Protein 4ZEL (pdb70)

Organism: Homo sapiens (NCBI:txid9606)

Foldseek 3Di:
DAPAKDAWDPVRQKIWGWHADVVQQKIKIKIFGQDAAAWKKKFFDQQQALALTFIKIWGPQPCIWIFTWTHHRVNFIDGDPDDQKAWDDWDQDNSGIMTIIMGHQDDPDPSHDHHDFAKIKMKIKHQQDHDDDRRRRDPPSIRIDIDIDGRDALPDDFDDDDPQKDKDDDKADWAFDALDQKFKKKWKAKDPPPAAKWFFFKKFWWWDPVCPPFWFKKFKWDADLVDEDDDGDITTPDDPVDDDDDVQTPFGDDIDGAAAGMDGHDQQEGAMADHPSHDIIMMMIIITGPPPSDGTDITIIHMMTMIGRDDRNAHKGKAKEEADQDQLAWAFAQDAKDKAKKKQALVLLQQWADQQAKKFFKKKWAKAQFWAWKWKFKAAQQETDGTPHTDRGDGSNHIYMGGDSDIDGDGRRMMMMMMIIGHRHVPPFMEGGHDDNSHMTTIMMTMIDHDTFWHYWIKDFAPVLSQVLLVVVVCVVPPPDPDRDDDPSVPSRRVDDDDPVSNVSSSVSSVAFFIQTATAGSSRHGDDDRRPRHGDDHHPDDDDDDDMGD/DAQWWAAWDLQRQKIKGWDDDVVQQKIKIKIFGQDAAQKKKKFFDQQQDLALTFIWICVWIFTWGHHRVNQIDGDPDDQKAWDDWDADNSGIMTIIMGHQDAPPPSHDHHDFAKIKMKMWHANDNDDHRRRDDPPRIGIGIDIDGRDAFDDDDDDAPVLKDKDWDWAPFAWDDQDQKFKKKWKDFDDPQFAKWFFFKKFWDWDPPCRSFFFKKFKFAWQQVDDGDIGTPVPPPDTDSDDGDDIGGGGDGMDGDDQQEGAMAGDPPGHTMMMMMTMTRHDVRDGRDIITIHMMIIIHPDGHHAYKDKAKEEADFDQLAKDFAQDAKDKAKKKQALVLQLPFADQQFKKFFKKKWDKAQQWAWKWKFKADPQETDGTPHTDNGDGNSDITIGTDSDIDGDHRRIMMMIMTIGGRSVPPFMAGGDDDNRHMTTIMMTMIPRDTQFHYWIKAFALVLSQVLVLVVVDVVDDDPDDPPDDDDDRHRGVDDDDPVSNVSSSVSSVAFFIQTAGDGPVPDGDDDDRPRHGDRHHPDYDDDDDPPHRDDDDD

CATH classification: 2.60.120.310

InterPro domains:
  IPR000323 Copper type II, ascorbate-dependent monooxygenase, N-terminal [PF01082] (214-338)
  IPR000945 Dopamine beta-hydroxylase-like [PTHR10157] (19-599)
  IPR005018 DOMON domain [PF03351] (58-170)
  IPR005018 DOMON domain [PS50836] (57-173)
  IPR005018 DOMON domain [SM00664] (84-173)
  IPR008977 PHM/PNGase F domain superfamily [SSF49742] (198-358)
  IPR008977 PHM/PNGase F domain superfamily [SSF49742] (358-524)
  IPR014783 Copper type II, ascorbate-dependent monooxygenase, histidine-cluster-2 conserved site [PS00085] (405-417)
  IPR014784 Copper type II, ascorbate-dependent monooxygenase-like, C-terminal [G3DSA:2.60.120.230] (367-524)
  IPR020611 Copper type II, ascorbate-dependent monooxygenase, histidine-cluster-1 conserved site [PS00084] (262-269)
  IPR024548 Copper type II ascorbate-dependent monooxygenase, C-terminal [PF03712] (361-516)
  IPR028460 Tyramine beta-hydroxylase/Dopamine beta-hydroxylase [PR00767] (48-67)
  IPR028460 Tyramine beta-hydroxylase/Dopamine beta-hydroxylase [PR00767] (82-104)
  IPR028460 Tyramine beta-hydroxylase/Dopamine beta-hydroxylase [PR00767] (145-163)
  IPR028460 Tyramine beta-hydroxylase/Dopamine beta-hydroxylase [PR00767] (230-250)
  IPR028460 Tyramine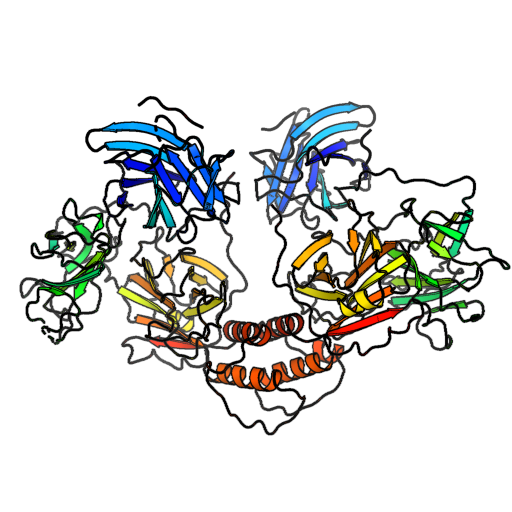 beta-hydroxylase/Dopamine beta-hydroxylase [PR00767] (252-270)
  IPR028460 Tyramine beta-hydroxylase/Dopamine beta-hydroxylase [PR00767] (279-297)
  IPR028460 Tyramine beta-hydroxylase/Dopamine beta-hydroxylase [PR00767] (298-317)
  IPR028460 Tyramine beta-hydroxylase/Dopamine beta-hydroxylase [PR00767] (362-379)
  IPR028460 Tyramine beta-hydroxylase/Dopamine beta-hydroxylase [PR00767] (552-572)

Secondary structure (DSSP, 8-state):
--SEEEE-STT-SEEEEEEEETTTTEEEEEEEESS--SEEEEEEESSS-STTEEEEEEE-----EEEEEEE-TT--EEE-SS-SSEEEEEEE-SS-EEEEEEEES--S-TTS----SS-EEEEEEEE-S---SSTT--STTB--EEEEE-SS----PPP---TT-EEEEEE--SEEPPSSSEEEEEEEEEPPTTPPPEEEEEEEEE--TTTTTTEEEEEEEE--TT------EEEESS-SSS-SSSSS--EEEEEEETT---EE--SSEEEEE-STTS--EEEEEEEEE-SS--SPPEE--EEEEEEESS--SEE-EEEEEEE-S-TTSEE-SS-SSEEEEEEE-HHHHHHHS-TT-EEEEEEEEE--TTEEEEEEEEEETTEEEEEEEEESS-BTTB---EEEEEEEEE-TT-EEEEEEEE--TT-SS-EEBSSSTTSB--EEEEEEES--SEEEEEEEE-HHHHHHHHHHHHHHT-S---------HHHHHTTS---HHHHHHHHHHHHHS-EEEEEEETTS-BPSS--TTBPPP--S--------B-/--SEEEE-STT-SEEEEEEEETTTTEEEEEEEESS--SEEEEEEESSS-STT-EEEE--EEEEEEE-TT--EEE-SS-S-EEEEEEE-SS-EEEEEEEES--S-TTS----SSEEEEEEEEE-S--SSSTT--STTEEEEEEEEESS----PPPP--SS-EEEEEE--SEE--SSSEEEEEEEEE--SS---EEEEEEEEE--TT-TTTEEEEEEEE--------EEETTS--------EEEEEETT---EE--TTEEEEESSTTS-SEEEEEEEEE-TT---S-EE--EEEEEEESS--SEE-EEEEEEE-S-TTSEE-SS-SSEEEEEEE-HHHHHHHS-TT-EEEEEEEEEE-TTEEEEEEEEEETTEEEEEEEEESS-BTTB---EEEEEEEEE-TT-EEEEEEEE--TT-SS-EEBSSSTTSB-EEEEEEEES--S--EEEEEE-HHHHHHHHHHHHHHHS--S----------SSTT----HHHHHHHHHHHHHS-EEEEEEETTTEE-SS--TTBPPP--S--PPPPP----EE---

Nearest PDB structures (foldseek):
  4zel-assembly1_A  TM=1.002E+00  e=0.000E+00  Homo sapiens
  4zel-assembly1_B  TM=8.097E-01  e=4.488E-91  Homo sapiens
  3mlk-assembly1_A  TM=7.398E-01  e=7.831E-17  Rattus norvegicus
  6an3-assembly1_A  TM=6.852E-01  e=2.834E-16  Rattus norvegicus
  8dsl-assembly2_B  TM=6.743E-01  e=9.252E-16  Rattus norvegicus

Solvent-accessible surface area: 49020 Å² total; per-residue (Å²): 181,34,85,43,118,29,80,4,2,114,111,19,20,0,34,0,15,2,44,15,30,72,131,126,107,3,0,45,0,57,4,22,2,96,190,57,116,16,0,2,0,0,0,0,0,68,66,6,53,30,66,86,5,6,0,3,0,10,28,51,32,20,185,37,81,12,2,6,0,73,3,30,142,188,12,77,2,41,67,2,105,50,89,5,0,101,35,72,119,69,117,171,53,142,105,13,27,26,5,39,0,55,0,57,27,29,51,92,17,90,87,17,24,97,5,39,61,3,0,1,0,0,4,15,0,9,3,60,89,106,46,152,74,6,80,54,16,84,53,72,18,13,71,79,24,69,64,58,11,12,0,9,44,33,64,98,121,98,39,120,51,69,131,55,31,62,78,20,81,0,59,4,56,97,16,110,6,35,68,119,125,33,7,60,14,9,30,1,76,24,12,83,168,85,40,59,81,18,2,0,6,17,10,40,43,30,36,50,181,60,1,94,70,15,0,45,30,0,15,0,12,11,1,9,52,139,28,128,11,28,106,149,21,38,2,52,43,137,46,142,159,24,29,87,114,7,81,107,0,96,15,6,0,0,2,24,3,60,16,4,158,39,9,42,2,22,108,72,0,0,2,12,2,5,14,132,78,44,25,18,25,1,7,0,41,0,38,1,47,10,95,91,69,114,154,28,136,77,0,31,0,0,1,56,0,47,29,6,32,106,120,53,184,64,36,2,4,9,3,17,2,1,9,30,62,27,49,12,6,0,1,0,7,128,30,101,58,7,95,4,38,1,21,1,8,73,96,0,1,114,94,14,15,38,129,85,0,1,58,0,2,0,0,5,8,18,3,31,105,2,0,54,88,0,36,0,13,4,4,94,131,12,76,33,167,38,61,5,13,44,1,34,20,2,3,19,105,29,8,29,23,21,42,22,87,113,73,1,38,1,77,15,8,4,14,4,16,1,21,0,12,1,23,0,91,106,22,144,99,11,2,12,9,7,119,22,70,117,46,6,22,0,0,0,7,1,1,1,28,48,63,22,98,0,9,33,0,2,1,8,10,18,59,36,37,0,22,23,0,2,29,11,10,65,54,14,106,76,86,110,60,56,76,60,72,139,40,46,26,49,125,19,0,65,80,12,96,48,49,50,0,9,42,55,0,0,128,1,0,29,50,44,1,31,7,20,0,43,0,31,46,12,12,28,70,103,12,168,50,130,3,71,104,19,106,26,24,116,52,154,19,104,77,136,148,177,120,65,71,99,177,51,70,21,104,0,12,2,1,44,77,20,18,0,36,0,18,0,47,28,25,62,134,86,72,3,0,32,0,55,8,21,1,104,133,71,71,45,2,5,1,1,0,0,0,70,60,6,63,29,61,93,4,6,0,5,11,21,71,119,7,9,3,0,73,2,28,154,183,8,75,2,42,80,2,103,83,92,5,0,87,29,70,84,4,103,176,52,142,106,12,19,20,4,51,2,46,0,38,31,14,35,33,28,125,94,18,25,78,5,36,80,4,0,1,0,0,0,14,0,6,9,89,65,120,54,242,54,23,80,51,18,85,56,65,17,33,64,73,15,71,28,49,0,16,0,20,16,10,90,48,120,114,41,160,72,55,109,30,23,66,66,26,58,1,56,4,62,99,18,110,4,33,61,93,107,63,5,99,26,5,41,13,55,51,11,98,137,64,38,82,90,29,0,0,1,19,5,34,32,35,43,49,187,47,2,62,25,10,0,37,44,0,29,0,14,35,8,45,82,170,77,75,145,48,53,3,40,53,123,57,183,131,166,71,165,4,157,148,52,18,0,10,22,4,12,5,26,64,11,12,19,12,22,136,67,0,0,28,24,2,7,12,132,64,13,4,107,47,4,25,1,28,0,16,0,77,2,44,104,54,53,121,55,80,69,0,38,0,0,0,59,2,32,35,0,53,142,91,54,204,60,67,6,9,66,3,34,2,2,9,27,65,38,79,24,8,0,0,0,7,138,26,97,51,3,100,4,34,0,23,2,5,75,86,0,1,109,76,16,12,36,132,79,0,2,55,1,8,0,1,37,9,42,2,28,85,4,0,60,89,1,39,0,11,9,4,75,123,22,99,31,166,45,57,7,20,57,0,38,21,3,4,18,117,7,56,14,20,19,32,21,117,132,58,2,43,0,84,24,15,6,14,4,17,2,20,0,12,1,20,0,91,105,30,138,104,11,3,30,9,8,155,24,124,122,55,5,19,2,0,0,61,1,10,2,14,26,104,26,121,1,84,44,0,4,0,6,10,18,56,38,35,5,57,38,1,6,56,14,10,74,75,5,67,99,126,109,56,42,59,63,113,66,89,65,108,57,82,135,9,76,99,20,86,43,36,29,1,1,42,44,0,0,97,0,0,26,58,63,1,25,7,24,0,39,0,14,42,64,85,90,72,101,7,114,58,112,2,72,96,17,105,32,25,141,35,135,44,89,56,135,132,108,101,51,142,70,122,51,92,62,67,68

Structure (mmCIF, N/CA/C/O backbone):
data_4ZEL
#
_entry.id   4ZEL
#
_cell.length_a   102.810
_cell.length_b   119.060
_cell.length_c   224.830
_cell.angle_alpha   90.000
_cell.angle_beta   90.000
_cell.angle_gamma   90.000
#
_symmetry.space_group_name_H-M   'C 2 2 21'
#
loop_
_entity.id
_entity.type
_entity.pdbx_description
1 polymer 'Dopamine beta-hydroxylase'
2 branched 2-acetamido-2-deoxy-beta-D-glucopyranose-(1-4)-2-acetamido-2-deoxy-beta-D-glucopyranose
3 branched beta-D-mannopyranose-(1-4)-2-acetamido-2-deoxy-beta-D-glucopyranose-(1-4)-2-acetamido-2-deoxy-beta-D-glucopyranose
4 branched alpha-D-mannopyranose-(1-6)-beta-D-mannopyranose-(1-4)-2-acetamido-2-deoxy-beta-D-glucopyranose-(1-4)-2-acetamido-2-deoxy-beta-D-glucopyranose
5 non-polymer 'COPPER (II) ION'
6 non-polymer 2-acetamido-2-deoxy-beta-D-glucopyranose
7 water water
#
loop_
_atom_site.group_PDB
_atom_site.id
_atom_site.type_symbol
_atom_site.label_atom_id
_atom_site.label_alt_id
_atom_site.label_comp_id
_atom_site.label_asym_id
_atom_site.label_entity_id
_atom_site.label_seq_id
_atom_site.pdbx_PDB_ins_code
_atom_site.Cartn_x
_atom_site.Cartn_y
_atom_site.Cartn_z
_atom_site.occupancy
_atom_site.B_iso_or_equiv
_atom_site.auth_seq_id
_atom_site.auth_comp_id
_atom_site.auth_asym_id
_atom_site.auth_atom_id
_atom_site.pdbx_PDB_model_num
ATOM 1 N N . PRO A 1 7 ? 0.739 40.031 44.896 1.00 95.62 46 PRO A N 1
ATOM 2 C CA . PRO A 1 7 ? 0.558 39.498 43.542 1.00 88.91 46 PRO A CA 1
ATOM 3 C C . PRO A 1 7 ? 0.429 37.980 43.542 1.00 91.00 46 PRO A C 1
ATOM 4 O O . PRO A 1 7 ? -0.253 37.404 44.391 1.00 97.15 46 PRO A O 1
ATOM 8 N N . LEU A 1 8 ? 1.085 37.347 42.578 1.00 83.25 47 LEU A N 1
ATOM 9 C CA . LEU A 1 8 ? 1.217 35.899 42.543 1.00 69.32 47 LEU A CA 1
ATOM 10 C C . LEU A 1 8 ? 2.607 35.564 43.058 1.00 68.37 47 LEU A C 1
ATOM 11 O O . LEU A 1 8 ? 3.592 36.128 42.588 1.00 68.49 47 LEU A O 1
ATOM 16 N N . PRO A 1 9 ? 2.692 34.652 44.034 1.00 67.85 48 PRO A N 1
ATOM 17 C CA . PRO A 1 9 ? 3.922 34.449 44.805 1.00 68.70 48 PRO A CA 1
ATOM 18 C C . PRO A 1 9 ? 5.130 34.024 43.979 1.00 65.91 48 PRO A C 1
ATOM 19 O O . PRO A 1 9 ? 6.230 34.445 44.329 1.00 67.93 48 PRO A O 1
ATOM 23 N N . TYR A 1 10 ? 4.970 33.230 42.924 1.00 62.04 49 TYR A N 1
ATOM 24 C CA . TYR A 1 10 ? 6.177 32.804 42.225 1.00 60.10 49 TYR A CA 1
ATOM 25 C C . TYR A 1 10 ? 6.354 33.590 40.935 1.00 59.20 49 TYR A C 1
ATOM 26 O O . TYR A 1 10 ? 5.380 33.935 40.291 1.00 58.77 49 TYR A O 1
ATOM 35 N N . HIS A 1 11 ? 7.593 33.918 40.583 1.00 59.43 50 HIS A N 1
ATOM 36 C CA . HIS A 1 11 ? 7.843 34.626 39.331 1.00 58.53 50 HIS A CA 1
ATOM 37 C C . HIS A 1 11 ? 9.226 34.346 38.756 1.00 57.49 50 HIS A C 1
ATOM 38 O O . HIS A 1 11 ? 10.190 34.153 39.491 1.00 59.07 50 HIS A O 1
ATOM 45 N N . ILE A 1 12 ? 9.304 34.331 37.430 1.00 55.34 51 ILE A N 1
ATOM 46 C CA . ILE A 1 12 ? 10.558 34.203 36.699 1.00 54.58 51 ILE A CA 1
ATOM 47 C C . ILE A 1 12 ? 10.502 35.024 35.417 1.00 53.82 51 ILE A C 1
ATOM 48 O O . ILE A 1 12 ? 9.428 35.231 34.857 1.00 53.18 51 ILE A O 1
ATOM 53 N N . PRO A 1 13 ? 11.662 35.506 34.955 1.00 54.31 52 PRO A N 1
ATOM 54 C CA . PRO A 1 13 ? 11.762 36.040 33.596 1.00 53.24 52 PRO A CA 1
ATOM 55 C C . PRO A 1 13 ? 11.829 34.908 32.580 1.00 50.72 52 PRO A C 1
ATOM 56 O O . PRO A 1 13 ? 12.274 33.813 32.919 1.00 55.14 52 PRO A O 1
ATOM 60 N N . LEU A 1 14 ? 11.385 35.166 31.357 1.00 49.74 53 LEU A N 1
ATOM 61 C CA . LEU A 1 14 ? 11.453 34.169 30.298 1.00 48.16 53 LEU A CA 1
ATOM 62 C C . LEU A 1 14 ? 12.547 34.524 29.300 1.00 51.69 53 LEU A C 1
ATOM 63 O O . LEU A 1 14 ? 13.578 33.857 29.230 1.00 59.94 53 LEU A O 1
ATOM 68 N N . ASP A 1 15 ? 12.314 35.575 28.524 1.00 48.34 54 ASP A N 1
ATOM 69 C CA . ASP A 1 15 ? 13.310 36.059 27.581 1.00 48.34 54 ASP A CA 1
ATOM 70 C C . ASP A 1 15 ? 14.393 36.827 28.327 1.00 49.69 54 ASP A C 1
ATOM 71 O O . ASP A 1 15 ? 14.130 37.406 29.381 1.00 51.10 54 ASP A O 1
ATOM 76 N N . PRO A 1 16 ? 15.621 36.826 27.789 1.00 49.81 55 PRO A N 1
ATOM 77 C CA . PRO A 1 16 ? 16.720 37.575 28.403 1.00 51.71 55 PRO A CA 1
ATOM 78 C C . PRO A 1 16 ? 16.432 39.070 28.470 1.00 53.27 55 PRO A C 1
ATOM 79 O O . PRO A 1 16 ? 16.783 39.714 29.455 1.00 55.65 55 PRO A O 1
ATOM 83 N N . GLU A 1 17 ? 15.783 39.607 27.441 1.00 53.04 56 GLU A N 1
ATOM 84 C CA . GLU A 1 17 ? 15.469 41.031 27.394 1.00 64.19 56 GLU A CA 1
ATOM 85 C C . GLU A 1 17 ? 14.495 41.411 28.498 1.00 73.69 56 GLU A C 1
ATOM 86 O O . GLU A 1 17 ? 14.453 42.561 28.931 1.00 76.30 56 GLU A O 1
ATOM 92 N N . GLY A 1 18 ? 13.716 40.437 28.952 1.00 80.14 57 GLY A N 1
ATOM 93 C CA . GLY A 1 18 ? 12.760 40.666 30.017 1.00 80.68 57 GLY A CA 1
ATOM 94 C C . GLY A 1 18 ? 11.487 41.329 29.532 1.00 72.29 57 GLY A C 1
ATOM 95 O O . GLY A 1 18 ? 10.772 41.955 30.311 1.00 84.60 57 GLY A O 1
ATOM 96 N N . SER A 1 19 ? 11.196 41.184 28.244 1.00 56.62 58 SER A N 1
ATOM 97 C CA . SER A 1 19 ? 9.949 41.692 27.686 1.00 58.22 58 SER A CA 1
ATOM 98 C C . SER A 1 19 ? 8.813 40.745 28.046 1.00 57.43 58 SER A C 1
ATOM 99 O O . SER A 1 19 ? 7.639 41.065 27.876 1.00 62.39 58 SER A O 1
ATOM 102 N N . LEU A 1 20 ? 9.185 39.575 28.548 1.00 55.00 59 LEU A N 1
ATOM 103 C CA . LEU A 1 20 ? 8.232 38.565 28.980 1.00 54.17 59 LEU A CA 1
ATOM 104 C C . LEU A 1 20 ? 8.492 38.176 30.422 1.00 54.09 59 LEU A C 1
ATOM 105 O O . LEU A 1 20 ? 9.610 37.811 30.781 1.00 53.09 59 LEU A O 1
ATOM 110 N N . GLU A 1 21 ? 7.461 38.257 31.251 1.00 55.61 60 GLU A N 1
ATOM 111 C CA . GLU A 1 21 ? 7.601 37.871 32.646 1.00 55.90 60 GLU A CA 1
ATOM 112 C C . GLU A 1 21 ? 6.488 36.919 33.046 1.00 55.19 60 GLU A C 1
ATOM 113 O O . GLU A 1 21 ? 5.318 37.207 32.834 1.00 63.71 60 GLU A O 1
ATOM 119 N N . LEU A 1 22 ? 6.844 35.784 33.634 1.00 53.43 61 LEU A N 1
ATOM 120 C CA . LEU A 1 22 ? 5.824 34.824 34.026 1.00 52.83 61 LEU A CA 1
ATOM 121 C C . LEU A 1 22 ? 5.728 34.756 35.533 1.00 54.05 61 LEU A C 1
ATOM 122 O O . LEU A 1 22 ? 6.722 34.542 36.210 1.00 53.99 61 LEU A O 1
ATOM 127 N N . SER A 1 23 ? 4.527 34.922 36.063 1.00 55.61 62 SER A N 1
ATOM 128 C CA . SER A 1 23 ? 4.328 34.712 37.486 1.00 56.83 62 SER A CA 1
ATOM 129 C C . SER A 1 23 ? 3.201 33.721 37.664 1.00 55.98 62 SER A C 1
ATOM 130 O O . SER A 1 23 ? 2.294 33.678 36.855 1.00 56.01 62 SER A O 1
ATOM 133 N N . TRP A 1 24 ? 3.264 32.896 38.697 1.00 55.57 63 TRP A N 1
ATOM 134 C CA . TRP A 1 24 ? 2.202 31.933 38.901 1.00 54.93 63 TRP A CA 1
ATOM 135 C C . TRP A 1 24 ? 1.970 31.593 40.360 1.00 56.04 63 TRP A C 1
ATOM 136 O O . TRP A 1 24 ? 2.807 31.883 41.246 1.00 57.18 63 TRP A O 1
ATOM 147 N N . ASN A 1 25 ? 0.788 31.032 40.601 1.00 56.23 64 ASN A N 1
ATOM 148 C CA . ASN A 1 25 ? 0.425 30.573 41.933 1.00 57.19 64 ASN A CA 1
ATOM 149 C C . ASN A 1 25 ? -0.187 29.174 41.830 1.00 55.45 64 ASN A C 1
ATOM 150 O O . ASN A 1 25 ? -0.799 28.820 40.817 1.00 54.67 64 ASN A O 1
ATOM 155 N N . VAL A 1 26 ? 0.041 28.365 42.857 1.00 55.28 65 VAL A N 1
ATOM 156 C CA . VAL A 1 26 ? -0.406 26.981 42.859 1.00 54.02 65 VAL A CA 1
ATOM 157 C C . VAL A 1 26 ? -1.483 26.734 43.904 1.00 60.17 65 VAL A C 1
ATOM 158 O O . VAL A 1 26 ? -1.397 27.225 45.028 1.00 72.19 65 VAL A O 1
ATOM 162 N N . SER A 1 27 ? -2.507 25.980 43.522 1.00 64.47 66 SER A N 1
ATOM 163 C CA . SER A 1 27 ? -3.516 25.551 44.479 1.00 60.64 66 SER A CA 1
ATOM 164 C C . SER A 1 27 ? -3.646 24.039 44.454 1.00 63.38 66 SER A C 1
ATOM 165 O O . SER A 1 27 ? -4.024 23.466 43.440 1.00 72.94 66 SER A O 1
ATOM 168 N N . TYR A 1 28 ? -3.322 23.390 45.567 1.00 60.01 67 TYR A N 1
ATOM 169 C CA . TYR A 1 28 ? -3.394 21.935 45.630 1.00 54.72 67 TYR A CA 1
ATOM 170 C C . TYR A 1 28 ? -4.760 21.437 46.071 1.00 57.86 67 TYR A C 1
ATOM 171 O O . TYR A 1 28 ? -5.042 20.244 45.978 1.00 58.16 67 TYR A O 1
ATOM 180 N N . THR A 1 29 ? -5.607 22.339 46.554 1.00 70.32 68 THR A N 1
ATOM 181 C CA . THR A 1 29 ? -6.979 21.961 46.855 1.00 66.40 68 THR A CA 1
ATOM 182 C C . THR A 1 29 ? -7.771 21.880 45.557 1.00 61.28 68 THR A C 1
ATOM 183 O O . THR A 1 29 ? -8.486 20.911 45.313 1.00 59.42 68 THR A O 1
ATOM 187 N N . GLN A 1 30 ? -7.619 22.904 44.724 1.00 59.08 69 GLN A N 1
ATOM 188 C CA . GLN A 1 30 ? -8.204 22.928 43.390 1.00 59.93 69 GLN A CA 1
ATOM 189 C C . GLN A 1 30 ? -7.391 22.092 42.403 1.00 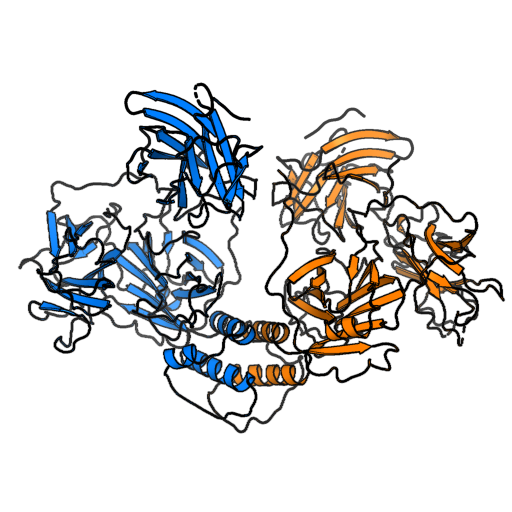66.26 69 GLN A C 1
ATOM 190 O O . GLN A 1 30 ? -7.872 21.758 41.319 1.00 70.31 69 GLN A O 1
ATOM 196 N N . GLU A 1 31 ? -6.163 21.757 42.795 1.00 96.01 70 GLU A N 1
ATOM 197 C CA . GLU A 1 31 ? -5.221 21.042 41.934 1.00 80.73 70 GLU A CA 1
ATOM 198 C C . GLU A 1 31 ? -5.061 21.746 40.597 1.00 68.46 70 GLU A C 1
ATOM 199 O O . GLU A 1 31 ? -5.233 21.143 39.539 1.00 62.07 70 GLU A O 1
ATOM 205 N N . ALA A 1 32 ? -4.733 23.031 40.654 1.00 55.01 71 ALA A N 1
ATOM 206 C CA . ALA A 1 32 ? -4.567 23.818 39.445 1.00 55.20 71 ALA A CA 1
ATOM 207 C C . ALA A 1 32 ? -3.541 24.934 39.621 1.00 54.14 71 ALA A C 1
ATOM 208 O O . ALA A 1 32 ? -3.259 25.385 40.737 1.00 56.81 71 ALA A O 1
ATOM 210 N N . ILE A 1 33 ? -3.005 25.370 38.487 1.00 53.74 72 ILE A N 1
ATOM 211 C CA . ILE A 1 33 ? -2.049 26.457 38.395 1.00 53.05 72 ILE A CA 1
ATOM 212 C C . ILE A 1 33 ? -2.696 27.684 37.766 1.00 54.79 72 ILE A C 1
ATOM 213 O O . ILE A 1 33 ? -3.428 27.574 36.773 1.00 56.02 72 ILE A O 1
ATOM 218 N N . HIS A 1 34 ? -2.436 28.847 38.357 1.00 55.58 73 HIS A N 1
ATOM 219 C CA . HIS A 1 34 ? -2.824 30.115 37.752 1.00 57.68 73 HIS A CA 1
ATOM 220 C C . HIS A 1 34 ? -1.587 30.825 37.223 1.00 56.59 73 HIS A C 1
ATOM 221 O O . HIS A 1 34 ? -0.695 31.205 37.998 1.00 56.15 73 HIS A O 1
ATOM 228 N N . PHE A 1 35 ? -1.540 30.976 35.900 1.00 56.53 74 PHE A N 1
ATOM 229 C CA . PHE A 1 35 ? -0.471 31.691 35.218 1.00 55.74 74 PHE A CA 1
ATOM 230 C C . PHE A 1 35 ? -0.872 33.135 34.961 1.00 58.57 74 PHE A C 1
ATOM 231 O O . PHE A 1 35 ? -2.007 33.419 34.592 1.00 61.17 74 PHE A O 1
ATOM 239 N N . GLN A 1 36 ? 0.080 34.038 35.139 1.00 58.61 75 GLN A N 1
ATOM 240 C CA . GLN A 1 36 ? -0.054 35.417 34.710 1.00 61.42 75 GLN A CA 1
ATOM 241 C C . GLN A 1 36 ? 1.153 35.784 33.860 1.00 59.83 75 GLN A C 1
ATOM 242 O O . GLN A 1 36 ? 2.299 35.732 34.321 1.00 58.21 75 GLN A O 1
ATOM 248 N N . LEU A 1 37 ? 0.885 36.135 32.609 1.00 60.66 76 LEU A N 1
ATOM 249 C CA . LEU A 1 37 ? 1.929 36.485 31.665 1.00 59.35 76 LEU A CA 1
ATOM 250 C C . LEU A 1 37 ? 1.949 37.984 31.421 1.00 62.46 76 LEU A C 1
ATOM 251 O O . LEU A 1 37 ? 0.947 38.568 31.026 1.00 67.67 76 LEU A O 1
ATOM 256 N N . LEU A 1 38 ? 3.098 38.602 31.654 1.00 61.97 77 LEU A N 1
ATOM 257 C CA . LEU A 1 38 ? 3.265 40.026 31.421 1.00 65.16 77 LEU A CA 1
ATOM 258 C C . LEU A 1 38 ? 4.115 40.267 30.186 1.00 63.72 77 LEU A C 1
ATOM 259 O O . LEU A 1 38 ? 5.270 39.841 30.121 1.00 61.51 77 LEU A O 1
ATOM 264 N N . VAL A 1 39 ? 3.529 40.943 29.205 1.00 66.18 78 VAL A N 1
ATOM 265 C CA . VAL A 1 39 ? 4.250 41.329 28.004 1.00 65.51 78 VAL A CA 1
ATOM 266 C C . VAL A 1 39 ? 4.476 42.830 28.032 1.00 69.21 78 VAL A C 1
ATOM 267 O O . VAL A 1 39 ? 3.537 43.607 27.860 1.00 73.47 78 VAL A O 1
ATOM 271 N N . ARG A 1 40 ? 5.720 43.239 28.245 1.00 67.42 79 ARG A N 1
ATOM 272 C CA . ARG A 1 40 ? 6.030 44.656 28.344 1.00 74.72 79 ARG A CA 1
ATOM 273 C C . ARG A 1 40 ? 6.035 45.306 26.969 1.00 81.20 79 ARG A C 1
ATOM 274 O O . ARG A 1 40 ? 5.416 46.350 26.759 1.00 86.76 79 ARG A O 1
ATOM 282 N N . ARG A 1 41 ? 6.739 44.680 26.032 1.00 86.18 80 ARG A N 1
ATOM 283 C CA . ARG A 1 41 ? 6.765 45.151 24.655 1.00 81.16 80 ARG A CA 1
ATOM 284 C C . ARG A 1 41 ? 6.295 44.061 23.705 1.00 86.25 80 ARG A C 1
ATOM 285 O O . ARG A 1 41 ? 6.943 43.021 23.590 1.00 91.75 80 ARG A O 1
ATOM 293 N N . LEU A 1 42 ? 5.167 44.274 23.038 1.00 76.94 81 LEU A N 1
ATOM 294 C CA . LEU A 1 42 ? 4.696 43.270 22.096 1.00 75.31 81 LEU A CA 1
ATOM 295 C C . LEU A 1 42 ? 4.921 43.697 20.651 1.00 79.38 81 LEU A C 1
ATOM 296 O O . LEU A 1 42 ? 4.232 44.574 20.133 1.00 90.35 81 LEU A O 1
ATOM 301 N N . LYS A 1 43 ? 5.891 43.058 20.008 1.00 93.31 82 LYS A N 1
ATOM 302 C CA . LYS A 1 43 ? 6.116 43.205 18.578 1.00 101.84 82 LYS A CA 1
ATOM 303 C C . LYS A 1 43 ? 5.643 41.936 17.884 1.00 103.45 82 LYS A C 1
ATOM 304 O O . LYS A 1 43 ? 5.992 40.842 18.335 1.00 111.67 82 LYS A O 1
ATOM 310 N N . ALA A 1 44 ? 4.869 42.062 16.805 1.00 92.73 83 ALA A N 1
ATOM 311 C CA . ALA A 1 44 ? 4.374 40.872 16.114 1.00 83.49 83 ALA A CA 1
ATOM 312 C C . ALA A 1 44 ? 3.646 39.992 17.127 1.00 79.57 83 ALA A C 1
ATOM 313 O O . ALA A 1 44 ? 2.596 40.379 17.611 1.00 79.84 83 ALA A O 1
ATOM 315 N N . GLY A 1 45 ? 4.170 38.820 17.471 1.00 73.02 84 GLY A N 1
ATOM 316 C CA . GLY A 1 45 ? 3.400 38.003 18.402 1.00 69.39 84 GLY A CA 1
ATOM 317 C C . GLY A 1 45 ? 4.205 37.198 19.399 1.00 64.61 84 GLY A C 1
ATOM 318 O O . GLY A 1 45 ? 5.428 37.181 19.334 1.00 63.94 84 GLY A O 1
ATOM 319 N N . VAL A 1 46 ? 3.524 36.565 20.353 1.00 63.33 85 VAL A N 1
ATOM 320 C CA . VAL A 1 46 ? 4.230 35.844 21.421 1.00 57.77 85 VAL A CA 1
ATOM 321 C C . VAL A 1 46 ? 3.603 34.504 21.798 1.00 55.36 85 VAL A C 1
ATOM 322 O O . VAL A 1 46 ? 2.385 34.393 21.914 1.00 60.30 85 VAL A O 1
ATOM 326 N N . LEU A 1 47 ? 4.439 33.484 21.995 1.00 52.89 86 LEU A N 1
ATOM 327 C CA . LEU A 1 47 ? 3.924 32.190 22.439 1.00 51.02 86 LEU A CA 1
ATOM 328 C C . LEU A 1 47 ? 4.597 31.695 23.722 1.00 48.00 86 LEU A C 1
ATOM 329 O O . LEU A 1 47 ? 5.760 31.984 23.983 1.00 47.22 86 LEU A O 1
ATOM 334 N N . PHE A 1 48 ? 3.838 30.959 24.527 1.00 46.86 87 PHE A N 1
ATOM 335 C CA . PHE A 1 48 ? 4.322 30.432 25.798 1.00 44.60 87 PHE A CA 1
ATOM 336 C C . PHE A 1 48 ? 3.677 29.089 26.065 1.00 44.16 87 PHE A C 1
ATOM 337 O O . PHE A 1 48 ? 2.570 28.851 25.636 1.00 48.20 87 PHE A O 1
ATOM 345 N N . GLY A 1 49 ? 4.352 28.213 26.791 1.00 42.66 88 GLY A N 1
ATOM 346 C CA . GLY A 1 49 ? 3.783 26.911 27.070 1.00 44.53 88 GLY A CA 1
ATOM 347 C C . GLY A 1 49 ? 4.753 26.016 27.799 1.00 43.63 88 GLY A C 1
ATOM 348 O O . GLY A 1 49 ? 5.685 26.493 28.433 1.00 40.92 88 GLY A O 1
ATOM 349 N N . MET A 1 50 ? 4.520 24.714 27.725 1.00 42.36 89 MET A N 1
ATOM 350 C CA . MET A 1 50 ? 5.409 23.762 28.362 1.00 41.95 89 MET A CA 1
ATOM 351 C C . MET A 1 50 ? 5.600 22.532 27.488 1.00 43.42 89 MET A C 1
ATOM 352 O O . MET A 1 50 ? 4.734 22.178 26.686 1.00 44.98 89 MET A O 1
ATOM 357 N N . SER A 1 51 ? 6.755 21.896 27.637 1.00 43.42 90 SER A N 1
ATOM 358 C CA . SER A 1 51 ? 7.085 20.722 26.839 1.00 45.31 90 SER A CA 1
ATOM 359 C C . SER A 1 51 ? 8.011 19.802 27.614 1.00 45.82 90 SER A C 1
ATOM 360 O O . SER A 1 51 ? 8.545 20.190 28.650 1.00 44.63 90 SER A O 1
ATOM 363 N N . ASP A 1 52 ? 8.166 18.574 27.131 1.00 48.14 91 ASP A N 1
ATOM 364 C CA . ASP A 1 52 ? 8.924 17.550 27.839 1.00 49.52 91 ASP A CA 1
ATOM 365 C C . ASP A 1 52 ? 10.315 18.004 28.283 1.00 48.63 91 ASP A C 1
ATOM 366 O O . ASP A 1 52 ? 10.546 18.224 29.469 1.00 47.83 91 ASP A O 1
ATOM 371 N N . ARG A 1 53 ? 11.229 18.154 27.331 1.00 54.01 92 ARG A N 1
ATOM 372 C CA . ARG A 1 53 ? 12.591 18.598 27.618 1.00 49.15 92 ARG A CA 1
ATOM 373 C C . ARG A 1 53 ? 12.823 20.089 27.360 1.00 47.19 92 ARG A C 1
ATOM 374 O O . ARG A 1 53 ? 13.936 20.582 27.529 1.00 49.44 92 ARG A O 1
ATOM 382 N N . GLY A 1 54 ? 11.784 20.802 26.939 1.00 45.81 93 GLY A N 1
ATOM 383 C CA . GLY A 1 54 ? 11.892 22.232 26.705 1.00 44.49 93 GLY A CA 1
ATOM 384 C C . GLY A 1 54 ? 12.006 22.587 25.234 1.00 45.62 93 GLY A C 1
ATOM 385 O O . GLY A 1 54 ? 12.226 23.741 24.866 1.00 45.32 93 GLY A O 1
ATOM 386 N N . GLU A 1 55 ? 11.851 21.576 24.389 1.00 47.50 94 GLU A N 1
ATOM 387 C CA . GLU A 1 55 ? 11.863 21.752 22.946 1.00 49.30 94 GLU A CA 1
ATOM 388 C C . GLU A 1 55 ? 10.546 22.337 22.440 1.00 48.89 94 GLU A C 1
ATOM 389 O O . GLU A 1 55 ? 9.519 22.245 23.109 1.00 47.68 94 GLU A O 1
ATOM 395 N N . LEU A 1 56 ? 10.586 22.961 21.267 1.00 50.38 95 LEU A N 1
ATOM 396 C CA . LEU A 1 56 ? 9.379 23.493 20.643 1.00 50.88 95 LEU A CA 1
ATOM 397 C C . LEU A 1 56 ? 8.490 22.368 20.109 1.00 54.83 95 LEU A C 1
ATOM 398 O O . LEU A 1 56 ? 7.273 22.513 20.022 1.00 54.07 95 LEU A O 1
ATOM 403 N N . GLU A 1 57 ? 9.110 21.247 19.756 1.00 54.79 96 GLU A N 1
ATOM 404 C CA . GLU A 1 57 ? 8.393 20.092 19.226 1.00 57.48 96 GLU A CA 1
ATOM 405 C C . GLU A 1 57 ? 7.549 19.417 20.303 1.00 56.36 96 GLU A C 1
ATOM 406 O O . GLU A 1 57 ? 7.940 19.382 21.465 1.00 54.09 96 GLU A O 1
ATOM 412 N N . ASN A 1 58 ? 6.393 18.889 19.905 1.00 58.52 97 ASN A N 1
ATOM 413 C CA . ASN A 1 58 ? 5.475 18.207 20.817 1.00 58.44 97 ASN A CA 1
ATOM 414 C C . ASN A 1 58 ? 5.141 19.065 22.022 1.00 54.96 97 ASN A C 1
ATOM 415 O O . ASN A 1 58 ? 5.275 18.619 23.159 1.00 53.78 97 ASN A O 1
ATOM 420 N N . ALA A 1 59 ? 4.698 20.293 21.779 1.00 53.83 98 ALA A N 1
ATOM 421 C CA . ALA A 1 59 ? 4.546 21.234 22.889 1.00 50.84 98 ALA A CA 1
ATOM 422 C C . ALA A 1 59 ? 3.102 21.606 23.193 1.00 51.34 98 ALA A C 1
ATOM 423 O O . ALA A 1 59 ? 2.251 21.630 22.304 1.00 55.35 98 ALA A O 1
ATOM 425 N N . ASP A 1 60 ? 2.843 21.904 24.463 1.00 49.50 99 ASP A N 1
ATOM 426 C CA . ASP A 1 60 ? 1.527 22.350 24.900 1.00 50.60 99 ASP A CA 1
ATOM 427 C C . ASP A 1 60 ? 1.559 23.862 25.075 1.00 48.56 99 ASP A C 1
ATOM 428 O O . ASP A 1 60 ? 2.219 24.369 25.977 1.00 46.36 99 ASP A O 1
ATOM 433 N N . LEU A 1 61 ? 0.822 24.576 24.230 1.00 61.48 100 LEU A N 1
ATOM 434 C CA . LEU A 1 61 ? 1.059 26.005 24.042 1.00 57.06 100 LEU A CA 1
ATOM 435 C C . LEU A 1 61 ? -0.146 26.924 24.175 1.00 52.69 100 LEU A C 1
ATOM 436 O O . LEU A 1 61 ? -1.300 26.500 24.154 1.00 53.25 100 LEU A O 1
ATOM 441 N N . VAL A 1 62 ? 0.181 28.203 24.306 1.00 57.05 101 VAL A N 1
ATOM 442 C CA . VAL A 1 62 ? -0.743 29.320 24.273 1.00 60.08 101 VAL A CA 1
ATOM 443 C C . VAL A 1 62 ? -0.081 30.405 23.417 1.00 52.96 101 VAL A C 1
ATOM 444 O O . VAL A 1 62 ? 1.123 30.639 23.530 1.00 51.10 101 VAL A O 1
ATOM 448 N N . VAL A 1 63 ? -0.853 31.044 22.540 1.00 56.14 102 VAL A N 1
ATOM 449 C CA . VAL A 1 63 ? -0.299 32.002 21.579 1.00 57.71 102 VAL A CA 1
ATOM 450 C C . VAL A 1 63 ? -1.115 33.294 21.494 1.00 60.71 102 VAL A C 1
ATOM 451 O O . VAL A 1 63 ? -2.337 33.268 21.648 1.00 62.77 102 VAL A O 1
ATOM 455 N N . LEU A 1 64 ? -0.445 34.424 21.273 1.00 61.46 103 LEU A N 1
ATOM 456 C CA . LEU A 1 64 ? -1.155 35.655 20.946 1.00 65.29 103 LEU A CA 1
ATOM 457 C C . LEU A 1 64 ? -0.584 36.360 19.716 1.00 68.16 103 LEU A C 1
ATOM 458 O O . LEU A 1 64 ? 0.643 36.484 19.546 1.00 66.82 103 LEU A O 1
ATOM 463 N N . TRP A 1 65 ? -1.504 36.820 18.869 1.00 72.66 104 TRP A N 1
ATOM 464 C CA . TRP A 1 65 ? -1.174 37.557 17.653 1.00 76.60 104 TRP A CA 1
ATOM 465 C C . TRP A 1 65 ? -1.548 39.036 17.737 1.00 81.59 104 TRP A C 1
ATOM 466 O O . TRP A 1 65 ? -2.575 39.381 18.317 1.00 84.85 104 TRP A O 1
ATOM 477 N N . THR A 1 66 ? -0.722 39.895 17.136 1.00 99.50 105 THR A N 1
ATOM 478 C CA . THR A 1 66 ? -1.045 41.315 16.952 1.00 106.32 105 THR A CA 1
ATOM 479 C C . THR A 1 66 ? -1.723 41.525 15.607 1.00 115.37 105 THR A C 1
ATOM 480 O O . THR A 1 66 ? -2.091 42.627 15.249 1.00 127.52 105 THR A O 1
ATOM 484 N N . ASP A 1 67 ? -1.924 40.422 14.889 1.00 141.71 106 ASP A N 1
ATOM 485 C CA . ASP A 1 67 ? -2.263 40.438 13.438 1.00 150.47 106 ASP A CA 1
ATOM 486 C C . ASP A 1 67 ? -3.448 41.338 13.080 1.00 154.87 106 ASP A C 1
ATOM 487 O O . ASP A 1 67 ? -3.474 41.948 12.000 1.00 149.41 106 ASP A O 1
ATOM 492 N N . GLY A 1 68 ? -4.406 41.461 13.994 1.00 139.75 107 GLY A N 1
ATOM 493 C CA . GLY A 1 68 ? -5.548 42.332 13.774 1.00 144.65 107 GLY A CA 1
ATOM 494 C C . GLY A 1 68 ? -5.241 43.795 14.024 1.00 145.65 107 GLY A C 1
ATOM 495 O O . GLY A 1 68 ? -4.086 44.201 13.984 1.00 147.32 107 GLY A O 1
ATOM 496 N N . ASP A 1 69 ? -6.276 44.593 14.277 1.00 149.16 108 ASP A N 1
ATOM 497 C CA . ASP A 1 69 ? -6.074 46.006 14.582 1.00 139.95 108 ASP A CA 1
ATOM 498 C C . ASP A 1 69 ? -5.276 46.174 15.869 1.00 128.41 108 ASP A C 1
ATOM 499 O O . ASP A 1 69 ? -4.052 46.287 15.834 1.00 122.86 108 ASP A O 1
ATOM 504 N N . ALA A 1 71 ? -5.332 42.001 18.021 1.00 121.93 110 ALA A N 1
ATOM 505 C CA . ALA A 1 71 ? -4.793 41.351 19.210 1.00 110.21 110 ALA A CA 1
ATOM 506 C C . ALA A 1 71 ? -5.688 40.200 19.664 1.00 110.56 110 ALA A C 1
ATOM 507 O O . ALA A 1 71 ? -6.709 40.417 20.316 1.00 121.43 110 ALA A O 1
ATOM 509 N N . TYR A 1 72 ? -5.298 38.976 19.316 1.00 87.90 111 TYR A N 1
ATOM 510 C CA . TYR A 1 72 ? -6.101 37.791 19.624 1.00 83.57 111 TYR A CA 1
ATOM 511 C C . TYR A 1 72 ? -5.301 36.694 20.339 1.00 77.63 111 TYR A C 1
ATOM 512 O O . TYR A 1 72 ? -4.105 36.539 20.108 1.00 74.84 111 TYR A O 1
ATOM 521 N N . PHE A 1 73 ? -5.976 35.940 21.204 1.00 76.30 112 PHE A N 1
ATOM 522 C CA . PHE A 1 73 ? -5.339 34.956 22.080 1.00 71.32 112 PHE A CA 1
ATOM 523 C C . PHE A 1 73 ? -5.987 33.582 21.912 1.00 71.51 112 PHE A C 1
ATOM 524 O O . PHE A 1 73 ? -7.210 33.461 21.939 1.00 74.87 112 PHE A O 1
ATOM 532 N N . ALA A 1 74 ? -5.162 32.549 21.753 1.00 68.43 113 ALA A N 1
ATOM 533 C CA . ALA A 1 74 ? -5.667 31.199 21.490 1.00 69.12 113 ALA A CA 1
ATOM 534 C C . ALA A 1 74 ? -4.822 30.073 22.093 1.00 65.04 113 ALA A C 1
ATOM 535 O O . ALA A 1 74 ? -3.613 30.214 22.261 1.00 61.82 113 ALA A O 1
ATOM 537 N N . ASP A 1 75 ? -5.471 28.958 22.422 1.00 65.75 114 ASP A N 1
ATOM 538 C CA . ASP A 1 75 ? -4.768 27.760 22.876 1.00 62.93 114 ASP A CA 1
ATOM 539 C C . ASP A 1 75 ? -4.237 26.979 21.685 1.00 63.73 114 ASP A C 1
ATOM 540 O O . ASP A 1 75 ? -4.949 26.781 20.702 1.00 67.55 114 ASP A O 1
ATOM 545 N N . ALA A 1 76 ? -2.993 26.523 21.778 1.00 60.66 115 ALA A N 1
ATOM 546 C CA . ALA A 1 76 ? -2.352 25.840 20.660 1.00 61.61 115 ALA A CA 1
ATOM 547 C C . ALA A 1 76 ? -1.528 24.639 21.107 1.00 59.56 115 ALA A C 1
ATOM 548 O O . ALA A 1 76 ? -1.298 24.438 22.294 1.00 57.02 115 ALA A O 1
ATOM 550 N N . TRP A 1 77 ? -1.114 23.828 20.141 1.00 61.26 116 TRP A N 1
ATOM 551 C CA . TRP A 1 77 ? -0.197 22.725 20.384 1.00 59.99 116 TRP A CA 1
ATOM 552 C C . TRP A 1 77 ? 0.738 22.559 19.193 1.00 61.19 116 TRP A C 1
ATOM 553 O O . TRP A 1 77 ? 0.401 22.948 18.077 1.00 64.06 116 TRP A O 1
ATOM 564 N N . SER A 1 78 ? 1.915 21.990 19.429 1.00 59.49 117 SER A N 1
ATOM 565 C CA . SER A 1 78 ? 2.873 21.800 18.348 1.00 61.63 117 SER A CA 1
ATOM 566 C C . SER A 1 78 ? 3.223 20.332 18.186 1.00 67.76 117 SER A C 1
ATOM 567 O O . SER A 1 78 ? 3.360 19.614 19.181 1.00 70.82 117 SER A O 1
ATOM 570 N N . ASP A 1 79 ? 3.403 19.914 16.934 1.00 69.92 118 ASP A N 1
ATOM 571 C CA . ASP A 1 79 ? 3.712 18.528 16.597 1.00 70.37 118 ASP A CA 1
ATOM 572 C C . ASP A 1 79 ? 5.214 18.246 16.612 1.00 68.64 118 ASP A C 1
ATOM 573 O O . ASP A 1 79 ? 6.011 19.095 17.015 1.00 65.30 118 ASP A O 1
ATOM 578 N N . GLN A 1 80 ? 5.588 17.054 16.152 1.00 71.75 119 GLN A N 1
ATOM 579 C CA . GLN A 1 80 ? 6.980 16.615 16.182 1.00 73.66 119 GLN A CA 1
ATOM 580 C C . GLN A 1 80 ? 7.891 17.405 15.248 1.00 72.49 119 GLN A C 1
ATOM 581 O O . GLN A 1 80 ? 9.108 17.412 15.438 1.00 72.91 119 GLN A O 1
ATOM 587 N N . LYS A 1 81 ? 7.327 18.028 14.219 1.00 74.66 120 LYS A N 1
ATOM 588 C CA . LYS A 1 81 ? 8.140 18.845 13.329 1.00 75.86 120 LYS A CA 1
ATOM 589 C C . LYS A 1 81 ? 8.144 20.309 13.755 1.00 72.24 120 LYS A C 1
ATOM 590 O O . LYS A 1 81 ? 8.843 21.126 13.164 1.00 77.22 120 LYS A O 1
ATOM 596 N N . GLY A 1 82 ? 7.364 20.639 14.779 1.00 68.77 121 GLY A N 1
ATOM 597 C CA . GLY A 1 82 ? 7.385 21.975 15.349 1.00 65.48 121 GLY A CA 1
ATOM 598 C C . GLY A 1 82 ? 6.358 22.916 14.751 1.00 66.85 121 GLY A C 1
ATOM 599 O O . GLY A 1 82 ? 6.347 24.112 15.042 1.00 65.10 121 GLY A O 1
ATOM 600 N N . GLN A 1 83 ? 5.481 22.369 13.919 1.00 70.53 122 GLN A N 1
ATOM 601 C CA . GLN A 1 83 ? 4.425 23.154 13.295 1.00 72.76 122 GLN A CA 1
ATOM 602 C C . GLN A 1 83 ? 3.332 23.465 14.309 1.00 70.29 122 GLN A C 1
ATOM 603 O O . GLN A 1 83 ? 2.988 22.621 15.134 1.00 68.84 122 GLN A O 1
ATOM 609 N N . ILE A 1 84 ? 2.794 24.678 14.252 1.00 70.32 123 ILE A N 1
ATOM 610 C CA . ILE A 1 84 ? 1.832 25.125 15.252 1.00 68.24 123 ILE A CA 1
ATOM 611 C C . ILE A 1 84 ? 0.394 24.936 14.786 1.00 73.40 123 ILE A C 1
ATOM 612 O O . ILE A 1 84 ? 0.019 25.394 13.710 1.00 88.04 123 ILE A O 1
ATOM 617 N N . HIS A 1 85 ? -0.407 24.266 15.609 1.00 71.24 124 HIS A N 1
ATOM 618 C CA . HIS A 1 85 ? -1.817 24.051 15.305 1.00 75.09 124 HIS A CA 1
ATOM 619 C C . HIS A 1 85 ? -2.692 24.516 16.457 1.00 73.31 124 HIS A C 1
ATOM 620 O O . HIS A 1 85 ? -2.278 24.471 17.607 1.00 77.47 124 HIS A O 1
ATOM 627 N N . LEU A 1 86 ? -3.900 24.968 16.149 1.00 76.83 125 LEU A N 1
ATOM 628 C CA . LEU A 1 86 ? -4.825 25.416 17.181 1.00 76.10 125 LEU A CA 1
ATOM 629 C C . LEU A 1 86 ? -5.359 24.232 17.986 1.00 77.55 125 LEU A C 1
ATOM 630 O O . LEU A 1 86 ? -5.408 23.106 17.493 1.00 81.27 125 LEU A O 1
ATOM 635 N N . ASP A 1 87 ? -5.755 24.497 19.227 1.00 80.46 126 ASP A N 1
ATOM 636 C CA . ASP A 1 87 ? -6.266 23.466 20.123 1.00 85.58 126 ASP A CA 1
ATOM 637 C C . ASP A 1 87 ? -7.784 23.586 20.233 1.00 94.04 126 ASP A C 1
ATOM 638 O O . ASP A 1 87 ? -8.291 24.554 20.798 1.00 104.55 126 ASP A O 1
ATOM 643 N N . PRO A 1 88 ? -8.517 22.609 19.672 1.00 83.27 127 PRO A N 1
ATOM 644 C CA . PRO A 1 88 ? -9.984 22.679 19.661 1.00 89.93 127 PRO A CA 1
ATOM 645 C C . PRO A 1 88 ? -10.615 22.711 21.055 1.00 99.31 127 PRO A C 1
ATOM 646 O O . PRO A 1 88 ? -11.477 23.554 21.299 1.00 105.92 127 PRO A O 1
ATOM 650 N N . GLN A 1 89 ? -10.187 21.829 21.953 1.00 101.49 128 GLN A N 1
ATOM 651 C CA . GLN A 1 89 ? -10.544 21.955 23.364 1.00 101.64 128 GLN A CA 1
ATOM 652 C C . GLN A 1 89 ? -9.613 22.999 23.961 1.00 92.06 128 GLN A C 1
ATOM 653 O O . GLN A 1 89 ? -8.710 23.479 23.279 1.00 86.54 128 GLN A O 1
ATOM 659 N N . GLN A 1 90 ? -9.797 23.348 25.228 1.00 94.56 129 GLN A N 1
ATOM 660 C CA . GLN A 1 90 ? -8.825 24.228 25.860 1.00 88.45 129 GLN A CA 1
ATOM 661 C C . GLN A 1 90 ? -8.345 23.699 27.198 1.00 77.84 129 GLN A C 1
ATOM 662 O O . GLN A 1 90 ? -9.124 23.536 28.135 1.00 79.75 129 GLN A O 1
ATOM 668 N N . ASP A 1 91 ? -7.045 23.434 27.275 1.00 70.20 130 ASP A N 1
ATOM 669 C CA . ASP A 1 91 ? -6.408 23.047 28.525 1.00 71.22 130 ASP A CA 1
ATOM 670 C C . ASP A 1 91 ? -6.129 24.297 29.345 1.00 68.78 130 ASP A C 1
ATOM 671 O O . ASP A 1 91 ? -6.352 24.329 30.553 1.00 82.21 130 ASP A O 1
ATOM 676 N N . TYR A 1 92 ? -5.636 25.331 28.671 1.00 62.11 131 TYR A N 1
ATOM 677 C CA . TYR A 1 92 ? -5.461 26.628 29.299 1.00 58.06 131 TYR A CA 1
ATOM 678 C C . TYR A 1 92 ? -6.791 27.356 29.222 1.00 66.10 131 TYR A C 1
ATOM 679 O O . TYR A 1 92 ? -7.436 27.364 28.177 1.00 86.70 131 TYR A O 1
ATOM 688 N N . GLN A 1 93 ? -7.209 27.968 30.319 1.00 62.53 132 GLN A N 1
ATOM 689 C CA . GLN A 1 93 ? -8.459 28.707 30.306 1.00 66.53 132 GLN A CA 1
ATOM 690 C C . GLN A 1 93 ? -8.180 30.164 30.612 1.00 66.00 132 GLN A C 1
ATOM 691 O O . GLN A 1 93 ? -7.740 30.499 31.706 1.00 64.63 132 GLN A O 1
ATOM 697 N N . LEU A 1 94 ? -8.443 31.030 29.643 1.00 67.65 133 LEU A N 1
ATOM 698 C CA . LEU A 1 94 ? -8.158 32.444 29.812 1.00 67.79 133 LEU A CA 1
ATOM 699 C C . LEU A 1 94 ? -9.138 33.071 30.793 1.00 71.29 133 LEU A C 1
ATOM 700 O O . LEU A 1 94 ? -10.345 32.868 30.693 1.00 75.29 133 LEU A O 1
ATOM 705 N N . LEU A 1 95 ? -8.606 33.833 31.741 1.00 70.29 134 LEU A N 1
ATOM 706 C CA . LEU A 1 95 ? -9.421 34.452 32.778 1.00 73.81 134 LEU A CA 1
ATOM 707 C C . LEU A 1 95 ? -9.527 35.964 32.614 1.00 76.41 134 LEU A C 1
ATOM 708 O O . LEU A 1 95 ? -10.615 36.488 32.399 1.00 81.06 134 LEU A O 1
ATOM 713 N N . GLN A 1 96 ? -8.403 36.668 32.722 1.00 73.98 135 GLN A N 1
ATOM 714 C CA . GLN A 1 96 ? -8.432 38.130 32.679 1.00 76.92 135 GLN A CA 1
ATOM 715 C C . GLN A 1 96 ? -7.366 38.711 31.759 1.00 74.92 135 GLN A C 1
ATOM 716 O O . GLN A 1 96 ? -6.300 38.137 31.595 1.00 70.67 135 GLN A O 1
ATOM 722 N N . VAL A 1 97 ? -7.677 39.836 31.127 1.00 78.56 136 VAL A N 1
ATOM 723 C CA . VAL A 1 97 ? -6.697 40.563 30.324 1.00 77.79 136 VAL A CA 1
ATOM 724 C C . VAL A 1 97 ? -6.715 42.057 30.629 1.00 81.93 136 VAL A C 1
ATOM 725 O O . VAL A 1 97 ? -7.755 42.700 30.500 1.00 86.88 136 VAL A O 1
ATOM 729 N N . GLN A 1 98 ? -5.581 42.614 31.045 1.00 80.51 137 GLN A N 1
ATOM 730 C CA . GLN A 1 98 ? -5.564 44.024 31.433 1.00 84.95 137 GLN A CA 1
ATOM 731 C C . GLN A 1 98 ? -4.329 44.764 30.929 1.00 84.63 137 GLN A C 1
ATOM 732 O O . GLN A 1 98 ? -3.230 44.222 30.928 1.00 82.42 137 GLN A O 1
ATOM 738 N N . ARG A 1 99 ? -4.517 46.013 30.514 1.00 91.62 138 ARG A N 1
ATOM 739 C CA . ARG A 1 99 ? -3.414 46.827 30.017 1.00 95.08 138 ARG A CA 1
ATOM 740 C C . ARG A 1 99 ? -2.977 47.809 31.096 1.00 102.54 138 ARG A C 1
ATOM 741 O O . ARG A 1 99 ? -3.793 48.546 31.647 1.00 107.97 138 ARG A O 1
ATOM 749 N N . THR A 1 100 ? -1.683 47.812 31.395 1.00 98.63 139 THR A N 1
ATOM 750 C CA . THR A 1 100 ? -1.158 48.596 32.502 1.00 106.16 139 THR A CA 1
ATOM 751 C C . THR A 1 100 ? 0.084 49.352 32.007 1.00 113.01 139 THR A C 1
ATOM 752 O O . THR A 1 100 ? 0.497 49.157 30.864 1.00 109.85 139 THR A O 1
ATOM 756 N N . PRO A 1 101 ? 0.680 50.221 32.847 1.00 129.91 140 PRO A N 1
ATOM 757 C CA . PRO A 1 101 ? 1.954 50.830 32.444 1.00 125.17 140 PRO A CA 1
ATOM 758 C C . PRO A 1 101 ? 3.075 49.819 32.214 1.00 113.79 140 PRO A C 1
ATOM 759 O O . PRO A 1 101 ? 3.928 50.049 31.358 1.00 115.74 140 PRO A O 1
ATOM 763 N N . GLU A 1 102 ? 3.075 48.721 32.963 1.00 99.40 141 GLU A N 1
ATOM 764 C CA . GLU A 1 102 ? 4.117 47.716 32.813 1.00 90.48 141 GLU A CA 1
ATOM 765 C C . GLU A 1 102 ? 3.997 47.033 31.459 1.00 86.21 141 GLU A C 1
ATOM 766 O O . GLU A 1 102 ? 4.999 46.662 30.849 1.00 88.90 141 GLU A O 1
ATOM 772 N N . GLY A 1 103 ? 2.764 46.884 30.988 1.00 82.65 142 GLY A N 1
ATOM 773 C CA . GLY A 1 103 ? 2.511 46.193 29.739 1.00 79.39 142 GLY A CA 1
ATOM 774 C C . GLY A 1 103 ? 1.132 45.565 29.705 1.00 78.45 142 GLY A C 1
ATOM 775 O O . GLY A 1 103 ? 0.215 46.005 30.397 1.00 81.07 142 GLY A O 1
ATOM 776 N N . LEU A 1 104 ? 0.988 44.537 28.877 1.00 75.24 143 LEU A N 1
ATOM 777 C CA . LEU A 1 104 ? -0.246 43.767 28.798 1.00 74.30 143 LEU A CA 1
ATOM 778 C C . LEU A 1 104 ? -0.164 42.494 29.638 1.00 69.65 143 LEU A C 1
ATOM 779 O O . LEU A 1 104 ? 0.752 41.696 29.469 1.00 67.22 143 LEU A O 1
ATOM 784 N N . THR A 1 105 ? -1.125 42.304 30.536 1.00 70.30 144 THR A N 1
ATOM 785 C CA . THR A 1 105 ? -1.118 41.150 31.430 1.00 66.76 144 THR A CA 1
ATOM 786 C C . THR A 1 105 ? -2.262 40.190 31.127 1.00 66.23 144 THR A C 1
ATOM 787 O O . THR A 1 105 ? -3.419 40.603 30.989 1.00 69.68 144 THR A O 1
ATOM 791 N N . LEU A 1 106 ? -1.925 38.906 31.044 1.00 62.43 145 LEU A N 1
ATOM 792 C CA . LEU A 1 106 ? -2.897 37.855 30.783 1.00 62.03 145 LEU A CA 1
ATOM 793 C C . LEU A 1 106 ? -2.915 36.811 31.896 1.00 59.88 145 LEU A C 1
ATOM 794 O O . LEU A 1 106 ? -1.945 36.088 32.098 1.00 56.65 145 LEU A O 1
ATOM 799 N N . LEU A 1 107 ? -4.039 36.719 32.593 1.00 73.13 146 LEU A N 1
ATOM 800 C CA . LEU A 1 107 ? -4.245 35.706 33.614 1.00 61.15 146 LEU A CA 1
ATOM 801 C C . LEU A 1 107 ? -5.059 34.550 33.054 1.00 61.19 146 LEU A C 1
ATOM 802 O O . LEU A 1 107 ? -6.180 34.747 32.584 1.00 71.71 146 LEU A O 1
ATOM 807 N N . PHE A 1 108 ? -4.485 33.352 33.090 1.00 58.26 147 PHE A N 1
ATOM 808 C CA . PHE A 1 108 ? -5.181 32.164 32.618 1.00 58.66 147 PHE A CA 1
ATOM 809 C C . PHE A 1 108 ? -4.898 30.975 33.528 1.00 57.23 147 PHE A C 1
ATOM 810 O O . PHE A 1 108 ? -3.941 30.982 34.295 1.00 55.23 147 PHE A O 1
ATOM 818 N N . LYS A 1 109 ? -5.741 29.953 33.437 1.00 58.82 148 LYS A N 1
ATOM 819 C CA . LYS A 1 109 ? -5.735 28.878 34.420 1.00 58.85 148 LYS A CA 1
ATOM 820 C C . LYS A 1 109 ? -5.626 27.509 33.755 1.00 58.16 148 LYS A C 1
ATOM 821 O O . LYS A 1 109 ? -6.225 27.274 32.707 1.00 70.66 148 LYS A O 1
ATOM 827 N N . ARG A 1 110 ? -4.853 26.611 34.358 1.00 58.49 149 ARG A N 1
ATOM 828 C CA . ARG A 1 110 ? -4.812 25.219 33.906 1.00 56.77 149 ARG A CA 1
ATOM 829 C C . ARG A 1 110 ? -4.807 24.221 35.057 1.00 57.99 149 ARG A C 1
ATOM 830 O O . ARG A 1 110 ? -4.155 24.448 36.062 1.00 56.94 149 ARG A O 1
ATOM 838 N N . PRO A 1 111 ? -5.526 23.099 34.903 1.00 60.75 150 PRO A N 1
ATOM 839 C CA . PRO A 1 111 ? -5.432 22.002 35.870 1.00 62.37 150 PRO A CA 1
ATOM 840 C C . PRO A 1 111 ? -4.063 21.338 35.801 1.00 59.65 150 PRO A C 1
ATOM 841 O O . PRO A 1 111 ? -3.373 21.513 34.801 1.00 57.10 150 PRO A O 1
ATOM 845 N N . PHE A 1 112 ? -3.672 20.598 36.835 1.00 68.37 151 PHE A N 1
ATOM 846 C CA . PHE A 1 112 ? -2.399 19.880 36.809 1.00 67.06 151 PHE A CA 1
ATOM 847 C C . PHE A 1 112 ? -2.342 18.923 35.626 1.00 63.83 151 PHE A C 1
ATOM 848 O O . PHE A 1 112 ? -1.321 18.809 34.950 1.00 63.33 151 PHE A O 1
ATOM 856 N N . GLY A 1 113 ? -3.457 18.253 35.367 1.00 67.30 152 GLY A N 1
ATOM 857 C CA . GLY A 1 113 ? -3.536 17.322 34.260 1.00 67.19 152 GLY A CA 1
ATOM 858 C C . GLY A 1 113 ? -4.943 17.231 33.711 1.00 83.45 152 GLY A C 1
ATOM 859 O O . GLY A 1 113 ? -5.908 17.604 34.376 1.00 70.06 152 GLY A O 1
ATOM 860 N N . THR A 1 114 ? -5.054 16.743 32.482 1.00 84.33 153 THR A N 1
ATOM 861 C CA . THR A 1 114 ? -6.345 16.613 31.825 1.00 82.04 153 THR A CA 1
ATOM 862 C C . THR A 1 114 ? -6.578 15.174 31.397 1.00 92.07 153 THR A C 1
ATOM 863 O O . THR A 1 114 ? -5.637 14.385 31.313 1.00 92.68 153 THR A O 1
ATOM 867 N N . CYS A 1 115 ? -7.834 14.834 31.124 1.00 95.09 154 CYS A N 1
ATOM 868 C CA . CYS A 1 115 ? -8.163 13.504 30.627 1.00 100.42 154 CYS A CA 1
ATOM 869 C C . CYS A 1 115 ? -7.703 13.388 29.177 1.00 104.08 154 CYS A C 1
ATOM 870 O O . CYS A 1 115 ? -7.680 12.303 28.604 1.00 112.89 154 CYS A O 1
ATOM 873 N N . ASP A 1 116 ? -7.328 14.525 28.599 1.00 103.46 155 ASP A N 1
ATOM 874 C CA . ASP A 1 116 ? -6.707 14.568 27.283 1.00 93.16 155 ASP A CA 1
ATOM 875 C C . ASP A 1 116 ? -5.253 14.109 27.383 1.00 85.58 155 ASP A C 1
ATOM 876 O O . ASP A 1 116 ? -4.437 14.763 28.033 1.00 85.56 155 ASP A O 1
ATOM 881 N N . PRO A 1 117 ? -4.927 12.978 26.738 1.00 80.84 156 PRO A N 1
ATOM 882 C CA . PRO A 1 117 ? -3.573 12.408 26.757 1.00 79.02 156 PRO A CA 1
ATOM 883 C C . PRO A 1 117 ? -2.555 13.242 25.983 1.00 77.61 156 PRO A C 1
ATOM 884 O O . PRO A 1 117 ? -1.355 13.138 26.238 1.00 72.21 156 PRO A O 1
ATOM 888 N N . LYS A 1 118 ? -3.035 14.047 25.042 1.00 90.25 157 LYS A N 1
ATOM 889 C CA . LYS A 1 118 ? -2.170 14.883 24.217 1.00 86.88 157 LYS A CA 1
ATOM 890 C C . LYS A 1 118 ? -1.410 15.921 25.038 1.00 77.61 157 LYS A C 1
ATOM 891 O O . LYS A 1 118 ? -0.247 16.218 24.762 1.00 72.86 157 LYS A O 1
ATOM 897 N N . ASP A 1 119 ? -2.074 16.460 26.053 1.00 74.22 158 ASP A N 1
ATOM 898 C CA . ASP A 1 119 ? -1.523 17.554 26.844 1.00 73.90 158 ASP A CA 1
ATOM 899 C C . ASP A 1 119 ? -0.363 17.144 27.744 1.00 58.75 158 ASP A C 1
ATOM 900 O O . ASP A 1 119 ? -0.194 15.971 28.072 1.00 60.89 158 ASP A O 1
ATOM 905 N N . TYR A 1 120 ? 0.444 18.133 28.114 1.00 55.10 159 TYR A N 1
ATOM 906 C CA . TYR A 1 120 ? 1.522 17.962 29.079 1.00 53.27 159 TYR A CA 1
ATOM 907 C C . TYR A 1 120 ? 0.941 17.659 30.456 1.00 54.31 159 TYR A C 1
ATOM 908 O O . TYR A 1 120 ? -0.119 18.173 30.813 1.00 54.97 159 TYR A O 1
ATOM 917 N N . LEU A 1 121 ? 1.638 16.844 31.237 1.00 54.94 160 LEU A N 1
ATOM 918 C CA . LEU A 1 121 ? 1.174 16.530 32.581 1.00 56.44 160 LEU A CA 1
ATOM 919 C C . LEU A 1 121 ? 2.057 17.178 33.637 1.00 54.14 160 LEU A C 1
ATOM 920 O O . LEU A 1 121 ? 3.239 16.863 33.754 1.00 53.48 160 LEU A O 1
ATOM 925 N N . ILE A 1 122 ? 1.470 18.084 34.409 1.00 53.47 161 ILE A N 1
ATOM 926 C CA . ILE A 1 122 ? 2.186 18.751 35.482 1.00 52.00 161 ILE A CA 1
ATOM 927 C C . ILE A 1 122 ? 2.275 17.848 36.698 1.00 54.68 161 ILE A C 1
ATOM 928 O O . ILE A 1 122 ? 1.275 17.294 37.147 1.00 58.63 161 ILE A O 1
ATOM 933 N N . GLU A 1 123 ? 3.485 17.695 37.221 1.00 54.21 162 GLU A N 1
ATOM 934 C CA . GLU A 1 123 ? 3.712 16.859 38.388 1.00 57.17 162 GLU A CA 1
ATOM 935 C C . GLU A 1 123 ? 4.927 17.343 39.168 1.00 60.20 162 GLU A C 1
ATOM 936 O O . GLU A 1 123 ? 5.512 18.374 38.839 1.00 53.40 162 GLU A O 1
ATOM 942 N N . ASP A 1 124 ? 5.300 16.599 40.205 1.00 72.37 163 ASP A N 1
ATOM 943 C CA . ASP A 1 124 ? 6.445 16.958 41.035 1.00 65.27 163 ASP A CA 1
ATOM 944 C C . ASP A 1 124 ? 7.730 16.995 40.227 1.00 57.55 163 ASP A C 1
ATOM 945 O O . ASP A 1 124 ? 7.898 16.236 39.275 1.00 57.65 163 ASP A O 1
ATOM 950 N N . GLY A 1 125 ? 8.641 17.874 40.626 1.00 57.95 164 GLY A N 1
ATOM 951 C CA . GLY A 1 125 ? 9.916 18.002 39.952 1.00 55.27 164 GLY A CA 1
ATOM 952 C C . GLY A 1 125 ? 9.958 19.129 38.944 1.00 51.71 164 GLY A C 1
ATOM 953 O O . GLY A 1 125 ? 9.171 20.068 39.010 1.00 50.15 164 GLY A O 1
ATOM 954 N N . THR A 1 126 ? 10.919 19.044 38.033 1.00 50.97 165 THR A N 1
ATOM 955 C CA . THR A 1 126 ? 11.172 20.087 37.048 1.00 48.30 165 THR A CA 1
ATOM 956 C C . THR A 1 126 ? 10.092 20.163 35.972 1.00 46.60 165 THR A C 1
ATOM 957 O O . THR A 1 126 ? 9.567 19.146 35.526 1.00 47.62 165 THR A O 1
ATOM 961 N N . VAL A 1 127 ? 9.766 21.385 35.571 1.00 44.56 166 VAL A N 1
ATOM 962 C CA . VAL A 1 127 ? 8.923 21.644 34.417 1.00 43.25 166 VAL A CA 1
ATOM 963 C C . VAL A 1 127 ? 9.660 22.559 33.446 1.00 41.93 166 VAL A C 1
ATOM 964 O O . VAL A 1 127 ? 10.216 23.598 33.839 1.00 41.46 166 VAL A O 1
ATOM 968 N N . HIS A 1 128 ? 9.667 22.150 32.180 1.00 41.92 167 HIS A N 1
ATOM 969 C CA . HIS A 1 128 ? 10.275 22.922 31.105 1.00 41.29 167 HIS A CA 1
ATOM 970 C C . HIS A 1 128 ? 9.263 23.806 30.400 1.00 40.40 167 HIS A C 1
ATOM 971 O O . HIS A 1 128 ? 8.360 23.323 29.704 1.00 46.48 167 HIS A O 1
ATOM 978 N N . LEU A 1 129 ? 9.452 25.107 30.565 1.00 39.73 168 LEU A N 1
ATOM 979 C CA . LEU A 1 129 ? 8.619 26.104 29.927 1.00 39.96 168 LEU A CA 1
ATOM 980 C C . LEU A 1 129 ? 9.257 26.524 28.622 1.00 39.91 168 LEU A C 1
ATOM 981 O O . LEU A 1 129 ? 10.466 26.703 28.543 1.00 40.30 168 LEU A O 1
ATOM 986 N N . VAL A 1 130 ? 8.438 26.683 27.595 1.00 40.40 169 VAL A N 1
ATOM 987 C CA . VAL A 1 130 ? 8.925 27.172 26.325 1.00 41.43 169 VAL A CA 1
ATOM 988 C C . VAL A 1 130 ? 8.328 28.543 26.067 1.00 41.88 169 VAL A C 1
ATOM 989 O O . VAL A 1 130 ? 7.152 28.783 26.326 1.00 44.96 169 VAL A O 1
ATOM 993 N N . TYR A 1 131 ? 9.157 29.457 25.589 1.00 42.82 170 TYR A N 1
ATOM 994 C CA . TYR A 1 131 ? 8.679 30.772 25.231 1.00 44.01 170 TYR A CA 1
ATOM 995 C C . TYR A 1 131 ? 9.164 31.012 23.826 1.00 46.03 170 TYR A C 1
ATOM 996 O O . TYR A 1 131 ? 10.120 30.385 23.380 1.00 46.44 170 TYR A O 1
ATOM 1005 N N . GLY A 1 132 ? 8.494 31.904 23.119 1.00 47.82 171 GLY A N 1
ATOM 1006 C CA . GLY A 1 132 ? 9.040 32.408 21.887 1.00 50.44 171 GLY A CA 1
ATOM 1007 C C . GLY A 1 132 ? 8.479 33.774 21.602 1.00 52.63 171 GLY A C 1
ATOM 1008 O O . GLY A 1 132 ? 7.346 34.104 21.978 1.00 54.28 171 GLY A O 1
ATOM 1009 N N . ILE A 1 133 ? 9.272 34.548 20.877 1.00 55.26 172 ILE A N 1
ATOM 1010 C CA . ILE A 1 133 ? 8.861 35.849 20.409 1.00 58.36 172 ILE A CA 1
ATOM 1011 C C . ILE A 1 133 ? 8.884 35.746 18.905 1.00 61.45 172 ILE A C 1
ATOM 1012 O O . ILE A 1 133 ? 9.946 35.573 18.311 1.00 62.80 172 ILE A O 1
ATOM 1017 N N . LEU A 1 134 ? 7.721 35.843 18.279 1.00 63.09 173 LEU A N 1
ATOM 1018 C CA . LEU A 1 134 ? 7.687 35.790 16.832 1.00 66.74 173 LEU A CA 1
ATOM 1019 C C . LEU A 1 134 ? 7.854 37.230 16.399 1.00 70.77 173 LEU A C 1
ATOM 1020 O O . LEU A 1 134 ? 7.041 38.105 16.736 1.00 71.90 173 LEU A O 1
ATOM 1025 N N . GLU A 1 135 ? 8.966 37.429 15.696 1.00 73.27 174 GLU A N 1
ATOM 1026 C CA . GLU A 1 135 ? 9.483 38.706 15.236 1.00 85.83 174 GLU A CA 1
ATOM 1027 C C . GLU A 1 135 ? 8.647 39.339 14.135 1.00 94.29 174 GLU A C 1
ATOM 1028 O O . GLU A 1 135 ? 8.421 40.551 14.126 1.00 101.11 174 GLU A O 1
ATOM 1034 N N . GLU A 1 136 ? 8.183 38.509 13.209 1.00 99.86 175 GLU A N 1
ATOM 1035 C CA . GLU A 1 136 ? 7.573 39.003 11.986 1.00 98.45 175 GLU A CA 1
ATOM 1036 C C . GLU A 1 136 ? 6.110 38.622 11.971 1.00 88.88 175 GLU A C 1
ATOM 1037 O O . GLU A 1 136 ? 5.757 37.525 12.394 1.00 84.77 175 GLU A O 1
ATOM 1043 N N . PRO A 1 137 ? 5.251 39.530 11.490 1.00 93.15 176 PRO A N 1
ATOM 1044 C CA . PRO A 1 137 ? 3.844 39.137 11.423 1.00 93.43 176 PRO A CA 1
ATOM 1045 C C . PRO A 1 137 ? 3.631 37.969 10.477 1.00 100.70 176 PRO A C 1
ATOM 1046 O O . PRO A 1 137 ? 4.044 38.018 9.319 1.00 98.93 176 PRO A O 1
ATOM 1050 N N . PHE A 1 138 ? 2.970 36.939 10.989 1.00 110.68 177 PHE A N 1
ATOM 1051 C CA . PHE A 1 138 ? 2.646 35.733 10.235 1.00 125.65 177 PHE A CA 1
ATOM 1052 C C . PHE A 1 138 ? 1.178 35.442 10.432 1.00 123.04 177 PHE A C 1
ATOM 1053 O O . PHE A 1 138 ? 0.663 35.663 11.525 1.00 124.99 177 PHE A O 1
ATOM 1061 N N . ARG A 1 139 ? 0.482 34.941 9.423 1.00 162.87 178 ARG A N 1
ATOM 1062 C CA . ARG A 1 139 ? -0.889 34.585 9.723 1.00 162.48 178 ARG A CA 1
ATOM 1063 C C . ARG A 1 139 ? -1.293 33.124 9.506 1.00 171.56 178 ARG A C 1
ATOM 1064 O O . ARG A 1 139 ? -0.661 32.332 8.803 1.00 186.53 178 ARG A O 1
ATOM 1072 N N . SER A 1 140 ? -2.431 32.863 10.128 1.00 109.19 179 SER A N 1
ATOM 1073 C CA . SER A 1 140 ? -2.815 31.674 10.870 1.00 93.40 179 SER A CA 1
ATOM 1074 C C . SER A 1 140 ? -1.739 31.351 11.899 1.00 86.88 179 SER A C 1
ATOM 1075 O O . SER A 1 140 ? -0.961 32.223 12.282 1.00 84.75 179 SER A O 1
ATOM 1078 N N . LEU A 1 141 ? -1.672 30.092 12.318 1.00 91.06 180 LEU A N 1
ATOM 1079 C CA . LEU A 1 141 ? -0.542 29.527 13.061 1.00 91.39 180 LEU A CA 1
ATOM 1080 C C . LEU A 1 141 ? 0.586 28.915 12.240 1.00 94.23 180 LEU A C 1
ATOM 1081 O O . LEU A 1 141 ? 1.763 29.085 12.538 1.00 96.71 180 LEU A O 1
ATOM 1086 N N . GLU A 1 142 ? 0.194 28.174 11.212 1.00 92.34 181 GLU A N 1
ATOM 1087 C CA . GLU A 1 142 ? 1.099 27.257 10.535 1.00 90.11 181 GLU A CA 1
ATOM 1088 C C . GLU A 1 142 ? 2.152 27.950 9.690 1.00 90.63 181 GLU A C 1
ATOM 1089 O O . GLU A 1 142 ? 3.148 27.337 9.308 1.00 91.38 181 GLU A O 1
ATOM 1095 N N . ALA A 1 143 ? 1.938 29.228 9.406 1.00 89.05 182 ALA A N 1
ATOM 1096 C CA . ALA A 1 143 ? 2.932 30.007 8.688 1.00 91.56 182 ALA A CA 1
ATOM 1097 C C . ALA A 1 143 ? 4.153 30.245 9.567 1.00 86.40 182 ALA A C 1
ATOM 1098 O O . ALA A 1 143 ? 5.264 30.413 9.061 1.00 87.97 182 ALA A O 1
ATOM 1100 N N . ILE A 1 144 ? 3.941 30.242 10.882 1.00 81.37 183 ILE A N 1
ATOM 1101 C CA . ILE A 1 144 ? 5.008 30.532 11.838 1.00 77.08 183 ILE A CA 1
ATOM 1102 C C . ILE A 1 144 ? 6.181 29.597 11.629 1.00 76.53 183 ILE A C 1
ATOM 1103 O O . ILE A 1 144 ? 6.030 28.376 11.576 1.00 78.88 183 ILE A O 1
ATOM 1108 N N . ASN A 1 145 ? 7.358 30.200 11.527 1.00 81.37 184 ASN A N 1
ATOM 1109 C CA . ASN A 1 145 ? 8.503 29.535 10.953 1.00 102.55 184 ASN A CA 1
ATOM 1110 C C . ASN A 1 145 ? 9.638 29.600 11.971 1.00 80.20 184 ASN A C 1
ATOM 1111 O O . ASN A 1 145 ? 9.572 30.392 12.908 1.00 71.90 184 ASN A O 1
ATOM 1116 N N . GLY A 1 146 ? 10.666 28.771 11.815 1.00 75.10 185 GLY A N 1
ATOM 1117 C CA . GLY A 1 146 ? 11.831 28.883 12.675 1.00 72.66 185 GLY A CA 1
ATOM 1118 C C . GLY A 1 146 ? 12.456 30.259 12.545 1.00 74.36 185 GLY A C 1
ATOM 1119 O O . GLY A 1 146 ? 12.825 30.889 13.534 1.00 73.48 185 GLY A O 1
ATOM 1120 N N . SER A 1 147 ? 12.572 30.719 11.306 1.00 93.77 186 SER A N 1
ATOM 1121 C CA . SER A 1 147 ? 12.916 32.103 11.010 1.00 96.09 186 SER A CA 1
ATOM 1122 C C . SER A 1 147 ? 11.893 33.066 11.606 1.00 94.06 186 SER A C 1
ATOM 1123 O O . SER A 1 147 ? 10.686 32.853 11.496 1.00 93.52 186 SER A O 1
ATOM 1126 N N . GLY A 1 148 ? 12.384 34.120 12.247 1.00 79.78 187 GLY A N 1
ATOM 1127 C CA . GLY A 1 148 ? 11.524 35.147 12.803 1.00 78.95 187 GLY A CA 1
ATOM 1128 C C . GLY A 1 148 ? 10.848 34.680 14.075 1.00 73.56 187 GLY A C 1
ATOM 1129 O O . GLY A 1 148 ? 9.785 35.171 14.445 1.00 72.81 187 GLY A O 1
ATOM 1130 N N . LEU A 1 149 ? 11.475 33.711 14.734 1.00 54.93 188 LEU A N 1
ATOM 1131 C CA . LEU A 1 149 ? 10.996 33.174 16.001 1.00 53.27 188 LEU A CA 1
ATOM 1132 C C . LEU A 1 149 ? 12.189 33.044 16.948 1.00 53.88 188 LEU A C 1
ATOM 1133 O O . LEU A 1 149 ? 13.173 32.388 16.618 1.00 54.53 188 LEU A O 1
ATOM 1138 N N . GLN A 1 150 ? 12.094 33.655 18.125 1.00 69.73 189 GLN A N 1
ATOM 1139 C CA . GLN A 1 150 ? 13.231 33.743 19.042 1.00 63.92 189 GLN A CA 1
ATOM 1140 C C . GLN A 1 150 ? 13.306 32.617 20.080 1.00 72.97 189 GLN A C 1
ATOM 1141 O O . GLN A 1 150 ? 14.214 32.611 20.905 1.00 88.70 189 GLN A O 1
ATOM 1147 N N A MET A 1 151 ? 12.454 31.614 19.888 0.30 53.50 190 MET A N 1
ATOM 1148 N N B MET A 1 151 ? 12.292 31.755 20.157 0.70 53.88 190 MET A N 1
ATOM 1149 C CA A MET A 1 151 ? 12.095 30.671 20.931 0.30 50.36 190 MET A CA 1
ATOM 1150 C CA B MET A 1 151 ? 12.483 30.349 20.572 0.70 50.31 190 MET A CA 1
ATOM 1151 C C A MET A 1 151 ? 13.265 30.138 21.735 0.30 50.65 190 MET A C 1
ATOM 1152 C C B MET A 1 151 ? 13.414 29.986 21.758 0.70 50.66 190 MET A C 1
ATOM 1153 O O A MET A 1 151 ? 14.344 29.833 21.236 0.30 51.58 190 MET A O 1
ATOM 1154 O O B MET A 1 151 ? 14.567 29.655 21.506 0.70 51.62 190 MET A O 1
ATOM 1163 N N . GLY A 1 152 ? 12.994 30.069 23.024 1.00 50.19 191 GLY A N 1
ATOM 1164 C CA . GLY A 1 152 ? 13.914 29.621 24.056 1.00 50.59 191 GLY A CA 1
ATOM 1165 C C . GLY A 1 152 ? 13.176 28.938 25.191 1.00 49.36 191 GLY A C 1
ATOM 1166 O O . GLY A 1 152 ? 11.955 28.922 25.212 1.00 48.36 191 GLY A O 1
ATOM 1167 N N . LEU A 1 153 ? 13.909 28.342 26.122 1.00 49.61 192 LEU A N 1
ATOM 1168 C CA . LEU A 1 153 ? 13.272 27.626 27.221 1.00 48.68 192 LEU A CA 1
ATOM 1169 C C . LEU A 1 153 ? 13.724 28.113 28.589 1.00 50.13 192 LEU A C 1
ATOM 1170 O O . LEU A 1 153 ? 14.774 28.733 28.727 1.00 68.67 192 LEU A O 1
ATOM 1175 N N . GLN A 1 154 ? 12.906 27.832 29.595 1.00 54.72 193 GLN A N 1
ATOM 1176 C CA . GLN A 1 154 ? 13.237 28.139 30.977 1.00 59.82 193 GLN A CA 1
ATOM 1177 C C . GLN A 1 154 ? 12.796 26.998 31.882 1.00 49.25 193 GLN A C 1
ATOM 1178 O O . GLN A 1 154 ? 11.682 26.505 31.765 1.00 48.23 193 GLN A O 1
ATOM 1184 N N . ARG A 1 155 ? 13.678 26.569 32.775 1.00 51.48 194 ARG A N 1
ATOM 1185 C CA . ARG A 1 155 ? 13.364 25.478 33.690 1.00 49.62 194 ARG A CA 1
ATOM 1186 C C . ARG A 1 155 ? 12.907 26.010 35.037 1.00 50.35 194 ARG A C 1
ATOM 1187 O O . ARG A 1 155 ? 13.494 26.946 35.573 1.00 51.56 194 ARG A O 1
ATOM 1195 N N . VAL A 1 156 ? 11.853 25.418 35.584 1.00 49.84 195 VAL A N 1
ATOM 1196 C CA . VAL A 1 156 ? 11.330 25.906 36.852 1.00 50.77 195 VAL A CA 1
ATOM 1197 C C . VAL A 1 156 ? 10.603 24.789 37.584 1.00 50.53 195 VAL A C 1
ATOM 1198 O O . VAL A 1 156 ? 10.281 23.776 36.990 1.00 55.63 195 VAL A O 1
ATOM 1202 N N . GLN A 1 157 ? 10.359 24.957 38.876 1.00 51.64 196 GLN A N 1
ATOM 1203 C CA . GLN A 1 157 ? 9.518 24.006 39.587 1.00 51.70 196 GLN A CA 1
ATOM 1204 C C . GLN A 1 157 ? 8.120 24.590 39.733 1.00 51.98 196 GLN A C 1
ATOM 1205 O O . GLN A 1 157 ? 7.912 25.541 40.484 1.00 53.27 196 GLN A O 1
ATOM 1211 N N . LEU A 1 158 ? 7.163 24.012 39.016 1.00 50.99 197 LEU A N 1
ATOM 1212 C CA . LEU A 1 158 ? 5.804 24.536 39.002 1.00 51.34 197 LEU A CA 1
ATOM 1213 C C . LEU A 1 158 ? 5.081 24.237 40.299 1.00 52.74 197 LEU A C 1
ATOM 1214 O O . LEU A 1 158 ? 4.397 25.102 40.841 1.00 54.04 197 LEU A O 1
ATOM 1219 N N . LEU A 1 159 ? 5.232 23.021 40.810 1.00 52.77 198 LEU A N 1
ATOM 1220 C CA . LEU A 1 159 ? 4.580 22.712 42.065 1.00 54.34 198 LEU A CA 1
ATOM 1221 C C . LEU A 1 159 ? 5.557 22.988 43.191 1.00 55.57 198 LEU A C 1
ATOM 1222 O O . LEU A 1 159 ? 6.488 22.228 43.427 1.00 55.40 198 LEU A O 1
ATOM 1227 N N . LYS A 1 160 ? 5.295 24.071 43.909 1.00 57.07 199 LYS A N 1
ATOM 1228 C CA . LYS A 1 160 ? 6.059 24.458 45.083 1.00 58.61 199 LYS A CA 1
ATOM 1229 C C . LYS A 1 160 ? 5.430 23.905 46.356 1.00 60.38 199 LYS A C 1
ATOM 1230 O O . LYS A 1 160 ? 4.241 23.606 46.373 1.00 60.79 199 LYS A O 1
ATOM 1236 N N . PRO A 1 161 ? 6.222 23.773 47.432 1.00 61.61 200 PRO A N 1
ATOM 1237 C CA . PRO A 1 161 ? 5.659 23.343 48.719 1.00 63.65 200 PRO A CA 1
ATOM 1238 C C . PRO A 1 161 ? 4.697 24.368 49.321 1.00 65.64 200 PRO A C 1
ATOM 1239 O O . PRO A 1 161 ? 3.955 24.033 50.244 1.00 67.48 200 PRO A O 1
ATOM 1243 N N . ASN A 1 162 ? 4.729 25.595 48.806 1.00 65.54 201 ASN A N 1
ATOM 1244 C CA . ASN A 1 162 ? 3.837 26.663 49.250 1.00 67.65 201 ASN A CA 1
ATOM 1245 C C . ASN A 1 162 ? 4.028 26.964 50.725 1.00 70.35 201 ASN A C 1
ATOM 1246 O O . ASN A 1 162 ? 3.067 27.062 51.485 1.00 81.29 201 ASN A O 1
ATOM 1251 N N . ILE A 1 163 ? 5.288 27.099 51.116 1.00 70.33 202 ILE A N 1
ATOM 1252 C CA . ILE A 1 163 ? 5.647 27.466 52.474 1.00 72.89 202 ILE A CA 1
ATOM 1253 C C . ILE A 1 163 ? 6.502 28.722 52.410 1.00 73.46 202 ILE A C 1
ATOM 1254 O O . ILE A 1 163 ? 7.354 28.847 51.533 1.00 71.58 202 ILE A O 1
ATOM 1259 N N . PRO A 1 164 ? 6.268 29.673 53.322 1.00 76.30 203 PRO A N 1
ATOM 1260 C CA . PRO A 1 164 ? 7.148 30.843 53.327 1.00 81.35 203 PRO A CA 1
ATOM 1261 C C . PRO A 1 164 ? 8.534 30.480 53.839 1.00 89.27 203 PRO A C 1
ATOM 1262 O O . PRO A 1 164 ? 8.644 29.704 54.788 1.00 92.39 203 PRO A O 1
ATOM 1266 N N . GLU A 1 165 ? 9.578 31.015 53.215 1.00 103.71 204 GLU A N 1
ATOM 1267 C CA . GLU A 1 165 ? 10.922 30.788 53.726 1.00 103.80 204 GLU A CA 1
ATOM 1268 C C . GLU A 1 165 ? 11.082 31.467 55.074 1.00 97.73 204 GLU A C 1
ATOM 1269 O O . GLU A 1 165 ? 10.967 32.688 55.169 1.00 100.13 204 GLU A O 1
ATOM 1275 N N . PRO A 1 166 ? 11.329 30.678 56.129 1.00 94.47 205 PRO A N 1
ATOM 1276 C CA . PRO A 1 166 ? 11.606 31.320 57.414 1.00 101.09 205 PRO A CA 1
ATOM 1277 C C . PRO A 1 166 ? 12.881 32.140 57.293 1.00 106.87 205 PRO A C 1
ATOM 1278 O O . PRO A 1 166 ? 13.723 31.802 56.464 1.00 98.61 205 PRO A O 1
ATOM 1282 N N . GLU A 1 167 ? 13.034 33.179 58.106 1.00 100.85 206 GLU A N 1
ATOM 1283 C CA . GLU A 1 167 ? 14.270 33.955 58.108 1.00 101.89 206 GLU A CA 1
ATOM 1284 C C . GLU A 1 167 ? 14.679 34.347 59.525 1.00 92.64 206 GLU A C 1
ATOM 1285 O O . GLU A 1 167 ? 13.976 34.057 60.492 1.00 93.10 206 GLU A O 1
ATOM 1291 N N . LEU A 1 168 ? 15.822 35.012 59.631 1.00 99.96 207 LEU A N 1
ATOM 1292 C CA . LEU A 1 168 ? 16.766 34.757 60.710 1.00 98.40 207 LEU A CA 1
ATOM 1293 C C . LEU A 1 168 ? 16.643 35.634 61.957 1.00 97.90 207 LEU A C 1
ATOM 1294 O O . LEU A 1 168 ? 16.363 36.828 61.863 1.00 100.83 207 LEU A O 1
ATOM 1299 N N . PRO A 1 169 ? 16.856 35.021 63.137 1.00 102.80 208 PRO A N 1
ATOM 1300 C CA . PRO A 1 169 ? 16.755 35.654 64.459 1.00 110.37 208 PRO A CA 1
ATOM 1301 C C . PRO A 1 169 ? 17.788 36.757 64.683 1.00 117.25 208 PRO A C 1
ATOM 1302 O O . PRO A 1 169 ? 18.594 37.047 63.800 1.00 120.21 208 PRO A O 1
ATOM 1306 N N . SER A 1 170 ? 17.762 37.351 65.873 1.00 113.27 209 SER A N 1
ATOM 1307 C CA . SER A 1 170 ? 18.697 38.409 66.242 1.00 112.96 209 SER A CA 1
ATOM 1308 C C . SER A 1 170 ? 20.081 37.827 66.489 1.00 119.74 209 SER A C 1
ATOM 1309 O O . SER A 1 170 ? 21.088 38.532 66.490 1.00 122.70 209 SER A O 1
ATOM 1312 N N . ASP A 1 171 ? 20.099 36.519 66.697 1.00 121.87 210 ASP A N 1
ATOM 1313 C CA . ASP A 1 171 ? 21.306 35.753 66.953 1.00 123.36 210 ASP A CA 1
ATOM 1314 C C . ASP A 1 171 ? 22.145 35.449 65.700 1.00 117.64 210 ASP A C 1
ATOM 1315 O O . ASP A 1 171 ? 23.364 35.292 65.785 1.00 118.02 210 ASP A O 1
ATOM 1320 N N . ALA A 1 172 ? 21.495 35.406 64.542 1.00 103.21 211 ALA A N 1
ATOM 1321 C CA . ALA A 1 172 ? 22.119 34.929 63.305 1.00 100.12 211 ALA A CA 1
ATOM 1322 C C . ALA A 1 172 ? 23.418 35.641 62.911 1.00 100.95 211 ALA A C 1
ATOM 1323 O O . ALA A 1 172 ? 23.490 36.868 62.901 1.00 102.96 211 ALA A O 1
ATOM 1325 N N . CYS A 1 173 ? 24.437 34.848 62.586 1.00 99.62 212 CYS A N 1
ATOM 1326 C CA . CYS A 1 173 ? 25.726 35.352 62.121 1.00 100.30 212 CYS A CA 1
ATOM 1327 C C . CYS A 1 173 ? 26.151 34.676 60.818 1.00 97.32 212 CYS A C 1
ATOM 1328 O O . CYS A 1 173 ? 25.741 33.547 60.530 1.00 94.98 212 CYS A O 1
ATOM 1331 N N . THR A 1 174 ? 26.974 35.368 60.035 1.00 97.66 213 THR A N 1
ATOM 1332 C CA . THR A 1 174 ? 27.464 34.823 58.773 1.00 95.28 213 THR A CA 1
ATOM 1333 C C . THR A 1 174 ? 28.939 34.420 58.836 1.00 96.28 213 THR A C 1
ATOM 1334 O O . THR A 1 174 ? 29.785 35.172 59.320 1.00 98.96 213 THR A O 1
ATOM 1338 N N . MET A 1 175 ? 29.232 33.222 58.341 1.00 99.90 214 MET A N 1
ATOM 1339 C CA . MET A 1 175 ? 30.603 32.750 58.174 1.00 106.91 214 MET A CA 1
ATOM 1340 C C . MET A 1 175 ? 30.894 32.444 56.712 1.00 99.80 214 MET A C 1
ATOM 1341 O O . MET A 1 175 ? 30.142 31.718 56.068 1.00 101.56 214 MET A O 1
ATOM 1346 N N . GLU A 1 176 ? 31.994 32.973 56.192 1.00 94.62 215 GLU A N 1
ATOM 1347 C CA . GLU A 1 176 ? 32.293 32.837 54.772 1.00 93.19 215 GLU A CA 1
ATOM 1348 C C . GLU A 1 176 ? 33.354 31.772 54.533 1.00 93.45 215 GLU A C 1
ATOM 1349 O O . GLU A 1 176 ? 34.492 31.915 54.982 1.00 95.95 215 GLU A O 1
ATOM 1355 N N . VAL A 1 177 ? 32.993 30.699 53.840 1.00 91.12 216 VAL A N 1
ATOM 1356 C CA . VAL A 1 177 ? 33.999 29.716 53.471 1.00 91.61 216 VAL A CA 1
ATOM 1357 C C . VAL A 1 177 ? 34.331 29.843 51.999 1.00 93.81 216 VAL A C 1
ATOM 1358 O O . VAL A 1 177 ? 33.536 29.475 51.143 1.00 92.13 216 VAL A O 1
ATOM 1362 N N . GLN A 1 178 ? 35.515 30.358 51.707 1.00 101.39 217 GLN A N 1
ATOM 1363 C CA . GLN A 1 178 ? 35.923 30.551 50.329 1.00 103.37 217 GLN A CA 1
ATOM 1364 C C . GLN A 1 178 ? 37.324 30.017 50.139 1.00 112.32 217 GLN A C 1
ATOM 1365 O O . GLN A 1 178 ? 38.118 29.986 51.074 1.00 119.43 217 GLN A O 1
ATOM 1371 N N . ALA A 1 179 ? 37.625 29.606 48.919 1.00 129.62 218 ALA A N 1
ATOM 1372 C CA . ALA A 1 179 ? 38.997 29.350 48.527 1.00 131.22 218 ALA A CA 1
ATOM 1373 C C . ALA A 1 179 ? 39.789 30.633 48.727 1.00 130.39 218 ALA A C 1
ATOM 1374 O O . ALA A 1 179 ? 39.203 31.712 48.777 1.00 130.46 218 ALA A O 1
ATOM 1376 N N . PRO A 1 180 ? 41.107 30.529 48.957 1.00 119.50 219 PRO A N 1
ATOM 1377 C CA . PRO A 1 180 ? 41.824 31.799 48.888 1.00 108.84 219 PRO A CA 1
ATOM 1378 C C . PRO A 1 180 ? 41.861 32.109 47.395 1.00 105.97 219 PRO A C 1
ATOM 1379 O O . PRO A 1 180 ? 41.328 31.314 46.624 1.00 106.58 219 PRO A O 1
ATOM 1383 N N . ASN A 1 181 ? 42.530 33.160 46.953 1.00 108.47 220 ASN A N 1
ATOM 1384 C CA . ASN A 1 181 ? 42.367 33.481 45.550 1.00 108.30 220 ASN A CA 1
ATOM 1385 C C . ASN A 1 181 ? 43.467 32.735 44.804 1.00 113.99 220 ASN A C 1
ATOM 1386 O O . ASN A 1 181 ? 44.631 33.110 44.834 1.00 120.96 220 ASN A O 1
ATOM 1391 N N . ILE A 1 182 ? 43.028 31.638 44.165 1.00 107.68 221 ILE A N 1
ATOM 1392 C CA . ILE A 1 182 ? 43.887 30.581 43.596 1.00 109.25 221 ILE A CA 1
ATOM 1393 C C . ILE A 1 182 ? 43.779 30.344 42.101 1.00 115.21 221 ILE A C 1
ATOM 1394 O O . ILE A 1 182 ? 42.729 30.584 41.508 1.00 108.26 221 ILE A O 1
ATOM 1399 N N . GLN A 1 183 ? 44.781 29.711 41.512 1.00 135.14 222 GLN A N 1
ATOM 1400 C CA . GLN A 1 183 ? 44.755 29.587 40.067 1.00 130.71 222 GLN A CA 1
ATOM 1401 C C . GLN A 1 183 ? 44.308 28.201 39.651 1.00 127.76 222 GLN A C 1
ATOM 1402 O O . GLN A 1 183 ? 44.917 27.193 40.004 1.00 142.42 222 GLN A O 1
ATOM 1408 N N . ILE A 1 184 ? 43.233 28.173 38.874 1.00 106.11 223 ILE A N 1
ATOM 1409 C CA . ILE A 1 184 ? 42.701 26.923 38.376 1.00 104.20 223 ILE A CA 1
ATOM 1410 C C . ILE A 1 184 ? 43.583 26.517 37.226 1.00 107.02 223 ILE A C 1
ATOM 1411 O O . ILE A 1 184 ? 43.831 27.314 36.321 1.00 108.86 223 ILE A O 1
ATOM 1416 N N . PRO A 1 185 ? 44.069 25.273 37.256 1.00 123.28 224 PRO A N 1
ATOM 1417 C CA . PRO A 1 185 ? 45.017 24.830 36.237 1.00 128.94 224 PRO A CA 1
ATOM 1418 C C . PRO A 1 185 ? 44.422 24.900 34.846 1.00 132.63 224 PRO A C 1
ATOM 1419 O O . PRO A 1 185 ? 43.206 25.001 34.669 1.00 133.76 224 PRO A O 1
ATOM 1423 N N . SER A 1 186 ? 45.301 24.831 33.860 1.00 134.29 225 SER A N 1
ATOM 1424 C CA . SER A 1 186 ? 44.909 24.932 32.469 1.00 128.26 225 SER A CA 1
ATOM 1425 C C . SER A 1 186 ? 44.456 23.552 32.022 1.00 116.14 225 SER A C 1
ATOM 1426 O O . SER A 1 186 ? 44.194 23.321 30.855 1.00 115.51 225 SER A O 1
ATOM 1429 N N . GLN A 1 187 ? 44.401 22.616 32.962 1.00 111.48 226 GLN A N 1
ATOM 1430 C CA . GLN A 1 187 ? 43.790 21.330 32.671 1.00 110.00 226 GLN A CA 1
ATOM 1431 C C . GLN A 1 187 ? 42.300 21.476 32.418 1.00 105.21 226 GLN A C 1
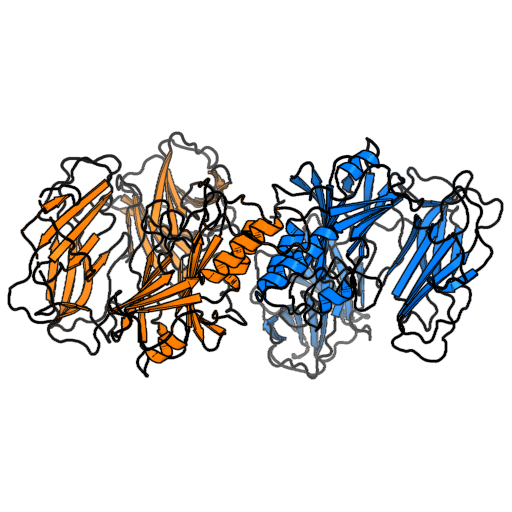ATOM 1432 O O . GLN A 1 187 ? 41.671 22.466 32.794 1.00 102.75 226 GLN A O 1
ATOM 1438 N N . GLU A 1 188 ? 41.751 20.478 31.747 1.00 104.20 227 GLU A N 1
ATOM 1439 C CA . GLU A 1 188 ? 40.342 20.426 31.400 1.00 121.41 227 GLU A CA 1
ATOM 1440 C C . GLU A 1 188 ? 39.422 20.422 32.601 1.00 96.63 227 GLU A C 1
ATOM 1441 O O . GLU A 1 188 ? 38.483 21.206 32.694 1.00 96.28 227 GLU A O 1
ATOM 1447 N N . THR A 1 189 ? 39.748 19.544 33.539 1.00 102.36 228 THR A N 1
ATOM 1448 C CA . THR A 1 189 ? 38.923 19.294 34.706 1.00 98.43 228 THR A CA 1
ATOM 1449 C C . THR A 1 189 ? 39.759 19.309 35.981 1.00 98.16 228 THR A C 1
ATOM 1450 O O . THR A 1 189 ? 40.846 18.728 36.027 1.00 100.52 228 THR A O 1
ATOM 1454 N N . THR A 1 190 ? 39.267 19.989 37.010 1.00 96.06 229 THR A N 1
ATOM 1455 C CA . THR A 1 190 ? 39.961 20.007 38.295 1.00 96.83 229 THR A CA 1
ATOM 1456 C C . THR A 1 190 ? 38.967 19.893 39.447 1.00 97.17 229 THR A C 1
ATOM 1457 O O . THR A 1 190 ? 37.938 20.556 39.452 1.00 96.05 229 THR A O 1
ATOM 1461 N N . TYR A 1 191 ? 39.273 19.050 40.426 1.00 109.55 230 TYR A N 1
ATOM 1462 C CA . TYR A 1 191 ? 38.501 19.027 41.661 1.00 109.01 230 TYR A CA 1
ATOM 1463 C C . TYR A 1 191 ? 39.449 19.474 42.770 1.00 111.64 230 TYR A C 1
ATOM 1464 O O . TYR A 1 191 ? 40.504 18.879 42.976 1.00 123.55 230 TYR A O 1
ATOM 1473 N N . TRP A 1 192 ? 39.054 20.519 43.486 1.00 101.27 231 TRP A N 1
ATOM 1474 C CA . TRP A 1 192 ? 39.978 21.318 44.290 1.00 98.81 231 TRP A CA 1
ATOM 1475 C C . TRP A 1 192 ? 39.675 21.331 45.778 1.00 103.20 231 TRP A C 1
ATOM 1476 O O . TRP A 1 192 ? 38.631 21.800 46.206 1.00 98.29 231 TRP A O 1
ATOM 1487 N N . CYS A 1 193 ? 40.622 20.847 46.566 1.00 109.52 232 CYS A N 1
ATOM 1488 C CA . CYS A 1 193 ? 40.495 20.849 48.015 1.00 99.51 232 CYS A CA 1
ATOM 1489 C C . CYS A 1 193 ? 41.166 22.076 48.643 1.00 101.24 232 CYS A C 1
ATOM 1490 O O . CYS A 1 193 ? 42.175 22.595 48.147 1.00 106.76 232 CYS A O 1
ATOM 1493 N N . TYR A 1 194 ? 40.519 22.591 49.681 1.00 100.04 233 TYR A N 1
ATOM 1494 C CA . TYR A 1 194 ? 41.016 23.715 50.460 1.00 101.67 233 TYR A CA 1
ATOM 1495 C C . TYR A 1 194 ? 40.679 23.496 51.931 1.00 101.75 233 TYR A C 1
ATOM 1496 O O . TYR A 1 194 ? 39.604 22.991 52.258 1.00 99.73 233 TYR A O 1
ATOM 1505 N N . ILE A 1 195 ? 41.592 23.864 52.820 1.00 104.60 234 ILE A N 1
ATOM 1506 C CA . ILE A 1 195 ? 41.345 23.671 54.246 1.00 105.04 234 ILE A CA 1
ATOM 1507 C C . ILE A 1 195 ? 41.187 25.001 54.974 1.00 105.40 234 ILE A C 1
ATOM 1508 O O . ILE A 1 195 ? 42.099 25.818 55.002 1.00 107.76 234 ILE A O 1
ATOM 1513 N N . LYS A 1 196 ? 40.020 25.204 55.574 1.00 103.30 235 LYS A N 1
ATOM 1514 C CA . LYS A 1 196 ? 39.727 26.435 56.296 1.00 112.19 235 LYS A CA 1
ATOM 1515 C C . LYS A 1 196 ? 39.492 25.975 57.743 1.00 126.95 235 LYS A C 1
ATOM 1516 O O . LYS A 1 196 ? 39.309 24.794 57.995 1.00 128.36 235 LYS A O 1
ATOM 1522 N N . GLU A 1 197 ? 39.595 26.892 58.695 1.00 122.51 236 GLU A N 1
ATOM 1523 C CA . GLU A 1 197 ? 39.263 26.625 60.086 1.00 125.27 236 GLU A CA 1
ATOM 1524 C C . GLU A 1 197 ? 38.387 27.680 60.784 1.00 124.39 236 GLU A C 1
ATOM 1525 O O . GLU A 1 197 ? 38.307 28.856 60.401 1.00 117.15 236 GLU A O 1
ATOM 1531 N N . LEU A 1 198 ? 37.748 27.224 61.853 1.00 112.42 237 LEU A N 1
ATOM 1532 C CA . LEU A 1 198 ? 36.809 28.034 62.605 1.00 107.14 237 LEU A CA 1
ATOM 1533 C C . LEU A 1 198 ? 37.618 28.908 63.550 1.00 124.45 237 LEU A C 1
ATOM 1534 O O . LEU A 1 198 ? 38.773 28.590 63.838 1.00 130.16 237 LEU A O 1
ATOM 1539 N N . PRO A 1 199 ? 37.030 30.021 64.025 1.00 147.44 238 PRO A N 1
ATOM 1540 C CA . PRO A 1 199 ? 37.724 30.813 65.048 1.00 152.13 238 PRO A CA 1
ATOM 1541 C C . PRO A 1 199 ? 38.008 29.961 66.274 1.00 147.95 238 PRO A C 1
ATOM 1542 O O . PRO A 1 199 ? 37.257 29.023 66.531 1.00 146.71 238 PRO A O 1
ATOM 1546 N N . LYS A 1 200 ? 39.071 30.260 67.013 1.00 148.87 239 LYS A N 1
ATOM 1547 C CA . LYS A 1 200 ? 39.406 29.413 68.150 1.00 143.24 239 LYS A CA 1
ATOM 1548 C C . LYS A 1 200 ? 38.391 29.575 69.270 1.00 137.75 239 LYS A C 1
ATOM 1549 O O . LYS A 1 200 ? 37.707 30.597 69.354 1.00 136.80 239 LYS A O 1
ATOM 1555 N N . GLY A 1 201 ? 38.310 28.566 70.133 1.00 139.81 240 GLY A N 1
ATOM 1556 C CA . GLY A 1 201 ? 37.308 28.538 71.181 1.00 128.21 240 GLY A CA 1
ATOM 1557 C C . GLY A 1 201 ? 35.904 28.674 70.628 1.00 117.76 240 GLY A C 1
ATOM 1558 O O . GLY A 1 201 ? 35.074 29.367 71.216 1.00 117.05 240 GLY A O 1
ATOM 1559 N N . PHE A 1 202 ? 35.622 28.018 69.508 1.00 112.89 241 PHE A N 1
ATOM 1560 C CA . PHE A 1 202 ? 34.327 28.203 68.864 1.00 108.01 241 PHE A CA 1
ATOM 1561 C C . PHE A 1 202 ? 33.267 27.300 69.467 1.00 106.15 241 PHE A C 1
ATOM 1562 O O . PHE A 1 202 ? 33.361 26.073 69.399 1.00 105.46 241 PHE A O 1
ATOM 1570 N N . SER A 1 203 ? 32.256 27.922 70.060 1.00 109.68 242 SER A N 1
ATOM 1571 C CA . SER A 1 203 ? 31.157 27.183 70.655 1.00 106.47 242 SER A CA 1
ATOM 1572 C C . SER A 1 203 ? 30.269 26.599 69.560 1.00 105.56 242 SER A C 1
ATOM 1573 O O . SER A 1 203 ? 30.358 26.989 68.397 1.00 109.28 242 SER A O 1
ATOM 1576 N N . ARG A 1 204 ? 29.432 25.641 69.941 1.00 100.75 243 ARG A N 1
ATOM 1577 C CA . ARG A 1 204 ? 28.726 24.790 68.989 1.00 97.41 243 ARG A CA 1
ATOM 1578 C C . ARG A 1 204 ? 27.583 25.522 68.310 1.00 90.42 243 ARG A C 1
ATOM 1579 O O . ARG A 1 204 ? 26.774 26.103 68.976 1.00 90.77 243 ARG A O 1
ATOM 1587 N N . HIS A 1 205 ? 27.435 25.405 67.000 1.00 87.37 244 HIS A N 1
ATOM 1588 C CA . HIS A 1 205 ? 26.381 26.162 66.328 1.00 87.77 244 HIS A CA 1
ATOM 1589 C C . HIS A 1 205 ? 25.551 25.329 65.365 1.00 91.12 244 HIS A C 1
ATOM 1590 O O . HIS A 1 205 ? 25.941 24.239 64.963 1.00 86.28 244 HIS A O 1
ATOM 1597 N N . HIS A 1 206 ? 24.385 25.863 65.024 1.00 79.14 245 HIS A N 1
ATOM 1598 C CA . HIS A 1 206 ? 23.535 25.301 63.994 1.00 76.19 245 HIS A CA 1
ATOM 1599 C C . HIS A 1 206 ? 23.577 26.191 62.767 1.00 74.79 245 HIS A C 1
ATOM 1600 O O . HIS A 1 206 ? 23.304 27.385 62.853 1.00 75.09 245 HIS A O 1
ATOM 1607 N N . ILE A 1 207 ? 23.891 25.605 61.618 1.00 73.56 246 ILE A N 1
ATOM 1608 C CA . ILE A 1 207 ? 23.762 26.323 60.367 1.00 72.27 246 ILE A CA 1
ATOM 1609 C C . ILE A 1 207 ? 22.323 26.140 59.959 1.00 70.12 246 ILE A C 1
ATOM 1610 O O . ILE A 1 207 ? 21.865 25.017 59.725 1.00 69.16 246 ILE A O 1
ATOM 1615 N N . ILE A 1 208 ? 21.592 27.244 59.946 1.00 69.74 247 ILE A N 1
ATOM 1616 C CA . ILE A 1 208 ? 20.217 27.235 59.497 1.00 68.06 247 ILE A CA 1
ATOM 1617 C C . ILE A 1 208 ? 20.028 27.752 58.073 1.00 67.06 247 ILE A C 1
ATOM 1618 O O . ILE A 1 208 ? 18.920 27.721 57.541 1.00 65.89 247 ILE A O 1
ATOM 1623 N N . LYS A 1 209 ? 21.102 28.226 57.452 1.00 67.84 248 LYS A N 1
ATOM 1624 C CA . LYS A 1 209 ? 20.999 28.683 56.067 1.00 67.31 248 LYS A CA 1
ATOM 1625 C C . LYS A 1 209 ? 22.354 28.609 55.377 1.00 68.38 248 LYS A C 1
ATOM 1626 O O . LYS A 1 209 ? 23.382 28.661 56.037 1.00 69.79 248 LYS A O 1
ATOM 1632 N N . TYR A 1 210 ? 22.362 28.471 54.056 1.00 68.08 249 TYR A N 1
ATOM 1633 C CA . TYR A 1 210 ? 23.568 28.754 53.289 1.00 69.52 249 TYR A CA 1
ATOM 1634 C C . TYR A 1 210 ? 23.267 29.147 51.849 1.00 69.52 249 TYR A C 1
ATOM 1635 O O . TYR A 1 210 ? 22.237 28.771 51.298 1.00 68.39 249 TYR A O 1
ATOM 1644 N N . GLU A 1 211 ? 24.179 29.906 51.247 1.00 71.15 250 GLU A N 1
ATOM 1645 C CA . GLU A 1 211 ? 23.998 30.382 49.876 1.00 73.96 250 GLU A CA 1
ATOM 1646 C C . GLU A 1 211 ? 25.330 30.380 49.128 1.00 81.71 250 GLU A C 1
ATOM 1647 O O . GLU A 1 211 ? 26.381 30.495 49.745 1.00 75.24 250 GLU A O 1
ATOM 1653 N N . PRO A 1 212 ? 25.293 30.253 47.791 1.00 87.12 251 PRO A N 1
ATOM 1654 C CA . PRO A 1 212 ? 26.563 30.163 47.060 1.00 87.69 251 PRO A CA 1
ATOM 1655 C C . PRO A 1 212 ? 27.288 31.498 46.885 1.00 90.47 251 PRO A C 1
ATOM 1656 O O . PRO A 1 212 ? 26.658 32.554 46.832 1.00 90.00 251 PRO A O 1
ATOM 1660 N N . ILE A 1 213 ? 28.614 31.426 46.800 1.00 81.15 252 ILE A N 1
ATOM 1661 C CA . ILE A 1 213 ? 29.455 32.560 46.433 1.00 83.78 252 ILE A CA 1
ATOM 1662 C C . ILE A 1 213 ? 30.351 32.206 45.252 1.00 86.31 252 ILE A C 1
ATOM 1663 O O . ILE A 1 213 ? 31.199 31.317 45.348 1.00 87.25 252 ILE A O 1
ATOM 1668 N N . VAL A 1 214 ? 30.158 32.902 44.138 1.00 87.73 253 VAL A N 1
ATOM 1669 C CA . VAL A 1 214 ? 30.955 32.675 42.942 1.00 90.62 253 VAL A CA 1
ATOM 1670 C C . VAL A 1 214 ? 31.513 33.997 42.405 1.00 93.56 253 VAL A C 1
ATOM 1671 O O . VAL A 1 214 ? 30.783 34.984 42.311 1.00 93.17 253 VAL A O 1
ATOM 1675 N N . THR A 1 215 ? 32.803 34.015 42.071 1.00 96.75 254 THR A N 1
ATOM 1676 C CA . THR A 1 215 ? 33.458 35.213 41.544 1.00 100.11 254 THR A CA 1
ATOM 1677 C C . THR A 1 215 ? 32.785 35.628 40.231 1.00 103.98 254 THR A C 1
ATOM 1678 O O . THR A 1 215 ? 32.341 34.778 39.460 1.00 100.76 254 THR A O 1
ATOM 1682 N N . LYS A 1 216 ? 32.730 36.934 39.974 1.00 110.94 255 LYS A N 1
ATOM 1683 C CA . LYS A 1 216 ? 31.899 37.483 38.901 1.00 104.65 255 LYS A CA 1
ATOM 1684 C C . LYS A 1 216 ? 32.306 37.104 37.476 1.00 106.96 255 LYS A C 1
ATOM 1685 O O . LYS A 1 216 ? 31.540 37.324 36.540 1.00 113.95 255 LYS A O 1
ATOM 1691 N N . GLY A 1 217 ? 33.509 36.583 37.284 1.00 112.38 256 GLY A N 1
ATOM 1692 C CA . GLY A 1 217 ? 33.888 36.158 35.950 1.00 112.70 256 GLY A CA 1
ATOM 1693 C C . GLY A 1 217 ? 33.762 34.652 35.780 1.00 111.54 256 GLY A C 1
ATOM 1694 O O . GLY A 1 217 ? 33.765 34.140 34.668 1.00 113.74 256 GLY A O 1
ATOM 1695 N N . ASN A 1 218 ? 33.687 33.952 36.906 1.00 114.37 257 ASN A N 1
ATOM 1696 C CA . ASN A 1 218 ? 33.682 32.495 36.968 1.00 112.21 257 ASN A CA 1
ATOM 1697 C C . ASN A 1 218 ? 32.364 31.729 37.126 1.00 106.83 257 ASN A C 1
ATOM 1698 O O . ASN A 1 218 ? 32.402 30.479 37.159 1.00 106.68 257 ASN A O 1
ATOM 1703 N N . GLU A 1 219 ? 31.214 32.419 37.149 1.00 107.73 258 GLU A N 1
ATOM 1704 C CA . GLU A 1 219 ? 29.885 31.805 37.435 1.00 101.70 258 GLU A CA 1
ATOM 1705 C C . GLU A 1 219 ? 29.729 30.544 36.647 1.00 102.20 258 GLU A C 1
ATOM 1706 O O . GLU A 1 219 ? 29.159 29.520 37.061 1.00 100.99 258 GLU A O 1
ATOM 1712 N N . ALA A 1 220 ? 30.316 30.719 35.476 1.00 102.87 259 ALA A N 1
ATOM 1713 C CA . ALA A 1 220 ? 30.396 29.839 34.337 1.00 105.71 259 ALA A CA 1
ATOM 1714 C C . ALA A 1 220 ? 31.300 28.587 34.528 1.00 113.47 259 ALA A C 1
ATOM 1715 O O . ALA A 1 220 ? 30.979 27.469 34.103 1.00 107.32 259 ALA A O 1
ATOM 1717 N N . LEU A 1 221 ? 32.445 28.802 35.159 1.00 133.47 260 LEU A N 1
ATOM 1718 C CA . LEU A 1 221 ? 33.450 27.766 35.364 1.00 129.90 260 LEU A CA 1
ATOM 1719 C C . LEU A 1 221 ? 33.200 26.838 36.554 1.00 133.34 260 LEU A C 1
ATOM 1720 O O . LEU A 1 221 ? 33.589 25.676 36.511 1.00 139.41 260 LEU A O 1
ATOM 1725 N N . VAL A 1 222 ? 32.588 27.365 37.620 1.00 131.74 261 VAL A N 1
ATOM 1726 C CA . VAL A 1 222 ? 32.387 26.559 38.829 1.00 106.47 261 VAL A CA 1
ATOM 1727 C C . VAL A 1 222 ? 31.029 25.869 38.798 1.00 104.76 261 VAL A C 1
ATOM 1728 O O . VAL A 1 222 ? 30.004 26.525 39.005 1.00 106.23 261 VAL A O 1
ATOM 1732 N N . HIS A 1 223 ? 31.029 24.552 38.588 1.00 96.42 262 HIS A N 1
ATOM 1733 C CA . HIS A 1 223 ? 29.788 23.796 38.513 1.00 100.26 262 HIS A CA 1
ATOM 1734 C C . HIS A 1 223 ? 29.395 22.908 39.714 1.00 105.19 262 HIS A C 1
ATOM 1735 O O . HIS A 1 223 ? 28.278 22.390 39.748 1.00 91.17 262 HIS A O 1
ATOM 1742 N N . HIS A 1 224 ? 30.281 22.719 40.693 1.00 121.74 263 HIS A N 1
ATOM 1743 C CA . HIS A 1 224 ? 29.909 22.011 41.934 1.00 110.60 263 HIS A CA 1
ATOM 1744 C C . HIS A 1 224 ? 30.747 22.498 43.121 1.00 98.91 263 HIS A C 1
ATOM 1745 O O . HIS A 1 224 ? 31.936 22.721 42.971 1.00 96.65 263 HIS A O 1
ATOM 1752 N N . MET A 1 225 ? 30.145 22.678 44.292 1.00 85.19 264 MET A N 1
ATOM 1753 C CA . MET A 1 225 ? 30.921 23.068 45.475 1.00 85.00 264 MET A CA 1
ATOM 1754 C C . MET A 1 225 ? 30.449 22.293 46.695 1.00 82.99 264 MET A C 1
ATOM 1755 O O . MET A 1 225 ? 29.260 22.080 46.859 1.00 83.38 264 MET A O 1
ATOM 1760 N N . GLU A 1 226 ? 31.366 21.851 47.544 1.00 84.09 265 GLU A N 1
ATOM 1761 C CA . GLU A 1 226 ? 30.946 21.110 48.724 1.00 82.57 265 GLU A CA 1
ATOM 1762 C C . GLU A 1 226 ? 31.778 21.470 49.949 1.00 83.30 265 GLU A C 1
ATOM 1763 O O . GLU A 1 226 ? 32.983 21.678 49.849 1.00 85.85 265 GLU A O 1
ATOM 1769 N N . VAL A 1 227 ? 31.125 21.550 51.104 1.00 81.41 266 VAL A N 1
ATOM 1770 C CA . VAL A 1 227 ? 31.812 21.811 52.364 1.00 82.37 266 VAL A CA 1
ATOM 1771 C C . VAL A 1 227 ? 31.651 20.662 53.351 1.00 82.28 266 VAL A C 1
ATOM 1772 O O . VAL A 1 227 ? 30.528 20.251 53.673 1.00 80.17 266 VAL A O 1
ATOM 1776 N N . PHE A 1 228 ? 32.798 20.176 53.827 1.00 84.91 267 PHE A N 1
ATOM 1777 C CA . PHE A 1 228 ? 32.912 18.993 54.673 1.00 85.76 267 PHE A CA 1
ATOM 1778 C C . PHE A 1 228 ? 33.555 19.160 56.044 1.00 100.11 267 PHE A C 1
ATOM 1779 O O . PHE A 1 228 ? 34.241 20.139 56.325 1.00 97.82 267 PHE A O 1
ATOM 1787 N N . GLN A 1 229 ? 33.286 18.176 56.898 1.00 91.26 268 GLN A N 1
ATOM 1788 C CA . GLN A 1 229 ? 33.957 18.018 58.182 1.00 92.88 268 GLN A CA 1
ATOM 1789 C C . GLN A 1 229 ? 34.688 16.653 58.195 1.00 112.78 268 GLN A C 1
ATOM 1790 O O . GLN A 1 229 ? 34.075 15.647 57.890 1.00 107.09 268 GLN A O 1
ATOM 1796 N N . CYS A 1 230 ? 35.978 16.603 58.537 1.00 116.44 269 CYS A N 1
ATOM 1797 C CA . CYS A 1 230 ? 36.676 15.309 58.742 1.00 122.25 269 CYS A CA 1
ATOM 1798 C C . CYS A 1 230 ? 36.175 14.656 60.009 1.00 120.08 269 CYS A C 1
ATOM 1799 O O . CYS A 1 230 ? 35.384 15.222 60.768 1.00 114.65 269 CYS A O 1
ATOM 1802 N N . ALA A 1 231 ? 36.716 13.472 60.257 1.00 120.17 270 ALA A N 1
ATOM 1803 C CA . ALA A 1 231 ? 36.434 12.733 61.467 1.00 115.81 270 ALA A CA 1
ATOM 1804 C C . ALA A 1 231 ? 36.855 13.549 62.690 1.00 109.85 270 ALA A C 1
ATOM 1805 O O . ALA A 1 231 ? 37.945 14.129 62.729 1.00 111.21 270 ALA A O 1
ATOM 1807 N N . PRO A 1 232 ? 35.965 13.600 63.689 1.00 109.27 271 PRO A N 1
ATOM 1808 C CA . PRO A 1 232 ? 36.048 14.270 64.992 1.00 105.27 271 PRO A CA 1
ATOM 1809 C C . PRO A 1 232 ? 37.302 13.983 65.835 1.00 110.32 271 PRO A C 1
ATOM 1810 O O . PRO A 1 232 ? 37.827 14.903 66.459 1.00 112.20 271 PRO A O 1
ATOM 1814 N N . GLU A 1 233 ? 37.785 12.744 65.823 1.00 112.79 272 GLU A N 1
ATOM 1815 C CA . GLU A 1 233 ? 38.828 12.259 66.743 1.00 126.98 272 GLU A CA 1
ATOM 1816 C C . GLU A 1 233 ? 40.181 12.964 66.639 1.00 130.14 272 GLU A C 1
ATOM 1817 O O . GLU A 1 233 ? 41.104 12.697 67.416 1.00 132.23 272 GLU A O 1
ATOM 1823 N N . MET A 1 234 ? 40.274 13.861 65.669 1.00 126.21 273 MET A N 1
ATOM 1824 C CA . MET A 1 234 ? 41.531 14.281 65.082 1.00 136.36 273 MET A CA 1
ATOM 1825 C C . MET A 1 234 ? 41.755 15.798 64.886 1.00 136.62 273 MET A C 1
ATOM 1826 O O . MET A 1 234 ? 40.827 16.547 64.566 1.00 133.71 273 MET A O 1
ATOM 1831 N N . ASP A 1 235 ? 42.996 16.243 65.093 1.00 143.21 274 ASP A N 1
ATOM 1832 C CA . ASP A 1 235 ? 43.344 17.663 64.962 1.00 134.27 274 ASP A CA 1
ATOM 1833 C C . ASP A 1 235 ? 44.229 17.857 63.725 1.00 143.97 274 ASP A C 1
ATOM 1834 O O . ASP A 1 235 ? 45.392 17.456 63.713 1.00 131.18 274 ASP A O 1
ATOM 1839 N N . SER A 1 236 ? 43.676 18.510 62.705 1.00 156.97 275 SER A N 1
ATOM 1840 C CA . SER A 1 236 ? 44.125 18.320 61.326 1.00 159.87 275 SER A CA 1
ATOM 1841 C C . SER A 1 236 ? 45.226 19.227 60.776 1.00 170.57 275 SER A C 1
ATOM 1842 O O . SER A 1 236 ? 45.711 20.150 61.431 1.00 183.39 275 SER A O 1
ATOM 1845 N N . VAL A 1 237 ? 45.565 18.936 59.524 1.00 159.28 276 VAL A N 1
ATOM 1846 C CA . VAL A 1 237 ? 46.687 19.505 58.791 1.00 157.40 276 VAL A CA 1
ATOM 1847 C C . VAL A 1 237 ? 46.580 21.034 58.674 1.00 151.10 276 VAL A C 1
ATOM 1848 O O . VAL A 1 237 ? 45.479 21.580 58.672 1.00 145.03 276 VAL A O 1
ATOM 1852 N N . PRO A 1 238 ? 47.732 21.725 58.551 1.00 150.81 277 PRO A N 1
ATOM 1853 C CA . PRO A 1 238 ? 47.793 23.182 58.351 1.00 153.59 277 PRO A CA 1
ATOM 1854 C C . PRO A 1 238 ? 47.142 23.682 57.065 1.00 154.78 277 PRO A C 1
ATOM 1855 O O . PRO A 1 238 ? 46.681 22.914 56.225 1.00 140.54 277 PRO A O 1
ATOM 1859 N N . HIS A 1 239 ? 47.127 25.004 56.934 1.00 177.10 278 HIS A N 1
ATOM 1860 C CA . HIS A 1 239 ? 46.277 25.708 55.972 1.00 164.15 278 HIS A CA 1
ATOM 1861 C C . HIS A 1 239 ? 46.712 25.479 54.509 1.00 163.01 278 HIS A C 1
ATOM 1862 O O . HIS A 1 239 ? 47.879 25.564 54.174 1.00 169.15 278 HIS A O 1
ATOM 1869 N N . PHE A 1 240 ? 45.733 25.179 53.664 1.00 149.94 279 PHE A N 1
ATOM 1870 C CA . PHE A 1 240 ? 45.954 24.652 52.332 1.00 129.52 279 PHE A CA 1
ATOM 1871 C C . PHE A 1 240 ? 45.030 25.068 51.168 1.00 127.14 279 PHE A C 1
ATOM 1872 O O . PHE A 1 240 ? 43.827 25.080 51.353 1.00 130.61 279 PHE A O 1
ATOM 1880 N N . SER A 1 241 ? 45.593 25.364 49.983 1.00 122.46 280 SER A N 1
ATOM 1881 C CA . SER A 1 241 ? 44.795 25.514 48.753 1.00 120.12 280 SER A CA 1
ATOM 1882 C C . SER A 1 241 ? 45.371 24.773 47.532 1.00 122.86 280 SER A C 1
ATOM 1883 O O . SER A 1 241 ? 46.501 25.066 47.124 1.00 127.33 280 SER A O 1
ATOM 1886 N N . GLY A 1 242 ? 44.610 23.833 46.946 1.00 127.47 281 GLY A N 1
ATOM 1887 C CA . GLY A 1 242 ? 45.071 23.085 45.765 1.00 129.48 281 GLY A CA 1
ATOM 1888 C C . GLY A 1 242 ? 44.247 21.861 45.377 1.00 127.71 281 GLY A C 1
ATOM 1889 O O . GLY A 1 242 ? 43.346 21.487 46.105 1.00 138.49 281 GLY A O 1
ATOM 1890 N N . PRO A 1 243 ? 44.596 21.193 44.254 1.00 124.01 282 PRO A N 1
ATOM 1891 C CA . PRO A 1 243 ? 43.799 20.071 43.710 1.00 122.55 282 PRO A CA 1
ATOM 1892 C C . PRO A 1 243 ? 43.597 18.887 44.662 1.00 121.35 282 PRO A C 1
ATOM 1893 O O . PRO A 1 243 ? 44.412 18.715 45.565 1.00 123.16 282 PRO A O 1
ATOM 1897 N N . CYS A 1 244 ? 42.545 18.088 44.465 1.00 118.72 283 CYS A N 1
ATOM 1898 C CA . CYS A 1 244 ? 42.267 17.005 45.411 1.00 117.52 283 CYS A CA 1
ATOM 1899 C C . CYS A 1 244 ? 42.976 15.681 45.128 1.00 121.41 283 CYS A C 1
ATOM 1900 O O . CYS A 1 244 ? 43.065 14.831 46.023 1.00 121.53 283 CYS A O 1
ATOM 1903 N N . ASP A 1 245 ? 43.475 15.478 43.910 1.00 127.29 284 ASP A N 1
ATOM 1904 C CA . ASP A 1 245 ? 44.456 14.426 43.761 1.00 140.20 284 ASP A CA 1
ATOM 1905 C C . ASP A 1 245 ? 45.716 15.131 43.295 1.00 147.38 284 ASP A C 1
ATOM 1906 O O . ASP A 1 245 ? 45.789 15.845 42.283 1.00 149.50 284 ASP A O 1
ATOM 1911 N N . SER A 1 246 ? 46.711 14.800 44.084 1.00 146.87 285 SER A N 1
ATOM 1912 C CA . SER A 1 246 ? 48.028 15.344 44.166 1.00 142.09 285 SER A CA 1
ATOM 1913 C C . SER A 1 246 ? 48.446 14.341 45.229 1.00 142.30 285 SER A C 1
ATOM 1914 O O . SER A 1 246 ? 47.529 13.702 45.793 1.00 139.66 285 SER A O 1
ATOM 1917 N N . LYS A 1 247 ? 49.730 14.035 45.431 1.00 147.49 286 LYS A N 1
ATOM 1918 C CA . LYS A 1 247 ? 50.098 13.511 46.742 1.00 149.51 286 LYS A CA 1
ATOM 1919 C C . LYS A 1 247 ? 50.860 14.565 47.604 1.00 156.71 286 LYS A C 1
ATOM 1920 O O . LYS A 1 247 ? 51.215 14.253 48.751 1.00 160.07 286 LYS A O 1
ATOM 1926 N N . MET A 1 248 ? 51.090 15.802 47.131 1.00 186.19 287 MET A N 1
ATOM 1927 C CA . MET A 1 248 ? 51.644 16.832 48.021 1.00 195.10 287 MET A CA 1
ATOM 1928 C C . MET A 1 248 ? 50.756 16.858 49.251 1.00 196.89 287 MET A C 1
ATOM 1929 O O . MET A 1 248 ? 51.146 17.411 50.283 1.00 198.07 287 MET A O 1
ATOM 1934 N N . LYS A 1 249 ? 49.568 16.251 49.127 1.00 185.00 288 LYS A N 1
ATOM 1935 C CA . LYS A 1 249 ? 48.591 16.369 50.162 1.00 170.77 288 LYS A CA 1
ATOM 1936 C C . LYS A 1 249 ? 48.026 15.166 50.872 1.00 161.31 288 LYS A C 1
ATOM 1937 O O . LYS A 1 249 ? 47.550 14.194 50.288 1.00 163.39 288 LYS A O 1
ATOM 1943 N N . PRO A 1 250 ? 47.921 15.381 52.179 1.00 151.00 289 PRO A N 1
ATOM 1944 C CA . PRO A 1 250 ? 48.470 14.477 53.167 1.00 152.05 289 PRO A CA 1
ATOM 1945 C C . PRO A 1 250 ? 47.561 13.330 53.408 1.00 147.34 289 PRO A C 1
ATOM 1946 O O . PRO A 1 250 ? 46.407 13.529 53.087 1.00 130.30 289 PRO A O 1
ATOM 1950 N N . ASP A 1 251 ? 48.055 12.141 53.737 1.00 146.85 290 ASP A N 1
ATOM 1951 C CA . ASP A 1 251 ? 47.514 11.355 54.849 1.00 137.53 290 ASP A CA 1
ATOM 1952 C C . ASP A 1 251 ? 45.988 11.456 54.857 1.00 131.23 290 ASP A C 1
ATOM 1953 O O . ASP A 1 251 ? 45.244 10.913 54.040 1.00 129.19 290 ASP A O 1
ATOM 1958 N N . ARG A 1 252 ? 45.601 12.163 55.902 1.00 139.00 291 ARG A N 1
ATOM 1959 C CA . ARG A 1 252 ? 44.300 12.654 56.282 1.00 124.03 291 ARG A CA 1
ATOM 1960 C C . ARG A 1 252 ? 43.839 13.757 55.309 1.00 143.39 291 ARG A C 1
ATOM 1961 O O . ARG A 1 252 ? 44.461 13.978 54.304 1.00 139.85 291 ARG A O 1
ATOM 1969 N N . LEU A 1 253 ? 42.736 14.423 55.614 1.00 141.29 292 LEU A N 1
ATOM 1970 C CA . LEU A 1 253 ? 41.659 14.746 54.678 1.00 139.04 292 LEU A CA 1
ATOM 1971 C C . LEU A 1 253 ? 41.243 13.401 54.140 1.00 137.70 292 LEU A C 1
ATOM 1972 O O . LEU A 1 253 ? 41.446 12.416 54.825 1.00 146.13 292 LEU A O 1
ATOM 1977 N N . ASN A 1 254 ? 40.698 13.300 52.932 1.00 118.62 293 ASN A N 1
ATOM 1978 C CA . ASN A 1 254 ? 40.253 11.991 52.398 1.00 112.17 293 ASN A CA 1
ATOM 1979 C C . ASN A 1 254 ? 39.292 11.273 53.369 1.00 119.74 293 ASN A C 1
ATOM 1980 O O . ASN A 1 254 ? 38.565 10.350 53.015 1.00 113.41 293 ASN A O 1
ATOM 1985 N N . TYR A 1 255 ? 39.341 11.743 54.610 1.00 123.76 294 TYR A N 1
ATOM 1986 C CA . TYR A 1 255 ? 38.660 11.224 55.774 1.00 107.98 294 TYR A CA 1
ATOM 1987 C C . TYR A 1 255 ? 37.481 12.131 56.082 1.00 106.47 294 TYR A C 1
ATOM 1988 O O . TYR A 1 255 ? 36.749 11.896 57.044 1.00 107.16 294 TYR A O 1
ATOM 1997 N N . CYS A 1 256 ? 37.314 13.201 55.300 1.00 114.18 295 CYS A N 1
ATOM 1998 C CA . CYS A 1 256 ? 36.130 14.016 55.525 1.00 109.27 295 CYS A CA 1
ATOM 1999 C C . CYS A 1 256 ? 35.167 13.743 54.424 1.00 101.09 295 CYS A C 1
ATOM 2000 O O . CYS A 1 256 ? 35.262 14.355 53.366 1.00 101.92 295 CYS A O 1
ATOM 2003 N N . ARG A 1 257 ? 34.214 12.861 54.658 1.00 102.91 296 ARG A N 1
ATOM 2004 C CA . ARG A 1 257 ? 33.052 12.788 53.804 1.00 104.05 296 ARG A CA 1
ATOM 2005 C C . ARG A 1 257 ? 31.853 13.441 54.483 1.00 108.99 296 ARG A C 1
ATOM 2006 O O . ARG A 1 257 ? 30.794 13.541 53.880 1.00 118.90 296 ARG A O 1
ATOM 2014 N N . HIS A 1 258 ? 32.015 13.905 55.723 1.00 88.02 297 HIS A N 1
ATOM 2015 C CA . HIS A 1 258 ? 30.877 14.488 56.432 1.00 85.25 297 HIS A CA 1
ATOM 2016 C C . HIS A 1 258 ? 30.513 15.807 55.786 1.00 85.47 297 HIS A C 1
ATOM 2017 O O . HIS A 1 258 ? 31.388 16.582 55.443 1.00 84.20 297 HIS A O 1
ATOM 2024 N N . VAL A 1 259 ? 29.222 16.085 55.657 1.00 86.25 298 VAL A N 1
ATOM 2025 C CA . VAL A 1 259 ? 28.806 17.129 54.734 1.00 82.32 298 VAL A CA 1
ATOM 2026 C C . VAL A 1 259 ? 28.069 18.253 55.432 1.00 81.84 298 VAL A C 1
ATOM 2027 O O . VAL A 1 259 ? 26.953 18.073 55.919 1.00 78.60 298 VAL A O 1
ATOM 2031 N N . LEU A 1 260 ? 28.708 19.413 55.484 1.00 78.63 299 LEU A N 1
ATOM 2032 C CA . LEU A 1 260 ? 28.043 20.621 55.935 1.00 75.79 299 LEU A CA 1
ATOM 2033 C C . LEU A 1 260 ? 27.206 21.258 54.832 1.00 75.25 299 LEU A C 1
ATOM 2034 O O . LEU A 1 260 ? 26.081 21.688 55.074 1.00 77.95 299 LEU A O 1
ATOM 2039 N N . ALA A 1 261 ? 27.749 21.326 53.620 1.00 80.37 300 ALA A N 1
ATOM 2040 C CA . ALA A 1 261 ? 27.049 22.048 52.555 1.00 73.64 300 ALA A CA 1
ATOM 2041 C C . ALA A 1 261 ? 27.276 21.460 51.168 1.00 74.60 300 ALA A C 1
ATOM 2042 O O . ALA A 1 261 ? 28.332 20.908 50.887 1.00 76.64 300 ALA A O 1
ATOM 2044 N N . ALA A 1 262 ? 26.270 21.569 50.305 1.00 73.49 301 ALA A N 1
ATOM 2045 C CA . ALA A 1 262 ? 26.384 21.085 48.932 1.00 76.64 301 ALA A CA 1
ATOM 2046 C C . ALA A 1 262 ? 25.728 22.041 47.939 1.00 75.96 301 ALA A C 1
ATOM 2047 O O . ALA A 1 262 ? 24.605 22.494 48.150 1.00 78.50 301 ALA A O 1
ATOM 2049 N N . TRP A 1 263 ? 26.435 22.340 46.854 1.00 76.21 302 TRP A N 1
ATOM 2050 C CA . TRP A 1 263 ? 25.914 23.206 45.803 1.00 76.41 302 TRP A CA 1
ATOM 2051 C C . TRP A 1 263 ? 26.194 22.659 44.404 1.00 90.81 302 TRP A C 1
ATOM 2052 O O . TRP A 1 263 ? 27.280 22.146 44.121 1.00 97.09 302 TRP A O 1
ATOM 2063 N N . ALA A 1 264 ? 25.202 22.805 43.533 1.00 81.96 303 ALA A N 1
ATOM 2064 C CA . ALA A 1 264 ? 25.284 22.399 42.135 1.00 81.27 303 ALA A CA 1
ATOM 2065 C C . ALA A 1 264 ? 24.523 23.408 41.281 1.00 81.53 303 ALA A C 1
ATOM 2066 O O . ALA A 1 264 ? 23.804 24.247 41.820 1.00 79.50 303 ALA A O 1
ATOM 2068 N N . LEU A 1 265 ? 24.700 23.348 39.963 1.00 88.29 304 LEU A N 1
ATOM 2069 C CA . LEU A 1 265 ? 24.067 24.309 39.057 1.00 85.24 304 LEU A CA 1
ATOM 2070 C C . LEU A 1 265 ? 22.560 24.423 39.253 1.00 86.72 304 LEU A C 1
ATOM 2071 O O . LEU A 1 265 ? 21.850 23.421 39.306 1.00 82.92 304 LEU A O 1
ATOM 2076 N N . GLY A 1 266 ? 22.084 25.659 39.353 1.00 88.80 305 GLY A N 1
ATOM 2077 C CA . GLY A 1 266 ? 20.665 25.929 39.462 1.00 85.19 305 GLY A CA 1
ATOM 2078 C C . GLY A 1 266 ? 20.193 26.101 40.889 1.00 78.15 305 GLY A C 1
ATOM 2079 O O . GLY A 1 266 ? 19.111 26.636 41.126 1.00 76.71 305 GLY A O 1
ATOM 2080 N N . ALA A 1 267 ? 21.000 25.652 41.845 1.00 76.66 306 ALA A N 1
ATOM 2081 C CA . ALA A 1 267 ? 20.606 25.741 43.243 1.00 74.02 306 ALA A CA 1
ATOM 2082 C C . ALA A 1 267 ? 20.813 27.144 43.798 1.00 73.35 306 ALA A C 1
ATOM 2083 O O . ALA A 1 267 ? 21.916 27.685 43.759 1.00 74.39 306 ALA A O 1
ATOM 2085 N N . LYS A 1 268 ? 19.733 27.727 44.304 1.00 76.30 307 LYS A N 1
ATOM 2086 C CA . LYS A 1 268 ? 19.769 29.035 44.946 1.00 76.73 307 LYS A CA 1
ATOM 2087 C C . LYS A 1 268 ? 19.916 28.840 46.454 1.00 82.70 307 LYS A C 1
ATOM 2088 O O . LYS A 1 268 ? 20.170 27.724 46.907 1.00 91.31 307 LYS A O 1
ATOM 2094 N N . ALA A 1 269 ? 19.771 29.914 47.226 1.00 69.30 308 ALA A N 1
ATOM 2095 C CA . ALA A 1 269 ? 19.962 29.840 48.675 1.00 68.23 308 ALA A CA 1
ATOM 2096 C C . ALA A 1 269 ? 19.006 28.841 49.330 1.00 66.72 308 ALA A C 1
ATOM 2097 O O . ALA A 1 269 ? 17.897 28.612 48.847 1.00 66.35 308 ALA A O 1
ATOM 2099 N N . PHE A 1 270 ? 19.449 28.252 50.437 1.00 66.18 309 PHE A N 1
ATOM 2100 C CA . PHE A 1 270 ? 18.661 27.256 51.157 1.00 65.08 309 PHE A CA 1
ATOM 2101 C C . PHE A 1 270 ? 18.389 27.619 52.615 1.00 64.60 309 PHE A C 1
ATOM 2102 O O . PHE A 1 270 ? 19.297 27.995 53.351 1.00 65.21 309 PHE A O 1
ATOM 2110 N N . TYR A 1 271 ? 17.130 27.489 53.021 1.00 63.86 310 TYR A N 1
ATOM 2111 C CA . TYR A 1 271 ? 16.692 27.823 54.373 1.00 63.74 310 TYR A CA 1
ATOM 2112 C C . TYR A 1 271 ? 16.232 26.559 55.083 1.00 63.28 310 TYR A C 1
ATOM 2113 O O . TYR A 1 271 ? 15.524 25.739 54.503 1.00 62.88 310 TYR A O 1
ATOM 2122 N N . TYR A 1 272 ? 16.645 26.397 56.335 1.00 63.70 311 TYR A N 1
ATOM 2123 C CA . TYR A 1 272 ? 16.249 25.237 57.128 1.00 63.64 311 TYR A CA 1
ATOM 2124 C C . TYR A 1 272 ? 14.843 25.355 57.747 1.00 63.54 311 TYR A C 1
ATOM 2125 O O . TYR A 1 272 ? 14.405 26.447 58.099 1.00 72.42 311 TYR A O 1
ATOM 2134 N N . PRO A 1 273 ? 14.151 24.204 57.889 1.00 63.42 312 PRO A N 1
ATOM 2135 C CA . PRO A 1 273 ? 12.760 23.895 58.262 1.00 67.31 312 PRO A CA 1
ATOM 2136 C C . PRO A 1 273 ? 12.224 24.382 59.608 1.00 83.74 312 PRO A C 1
ATOM 2137 O O . PRO A 1 273 ? 11.021 24.218 59.813 1.00 96.74 312 PRO A O 1
ATOM 2141 N N . GLU A 1 274 ? 13.084 24.888 60.491 1.00 86.81 313 GLU A N 1
ATOM 2142 C CA . GLU A 1 274 ? 12.777 25.325 61.871 1.00 81.88 313 GLU A CA 1
ATOM 2143 C C . GLU A 1 274 ? 12.729 24.206 62.903 1.00 69.47 313 GLU A C 1
ATOM 2144 O O . GLU A 1 274 ? 12.838 24.481 64.095 1.00 69.17 313 GLU A O 1
ATOM 2150 N N . GLU A 1 275 ? 12.586 22.955 62.483 1.00 67.07 314 GLU A N 1
ATOM 2151 C CA . GLU A 1 275 ? 12.659 21.880 63.463 1.00 68.34 314 GLU A CA 1
ATOM 2152 C C . GLU A 1 275 ? 14.124 21.579 63.711 1.00 68.81 314 GLU A C 1
ATOM 2153 O O . GLU A 1 275 ? 14.500 21.055 64.760 1.00 70.42 314 GLU A O 1
ATOM 2159 N N . ALA A 1 276 ? 14.952 21.931 62.734 1.00 67.73 315 ALA A N 1
ATOM 2160 C CA . ALA A 1 276 ? 16.341 21.507 62.741 1.00 68.26 315 ALA A CA 1
ATOM 2161 C C . ALA A 1 276 ? 17.321 22.535 62.191 1.00 67.95 315 ALA A C 1
ATOM 2162 O O . ALA A 1 276 ? 16.942 23.492 61.518 1.00 67.00 315 ALA A O 1
ATOM 2164 N N . GLY A 1 277 ? 18.593 22.300 62.491 1.00 69.07 316 GLY A N 1
ATOM 2165 C CA . GLY A 1 277 ? 19.701 23.079 61.976 1.00 72.91 316 GLY A CA 1
ATOM 2166 C C . GLY A 1 277 ? 20.878 22.127 61.936 1.00 70.27 316 GLY A C 1
ATOM 2167 O O . GLY A 1 277 ? 20.791 21.032 62.488 1.00 71.00 316 GLY A O 1
ATOM 2168 N N . LEU A 1 278 ? 21.974 22.512 61.292 1.00 71.97 317 LEU A N 1
ATOM 2169 C CA . LEU A 1 278 ? 23.095 21.583 61.169 1.00 71.86 317 LEU A CA 1
ATOM 2170 C C . LEU A 1 278 ? 24.246 21.901 62.123 1.00 74.28 317 LEU A C 1
ATOM 2171 O O . LEU A 1 278 ? 24.825 22.974 62.074 1.00 80.16 317 LEU A O 1
ATOM 2176 N N . ALA A 1 279 ? 24.603 20.937 62.964 1.00 75.94 318 ALA A N 1
ATOM 2177 C CA . ALA A 1 279 ? 25.509 21.197 64.081 1.00 78.71 318 ALA A CA 1
ATOM 2178 C C . ALA A 1 279 ? 26.981 21.149 63.675 1.00 80.43 318 ALA A C 1
ATOM 2179 O O . ALA A 1 279 ? 27.429 20.184 63.059 1.00 80.53 318 ALA A O 1
ATOM 2181 N N . PHE A 1 280 ? 27.727 22.196 64.019 1.00 82.10 319 PHE A N 1
ATOM 2182 C CA . PHE A 1 280 ? 29.173 22.195 63.829 1.00 84.45 319 PHE A CA 1
ATOM 2183 C C . PHE A 1 280 ? 29.901 23.026 64.889 1.00 87.57 319 PHE A C 1
ATOM 2184 O O . PHE A 1 280 ? 29.419 24.077 65.315 1.00 87.50 319 PHE A O 1
ATOM 2192 N N . GLY A 1 281 ? 31.078 22.554 65.286 1.00 90.64 320 GLY A N 1
ATOM 2193 C CA . GLY A 1 281 ? 31.810 23.094 66.419 1.00 104.93 320 GLY A CA 1
ATOM 2194 C C . GLY A 1 281 ? 31.515 22.446 67.757 1.00 101.18 320 GLY A C 1
ATOM 2195 O O . GLY A 1 281 ? 30.993 21.336 67.812 1.00 105.50 320 GLY A O 1
ATOM 2196 N N . GLY A 1 282 ? 31.840 23.147 68.840 1.00 99.47 321 GLY A N 1
ATOM 2197 C CA . GLY A 1 282 ? 31.587 22.650 70.183 1.00 101.97 321 GLY A CA 1
ATOM 2198 C C . GLY A 1 282 ? 32.478 21.467 70.525 1.00 105.30 321 GLY A C 1
ATOM 2199 O O . GLY A 1 282 ? 33.215 20.981 69.674 1.00 104.42 321 GLY A O 1
ATOM 2200 N N . PRO A 1 283 ? 32.449 21.019 71.788 1.00 107.90 322 PRO A N 1
ATOM 2201 C CA . PRO A 1 283 ? 33.261 19.873 72.218 1.00 111.04 322 PRO A CA 1
ATOM 2202 C C . PRO A 1 283 ? 32.816 18.547 71.591 1.00 112.74 322 PRO A C 1
ATOM 2203 O O . PRO A 1 283 ? 31.631 18.367 71.315 1.00 108.46 322 PRO A O 1
ATOM 2207 N N . GLY A 1 284 ? 33.759 17.638 71.366 1.00 157.65 323 GLY A N 1
ATOM 2208 C CA . GLY A 1 284 ? 33.453 16.280 70.941 1.00 157.19 323 GLY A CA 1
ATOM 2209 C C . GLY A 1 284 ? 33.032 16.133 69.491 1.00 153.80 323 GLY A C 1
ATOM 2210 O O . GLY A 1 284 ? 32.917 15.021 68.978 1.00 156.05 323 GLY A O 1
ATOM 2211 N N . SER A 1 285 ? 32.813 17.258 68.824 1.00 140.46 324 SER A N 1
ATOM 2212 C CA . SER A 1 285 ? 32.639 17.264 67.378 1.00 125.51 324 SER A CA 1
ATOM 2213 C C . SER A 1 285 ? 33.415 18.463 66.866 1.00 122.17 324 SER A C 1
ATOM 2214 O O . SER A 1 285 ? 33.380 19.547 67.444 1.00 117.79 324 SER A O 1
ATOM 2217 N N . SER A 1 286 ? 34.125 18.240 65.776 1.00 129.73 325 SER A N 1
ATOM 2218 C CA . SER A 1 286 ? 35.440 18.832 65.673 1.00 128.76 325 SER A CA 1
ATOM 2219 C C . SER A 1 286 ? 35.785 19.864 64.581 1.00 124.27 325 SER A C 1
ATOM 2220 O O . SER A 1 286 ? 34.933 20.358 63.844 1.00 125.76 325 SER A O 1
ATOM 2223 N N . ARG A 1 287 ? 37.076 20.190 64.577 1.00 117.18 326 ARG A N 1
ATOM 2224 C CA . ARG A 1 287 ? 37.911 20.610 63.439 1.00 114.01 326 ARG A CA 1
ATOM 2225 C C . ARG A 1 287 ? 37.735 21.787 62.445 1.00 118.42 326 ARG A C 1
ATOM 2226 O O . ARG A 1 287 ? 37.187 22.844 62.735 1.00 118.57 326 ARG A O 1
ATOM 2234 N N . TYR A 1 288 ? 38.142 21.459 61.231 1.00 117.02 327 TYR A N 1
ATOM 2235 C CA . TYR A 1 288 ? 38.440 22.278 60.095 1.00 113.78 327 TYR A CA 1
ATOM 2236 C C . TYR A 1 288 ? 37.339 22.039 59.108 1.00 110.84 327 TYR A C 1
ATOM 2237 O O . TYR A 1 288 ? 36.640 21.044 59.206 1.00 113.10 327 TYR A O 1
ATOM 2246 N N . LEU A 1 289 ? 37.096 22.983 58.219 1.00 107.07 328 LEU A N 1
ATOM 2247 C CA . LEU A 1 289 ? 36.145 22.722 57.157 1.00 94.39 328 LEU A CA 1
ATOM 2248 C C . LEU A 1 289 ? 36.948 22.482 55.885 1.00 94.95 328 LEU A C 1
ATOM 2249 O O . LEU A 1 289 ? 37.960 23.143 55.636 1.00 98.33 328 LEU A O 1
ATOM 2254 N N . ARG A 1 290 ? 36.485 21.533 55.081 1.00 99.60 329 ARG A N 1
ATOM 2255 C CA . ARG A 1 290 ? 37.155 21.191 53.835 1.00 95.28 329 ARG A CA 1
ATOM 2256 C C . ARG A 1 290 ? 36.270 21.596 52.686 1.00 93.40 329 ARG A C 1
ATOM 2257 O O . ARG A 1 290 ? 35.155 21.118 52.553 1.00 90.16 329 ARG A O 1
ATOM 2265 N N . LEU A 1 291 ? 36.783 22.462 51.830 1.00 94.12 330 LEU A N 1
ATOM 2266 C CA . LEU A 1 291 ? 36.007 22.903 50.695 1.00 92.35 330 LEU A CA 1
ATOM 2267 C C . LEU A 1 291 ? 36.521 22.233 49.435 1.00 96.55 330 LEU A C 1
ATOM 2268 O O . LEU A 1 291 ? 37.712 22.270 49.147 1.00 101.67 330 LEU A O 1
ATOM 2273 N N . GLU A 1 292 ? 35.614 21.616 48.690 1.00 92.75 331 GLU A N 1
ATOM 2274 C CA . GLU A 1 292 ? 35.966 20.998 47.426 1.00 94.86 331 GLU A CA 1
ATOM 2275 C C . GLU A 1 292 ? 35.183 21.658 46.306 1.00 93.76 331 GLU A C 1
ATOM 2276 O O . GLU A 1 292 ? 33.957 21.587 46.262 1.00 90.96 331 GLU A O 1
ATOM 2282 N N . VAL A 1 293 ? 35.904 22.299 45.398 1.00 96.30 332 VAL A N 1
ATOM 2283 C CA . VAL A 1 293 ? 35.276 22.997 44.292 1.00 95.93 332 VAL A CA 1
ATOM 2284 C C . VAL A 1 293 ? 35.608 22.319 42.972 1.00 98.83 332 VAL A C 1
ATOM 2285 O O . VAL A 1 293 ? 36.763 22.044 42.672 1.00 102.27 332 VAL A O 1
ATOM 2289 N N . HIS A 1 294 ? 34.579 22.074 42.177 1.00 97.75 333 HIS A N 1
ATOM 2290 C CA . HIS A 1 294 ? 34.719 21.417 40.892 1.00 100.64 333 HIS A CA 1
ATOM 2291 C C . HIS A 1 294 ? 34.730 22.419 39.748 1.00 102.40 333 HIS A C 1
ATOM 2292 O O . HIS A 1 294 ? 33.753 23.124 39.494 1.00 100.45 333 HIS A O 1
ATOM 2299 N N . TYR A 1 295 ? 35.865 22.455 39.062 1.00 106.47 334 TYR A N 1
ATOM 2300 C CA . TYR A 1 295 ? 36.088 23.332 37.931 1.00 125.52 334 TYR A CA 1
ATOM 2301 C C . TYR A 1 295 ? 36.117 22.560 36.616 1.00 161.73 334 TYR A C 1
ATOM 2302 O O . TYR A 1 295 ? 36.952 21.672 36.412 1.00 134.06 334 TYR A O 1
ATOM 2311 N N . HIS A 1 296 ? 35.195 22.917 35.730 1.00 129.86 335 HIS A N 1
ATOM 2312 C CA . HIS A 1 296 ? 35.151 22.411 34.368 1.00 130.45 335 HIS A CA 1
ATOM 2313 C C . HIS A 1 296 ? 35.574 23.550 33.433 1.00 125.39 335 HIS A C 1
ATOM 2314 O O . HIS A 1 296 ? 34.938 24.603 33.391 1.00 121.81 335 HIS A O 1
ATOM 2321 N N . ASN A 1 297 ? 36.652 23.334 32.683 1.00 163.14 336 ASN A N 1
ATOM 2322 C CA . ASN A 1 297 ? 37.311 24.432 31.969 1.00 127.65 336 ASN A CA 1
ATOM 2323 C C . ASN A 1 297 ? 37.560 24.162 30.475 1.00 133.16 336 ASN A C 1
ATOM 2324 O O . ASN A 1 297 ? 38.701 23.982 30.068 1.00 137.55 336 ASN A O 1
ATOM 2329 N N . PRO A 1 298 ? 36.489 24.137 29.657 1.00 133.29 337 PRO A N 1
ATOM 2330 C CA . PRO A 1 298 ? 36.638 24.006 28.200 1.00 138.87 337 PRO A CA 1
ATOM 2331 C C . PRO A 1 298 ? 37.402 25.210 27.654 1.00 142.27 337 PRO A C 1
ATOM 2332 O O . PRO A 1 298 ? 38.002 25.191 26.574 1.00 147.87 337 PRO A O 1
ATOM 2336 N N . LEU A 1 299 ? 37.346 26.270 28.450 1.00 159.45 338 LEU A N 1
ATOM 2337 C CA . LEU A 1 299 ? 37.971 27.535 28.156 1.00 169.22 338 LEU A CA 1
ATOM 2338 C C . LEU A 1 299 ? 39.471 27.312 28.029 1.00 189.97 338 LEU A C 1
ATOM 2339 O O . LEU A 1 299 ? 40.061 27.627 26.991 1.00 187.03 338 LEU A O 1
ATOM 2344 N N . VAL A 1 300 ? 40.062 26.716 29.065 1.00 198.11 339 VAL A N 1
ATOM 2345 C CA . VAL A 1 300 ? 41.492 26.391 29.130 1.00 203.02 339 VAL A CA 1
ATOM 2346 C C . VAL A 1 300 ? 42.370 27.504 28.526 1.00 213.19 339 VAL A C 1
ATOM 2347 O O . VAL A 1 300 ? 42.906 27.393 27.425 1.00 221.03 339 VAL A O 1
ATOM 2351 N N . ILE A 1 301 ? 42.411 28.624 29.233 1.00 180.50 340 ILE A N 1
ATOM 2352 C CA . ILE A 1 301 ? 43.298 29.744 28.920 1.00 184.75 340 ILE A CA 1
ATOM 2353 C C . ILE A 1 301 ? 43.974 30.137 30.246 1.00 162.16 340 ILE A C 1
ATOM 2354 O O . ILE A 1 301 ? 43.673 29.528 31.274 1.00 152.47 340 ILE A O 1
ATOM 2359 N N . GLU A 1 302 ? 44.885 31.113 30.220 1.00 162.97 341 GLU A N 1
ATOM 2360 C CA . GLU A 1 302 ? 45.765 31.441 31.336 1.00 155.61 341 GLU A CA 1
ATOM 2361 C C . GLU A 1 302 ? 44.983 31.516 32.623 1.00 149.22 341 GLU A C 1
ATOM 2362 O O . GLU A 1 302 ? 43.846 31.989 32.639 1.00 145.57 341 GLU A O 1
ATOM 2368 N N . GLY A 1 303 ? 45.595 31.029 33.698 1.00 149.84 342 GLY A N 1
ATOM 2369 C CA . GLY A 1 303 ? 44.857 30.799 34.916 1.00 142.87 342 GLY A CA 1
ATOM 2370 C C . GLY A 1 303 ? 44.074 32.010 35.355 1.00 145.45 342 GLY A C 1
ATOM 2371 O O . GLY A 1 303 ? 44.599 33.102 35.581 1.00 141.35 342 GLY A O 1
ATOM 2372 N N . ARG A 1 304 ? 42.776 31.771 35.470 1.00 142.80 343 ARG A N 1
ATOM 2373 C CA . ARG A 1 304 ? 41.815 32.776 35.847 1.00 131.34 343 ARG A CA 1
ATOM 2374 C C . ARG A 1 304 ? 41.783 32.651 37.328 1.00 128.89 343 ARG A C 1
ATOM 2375 O O . ARG A 1 304 ? 41.526 31.578 37.853 1.00 129.12 343 ARG A O 1
ATOM 2383 N N . ASN A 1 305 ? 42.053 33.734 38.029 1.00 128.16 344 ASN A N 1
ATOM 2384 C CA . ASN A 1 305 ? 42.269 33.524 39.428 1.00 153.27 344 ASN A CA 1
ATOM 2385 C C . ASN A 1 305 ? 40.955 33.730 40.162 1.00 132.49 344 ASN A C 1
ATOM 2386 O O . ASN A 1 305 ? 40.252 34.715 39.947 1.00 137.59 344 ASN A O 1
ATOM 2391 N N . ASP A 1 306 ? 40.678 32.777 41.056 1.00 145.50 345 ASP A N 1
ATOM 2392 C CA . ASP A 1 306 ? 39.365 32.557 41.684 1.00 126.58 345 ASP A CA 1
ATOM 2393 C C . ASP A 1 306 ? 39.366 32.258 43.202 1.00 118.97 345 ASP A C 1
ATOM 2394 O O . ASP A 1 306 ? 39.995 31.299 43.631 1.00 125.10 345 ASP A O 1
ATOM 2399 N N . SER A 1 307 ? 38.653 33.059 43.993 1.00 123.72 346 SER A N 1
ATOM 2400 C CA . SER A 1 307 ? 38.251 32.641 45.334 1.00 114.29 346 SER A CA 1
ATOM 2401 C C . SER A 1 307 ? 36.702 32.504 45.408 1.00 106.29 346 SER A C 1
ATOM 2402 O O . SER A 1 307 ? 35.972 33.492 45.420 1.00 108.44 346 SER A O 1
ATOM 2405 N N . SER A 1 308 ? 36.223 31.254 45.477 1.00 98.56 347 SER A N 1
ATOM 2406 C CA . SER A 1 308 ? 34.789 30.900 45.356 1.00 94.88 347 SER A CA 1
ATOM 2407 C C . SER A 1 308 ? 34.462 29.979 46.523 1.00 92.47 347 SER A C 1
ATOM 2408 O O . SER A 1 308 ? 35.357 29.371 47.096 1.00 97.07 347 SER A O 1
ATOM 2411 N N . GLY A 1 309 ? 33.194 29.869 46.892 1.00 94.03 348 GLY A N 1
ATOM 2412 C CA . GLY A 1 309 ? 32.850 29.097 48.072 1.00 93.37 348 GLY A CA 1
ATOM 2413 C C . GLY A 1 309 ? 31.393 29.194 48.449 1.00 91.28 348 GLY A C 1
ATOM 2414 O O . GLY A 1 309 ? 30.548 29.475 47.609 1.00 86.24 348 GLY A O 1
ATOM 2415 N N . ILE A 1 310 ? 31.103 28.919 49.715 1.00 97.89 349 ILE A N 1
ATOM 2416 C CA . ILE A 1 310 ? 29.743 28.952 50.227 1.00 90.32 349 ILE A CA 1
ATOM 2417 C C . ILE A 1 310 ? 29.680 29.866 51.455 1.00 94.64 349 ILE A C 1
ATOM 2418 O O . ILE A 1 310 ? 30.642 29.964 52.225 1.00 105.65 349 ILE A O 1
ATOM 2423 N N . ARG A 1 311 ? 28.550 30.548 51.616 1.00 77.99 350 ARG A N 1
ATOM 2424 C CA . ARG A 1 311 ? 28.295 31.404 52.768 1.00 78.08 350 ARG A CA 1
ATOM 2425 C C . ARG A 1 311 ? 27.318 30.736 53.728 1.00 76.01 350 ARG A C 1
ATOM 2426 O O . ARG A 1 311 ? 26.232 30.316 53.326 1.00 73.98 350 ARG A O 1
ATOM 2434 N N . LEU A 1 312 ? 27.715 30.641 54.994 1.00 76.89 351 LEU A N 1
ATOM 2435 C CA . LEU A 1 312 ? 26.898 30.015 56.025 1.00 75.51 351 LEU A CA 1
ATOM 2436 C C . LEU A 1 312 ? 26.195 31.030 56.917 1.00 75.63 351 LEU A C 1
ATOM 2437 O O . LEU A 1 312 ? 26.791 32.007 57.363 1.00 82.85 351 LEU A O 1
ATOM 2442 N N . TYR A 1 313 ? 24.918 30.776 57.174 1.00 77.70 352 TYR A N 1
ATOM 2443 C CA . TYR A 1 313 ? 24.146 31.522 58.154 1.00 79.85 352 TYR A CA 1
ATOM 2444 C C . TYR A 1 313 ? 23.829 30.611 59.330 1.00 79.16 352 TYR A C 1
ATOM 2445 O O . TYR A 1 313 ? 23.108 29.613 59.178 1.00 81.67 352 TYR A O 1
ATOM 2454 N N . TYR A 1 314 ? 24.353 30.968 60.497 1.00 75.97 353 TYR A N 1
ATOM 2455 C CA . TYR A 1 314 ? 24.215 30.130 61.672 1.00 76.49 353 TYR A CA 1
ATOM 2456 C C . TYR A 1 314 ? 23.638 30.892 62.859 1.00 77.97 353 TYR A C 1
ATOM 2457 O O . TYR A 1 314 ? 23.705 32.108 62.932 1.00 79.33 353 TYR A O 1
ATOM 2466 N N . THR A 1 315 ? 23.099 30.137 63.805 1.00 78.06 354 THR A N 1
ATOM 2467 C CA . THR A 1 315 ? 22.455 30.658 65.006 1.00 79.72 354 THR A CA 1
ATOM 2468 C C . THR A 1 315 ? 23.293 30.121 66.138 1.00 95.41 354 THR A C 1
ATOM 2469 O O . THR A 1 315 ? 24.091 29.210 65.923 1.00 96.09 354 THR A O 1
ATOM 2473 N N . ALA A 1 316 ? 23.225 30.749 67.301 1.00 144.82 355 ALA A N 1
ATOM 2474 C CA . ALA A 1 316 ? 24.123 30.339 68.340 1.00 144.74 355 ALA A CA 1
ATOM 2475 C C . ALA A 1 316 ? 23.920 28.888 68.738 1.00 146.18 355 ALA A C 1
ATOM 2476 O O . ALA A 1 316 ? 24.781 28.052 68.467 1.00 156.35 355 ALA A O 1
ATOM 2478 N N . LYS A 1 317 ? 22.837 28.598 69.466 1.00 142.57 356 LYS A N 1
ATOM 2479 C CA . LYS A 1 317 ? 22.516 27.203 69.798 1.00 126.76 356 LYS A CA 1
ATOM 2480 C C . LYS A 1 317 ? 21.132 26.765 69.389 1.00 112.45 356 LYS A C 1
ATOM 2481 O O . LYS A 1 317 ? 20.380 27.508 68.783 1.00 99.26 356 LYS A O 1
ATOM 2487 N N . LEU A 1 318 ? 20.801 25.586 69.887 1.00 100.89 357 LEU A N 1
ATOM 2488 C CA . LEU A 1 318 ? 19.871 24.626 69.327 1.00 100.19 357 LEU A CA 1
ATOM 2489 C C . LEU A 1 318 ? 18.435 25.025 68.924 1.00 94.15 357 LEU A C 1
ATOM 2490 O O . LEU A 1 318 ? 17.736 25.722 69.656 1.00 102.88 357 LEU A O 1
ATOM 2495 N N . ARG A 1 319 ? 18.022 24.562 67.740 1.00 92.90 358 ARG A N 1
ATOM 2496 C CA . ARG A 1 319 ? 16.608 24.369 67.424 1.00 75.68 358 ARG A CA 1
ATOM 2497 C C . ARG A 1 319 ? 16.326 22.927 67.822 1.00 76.10 358 ARG A C 1
ATOM 2498 O O . ARG A 1 319 ? 17.246 22.233 68.230 1.00 77.36 358 ARG A O 1
ATOM 2506 N N . ARG A 1 320 ? 15.091 22.457 67.676 1.00 75.32 359 ARG A N 1
ATOM 2507 C CA . ARG A 1 320 ? 14.687 21.211 68.333 1.00 76.54 359 ARG A CA 1
ATOM 2508 C C . ARG A 1 320 ? 15.572 20.009 67.989 1.00 76.38 359 ARG A C 1
ATOM 2509 O O . ARG A 1 320 ? 16.009 19.277 68.877 1.00 78.50 359 ARG A O 1
ATOM 2517 N N . PHE A 1 321 ? 15.840 19.817 66.703 1.00 74.20 360 PHE A N 1
ATOM 2518 C CA . PHE A 1 321 ? 16.585 18.647 66.245 1.00 74.17 360 PHE A CA 1
ATOM 2519 C C . PHE A 1 321 ? 17.862 19.006 65.490 1.00 73.49 360 PHE A C 1
ATOM 2520 O O . PHE A 1 321 ? 17.988 20.104 64.961 1.00 72.39 360 PHE A O 1
ATOM 2528 N N . ASN A 1 322 ? 18.822 18.088 65.468 1.00 74.49 361 ASN A N 1
ATOM 2529 C CA . ASN A 1 322 ? 19.978 18.229 64.591 1.00 74.01 361 ASN A CA 1
ATOM 2530 C C . ASN A 1 322 ? 19.692 17.624 63.226 1.00 72.32 361 ASN A C 1
ATOM 2531 O O . ASN A 1 322 ? 19.282 16.468 63.133 1.00 72.65 361 ASN A O 1
ATOM 2536 N N . ALA A 1 323 ? 19.914 18.391 62.164 1.00 70.86 362 ALA A N 1
ATOM 2537 C CA . ALA A 1 323 ? 19.659 17.878 60.824 1.00 69.67 362 ALA A CA 1
ATOM 2538 C C . ALA A 1 323 ? 20.895 17.257 60.195 1.00 70.56 362 ALA A C 1
ATOM 2539 O O . ALA A 1 323 ? 21.977 17.824 60.254 1.00 71.27 362 ALA A O 1
ATOM 2541 N N . GLY A 1 324 ? 20.726 16.087 59.593 1.00 56.47 363 GLY A N 1
ATOM 2542 C CA . GLY A 1 324 ? 21.791 15.459 58.843 1.00 55.54 363 GLY A CA 1
ATOM 2543 C C . GLY A 1 324 ? 21.545 15.454 57.344 1.00 53.45 363 GLY A C 1
ATOM 2544 O O . GLY A 1 324 ? 20.436 15.740 56.867 1.00 52.11 363 GLY A O 1
ATOM 2545 N N . ILE A 1 325 ? 22.591 15.094 56.606 1.00 60.68 364 ILE A N 1
ATOM 2546 C CA . ILE A 1 325 ? 22.537 14.966 55.156 1.00 51.41 364 ILE A CA 1
ATOM 2547 C C . ILE A 1 325 ? 23.010 13.566 54.793 1.00 49.65 364 ILE A C 1
ATOM 2548 O O . ILE A 1 325 ? 24.087 13.152 55.205 1.00 50.83 364 ILE A O 1
ATOM 2553 N N . MET A 1 326 ? 22.211 12.838 54.021 1.00 47.78 365 MET A N 1
ATOM 2554 C CA . MET A 1 326 ? 22.557 11.471 53.658 1.00 47.00 365 MET A CA 1
ATOM 2555 C C . MET A 1 326 ? 22.642 11.280 52.149 1.00 45.31 365 MET A C 1
ATOM 2556 O O . MET A 1 326 ? 21.787 11.745 51.408 1.00 44.23 365 MET A O 1
ATOM 2561 N N . GLU A 1 327 ? 23.679 10.583 51.703 1.00 52.44 366 GLU A N 1
ATOM 2562 C CA . GLU A 1 327 ? 23.885 10.344 50.283 1.00 44.03 366 GLU A CA 1
ATOM 2563 C C . GLU A 1 327 ? 23.304 8.998 49.880 1.00 42.89 366 GLU A C 1
ATOM 2564 O O . GLU A 1 327 ? 23.826 7.958 50.259 1.00 50.91 366 GLU A O 1
ATOM 2570 N N . LEU A 1 328 ? 22.241 9.014 49.087 1.00 41.54 367 LEU A N 1
ATOM 2571 C CA . LEU A 1 328 ? 21.649 7.774 48.606 1.00 40.68 367 LEU A CA 1
ATOM 2572 C C . LEU A 1 328 ? 22.102 7.562 47.178 1.00 40.83 367 LEU A C 1
ATOM 2573 O O . LEU A 1 328 ? 22.190 8.525 46.426 1.00 39.50 367 LEU A O 1
ATOM 2578 N N . GLY A 1 329 ? 22.414 6.333 46.780 1.00 46.10 368 GLY A N 1
ATOM 2579 C CA . GLY A 1 329 ? 22.736 6.179 45.368 1.00 38.94 368 GLY A CA 1
ATOM 2580 C C . GLY A 1 329 ? 23.712 5.117 44.905 1.00 45.94 368 GLY A C 1
ATOM 2581 O O . GLY A 1 329 ? 23.897 4.091 45.545 1.00 65.17 368 GLY A O 1
ATOM 2582 N N . LEU A 1 330 ? 24.294 5.356 43.733 1.00 39.09 369 LEU A N 1
ATOM 2583 C CA . LEU A 1 330 ? 25.381 4.529 43.223 1.00 39.75 369 LEU A CA 1
ATOM 2584 C C . LEU A 1 330 ? 26.735 5.049 43.690 1.00 41.16 369 LEU A C 1
ATOM 2585 O O . LEU A 1 330 ? 26.995 6.250 43.643 1.00 41.42 369 LEU A O 1
ATOM 2590 N N . VAL A 1 331 ? 27.600 4.139 44.124 1.00 49.82 370 VAL A N 1
ATOM 2591 C CA . VAL A 1 331 ? 28.977 4.483 44.456 1.00 56.10 370 VAL A CA 1
ATOM 2592 C C . VAL A 1 331 ? 29.658 4.859 43.151 1.00 57.22 370 VAL A C 1
ATOM 2593 O O . VAL A 1 331 ? 29.190 4.465 42.084 1.00 59.13 370 VAL A O 1
ATOM 2597 N N . TYR A 1 332 ? 30.763 5.592 43.198 1.00 53.17 371 TYR A N 1
ATOM 2598 C CA . TYR A 1 332 ? 31.356 5.985 41.938 1.00 46.33 371 TYR A CA 1
ATOM 2599 C C . TYR A 1 332 ? 32.347 4.897 41.584 1.00 53.65 371 TYR A C 1
ATOM 2600 O O . TYR A 1 332 ? 33.414 4.773 42.183 1.00 68.66 371 TYR A O 1
ATOM 2609 N N . THR A 1 333 ? 31.965 4.109 40.591 1.00 46.72 372 THR A N 1
ATOM 2610 C CA . THR A 1 333 ? 32.746 2.978 40.134 1.00 47.93 372 THR A CA 1
ATOM 2611 C C . THR A 1 333 ? 32.486 2.767 38.652 1.00 52.51 372 THR A C 1
ATOM 2612 O O . THR A 1 333 ? 31.384 3.033 38.175 1.00 50.97 372 THR A O 1
ATOM 2616 N N . PRO A 1 334 ? 33.489 2.278 37.915 1.00 52.97 373 PRO A N 1
ATOM 2617 C CA . PRO A 1 334 ? 33.256 2.009 36.494 1.00 49.18 373 PRO A CA 1
ATOM 2618 C C . PRO A 1 334 ? 32.289 0.856 36.221 1.00 47.06 373 PRO A C 1
ATOM 2619 O O . PRO A 1 334 ? 31.750 0.787 35.121 1.00 46.34 373 PRO A O 1
ATOM 2623 N N . VAL A 1 335 ? 32.057 -0.017 37.197 1.00 48.79 374 VAL A N 1
ATOM 2624 C CA . VAL A 1 335 ? 31.254 -1.217 36.958 1.00 46.38 374 VAL A CA 1
ATOM 2625 C C . VAL A 1 335 ? 29.806 -0.898 36.581 1.00 51.35 374 VAL A C 1
ATOM 2626 O O . VAL A 1 335 ? 29.119 -1.728 35.988 1.00 46.56 374 VAL A O 1
ATOM 2630 N N . MET A 1 336 ? 29.344 0.299 36.929 1.00 62.46 375 MET A N 1
ATOM 2631 C CA . MET A 1 336 ? 28.022 0.751 36.515 1.00 55.35 375 MET A CA 1
ATOM 2632 C C . MET A 1 336 ? 28.151 1.534 35.218 1.00 52.92 375 MET A C 1
ATOM 2633 O O . MET A 1 336 ? 28.813 2.570 35.178 1.00 60.65 375 MET A O 1
ATOM 2638 N N . ALA A 1 337 ? 27.512 1.048 34.160 1.00 44.43 376 ALA A N 1
ATOM 2639 C CA . ALA A 1 337 ? 27.699 1.644 32.845 1.00 48.79 376 ALA A CA 1
ATOM 2640 C C . ALA A 1 337 ? 26.408 1.752 32.050 1.00 45.88 376 ALA A C 1
ATOM 2641 O O . ALA A 1 337 ? 25.498 0.941 32.204 1.00 46.53 376 ALA A O 1
ATOM 2643 N N . ILE A 1 338 ? 26.346 2.769 31.198 1.00 41.34 377 ILE A N 1
ATOM 2644 C CA . ILE A 1 338 ? 25.229 2.958 30.287 1.00 41.10 377 ILE A CA 1
ATOM 2645 C C . ILE A 1 338 ? 25.672 2.782 28.838 1.00 53.01 377 ILE A C 1
ATOM 2646 O O . ILE A 1 338 ? 26.525 3.527 28.358 1.00 58.76 377 ILE A O 1
ATOM 2651 N N . PRO A 1 339 ? 25.101 1.793 28.137 1.00 42.62 378 PRO A N 1
ATOM 2652 C CA . PRO A 1 339 ? 25.421 1.589 26.718 1.00 44.09 378 PRO A CA 1
ATOM 2653 C C . PRO A 1 339 ? 25.047 2.796 25.863 1.00 44.80 378 PRO A C 1
ATOM 2654 O O . PRO A 1 339 ? 24.135 3.541 26.218 1.00 44.05 378 PRO A O 1
ATOM 2658 N N . PRO A 1 340 ? 25.752 2.992 24.741 1.00 46.52 379 PRO A N 1
ATOM 2659 C CA . PRO A 1 340 ? 25.472 4.127 23.859 1.00 48.91 379 PRO A CA 1
ATOM 2660 C C . PRO A 1 340 ? 24.170 3.966 23.084 1.00 49.22 379 PRO A C 1
ATOM 2661 O O . PRO A 1 340 ? 23.663 2.854 22.943 1.00 49.16 379 PRO A O 1
ATOM 2665 N N . ARG A 1 341 ? 23.658 5.081 22.576 1.00 48.88 380 ARG A N 1
ATOM 2666 C CA . ARG A 1 341 ? 22.457 5.101 21.750 1.00 49.69 380 ARG A CA 1
ATOM 2667 C C . ARG A 1 341 ? 21.246 4.517 22.466 1.00 48.16 380 ARG A C 1
ATOM 2668 O O . ARG A 1 341 ? 20.461 3.782 21.871 1.00 58.67 380 ARG A O 1
ATOM 2676 N N . GLU A 1 342 ? 21.099 4.847 23.743 1.00 46.48 381 GLU A N 1
ATOM 2677 C CA . GLU A 1 342 ? 19.939 4.420 24.514 1.00 45.27 381 GLU A CA 1
ATOM 2678 C C . GLU A 1 342 ? 18.995 5.596 24.749 1.00 45.45 381 GLU A C 1
ATOM 2679 O O . GLU A 1 342 ? 19.428 6.670 25.161 1.00 45.88 381 GLU A O 1
ATOM 2685 N N . THR A 1 343 ? 17.712 5.396 24.461 1.00 57.39 382 THR A N 1
ATOM 2686 C CA . THR A 1 343 ? 16.707 6.431 24.687 1.00 61.34 382 THR A CA 1
ATOM 2687 C C . THR A 1 343 ? 16.456 6.639 26.173 1.00 55.93 382 THR A C 1
ATOM 2688 O O . THR A 1 343 ? 16.522 7.757 26.682 1.00 46.03 382 THR A O 1
ATOM 2692 N N . ALA A 1 344 ? 16.140 5.548 26.858 1.00 56.67 383 ALA A N 1
ATOM 2693 C CA . ALA A 1 344 ? 16.018 5.552 28.306 1.00 54.54 383 ALA A CA 1
ATOM 2694 C C . ALA A 1 344 ? 16.702 4.321 28.871 1.00 56.95 383 ALA A C 1
ATOM 2695 O O . ALA A 1 344 ? 16.292 3.197 28.589 1.00 62.98 383 ALA A O 1
ATOM 2697 N N . PHE A 1 345 ? 17.732 4.525 29.681 1.00 47.27 384 PHE A N 1
ATOM 2698 C CA . PHE A 1 345 ? 18.389 3.393 30.324 1.00 41.05 384 PHE A CA 1
ATOM 2699 C C . PHE A 1 345 ? 18.488 3.642 31.817 1.00 47.47 384 PHE A C 1
ATOM 2700 O O . PHE A 1 345 ? 18.963 4.688 32.252 1.00 52.50 384 PHE A O 1
ATOM 2708 N N . ILE A 1 346 ? 18.048 2.667 32.600 1.00 45.11 385 ILE A N 1
ATOM 2709 C CA . ILE A 1 346 ? 17.880 2.861 34.032 1.00 37.40 385 ILE A CA 1
ATOM 2710 C C . ILE A 1 346 ? 18.978 2.210 34.853 1.00 37.09 385 ILE A C 1
ATOM 2711 O O . ILE A 1 346 ? 19.246 1.017 34.722 1.00 46.66 385 ILE A O 1
ATOM 2716 N N . LEU A 1 347 ? 19.609 3.013 35.699 1.00 39.39 386 LEU A N 1
ATOM 2717 C CA . LEU A 1 347 ? 20.562 2.516 36.676 1.00 38.00 386 LEU A CA 1
ATOM 2718 C C . LEU A 1 347 ? 19.958 2.670 38.064 1.00 39.14 386 LEU A C 1
ATOM 2719 O O . LEU A 1 347 ? 19.418 3.717 38.407 1.00 39.47 386 LEU A O 1
ATOM 2724 N N . THR A 1 348 ? 20.058 1.618 38.861 1.00 43.91 387 THR A N 1
ATOM 2725 C CA . THR A 1 348 ? 19.419 1.578 40.167 1.00 43.31 387 THR A CA 1
ATOM 2726 C C . THR A 1 348 ? 20.444 1.298 41.261 1.00 46.24 387 THR A C 1
ATOM 2727 O O . THR A 1 348 ? 21.361 0.502 41.077 1.00 53.51 387 THR A O 1
ATOM 2731 N N . GLY A 1 349 ? 20.269 1.944 42.407 1.00 42.58 388 GLY A N 1
ATOM 2732 C CA . GLY A 1 349 ? 21.099 1.675 43.561 1.00 45.50 388 GLY A CA 1
ATOM 2733 C C . GLY A 1 349 ? 20.238 1.715 44.803 1.00 44.89 388 GLY A C 1
ATOM 2734 O O . GLY A 1 349 ? 19.115 2.229 44.784 1.00 48.64 388 GLY A O 1
ATOM 2735 N N . TYR A 1 350 ? 20.777 1.184 45.895 1.00 44.85 389 TYR A N 1
ATOM 2736 C CA . TYR A 1 350 ? 19.952 0.813 47.036 1.00 45.02 389 TYR A CA 1
ATOM 2737 C C . TYR A 1 350 ? 20.515 1.184 48.395 1.00 47.58 389 TYR A C 1
ATOM 2738 O O . TYR A 1 350 ? 21.725 1.271 48.584 1.00 47.53 389 TYR A O 1
ATOM 2747 N N . CYS A 1 351 ? 19.603 1.429 49.328 1.00 46.29 390 CYS A N 1
ATOM 2748 C CA . CYS A 1 351 ? 19.906 1.393 50.748 1.00 44.30 390 CYS A CA 1
ATOM 2749 C C . CYS A 1 351 ? 19.128 0.223 51.325 1.00 45.81 390 CYS A C 1
ATOM 2750 O O . CYS A 1 351 ? 17.903 0.276 51.428 1.00 45.86 390 CYS A O 1
ATOM 2753 N N . THR A 1 352 ? 19.849 -0.832 51.692 1.00 53.33 391 THR A N 1
ATOM 2754 C CA . THR A 1 352 ? 19.247 -2.091 52.120 1.00 51.80 391 THR A CA 1
ATOM 2755 C C . THR A 1 352 ? 18.712 -2.040 53.544 1.00 56.02 391 THR A C 1
ATOM 2756 O O . THR A 1 352 ? 19.118 -1.199 54.346 1.00 56.25 391 THR A O 1
ATOM 2760 N N . ASP A 1 353 ? 17.786 -2.945 53.839 1.00 60.13 392 ASP A N 1
ATOM 2761 C CA . ASP A 1 353 ? 17.175 -3.050 55.160 1.00 54.99 392 ASP A CA 1
ATOM 2762 C C . ASP A 1 353 ? 18.194 -3.289 56.266 1.00 57.12 392 ASP A C 1
ATOM 2763 O O . ASP A 1 353 ? 17.965 -2.929 57.415 1.00 58.68 392 ASP A O 1
ATOM 2768 N N . LYS A 1 354 ? 19.313 -3.909 55.909 1.00 57.43 393 LYS A N 1
ATOM 2769 C CA . LYS A 1 354 ? 20.356 -4.249 56.869 1.00 59.85 393 LYS A CA 1
ATOM 2770 C C . LYS A 1 354 ? 21.068 -2.988 57.335 1.00 59.12 393 LYS A C 1
ATOM 2771 O O . LYS A 1 354 ? 21.332 -2.788 58.531 1.00 61.24 393 LYS A O 1
ATOM 2777 N N . CYS A 1 355 ? 21.325 -2.115 56.370 1.00 56.33 394 CYS A N 1
ATOM 2778 C CA . CYS A 1 355 ? 21.975 -0.842 56.620 1.00 55.57 394 CYS A CA 1
ATOM 2779 C C . CYS A 1 355 ? 21.100 0.089 57.443 1.00 55.67 394 CYS A C 1
ATOM 2780 O O . CYS A 1 355 ? 21.580 0.745 58.353 1.00 56.89 394 CYS A O 1
ATOM 2783 N N . THR A 1 356 ? 19.819 0.161 57.108 1.00 54.60 395 THR A N 1
ATOM 2784 C CA . THR A 1 356 ? 18.899 1.017 57.843 1.00 54.88 395 THR A CA 1
ATOM 2785 C C . THR A 1 356 ? 18.661 0.472 59.239 1.00 57.99 395 THR A C 1
ATOM 2786 O O . THR A 1 356 ? 18.606 1.226 60.203 1.00 59.09 395 THR A O 1
ATOM 2790 N N . GLN A 1 357 ? 18.511 -0.844 59.342 1.00 59.66 396 GLN A N 1
ATOM 2791 C CA . GLN A 1 357 ? 18.323 -1.486 60.634 1.00 63.08 396 GLN A CA 1
ATOM 2792 C C . GLN A 1 357 ? 19.509 -1.190 61.533 1.00 64.79 396 GLN A C 1
ATOM 2793 O O . GLN A 1 357 ? 19.344 -0.903 62.716 1.00 67.02 396 GLN A O 1
ATOM 2799 N N . LEU A 1 358 ? 20.707 -1.245 60.964 1.00 63.98 397 LEU A N 1
ATOM 2800 C CA . LEU A 1 358 ? 21.908 -0.987 61.746 1.00 65.89 397 LEU A CA 1
ATOM 2801 C C . LEU A 1 358 ? 22.056 0.488 62.129 1.00 65.10 397 LEU A C 1
ATOM 2802 O O . LEU A 1 358 ? 22.321 0.813 63.283 1.00 75.81 397 LEU A O 1
ATOM 2807 N N . ALA A 1 359 ? 21.897 1.374 61.155 1.00 62.00 398 ALA A N 1
ATOM 2808 C CA . ALA A 1 359 ? 22.247 2.784 61.316 1.00 61.29 398 ALA A CA 1
ATOM 2809 C C . ALA A 1 359 ? 21.101 3.722 61.704 1.00 60.76 398 ALA A C 1
ATOM 2810 O O . ALA A 1 359 ? 21.326 4.920 61.875 1.00 63.22 398 ALA A O 1
ATOM 2812 N N . LEU A 1 360 ? 19.883 3.210 61.839 1.00 61.11 399 LEU A N 1
ATOM 2813 C CA . LEU A 1 360 ? 18.757 4.093 62.144 1.00 62.14 399 LEU A CA 1
ATOM 2814 C C . LEU A 1 360 ? 18.182 3.884 63.540 1.00 68.39 399 LEU A C 1
ATOM 2815 O O . LEU A 1 360 ? 18.141 2.760 64.039 1.00 73.86 399 LEU A O 1
ATOM 2820 N N . PRO A 1 361 ? 17.726 4.979 64.168 1.00 64.21 400 PRO A N 1
ATOM 2821 C CA . PRO A 1 361 ? 17.023 4.970 65.455 1.00 67.12 400 PRO A CA 1
ATOM 2822 C C . PRO A 1 361 ? 15.642 4.342 65.349 1.00 67.43 400 PRO A C 1
ATOM 2823 O O . PRO A 1 361 ? 15.057 4.370 64.270 1.00 65.04 400 PRO A O 1
ATOM 2827 N N . PRO A 1 362 ? 15.127 3.784 66.455 1.00 74.84 401 PRO A N 1
ATOM 2828 C CA . PRO A 1 362 ? 13.792 3.175 66.472 1.00 71.68 401 PRO A CA 1
ATOM 2829 C C . PRO A 1 362 ? 12.716 4.141 65.983 1.00 70.02 401 PRO A C 1
ATOM 2830 O O . PRO A 1 362 ? 11.785 3.731 65.292 1.00 69.29 401 PRO A O 1
ATOM 2834 N N . SER A 1 363 ? 12.858 5.413 66.340 1.00 69.75 402 SER A N 1
ATOM 2835 C CA . SER A 1 363 ? 11.948 6.455 65.884 1.00 68.42 402 SER A CA 1
ATOM 2836 C C . SER A 1 363 ? 12.041 6.668 64.376 1.00 67.13 402 SER A C 1
ATOM 2837 O O . SER A 1 363 ? 11.061 7.035 63.729 1.00 68.13 402 SER A O 1
ATOM 2840 N N . GLY A 1 364 ? 13.230 6.450 63.824 1.00 63.23 403 GLY A N 1
ATOM 2841 C CA . GLY A 1 364 ? 13.460 6.668 62.409 1.00 60.10 403 GLY A CA 1
ATOM 2842 C C . GLY A 1 364 ? 13.889 8.091 62.117 1.00 58.76 403 GLY A C 1
ATOM 2843 O O . GLY A 1 364 ? 14.156 8.866 63.030 1.00 60.24 403 GLY A O 1
ATOM 2844 N N . ILE A 1 365 ? 13.942 8.442 60.838 1.00 56.23 404 ILE A N 1
ATOM 2845 C CA . ILE A 1 365 ? 14.298 9.798 60.446 1.00 55.17 404 ILE A CA 1
ATOM 2846 C C . ILE A 1 365 ? 13.190 10.423 59.620 1.00 54.12 404 ILE A C 1
ATOM 2847 O O . ILE A 1 365 ? 12.345 9.726 59.066 1.00 53.67 404 ILE A O 1
ATOM 2852 N N . HIS A 1 366 ? 13.200 11.746 59.545 1.00 54.06 405 HIS A N 1
ATOM 2853 C CA . HIS A 1 366 ? 12.203 12.464 58.778 1.00 53.45 405 HIS A CA 1
ATOM 2854 C C . HIS A 1 366 ? 12.885 13.289 57.704 1.00 51.78 405 HIS A C 1
ATOM 2855 O O . HIS A 1 366 ? 13.669 14.185 58.006 1.00 52.25 405 HIS A O 1
ATOM 2862 N N . ILE A 1 367 ? 12.566 12.993 56.449 1.00 50.14 406 ILE A N 1
ATOM 2863 C CA . ILE A 1 367 ? 13.193 13.668 55.330 1.00 48.73 406 ILE A CA 1
ATOM 2864 C C . ILE A 1 367 ? 12.356 14.855 54.916 1.00 49.26 406 ILE A C 1
ATOM 2865 O O . ILE A 1 367 ? 11.226 14.699 54.440 1.00 53.66 406 ILE A O 1
ATOM 2870 N N . PHE A 1 368 ? 12.899 16.041 55.153 1.00 50.03 407 PHE A N 1
ATOM 2871 C CA . PHE A 1 368 ? 12.278 17.270 54.703 1.00 50.80 407 PHE A CA 1
ATOM 2872 C C . PHE A 1 368 ? 12.848 17.816 53.401 1.00 49.77 407 PHE A C 1
ATOM 2873 O O . PHE A 1 368 ? 12.316 18.785 52.865 1.00 50.54 407 PHE A O 1
ATOM 2881 N N . ALA A 1 369 ? 13.918 17.218 52.880 1.00 48.35 408 ALA A N 1
ATOM 2882 C CA . ALA A 1 369 ? 14.481 17.774 51.648 1.00 47.71 408 ALA A CA 1
ATOM 2883 C C . ALA A 1 369 ? 15.261 16.783 50.802 1.00 45.96 408 ALA A C 1
ATOM 2884 O O . ALA A 1 369 ? 15.757 15.776 51.296 1.00 45.37 408 ALA A O 1
ATOM 2886 N N . SER A 1 370 ? 15.360 17.087 49.512 1.00 55.98 409 SER A N 1
ATOM 2887 C CA . SER A 1 370 ? 16.124 16.260 48.591 1.00 47.20 409 SER A CA 1
ATOM 2888 C C . SER A 1 370 ? 16.726 17.066 47.438 1.00 52.76 409 SER A C 1
ATOM 2889 O O . SER A 1 370 ? 16.112 18.005 46.934 1.00 57.62 409 SER A O 1
ATOM 2892 N N . GLN A 1 371 ? 17.934 16.684 47.031 1.00 43.64 410 GLN A N 1
ATOM 2893 C CA . GLN A 1 371 ? 18.589 17.248 45.856 1.00 43.94 410 GLN A CA 1
ATOM 2894 C C . GLN A 1 371 ? 19.068 16.121 44.957 1.00 42.55 410 GLN A C 1
ATOM 2895 O O . GLN A 1 371 ? 19.788 15.235 45.402 1.00 41.96 410 GLN A O 1
ATOM 2901 N N . LEU A 1 372 ? 18.676 16.158 43.690 1.00 42.28 411 LEU A N 1
ATOM 2902 C CA . LEU A 1 372 ? 19.007 15.080 42.768 1.00 41.12 411 LEU A CA 1
ATOM 2903 C C . LEU A 1 372 ? 20.221 15.450 41.918 1.00 41.76 411 LEU A C 1
ATOM 2904 O O . LEU A 1 372 ? 20.358 16.592 41.482 1.00 43.12 411 LEU A O 1
ATOM 2909 N N . HIS A 1 373 ? 21.112 14.485 41.712 1.00 41.09 412 HIS A N 1
ATOM 2910 C CA . HIS A 1 373 ? 22.368 14.735 41.014 1.00 47.71 412 HIS A CA 1
ATOM 2911 C C . HIS A 1 373 ? 22.745 13.657 39.996 1.00 41.16 412 HIS A C 1
ATOM 2912 O O . HIS A 1 373 ? 22.870 12.471 40.337 1.00 42.94 412 HIS A O 1
ATOM 2919 N N . THR A 1 374 ? 22.926 14.092 38.749 1.00 41.90 413 THR A N 1
ATOM 2920 C CA . THR A 1 374 ? 23.522 13.277 37.691 1.00 41.72 413 THR A CA 1
ATOM 2921 C C . THR A 1 374 ? 24.445 14.137 36.835 1.00 43.55 413 THR A C 1
ATOM 2922 O O . THR A 1 374 ? 24.568 15.340 37.050 1.00 44.97 413 THR A O 1
ATOM 2926 N N . HIS A 1 375 ? 25.087 13.508 35.858 1.00 49.88 414 HIS A N 1
ATOM 2927 C CA . HIS A 1 375 ? 25.859 14.220 34.845 1.00 45.74 414 HIS A CA 1
ATOM 2928 C C . HIS A 1 375 ? 25.034 14.412 33.571 1.00 46.04 414 HIS A C 1
ATOM 2929 O O . HIS A 1 375 ? 23.837 14.140 33.558 1.00 44.85 414 HIS A O 1
ATOM 2936 N N . LEU A 1 376 ? 25.689 14.873 32.508 1.00 53.21 415 LEU A N 1
ATOM 2937 C CA . LEU A 1 376 ? 25.026 15.414 31.318 1.00 49.12 415 LEU A CA 1
ATOM 2938 C C . LEU A 1 376 ? 23.938 14.547 30.683 1.00 47.75 415 LEU A C 1
ATOM 2939 O O . LEU A 1 376 ? 23.007 15.075 30.080 1.00 58.44 415 LEU A O 1
ATOM 2944 N N . THR A 1 377 ? 24.044 13.231 30.807 1.00 46.09 416 THR A N 1
ATOM 2945 C CA . THR A 1 377 ? 23.091 12.347 30.143 1.00 45.17 416 THR A CA 1
ATOM 2946 C C . THR A 1 377 ? 21.878 12.016 31.007 1.00 43.52 416 THR A C 1
ATOM 2947 O O . THR A 1 377 ? 21.016 11.244 30.599 1.00 44.73 416 THR A O 1
ATOM 2951 N N . GLY A 1 378 ? 21.815 12.591 32.203 1.00 43.09 417 GLY A N 1
ATOM 2952 C CA . GLY A 1 378 ? 20.714 12.328 33.111 1.00 41.81 417 GLY A CA 1
ATOM 2953 C C . GLY A 1 378 ? 19.393 12.938 32.684 1.00 42.50 417 GLY A C 1
ATOM 2954 O O . GLY A 1 378 ? 19.324 14.108 32.310 1.00 44.07 417 GLY A O 1
ATOM 2955 N N . ARG A 1 379 ? 18.334 12.141 32.768 1.00 41.64 418 ARG A N 1
ATOM 2956 C CA . ARG A 1 379 ? 17.002 12.569 32.355 1.00 42.53 418 ARG A CA 1
ATOM 2957 C C . ARG A 1 379 ? 16.006 12.445 33.501 1.00 42.98 418 ARG A C 1
ATOM 2958 O O . ARG A 1 379 ? 15.411 13.434 33.921 1.00 50.35 418 ARG A O 1
ATOM 2966 N N . LYS A 1 380 ? 15.783 11.226 33.977 1.00 45.57 419 LYS A N 1
ATOM 2967 C CA . LYS A 1 380 ? 14.881 11.049 35.116 1.00 44.67 419 LYS A CA 1
ATOM 2968 C C . LYS A 1 380 ? 15.612 10.648 36.396 1.00 40.80 419 LYS A C 1
ATOM 2969 O O . LYS A 1 380 ? 16.640 9.989 36.343 1.00 46.01 419 LYS A O 1
ATOM 2975 N N . VAL A 1 381 ? 15.097 11.078 37.546 1.00 38.95 420 VAL A N 1
ATOM 2976 C CA . VAL A 1 381 ? 15.611 10.618 38.839 1.00 38.15 420 VAL A CA 1
ATOM 2977 C C . VAL A 1 381 ? 14.455 10.388 39.813 1.00 41.24 420 VAL A C 1
ATOM 2978 O O . VAL A 1 381 ? 13.588 11.246 39.958 1.00 46.43 420 VAL A O 1
ATOM 2982 N N . VAL A 1 382 ? 14.444 9.239 40.483 1.00 47.88 421 VAL A N 1
ATOM 2983 C CA . VAL A 1 382 ? 13.398 8.953 41.464 1.00 46.32 421 VAL A CA 1
ATOM 2984 C C . VAL A 1 382 ? 13.917 8.145 42.658 1.00 40.74 421 VAL A C 1
ATOM 2985 O O . VAL A 1 382 ? 14.722 7.238 42.501 1.00 44.83 421 VAL A O 1
ATOM 2989 N N . THR A 1 383 ? 13.452 8.488 43.855 1.00 38.58 422 THR A N 1
ATOM 2990 C CA . THR A 1 383 ? 13.736 7.710 45.055 1.00 38.76 422 THR A CA 1
ATOM 2991 C C . THR A 1 383 ? 12.438 7.311 45.746 1.00 39.85 422 THR A C 1
ATOM 2992 O O . THR A 1 383 ? 11.601 8.170 46.055 1.00 40.63 422 THR A O 1
ATOM 2996 N N . VAL A 1 384 ? 12.287 6.006 45.976 1.00 40.20 423 VAL A N 1
ATOM 2997 C CA . VAL A 1 384 ? 11.102 5.442 46.616 1.00 41.62 423 VAL A CA 1
ATOM 2998 C C . VAL A 1 384 ? 11.428 4.673 47.902 1.00 42.45 423 VAL A C 1
ATOM 2999 O O . VAL A 1 384 ? 12.547 4.195 48.094 1.00 41.94 423 VAL A O 1
ATOM 3003 N N . LEU A 1 385 ? 10.427 4.560 48.772 1.00 49.92 424 LEU A N 1
ATOM 3004 C CA . LEU A 1 385 ? 10.550 3.848 50.041 1.00 46.23 424 LEU A CA 1
ATOM 3005 C C . LEU A 1 385 ? 9.805 2.510 49.999 1.00 46.87 424 LEU A C 1
ATOM 3006 O O . LEU A 1 385 ? 8.628 2.462 49.653 1.00 54.63 424 LEU A O 1
ATOM 3011 N N . VAL A 1 386 ? 10.498 1.432 50.355 1.00 47.35 425 VAL A N 1
ATOM 3012 C CA . VAL A 1 386 ? 9.952 0.079 50.267 1.00 49.01 425 VAL A CA 1
ATOM 3013 C C . VAL A 1 386 ? 10.031 -0.678 51.596 1.00 51.19 425 VAL A C 1
ATOM 3014 O O . VAL A 1 386 ? 11.088 -0.737 52.212 1.00 51.00 425 VAL A O 1
ATOM 3018 N N . ARG A 1 387 ? 8.921 -1.267 52.032 1.00 53.58 426 ARG A N 1
ATOM 3019 C CA . ARG A 1 387 ? 8.908 -2.047 53.271 1.00 56.16 426 ARG A CA 1
ATOM 3020 C C . ARG A 1 387 ? 8.614 -3.527 53.024 1.00 59.18 426 ARG A C 1
ATOM 3021 O O . ARG A 1 387 ? 7.496 -3.880 52.655 1.00 59.65 426 ARG A O 1
ATOM 3029 N N . ASP A 1 388 ? 9.611 -4.384 53.243 1.00 73.65 427 ASP A N 1
ATOM 3030 C CA . ASP A 1 388 ? 9.487 -5.817 52.957 1.00 88.92 427 ASP A CA 1
ATOM 3031 C C . ASP A 1 388 ? 8.880 -6.113 51.592 1.00 88.62 427 ASP A C 1
ATOM 3032 O O . ASP A 1 388 ? 7.924 -6.881 51.476 1.00 89.91 427 ASP A O 1
ATOM 3037 N N . GLY A 1 389 ? 9.445 -5.486 50.568 1.00 93.34 428 GLY A N 1
ATOM 3038 C CA . GLY A 1 389 ? 9.071 -5.760 49.195 1.00 93.77 428 GLY A CA 1
ATOM 3039 C C . GLY A 1 389 ? 7.769 -5.123 48.751 1.00 87.19 428 GLY A C 1
ATOM 3040 O O . GLY A 1 389 ? 7.231 -5.478 47.700 1.00 87.89 428 GLY A O 1
ATOM 3041 N N . ARG A 1 390 ? 7.304 -4.127 49.501 1.00 64.98 429 ARG A N 1
ATOM 3042 C CA . ARG A 1 390 ? 6.108 -3.397 49.113 1.00 66.49 429 ARG A CA 1
ATOM 3043 C C . ARG A 1 390 ? 6.504 -1.924 49.103 1.00 70.51 429 ARG A C 1
ATOM 3044 O O . ARG A 1 390 ? 7.124 -1.438 50.050 1.00 81.82 429 ARG A O 1
ATOM 3052 N N . GLU A 1 391 ? 6.147 -1.216 48.039 1.00 65.92 430 GLU A N 1
ATOM 3053 C CA . GLU A 1 391 ? 6.545 0.172 47.882 1.00 54.60 430 GLU A CA 1
ATOM 3054 C C . GLU A 1 391 ? 5.602 0.965 48.753 1.00 52.37 430 GLU A C 1
ATOM 3055 O O . GLU A 1 391 ? 4.394 0.804 48.657 1.00 54.40 430 GLU A O 1
ATOM 3061 N N . TRP A 1 392 ? 6.134 1.780 49.646 1.00 51.65 431 TRP A N 1
ATOM 3062 C CA . TRP A 1 392 ? 5.271 2.523 50.554 1.00 53.23 431 TRP A CA 1
ATOM 3063 C C . TRP A 1 392 ? 5.045 3.926 50.028 1.00 52.15 431 TRP A C 1
ATOM 3064 O O . TRP A 1 392 ? 3.915 4.312 49.740 1.00 56.98 431 TRP A O 1
ATOM 3075 N N . GLU A 1 393 ? 6.117 4.688 49.882 1.00 49.99 432 GLU A N 1
ATOM 3076 C CA . GLU A 1 393 ? 5.970 6.087 49.542 1.00 49.35 432 GLU A CA 1
ATOM 3077 C C . GLU A 1 393 ? 7.033 6.541 48.552 1.00 50.82 432 GLU A C 1
ATOM 3078 O O . GLU A 1 393 ? 8.103 5.947 48.462 1.00 45.77 432 GLU A O 1
ATOM 3084 N N . ILE A 1 394 ? 6.721 7.580 47.789 1.00 57.99 433 ILE A N 1
ATOM 3085 C CA . ILE A 1 394 ? 7.690 8.171 46.885 1.00 55.84 433 ILE A CA 1
ATOM 3086 C C . ILE A 1 394 ? 8.423 9.252 47.645 1.00 49.14 433 ILE A C 1
ATOM 3087 O O . ILE A 1 394 ? 7.818 10.235 48.071 1.00 48.81 433 ILE A O 1
ATOM 3092 N N . VAL A 1 395 ? 9.719 9.058 47.848 1.00 55.53 434 VAL A N 1
ATOM 3093 C CA . VAL A 1 395 ? 10.507 10.051 48.553 1.00 43.14 434 VAL A CA 1
ATOM 3094 C C . VAL A 1 395 ? 10.692 11.286 47.690 1.00 42.81 434 VAL A C 1
ATOM 3095 O O . VAL A 1 395 ? 10.374 12.395 48.110 1.00 43.75 434 VAL A O 1
ATOM 3099 N N . ASN A 1 396 ? 11.209 11.102 46.479 1.00 50.68 435 ASN A N 1
ATOM 3100 C CA . ASN A 1 396 ? 11.340 12.241 45.573 1.00 41.80 435 ASN A CA 1
ATOM 3101 C C . ASN A 1 396 ? 11.255 11.832 44.111 1.00 41.27 435 ASN A C 1
ATOM 3102 O O . ASN A 1 396 ? 11.742 10.776 43.736 1.00 47.88 435 ASN A O 1
ATOM 3107 N N . GLN A 1 397 ? 10.639 12.663 43.281 1.00 42.12 436 GLN A N 1
ATOM 3108 C CA . GLN A 1 397 ? 10.506 12.315 41.873 1.00 41.96 436 GLN A CA 1
ATOM 3109 C C . GLN A 1 397 ? 10.689 13.493 40.928 1.00 42.68 436 GLN A C 1
ATOM 3110 O O . GLN A 1 397 ? 10.061 14.537 41.094 1.00 47.40 436 GLN A O 1
ATOM 3116 N N . ASP A 1 398 ? 11.576 13.330 39.953 1.00 41.99 437 ASP A N 1
ATOM 3117 C CA . ASP A 1 398 ? 11.607 14.221 38.804 1.00 43.02 437 ASP A CA 1
ATOM 3118 C C . ASP A 1 398 ? 11.725 13.403 37.522 1.00 42.69 437 ASP A C 1
ATOM 3119 O O . ASP A 1 398 ? 12.750 12.770 37.283 1.00 56.15 437 ASP A O 1
ATOM 3124 N N . ASN A 1 399 ? 10.680 13.410 36.699 1.00 43.96 438 ASN A N 1
ATOM 3125 C CA . ASN A 1 399 ? 10.732 12.751 35.394 1.00 44.47 438 ASN A CA 1
ATOM 3126 C C . ASN A 1 399 ? 11.330 13.634 34.309 1.00 50.53 438 ASN A C 1
ATOM 3127 O O . ASN A 1 399 ? 11.797 13.156 33.281 1.00 58.94 438 ASN A O 1
ATOM 3132 N N . HIS A 1 400 ? 11.260 14.934 34.542 1.00 46.29 439 HIS A N 1
ATOM 3133 C CA . HIS A 1 400 ? 11.758 15.946 33.624 1.00 47.79 439 HIS A CA 1
ATOM 3134 C C . HIS A 1 400 ? 13.142 16.475 33.988 1.00 47.20 439 HIS A C 1
ATOM 3135 O O . HIS A 1 400 ? 13.603 17.450 33.410 1.00 48.75 439 HIS A O 1
ATOM 3142 N N . TYR A 1 401 ? 13.771 15.860 34.982 1.00 45.32 440 TYR A N 1
ATOM 3143 C CA . TYR A 1 401 ? 15.019 16.350 35.564 1.00 44.98 440 TYR A CA 1
ATOM 3144 C C . TYR A 1 401 ? 16.111 16.685 34.544 1.00 45.79 440 TYR A C 1
ATOM 3145 O O . TYR A 1 401 ? 16.307 15.978 33.558 1.00 45.56 440 TYR A O 1
ATOM 3154 N N . SER A 1 402 ? 16.802 17.793 34.785 1.00 47.05 441 SER A N 1
ATOM 3155 C CA . SER A 1 402 ? 17.916 18.208 33.946 1.00 48.24 441 SER A CA 1
ATOM 3156 C C . SER A 1 402 ? 19.156 18.467 34.790 1.00 48.08 441 SER A C 1
ATOM 3157 O O . SER A 1 402 ? 19.056 18.984 35.895 1.00 48.13 441 SER A O 1
ATOM 3160 N N . PRO A 1 403 ? 20.335 18.110 34.266 1.00 48.16 442 PRO A N 1
ATOM 3161 C CA . PRO A 1 403 ? 21.594 18.348 34.979 1.00 53.98 442 PRO A CA 1
ATOM 3162 C C . PRO A 1 403 ? 21.892 19.832 35.152 1.00 52.13 442 PRO A C 1
ATOM 3163 O O . PRO A 1 403 ? 22.580 20.211 36.096 1.00 57.13 442 PRO A O 1
ATOM 3167 N N . HIS A 1 404 ? 21.375 20.658 34.250 1.00 56.79 443 HIS A N 1
ATOM 3168 C CA . HIS A 1 404 ? 21.608 22.094 34.312 1.00 55.75 443 HIS A CA 1
ATOM 3169 C C . HIS A 1 404 ? 20.789 22.723 35.421 1.00 55.79 443 HIS A C 1
ATOM 3170 O O . HIS A 1 404 ? 21.159 23.757 35.973 1.00 57.71 443 HIS A O 1
ATOM 3177 N N . PHE A 1 405 ? 19.664 22.095 35.740 1.00 53.91 444 PHE A N 1
ATOM 3178 C CA . PHE A 1 405 ? 18.834 22.578 36.825 1.00 54.01 444 PHE A CA 1
ATOM 3179 C C . PHE A 1 405 ? 18.849 21.552 37.948 1.00 51.32 444 PHE A C 1
ATOM 3180 O O . PHE A 1 405 ? 18.188 20.520 37.879 1.00 54.30 444 PHE A O 1
ATOM 3188 N N . GLN A 1 406 ? 19.571 21.876 39.010 1.00 53.73 445 GLN A N 1
ATOM 3189 C CA . GLN A 1 406 ? 19.665 21.007 40.170 1.00 49.62 445 GLN A CA 1
ATOM 3190 C C . GLN A 1 406 ? 19.489 21.869 41.391 1.00 50.77 445 GLN A C 1
ATOM 3191 O O . GLN A 1 406 ? 20.320 22.727 41.676 1.00 61.47 445 GLN A O 1
ATOM 3197 N N . GLU A 1 407 ? 18.423 21.632 42.134 1.00 49.97 446 GLU A N 1
ATOM 3198 C CA . GLU A 1 407 ? 18.167 22.456 43.294 1.00 60.08 446 GLU A CA 1
ATOM 3199 C C . GLU A 1 407 ? 17.736 21.606 44.465 1.00 49.70 446 GLU A C 1
ATOM 3200 O O . GLU A 1 407 ? 17.235 20.499 44.293 1.00 47.89 446 GLU A O 1
ATOM 3206 N N . ILE A 1 408 ? 17.974 22.121 45.660 1.00 50.71 447 ILE A N 1
ATOM 3207 C CA . ILE A 1 408 ? 17.539 21.454 46.868 1.00 49.81 447 ILE A CA 1
ATOM 3208 C C . ILE A 1 408 ? 16.079 21.796 47.092 1.00 50.37 447 ILE A C 1
ATOM 3209 O O . ILE A 1 408 ? 15.721 22.964 47.225 1.00 52.37 447 ILE A O 1
ATOM 3214 N N . ARG A 1 409 ? 15.237 20.773 47.124 1.00 48.92 448 ARG A N 1
ATOM 3215 C CA . ARG A 1 409 ? 13.809 20.993 47.231 1.00 49.64 448 ARG A CA 1
ATOM 3216 C C . ARG A 1 409 ? 13.294 20.584 48.598 1.00 49.70 448 ARG A C 1
ATOM 3217 O O . ARG A 1 409 ? 13.582 19.488 49.073 1.00 48.35 448 ARG A O 1
ATOM 3225 N N . MET A 1 410 ? 12.531 21.466 49.232 1.00 51.55 449 MET A N 1
ATOM 3226 C CA . MET A 1 410 ? 11.795 21.078 50.421 1.00 51.95 449 MET A CA 1
ATOM 3227 C C . MET A 1 410 ? 10.679 20.164 49.952 1.00 51.20 449 MET A C 1
ATOM 3228 O O . MET A 1 410 ? 9.940 20.501 49.030 1.00 51.77 449 MET A O 1
ATOM 3233 N N . LEU A 1 411 ? 10.560 19.003 50.576 1.00 50.23 450 LEU A N 1
ATOM 3234 C CA . LEU A 1 411 ? 9.526 18.064 50.188 1.00 49.82 450 LEU A CA 1
ATOM 3235 C C . LEU A 1 411 ? 8.181 18.582 50.668 1.00 51.90 450 LEU A C 1
ATOM 3236 O O . LEU A 1 411 ? 8.068 19.090 51.782 1.00 53.26 450 LEU A O 1
ATOM 3241 N N . LYS A 1 412 ? 7.166 18.470 49.819 1.00 52.42 451 LYS A N 1
ATOM 3242 C CA . LYS A 1 412 ? 5.825 18.896 50.188 1.00 54.71 451 LYS A CA 1
ATOM 3243 C C . LYS A 1 412 ? 5.336 18.084 51.378 1.00 55.70 451 LYS A C 1
ATOM 3244 O O . LYS A 1 412 ? 4.726 18.624 52.299 1.00 61.51 451 LYS A O 1
ATOM 3250 N N . LYS A 1 413 ? 5.603 16.785 51.357 1.00 64.60 452 LYS A N 1
ATOM 3251 C CA . LYS A 1 413 ? 5.302 15.957 52.513 1.00 68.33 452 LYS A CA 1
ATOM 3252 C C . LYS A 1 413 ? 6.591 15.357 53.067 1.00 60.24 452 LYS A C 1
ATOM 3253 O O . LYS A 1 413 ? 7.349 14.704 52.352 1.00 54.75 452 LYS A O 1
ATOM 3259 N N . VAL A 1 414 ? 6.843 15.620 54.345 1.00 53.79 453 VAL A N 1
ATOM 3260 C CA . VAL A 1 414 ? 7.996 15.066 55.039 1.00 52.90 453 VAL A CA 1
ATOM 3261 C C . VAL A 1 414 ? 7.873 13.552 55.108 1.00 53.66 453 VAL A C 1
ATOM 3262 O O . VAL A 1 414 ? 6.820 13.033 55.470 1.00 53.84 453 VAL A O 1
ATOM 3266 N N . VAL A 1 415 ? 8.936 12.838 54.753 1.00 60.18 454 VAL A N 1
ATOM 3267 C CA . VAL A 1 415 ? 8.832 11.384 54.637 1.00 55.40 454 VAL A CA 1
ATOM 3268 C C . VAL A 1 415 ? 9.554 10.643 55.759 1.00 61.66 454 VAL A C 1
ATOM 3269 O O . VAL A 1 415 ? 10.744 10.841 55.974 1.00 61.74 454 VAL A O 1
ATOM 3273 N N . SER A 1 416 ? 8.836 9.766 56.452 1.00 52.97 455 SER A N 1
ATOM 3274 C CA . SER A 1 416 ? 9.406 9.059 57.591 1.00 53.62 455 SER A CA 1
ATOM 3275 C C . SER A 1 416 ? 10.012 7.725 57.170 1.00 53.33 455 SER A C 1
ATOM 3276 O O . SER A 1 416 ? 9.325 6.859 56.633 1.00 55.22 455 SER A O 1
ATOM 3279 N N . VAL A 1 417 ? 11.304 7.565 57.436 1.00 52.21 456 VAL A N 1
ATOM 3280 C CA . VAL A 1 417 ? 12.022 6.334 57.128 1.00 51.72 456 VAL A CA 1
ATOM 3281 C C . VAL A 1 417 ? 12.405 5.590 58.406 1.00 55.22 456 VAL A C 1
ATOM 3282 O O . VAL A 1 417 ? 13.022 6.160 59.302 1.00 58.85 456 VAL A O 1
ATOM 3286 N N . HIS A 1 418 ? 12.042 4.315 58.477 1.00 60.33 457 HIS A N 1
ATOM 3287 C CA . HIS A 1 418 ? 12.260 3.507 59.674 1.00 57.91 457 HIS A CA 1
ATOM 3288 C C . HIS A 1 418 ? 13.308 2.429 59.409 1.00 64.55 457 HIS A C 1
ATOM 3289 O O . HIS A 1 418 ? 13.582 2.103 58.256 1.00 69.83 457 HIS A O 1
ATOM 3296 N N . PRO A 1 419 ? 13.920 1.890 60.476 1.00 72.45 458 PRO A N 1
ATOM 3297 C CA . PRO A 1 419 ? 14.873 0.787 60.311 1.00 62.04 458 PRO A CA 1
ATOM 3298 C C . PRO A 1 419 ? 14.246 -0.424 59.630 1.00 68.49 458 PRO A C 1
ATOM 3299 O O . PRO A 1 419 ? 13.104 -0.773 59.916 1.00 77.52 458 PRO A O 1
ATOM 3303 N N . GLY A 1 420 ? 15.000 -1.056 58.737 1.00 75.42 459 GLY A N 1
ATOM 3304 C CA . GLY A 1 420 ? 14.519 -2.205 57.995 1.00 72.55 459 GLY A CA 1
ATOM 3305 C C . GLY A 1 420 ? 13.831 -1.826 56.696 1.00 66.00 459 GLY A C 1
ATOM 3306 O O . GLY A 1 420 ? 13.468 -2.694 55.905 1.00 65.04 459 GLY A O 1
ATOM 3307 N N . ASP A 1 421 ? 13.640 -0.530 56.474 1.00 55.17 460 ASP A N 1
ATOM 3308 C CA . ASP A 1 421 ? 13.104 -0.056 55.204 1.00 52.93 460 ASP A CA 1
ATOM 3309 C C . ASP A 1 421 ? 14.201 -0.045 54.157 1.00 50.78 460 ASP A C 1
ATOM 3310 O O . ASP A 1 421 ? 15.378 0.067 54.480 1.00 50.66 460 ASP A O 1
ATOM 3315 N N . VAL A 1 422 ? 13.808 -0.170 52.898 1.00 49.36 461 VAL A N 1
ATOM 3316 C CA . VAL A 1 422 ? 14.752 -0.115 51.797 1.00 47.44 461 VAL A CA 1
ATOM 3317 C C . VAL A 1 422 ? 14.506 1.155 50.999 1.00 45.47 461 VAL A C 1
ATOM 3318 O O . VAL A 1 422 ? 13.371 1.478 50.674 1.00 45.45 461 VAL A O 1
ATOM 3322 N N . LEU A 1 423 ? 15.567 1.892 50.706 1.00 46.00 462 LEU A N 1
ATOM 3323 C CA . LEU A 1 423 ? 15.431 3.080 49.879 1.00 43.04 462 LEU A CA 1
ATOM 3324 C C . LEU A 1 423 ? 15.964 2.801 48.488 1.00 46.14 462 LEU A C 1
ATOM 3325 O O . LEU A 1 423 ? 17.144 2.521 48.318 1.00 45.12 462 LEU A O 1
ATOM 3330 N N . ILE A 1 424 ? 15.098 2.894 47.487 1.00 41.39 463 ILE A N 1
ATOM 3331 C CA . ILE A 1 424 ? 15.503 2.554 46.132 1.00 39.76 463 ILE A CA 1
ATOM 3332 C C . ILE A 1 424 ? 15.602 3.788 45.252 1.00 38.64 463 ILE A C 1
ATOM 3333 O O . ILE A 1 424 ? 14.625 4.514 45.075 1.00 42.58 463 ILE A O 1
ATOM 3338 N N . THR A 1 425 ? 16.793 4.016 44.704 1.00 45.47 464 THR A N 1
ATOM 3339 C CA . THR A 1 425 ? 17.050 5.196 43.887 1.00 44.79 464 THR A CA 1
ATOM 3340 C C . THR A 1 425 ? 17.385 4.813 42.449 1.00 43.67 464 THR A C 1
ATOM 3341 O O . THR A 1 425 ? 18.281 4.013 42.208 1.00 46.78 464 THR A O 1
ATOM 3345 N N . SER A 1 426 ? 16.649 5.377 41.497 1.00 36.58 465 SER A N 1
ATOM 3346 C CA . SER A 1 426 ? 16.836 5.052 40.091 1.00 36.38 465 SER A CA 1
ATOM 3347 C C . SER A 1 426 ? 17.027 6.295 39.229 1.00 44.25 465 SER A C 1
ATOM 3348 O O . SER A 1 426 ? 16.331 7.298 39.400 1.00 49.35 465 SER A O 1
ATOM 3351 N N . CYS A 1 427 ? 17.978 6.219 38.304 1.00 36.24 466 CYS A N 1
ATOM 3352 C CA . CYS A 1 427 ? 18.217 7.291 37.346 1.00 36.57 466 CYS A CA 1
ATOM 3353 C C . CYS A 1 427 ? 18.090 6.782 35.918 1.00 36.85 466 CYS A C 1
ATOM 3354 O O . CYS A 1 427 ? 18.606 5.723 35.581 1.00 36.72 466 CYS A O 1
ATOM 3357 N N . THR A 1 428 ? 17.396 7.551 35.088 1.00 48.91 467 THR A N 1
ATOM 3358 C CA . THR A 1 428 ? 17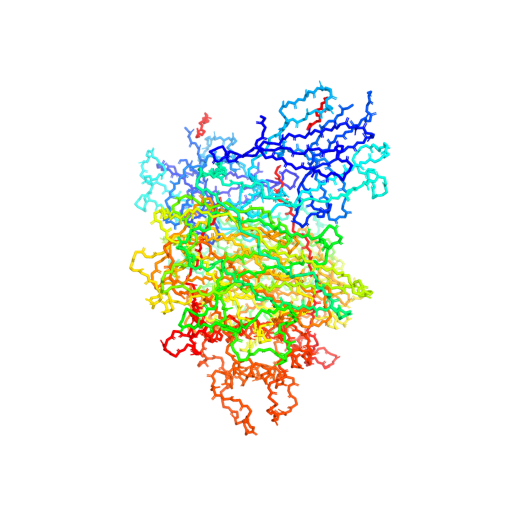.222 7.242 33.676 1.00 41.75 467 THR A CA 1
ATOM 3359 C C . THR A 1 428 ? 18.053 8.173 32.803 1.00 41.49 467 THR A C 1
ATOM 3360 O O . THR A 1 428 ? 17.903 9.402 32.871 1.00 52.78 467 THR A O 1
ATOM 3364 N N . TYR A 1 429 ? 18.912 7.564 31.984 1.00 42.73 468 TYR A N 1
ATOM 3365 C CA . TYR A 1 429 ? 19.880 8.266 31.143 1.00 41.18 468 TYR A CA 1
ATOM 3366 C C . TYR A 1 429 ? 19.589 8.135 29.645 1.00 43.62 468 TYR A C 1
ATOM 3367 O O . TYR A 1 429 ? 19.011 7.139 29.191 1.00 41.24 468 TYR A O 1
ATOM 3376 N N . ASN A 1 430 ? 20.003 9.152 28.892 1.00 43.82 469 ASN A N 1
ATOM 3377 C CA . ASN A 1 430 ? 19.964 9.134 27.431 1.00 44.19 469 ASN A CA 1
ATOM 3378 C C . ASN A 1 430 ? 21.370 9.291 26.851 1.00 45.19 469 ASN A C 1
ATOM 3379 O O . ASN A 1 430 ? 21.975 10.355 26.953 1.00 47.06 469 ASN A O 1
ATOM 3384 N N . THR A 1 431 ? 21.882 8.224 26.246 1.00 45.25 470 THR A N 1
ATOM 3385 C CA . THR A 1 431 ? 23.237 8.203 25.691 1.00 46.39 470 THR A CA 1
ATOM 3386 C C . THR A 1 431 ? 23.343 8.496 24.193 1.00 56.25 470 THR A C 1
ATOM 3387 O O . THR A 1 431 ? 24.418 8.354 23.617 1.00 72.05 470 THR A O 1
ATOM 3391 N N . GLU A 1 432 ? 22.234 8.867 23.562 1.00 49.40 471 GLU A N 1
ATOM 3392 C CA . GLU A 1 432 ? 22.165 8.971 22.102 1.00 64.26 471 GLU A CA 1
ATOM 3393 C C . GLU A 1 432 ? 23.278 9.797 21.442 1.00 54.50 471 GLU A C 1
ATOM 3394 O O . GLU A 1 432 ? 23.613 9.564 20.282 1.00 55.81 471 GLU A O 1
ATOM 3400 N N . ASP A 1 433 ? 23.852 10.749 22.168 1.00 63.10 472 ASP A N 1
ATOM 3401 C CA . ASP A 1 433 ? 24.910 11.587 21.609 1.00 64.31 472 ASP A CA 1
ATOM 3402 C C . ASP A 1 433 ? 26.300 10.997 21.846 1.00 63.88 472 ASP A C 1
ATOM 3403 O O . ASP A 1 433 ? 27.309 11.610 21.499 1.00 66.93 472 ASP A O 1
ATOM 3408 N N . ARG A 1 434 ? 26.348 9.807 22.437 1.00 63.57 473 ARG A N 1
ATOM 3409 C CA . ARG A 1 434 ? 27.613 9.174 22.802 1.00 57.88 473 ARG A CA 1
ATOM 3410 C C . ARG A 1 434 ? 27.930 7.963 21.926 1.00 54.66 473 ARG A C 1
ATOM 3411 O O . ARG A 1 434 ? 27.061 7.127 21.680 1.00 56.27 473 ARG A O 1
ATOM 3419 N N . GLU A 1 435 ? 29.173 7.871 21.459 1.00 60.22 474 GLU A N 1
ATOM 3420 C CA . GLU A 1 435 ? 29.584 6.751 20.616 1.00 61.55 474 GLU A CA 1
ATOM 3421 C C . GLU A 1 435 ? 30.107 5.571 21.431 1.00 57.99 474 GLU A C 1
ATOM 3422 O O . GLU A 1 435 ? 30.268 4.469 20.910 1.00 56.33 474 GLU A O 1
ATOM 3428 N N . LEU A 1 436 ? 30.350 5.797 22.716 1.00 54.59 475 LEU A N 1
ATOM 3429 C CA . LEU A 1 436 ? 30.904 4.761 23.574 1.00 53.59 475 LEU A CA 1
ATOM 3430 C C . LEU A 1 436 ? 30.060 4.562 24.822 1.00 50.94 475 LEU A C 1
ATOM 3431 O O . LEU A 1 436 ? 29.238 5.408 25.168 1.00 59.30 475 LEU A O 1
ATOM 3436 N N . ALA A 1 437 ? 30.274 3.439 25.496 1.00 50.06 476 ALA A N 1
ATOM 3437 C CA . ALA A 1 437 ? 29.599 3.162 26.754 1.00 47.93 476 ALA A CA 1
ATOM 3438 C C . ALA A 1 437 ? 29.960 4.207 27.795 1.00 50.86 476 ALA A C 1
ATOM 3439 O O . ALA A 1 437 ? 31.131 4.524 27.987 1.00 55.90 476 ALA A O 1
ATOM 3441 N N . THR A 1 438 ? 28.947 4.742 28.464 1.00 49.46 477 THR A N 1
ATOM 3442 C CA . THR A 1 438 ? 29.169 5.726 29.511 1.00 51.79 477 THR A CA 1
ATOM 3443 C C . THR A 1 438 ? 29.215 5.023 30.859 1.00 52.57 477 THR A C 1
ATOM 3444 O O . THR A 1 438 ? 28.337 4.227 31.176 1.00 58.19 477 THR A O 1
ATOM 3448 N N . VAL A 1 439 ? 30.236 5.323 31.652 1.00 49.62 478 VAL A N 1
ATOM 3449 C CA . VAL A 1 439 ? 30.472 4.602 32.896 1.00 51.41 478 VAL A CA 1
ATOM 3450 C C . VAL A 1 439 ? 30.404 5.528 34.102 1.00 52.59 478 VAL A C 1
ATOM 3451 O O . VAL A 1 439 ? 30.516 6.742 33.965 1.00 53.71 478 VAL A O 1
ATOM 3455 N N . GLY A 1 440 ? 30.190 4.953 35.280 1.00 44.03 479 GLY A N 1
ATOM 3456 C CA . GLY A 1 440 ? 30.196 5.726 36.507 1.00 43.99 479 GLY A CA 1
ATOM 3457 C C . GLY A 1 440 ? 31.583 6.249 36.822 1.00 46.10 479 GLY A C 1
ATOM 3458 O O . GLY A 1 440 ? 32.561 5.510 36.757 1.00 58.03 479 GLY A O 1
ATOM 3459 N N . GLY A 1 441 ? 31.673 7.528 37.167 1.00 46.69 480 GLY A N 1
ATOM 3460 C CA . GLY A 1 441 ? 32.959 8.125 37.457 1.00 49.06 480 GLY A CA 1
ATOM 3461 C C . GLY A 1 441 ? 32.922 9.624 37.665 1.00 49.88 480 GLY A C 1
ATOM 3462 O O . GLY A 1 441 ? 31.881 10.261 37.521 1.00 48.61 480 GLY A O 1
ATOM 3463 N N . PHE A 1 442 ? 34.079 10.183 38.004 1.00 52.35 481 PHE A N 1
ATOM 3464 C CA . PHE A 1 442 ? 34.211 11.608 38.273 1.00 63.57 481 PHE A CA 1
ATOM 3465 C C . PHE A 1 442 ? 34.291 12.442 37.000 1.00 68.14 481 PHE A C 1
ATOM 3466 O O . PHE A 1 442 ? 33.953 13.623 37.007 1.00 70.63 481 PHE A O 1
ATOM 3474 N N . GLY A 1 443 ? 34.747 11.831 35.914 1.00 63.23 482 GLY A N 1
ATOM 3475 C CA . GLY A 1 443 ? 34.960 12.554 34.675 1.00 68.48 482 GLY A CA 1
ATOM 3476 C C . GLY A 1 443 ? 33.704 13.134 34.057 1.00 71.95 482 GLY A C 1
ATOM 3477 O O . GLY A 1 443 ? 32.588 12.725 34.371 1.00 71.77 482 GLY A O 1
ATOM 3478 N N . ILE A 1 444 ? 33.908 14.101 33.169 1.00 96.45 483 ILE A N 1
ATOM 3479 C CA . ILE A 1 444 ? 32.831 14.779 32.453 1.00 95.64 483 ILE A CA 1
ATOM 3480 C C . ILE A 1 444 ? 32.097 13.812 31.518 1.00 84.28 483 ILE A C 1
ATOM 3481 O O . ILE A 1 444 ? 30.911 13.979 31.237 1.00 81.12 483 ILE A O 1
ATOM 3486 N N . LEU A 1 445 ? 32.818 12.806 31.038 1.00 78.00 484 LEU A N 1
ATOM 3487 C CA . LEU A 1 445 ? 32.281 11.825 30.104 1.00 64.19 484 LEU A CA 1
ATOM 3488 C C . LEU A 1 445 ? 31.733 10.631 30.876 1.00 55.40 484 LEU A C 1
ATOM 3489 O O . LEU A 1 445 ? 31.351 9.622 30.289 1.00 56.98 484 LEU A O 1
ATOM 3494 N N . GLU A 1 446 ? 31.715 10.756 32.200 1.00 50.83 485 GLU A N 1
ATOM 3495 C CA . GLU A 1 446 ? 31.242 9.694 33.081 1.00 48.68 485 GLU A CA 1
ATOM 3496 C C . GLU A 1 446 ? 30.055 10.157 33.923 1.00 53.67 485 GLU A C 1
ATOM 3497 O O . GLU A 1 446 ? 29.766 11.349 33.986 1.00 67.90 485 GLU A O 1
ATOM 3503 N N . GLU A 1 447 ? 29.363 9.213 34.560 1.00 56.47 486 GLU A N 1
ATOM 3504 C CA . GLU A 1 447 ? 28.040 9.489 35.125 1.00 55.71 486 GLU A CA 1
ATOM 3505 C C . GLU A 1 447 ? 27.885 9.224 36.622 1.00 50.72 486 GLU A C 1
ATOM 3506 O O . GLU A 1 447 ? 28.668 8.503 37.233 1.00 56.91 486 GLU A O 1
ATOM 3512 N N . MET A 1 448 ? 26.841 9.819 37.192 1.00 45.58 487 MET A N 1
ATOM 3513 C CA . MET A 1 448 ? 26.515 9.675 38.604 1.00 41.14 487 MET A CA 1
ATOM 3514 C C . MET A 1 448 ? 25.020 9.480 38.812 1.00 39.70 487 MET A C 1
ATOM 3515 O O . MET A 1 448 ? 24.211 9.995 38.046 1.00 39.49 487 MET A O 1
ATOM 3520 N N . CYS A 1 449 ? 24.655 8.726 39.841 1.00 42.19 488 CYS A N 1
ATOM 3521 C CA . CYS A 1 449 ? 23.281 8.735 40.322 1.00 45.17 488 CYS A CA 1
ATOM 3522 C C . CYS A 1 449 ? 23.291 9.003 41.821 1.00 46.78 488 CYS A C 1
ATOM 3523 O O . CYS A 1 449 ? 23.684 8.140 42.604 1.00 41.38 488 CYS A O 1
ATOM 3526 N N . VAL A 1 450 ? 22.818 10.176 42.232 1.00 45.45 489 VAL A N 1
ATOM 3527 C CA . VAL A 1 450 ? 22.887 10.540 43.649 1.00 43.39 489 VAL A CA 1
ATOM 3528 C C . VAL A 1 450 ? 21.658 11.310 44.118 1.00 40.90 489 VAL A C 1
ATOM 3529 O O . VAL A 1 450 ? 21.157 12.182 43.419 1.00 44.46 489 VAL A O 1
ATOM 3533 N N . ASN A 1 451 ? 21.182 10.982 45.312 1.00 44.63 490 ASN A N 1
ATOM 3534 C CA . ASN A 1 451 ? 20.149 11.763 45.966 1.00 41.29 490 ASN A CA 1
ATOM 3535 C C . ASN A 1 451 ? 20.629 12.221 47.337 1.00 45.57 490 ASN A C 1
ATOM 3536 O O . ASN A 1 451 ? 20.830 11.409 48.239 1.00 48.68 490 ASN A O 1
ATOM 3541 N N . TYR A 1 452 ? 20.799 13.529 47.487 1.00 41.80 491 TYR A N 1
ATOM 3542 C CA . TYR A 1 452 ? 21.160 14.114 48.766 1.00 43.18 491 TYR A CA 1
ATOM 3543 C C . TYR A 1 452 ? 19.908 14.367 49.581 1.00 43.41 491 TYR A C 1
ATOM 3544 O O . TYR A 1 452 ? 19.044 15.133 49.180 1.00 43.50 491 TYR A O 1
ATOM 3553 N N . VAL A 1 453 ? 19.819 13.728 50.737 1.00 46.75 492 VAL A N 1
ATOM 3554 C CA . VAL A 1 453 ? 18.624 13.818 51.558 1.00 49.53 492 VAL A CA 1
ATOM 3555 C C . VAL A 1 453 ? 18.883 14.633 52.820 1.00 55.12 492 VAL A C 1
ATOM 3556 O O . VAL A 1 453 ? 19.823 14.367 53.559 1.00 58.62 492 VAL A O 1
ATOM 3560 N N . HIS A 1 454 ? 18.050 15.638 53.055 1.00 46.85 493 HIS A N 1
ATOM 3561 C CA . HIS A 1 454 ? 18.170 16.450 54.253 1.00 48.75 493 HIS A CA 1
ATOM 3562 C C . HIS A 1 454 ? 17.079 16.039 55.230 1.00 49.35 493 HIS A C 1
ATOM 3563 O O . HIS A 1 454 ? 15.879 16.183 54.936 1.00 56.42 493 HIS A O 1
ATOM 3570 N N . TYR A 1 455 ? 17.519 15.546 56.391 1.00 50.45 494 TYR A N 1
ATOM 3571 C CA . TYR A 1 455 ? 16.657 14.826 57.330 1.00 51.17 494 TYR A CA 1
ATOM 3572 C C . TYR A 1 455 ? 16.952 15.159 58.790 1.00 54.33 494 TYR A C 1
ATOM 3573 O O . TYR A 1 455 ? 17.945 15.798 59.092 1.00 57.99 494 TYR A O 1
ATOM 3582 N N . TYR A 1 456 ? 16.068 14.740 59.689 1.00 54.59 495 TYR A N 1
ATOM 3583 C CA . TYR A 1 456 ? 16.345 14.778 61.124 1.00 56.96 495 TYR A CA 1
ATOM 3584 C C . TYR A 1 456 ? 15.760 13.537 61.803 1.00 57.68 495 TYR A C 1
ATOM 3585 O O . TYR A 1 456 ? 14.797 12.962 61.301 1.00 63.74 495 TYR A O 1
ATOM 3594 N N . PRO A 1 457 ? 16.330 13.112 62.946 1.00 59.68 496 PRO A N 1
ATOM 3595 C CA . PRO A 1 457 ? 17.523 13.582 63.662 1.00 61.30 496 PRO A CA 1
ATOM 3596 C C . PRO A 1 457 ? 18.813 13.093 63.022 1.00 60.25 496 PRO A C 1
ATOM 3597 O O . PRO A 1 457 ? 18.812 12.033 62.402 1.00 58.84 496 PRO A O 1
ATOM 3601 N N . GLN A 1 458 ? 19.900 13.835 63.199 1.00 61.24 497 GLN A N 1
ATOM 3602 C CA . GLN A 1 458 ? 21.175 13.463 62.601 1.00 60.64 497 GLN A CA 1
ATOM 3603 C C . GLN A 1 458 ? 21.656 12.101 63.084 1.00 61.55 497 GLN A C 1
ATOM 3604 O O . GLN A 1 458 ? 21.524 11.764 64.257 1.00 68.13 497 GLN A O 1
ATOM 3610 N N . THR A 1 459 ? 22.190 11.313 62.159 1.00 59.98 498 THR A N 1
ATOM 3611 C CA . THR A 1 459 ? 22.751 10.011 62.483 1.00 60.98 498 THR A CA 1
ATOM 3612 C C . THR A 1 459 ? 24.168 9.959 61.933 1.00 61.07 498 THR A C 1
ATOM 3613 O O . THR A 1 459 ? 24.645 10.936 61.359 1.00 60.47 498 THR A O 1
ATOM 3617 N N . GLN A 1 460 ? 24.846 8.832 62.113 1.00 62.16 499 GLN A N 1
ATOM 3618 C CA . GLN A 1 460 ? 26.193 8.688 61.576 1.00 62.53 499 GLN A CA 1
ATOM 3619 C C . GLN A 1 460 ? 26.170 8.159 60.152 1.00 64.24 499 GLN A C 1
ATOM 3620 O O . GLN A 1 460 ? 27.210 8.060 59.507 1.00 69.96 499 GLN A O 1
ATOM 3626 N N . LEU A 1 461 ? 24.982 7.827 59.661 1.00 59.90 500 LEU A N 1
ATOM 3627 C CA . LEU A 1 461 ? 24.854 7.335 58.299 1.00 55.25 500 LEU A CA 1
ATOM 3628 C C . LEU A 1 461 ? 24.890 8.484 57.309 1.00 53.50 500 LEU A C 1
ATOM 3629 O O . LEU A 1 461 ? 24.064 9.394 57.360 1.00 57.58 500 LEU A O 1
ATOM 3634 N N . GLU A 1 462 ? 25.867 8.442 56.414 1.00 53.07 501 GLU A N 1
ATOM 3635 C CA . GLU A 1 462 ? 25.981 9.436 55.361 1.00 56.99 501 GLU A CA 1
ATOM 3636 C C . GLU A 1 462 ? 25.839 8.809 53.993 1.00 50.09 501 GLU A C 1
ATOM 3637 O O . GLU A 1 462 ? 24.925 9.141 53.244 1.00 49.45 501 GLU A O 1
ATOM 3643 N N . LEU A 1 463 ? 26.752 7.913 53.651 1.00 51.39 502 LEU A N 1
ATOM 3644 C CA . LEU A 1 463 ? 26.626 7.243 52.376 1.00 51.54 502 LEU A CA 1
ATOM 3645 C C . LEU A 1 463 ? 25.940 5.901 52.535 1.00 47.99 502 LEU A C 1
ATOM 3646 O O . LEU A 1 463 ? 26.472 4.956 53.134 1.00 58.73 502 LEU A O 1
ATOM 3651 N N . CYS A 1 464 ? 24.722 5.864 52.008 1.00 46.27 503 CYS A N 1
ATOM 3652 C CA . CYS A 1 464 ? 24.010 4.635 51.736 1.00 45.68 503 CYS A CA 1
ATOM 3653 C C . CYS A 1 464 ? 23.968 4.493 50.216 1.00 43.97 503 CYS A C 1
ATOM 3654 O O . CYS A 1 464 ? 23.238 5.208 49.501 1.00 42.56 503 CYS A O 1
ATOM 3657 N N . LYS A 1 465 ? 24.755 3.551 49.721 1.00 44.38 504 LYS A N 1
ATOM 3658 C CA . LYS A 1 465 ? 24.956 3.443 48.290 1.00 43.16 504 LYS A CA 1
ATOM 3659 C C . LYS A 1 465 ? 25.205 2.003 47.928 1.00 43.66 504 LYS A C 1
ATOM 3660 O O . LYS A 1 465 ? 25.471 1.186 48.793 1.00 45.21 504 LYS A O 1
ATOM 3666 N N . SER A 1 466 ? 25.075 1.678 46.652 1.00 42.60 505 SER A N 1
ATOM 3667 C CA . SER A 1 466 ? 25.343 0.322 46.213 1.00 43.25 505 SER A CA 1
ATOM 3668 C C . SER A 1 466 ? 25.984 0.293 44.841 1.00 48.31 505 SER A C 1
ATOM 3669 O O . SER A 1 466 ? 26.030 1.303 44.139 1.00 42.25 505 SER A O 1
ATOM 3672 N N . ALA A 1 467 ? 26.487 -0.877 44.470 1.00 51.63 506 ALA A N 1
ATOM 3673 C CA . ALA A 1 467 ? 26.989 -1.087 43.123 1.00 43.45 506 ALA A CA 1
ATOM 3674 C C . ALA A 1 467 ? 26.904 -2.568 42.822 1.00 47.29 506 ALA A C 1
ATOM 3675 O O . ALA A 1 467 ? 26.763 -3.374 43.731 1.00 49.52 506 ALA A O 1
ATOM 3677 N N . VAL A 1 468 ? 26.965 -2.928 41.549 1.00 44.01 507 VAL A N 1
ATOM 3678 C CA . VAL A 1 468 ? 26.935 -4.332 41.180 1.00 45.13 507 VAL A CA 1
ATOM 3679 C C . VAL A 1 468 ? 28.235 -4.989 41.636 1.00 47.33 507 VAL A C 1
ATOM 3680 O O . VAL A 1 468 ? 29.275 -4.335 41.734 1.00 47.84 507 VAL A O 1
ATOM 3684 N N . ASP A 1 469 ? 28.165 -6.276 41.948 1.00 50.68 508 ASP A N 1
ATOM 3685 C CA . ASP A 1 469 ? 29.344 -7.023 42.349 1.00 51.46 508 ASP A CA 1
ATOM 3686 C C . ASP A 1 469 ? 30.296 -7.163 41.169 1.00 61.16 508 ASP A C 1
ATOM 3687 O O . ASP A 1 469 ? 29.881 -7.508 40.064 1.00 60.79 508 ASP A O 1
ATOM 3692 N N . ALA A 1 470 ? 31.573 -6.885 41.410 1.00 56.14 509 ALA A N 1
ATOM 3693 C CA . ALA A 1 470 ? 32.574 -6.873 40.352 1.00 54.34 509 ALA A CA 1
ATOM 3694 C C . ALA A 1 470 ? 32.697 -8.231 39.663 1.00 55.89 509 ALA A C 1
ATOM 3695 O O . ALA A 1 470 ? 32.796 -8.311 38.435 1.00 55.56 509 ALA A O 1
ATOM 3697 N N . GLY A 1 471 ? 32.682 -9.292 40.462 1.00 57.84 510 GLY A N 1
ATOM 3698 C CA . GLY A 1 471 ? 32.818 -10.640 39.946 1.00 59.82 510 GLY A CA 1
ATOM 3699 C C . GLY A 1 471 ? 31.717 -10.974 38.965 1.00 59.09 510 GLY A C 1
ATOM 3700 O O . GLY A 1 471 ? 31.957 -11.589 37.920 1.00 64.59 510 GLY A O 1
ATOM 3701 N N . PHE A 1 472 ? 30.504 -10.548 39.296 1.00 56.13 511 PHE A N 1
ATOM 3702 C CA . PHE A 1 472 ? 29.361 -10.797 38.432 1.00 54.80 511 PHE A CA 1
ATOM 3703 C C . PHE A 1 472 ? 29.480 -10.025 37.120 1.00 53.20 511 PHE A C 1
ATOM 3704 O O . PHE A 1 472 ? 29.071 -10.510 36.062 1.00 59.51 511 PHE A O 1
ATOM 3712 N N . LEU A 1 473 ? 30.071 -8.838 37.177 1.00 52.16 512 LEU A N 1
ATOM 3713 C CA . LEU A 1 473 ? 30.325 -8.081 35.961 1.00 51.17 512 LEU A CA 1
ATOM 3714 C C . LEU A 1 473 ? 31.365 -8.789 35.099 1.00 54.38 512 LEU A C 1
ATOM 3715 O O . LEU A 1 473 ? 31.274 -8.801 33.866 1.00 56.51 512 LEU A O 1
ATOM 3720 N N . GLN A 1 474 ? 32.354 -9.386 35.754 1.00 55.51 513 GLN A N 1
ATOM 3721 C CA . GLN A 1 474 ? 33.368 -10.133 35.027 1.00 57.93 513 GLN A CA 1
ATOM 3722 C C . GLN A 1 474 ? 32.770 -11.348 34.332 1.00 58.75 513 GLN A C 1
ATOM 3723 O O . GLN A 1 474 ? 33.028 -11.570 33.146 1.00 63.77 513 GLN A O 1
ATOM 3729 N N . LYS A 1 475 ? 31.957 -12.126 35.045 1.00 59.00 514 LYS A N 1
ATOM 3730 C CA . LYS A 1 475 ? 31.302 -13.258 34.389 1.00 61.94 514 LYS A CA 1
ATOM 3731 C C . LYS A 1 475 ? 30.352 -12.769 33.297 1.00 57.88 514 LYS A C 1
ATOM 3732 O O . LYS A 1 475 ? 30.079 -13.501 32.358 1.00 58.84 514 LYS A O 1
ATOM 3738 N N . TYR A 1 476 ? 29.818 -11.557 33.436 1.00 55.69 515 TYR A N 1
ATOM 3739 C CA . TYR A 1 476 ? 29.042 -10.962 32.346 1.00 53.61 515 TYR A CA 1
ATOM 3740 C C . TYR A 1 476 ? 29.903 -10.803 31.099 1.00 54.43 515 TYR A C 1
ATOM 3741 O O . TYR A 1 476 ? 29.538 -11.264 30.008 1.00 54.99 515 TYR A O 1
ATOM 3750 N N . PHE A 1 477 ? 31.049 -10.149 31.276 1.00 54.78 516 PHE A N 1
ATOM 3751 C CA . PHE A 1 477 ? 31.970 -9.882 30.174 1.00 55.85 516 PHE A CA 1
ATOM 3752 C C . PHE A 1 477 ? 32.397 -11.178 29.500 1.00 58.38 516 PHE A C 1
ATOM 3753 O O . PHE A 1 477 ? 32.473 -11.273 28.273 1.00 59.05 516 PHE A O 1
ATOM 3761 N N . HIS A 1 478 ? 32.662 -12.186 30.317 1.00 64.51 517 HIS A N 1
ATOM 3762 C CA . HIS A 1 478 ? 33.152 -13.448 29.798 1.00 63.80 517 HIS A CA 1
ATOM 3763 C C . HIS A 1 478 ? 32.008 -14.205 29.128 1.00 62.77 517 HIS A C 1
ATOM 3764 O O . HIS A 1 478 ? 32.216 -14.968 28.185 1.00 64.67 517 HIS A O 1
ATOM 3771 N N . LEU A 1 479 ? 30.793 -13.957 29.603 1.00 60.77 518 LEU A N 1
ATOM 3772 C CA . LEU A 1 479 ? 29.604 -14.586 29.049 1.00 60.79 518 LEU A CA 1
ATOM 3773 C C . LEU A 1 479 ? 29.329 -14.065 27.655 1.00 60.10 518 LEU A C 1
ATOM 3774 O O . LEU A 1 479 ? 29.069 -14.846 26.747 1.00 61.66 518 LEU A O 1
ATOM 3779 N N . ILE A 1 480 ? 29.376 -12.749 27.481 1.00 60.46 519 ILE A N 1
ATOM 3780 C CA . ILE A 1 480 ? 29.140 -12.195 26.153 1.00 58.52 519 ILE A CA 1
ATOM 3781 C C . ILE A 1 480 ? 30.312 -12.546 25.235 1.00 59.96 519 ILE A C 1
ATOM 3782 O O . ILE A 1 480 ? 30.115 -12.878 24.052 1.00 61.10 519 ILE A O 1
ATOM 3787 N N . ASN A 1 481 ? 31.519 -12.526 25.797 1.00 60.91 520 ASN A N 1
ATOM 3788 C CA . ASN A 1 481 ? 32.712 -12.917 25.054 1.00 63.46 520 ASN A CA 1
ATOM 3789 C C . ASN A 1 481 ? 32.535 -14.303 24.466 1.00 65.79 520 ASN A C 1
ATOM 3790 O O . ASN A 1 481 ? 32.832 -14.536 23.296 1.00 67.40 520 ASN A O 1
ATOM 3795 N N . ARG A 1 482 ? 32.064 -15.225 25.296 1.00 66.25 521 ARG A N 1
ATOM 3796 C CA . ARG A 1 482 ? 31.820 -16.582 24.837 1.00 68.71 521 ARG A CA 1
ATOM 3797 C C . ARG A 1 482 ? 30.563 -16.742 23.986 1.00 68.19 521 ARG A C 1
ATOM 3798 O O . ARG A 1 482 ? 30.437 -17.718 23.248 1.00 70.49 521 ARG A O 1
ATOM 3806 N N . PHE A 1 483 ? 29.639 -15.792 24.084 1.00 75.52 522 PHE A N 1
ATOM 3807 C CA . PHE A 1 483 ? 28.449 -15.816 23.245 1.00 65.13 522 PHE A CA 1
ATOM 3808 C C . PHE A 1 483 ? 28.897 -15.476 21.844 1.00 66.07 522 PHE A C 1
ATOM 3809 O O . PHE A 1 483 ? 28.268 -15.864 20.861 1.00 69.56 522 PHE A O 1
ATOM 3817 N N . ASN A 1 484 ? 30.006 -14.748 21.770 1.00 72.28 523 ASN A N 1
ATOM 3818 C CA . ASN A 1 484 ? 30.651 -14.451 20.496 1.00 83.57 523 ASN A CA 1
ATOM 3819 C C . ASN A 1 484 ? 31.183 -15.747 19.881 1.00 107.67 523 ASN A C 1
ATOM 3820 O O . ASN A 1 484 ? 31.704 -15.743 18.767 1.00 111.07 523 ASN A O 1
ATOM 3825 N N . ASN A 1 485 ? 31.017 -16.844 20.623 1.00 102.78 524 ASN A N 1
ATOM 3826 C CA . ASN A 1 485 ? 31.415 -18.191 20.225 1.00 116.45 524 ASN A CA 1
ATOM 3827 C C . ASN A 1 485 ? 32.942 -18.217 20.185 1.00 122.77 524 ASN A C 1
ATOM 3828 O O . ASN A 1 485 ? 33.549 -18.013 21.233 1.00 102.58 524 ASN A O 1
ATOM 3833 N N . GLU A 1 486 ? 33.548 -18.521 19.039 1.00 144.89 525 GLU A N 1
ATOM 3834 C CA . GLU A 1 486 ? 34.944 -18.977 18.950 1.00 145.10 525 GLU A CA 1
ATOM 3835 C C . GLU A 1 486 ? 35.155 -20.053 20.026 1.00 139.39 525 GLU A C 1
ATOM 3836 O O . GLU A 1 486 ? 34.334 -20.960 20.150 1.00 144.99 525 GLU A O 1
ATOM 3842 N N . ASP A 1 487 ? 36.219 -19.968 20.812 1.00 133.47 526 ASP A N 1
ATOM 3843 C CA . ASP A 1 487 ? 36.294 -20.782 22.021 1.00 125.55 526 ASP A CA 1
ATOM 3844 C C . ASP A 1 487 ? 36.649 -19.914 23.225 1.00 116.81 526 ASP A C 1
ATOM 3845 O O . ASP A 1 487 ? 35.856 -19.806 24.161 1.00 121.08 526 ASP A O 1
ATOM 3850 N N . VAL A 1 488 ? 37.838 -19.317 23.207 1.00 104.12 527 VAL A N 1
ATOM 3851 C CA . VAL A 1 488 ? 38.200 -18.298 24.199 1.00 107.61 527 VAL A CA 1
ATOM 3852 C C . VAL A 1 488 ? 38.168 -18.742 25.677 1.00 103.73 527 VAL A C 1
ATOM 3853 O O . VAL A 1 488 ? 37.155 -18.625 26.373 1.00 105.43 527 VAL A O 1
ATOM 3857 N N . CYS A 1 489 ? 39.223 -19.420 26.107 1.00 115.96 528 CYS A N 1
ATOM 3858 C CA . CYS A 1 489 ? 39.421 -19.465 27.545 1.00 113.19 528 CYS A CA 1
ATOM 3859 C C . CYS A 1 489 ? 40.419 -18.347 27.795 1.00 112.90 528 CYS A C 1
ATOM 3860 O O . CYS A 1 489 ? 41.617 -18.483 27.549 1.00 123.44 528 CYS A O 1
ATOM 3863 N N . THR A 1 490 ? 39.886 -17.233 28.289 1.00 107.34 529 THR A N 1
ATOM 3864 C CA . THR A 1 490 ? 40.658 -16.042 28.617 1.00 101.41 529 THR A CA 1
ATOM 3865 C C . THR A 1 490 ? 40.123 -15.358 29.869 1.00 100.10 529 THR A C 1
ATOM 3866 O O . THR A 1 490 ? 38.917 -15.145 29.997 1.00 101.91 529 THR A O 1
ATOM 3870 N N . CYS A 1 491 ? 41.011 -15.022 30.796 1.00 110.61 530 CYS A N 1
ATOM 3871 C CA . CYS A 1 491 ? 40.610 -14.360 32.035 1.00 110.80 530 CYS A CA 1
ATOM 3872 C C . CYS A 1 491 ? 41.322 -13.027 32.271 1.00 110.21 530 CYS A C 1
ATOM 3873 O O . CYS A 1 491 ? 42.103 -12.906 33.214 1.00 117.84 530 CYS A O 1
ATOM 3876 N N . PRO A 1 492 ? 41.052 -12.022 31.418 1.00 88.77 531 PRO A N 1
ATOM 3877 C CA . PRO A 1 492 ? 41.623 -10.695 31.675 1.00 87.18 531 PRO A CA 1
ATOM 3878 C C . PRO A 1 492 ? 41.020 -10.079 32.934 1.00 95.46 531 PRO A C 1
ATOM 3879 O O . PRO A 1 492 ? 39.883 -10.395 33.277 1.00 96.05 531 PRO A O 1
ATOM 3883 N N . GLN A 1 493 ? 41.770 -9.213 33.609 1.00 113.92 532 GLN A N 1
ATOM 3884 C CA . GLN A 1 493 ? 41.296 -8.604 34.847 1.00 123.30 532 GLN A CA 1
ATOM 3885 C C . GLN A 1 493 ? 41.167 -7.086 34.768 1.00 135.60 532 GLN A C 1
ATOM 3886 O O . GLN A 1 493 ? 41.959 -6.410 34.107 1.00 135.26 532 GLN A O 1
ATOM 3892 N N . ALA A 1 494 ? 40.160 -6.576 35.478 1.00 149.86 533 ALA A N 1
ATOM 3893 C CA . ALA A 1 494 ? 39.933 -5.150 35.663 1.00 145.43 533 ALA A CA 1
ATOM 3894 C C . ALA A 1 494 ? 39.785 -4.473 34.322 1.00 143.91 533 ALA A C 1
ATOM 3895 O O . ALA A 1 494 ? 39.148 -5.025 33.430 1.00 145.21 533 ALA A O 1
ATOM 3897 N N . SER A 1 495 ? 40.385 -3.297 34.176 1.00 123.53 534 SER A N 1
ATOM 3898 C CA . SER A 1 495 ? 40.214 -2.519 32.960 1.00 111.56 534 SER A CA 1
ATOM 3899 C C . SER A 1 495 ? 38.719 -2.396 32.667 1.00 97.60 534 SER A C 1
ATOM 3900 O O . SER A 1 495 ? 38.286 -2.567 31.529 1.00 104.14 534 SER A O 1
ATOM 3903 N N . VAL A 1 496 ? 37.933 -2.141 33.711 1.00 86.06 535 VAL A N 1
ATOM 3904 C CA . VAL A 1 496 ? 36.477 -2.073 33.589 1.00 59.07 535 VAL A CA 1
ATOM 3905 C C . VAL A 1 496 ? 36.029 -1.083 32.527 1.00 54.57 535 VAL A C 1
ATOM 3906 O O . VAL A 1 496 ? 35.248 -1.423 31.630 1.00 62.41 535 VAL A O 1
ATOM 3910 N N . SER A 1 497 ? 36.546 0.136 32.633 1.00 55.34 536 SER A N 1
ATOM 3911 C CA . SER A 1 497 ? 36.386 1.138 31.592 1.00 61.53 536 SER A CA 1
ATOM 3912 C C . SER A 1 497 ? 36.916 0.635 30.261 1.00 63.50 536 SER A C 1
ATOM 3913 O O . SER A 1 497 ? 36.367 0.954 29.212 1.00 66.02 536 SER A O 1
ATOM 3916 N N . GLN A 1 498 ? 37.963 -0.179 30.308 1.00 73.12 537 GLN A N 1
ATOM 3917 C CA . GLN A 1 498 ? 38.597 -0.645 29.088 1.00 71.84 537 GLN A CA 1
ATOM 3918 C C . GLN A 1 498 ? 37.862 -1.857 28.540 1.00 70.58 537 GLN A C 1
ATOM 3919 O O . GLN A 1 498 ? 37.999 -2.189 27.365 1.00 80.82 537 GLN A O 1
ATOM 3925 N N . GLN A 1 499 ? 37.062 -2.510 29.376 1.00 59.61 538 GLN A N 1
ATOM 3926 C CA . GLN A 1 499 ? 36.291 -3.645 28.890 1.00 62.17 538 GLN A CA 1
ATOM 3927 C C . GLN A 1 499 ? 35.017 -3.107 28.265 1.00 68.02 538 GLN A C 1
ATOM 3928 O O . GLN A 1 499 ? 34.583 -3.581 27.219 1.00 74.54 538 GLN A O 1
ATOM 3934 N N . PHE A 1 500 ? 34.414 -2.119 28.920 1.00 72.50 539 PHE A N 1
ATOM 3935 C CA . PHE A 1 500 ? 33.153 -1.567 28.442 1.00 60.96 539 PHE A CA 1
ATOM 3936 C C . PHE A 1 500 ? 33.328 -0.889 27.086 1.00 57.98 539 PHE A C 1
ATOM 3937 O O . PHE A 1 500 ? 32.492 -1.037 26.199 1.00 64.32 539 PHE A O 1
ATOM 3945 N N . THR A 1 501 ? 34.421 -0.151 26.929 1.00 53.46 540 THR A N 1
ATOM 3946 C CA . THR A 1 501 ? 34.754 0.462 25.647 1.00 55.70 540 THR A CA 1
ATOM 3947 C C . THR A 1 501 ? 35.056 -0.570 24.568 1.00 58.23 540 THR A C 1
ATOM 3948 O O . THR A 1 501 ? 34.958 -0.279 23.379 1.00 64.82 540 THR A O 1
ATOM 3952 N N . SER A 1 502 ? 35.421 -1.776 24.983 1.00 61.19 541 SER A N 1
ATOM 3953 C CA . SER A 1 502 ? 35.811 -2.808 24.034 1.00 65.72 541 SER A CA 1
ATOM 3954 C C . SER A 1 502 ? 34.651 -3.712 23.641 1.00 67.35 541 SER A C 1
ATOM 3955 O O . SER A 1 502 ? 34.812 -4.597 22.803 1.00 76.98 541 SER A O 1
ATOM 3958 N N . VAL A 1 503 ? 33.484 -3.493 24.238 1.00 61.49 542 VAL A N 1
ATOM 3959 C CA . VAL A 1 503 ? 32.320 -4.321 23.932 1.00 58.93 542 VAL A CA 1
ATOM 3960 C C . VAL A 1 503 ? 31.549 -3.819 22.720 1.00 54.61 542 VAL A C 1
ATOM 3961 O O . VAL A 1 503 ? 31.095 -2.676 22.703 1.00 54.22 542 VAL A O 1
ATOM 3965 N N . PRO A 1 504 ? 31.407 -4.667 21.690 1.00 61.57 543 PRO A N 1
ATOM 3966 C CA . PRO A 1 504 ? 30.526 -4.240 20.603 1.00 59.57 543 PRO A CA 1
ATOM 3967 C C . PRO A 1 504 ? 29.086 -4.249 21.091 1.00 61.57 543 PRO A C 1
ATOM 3968 O O . PRO A 1 504 ? 28.635 -5.270 21.610 1.00 62.53 543 PRO A O 1
ATOM 3972 N N . TRP A 1 505 ? 28.368 -3.147 20.934 1.00 55.95 544 TRP A N 1
ATOM 3973 C CA . TRP A 1 505 ? 27.023 -3.087 21.488 1.00 54.70 544 TRP A CA 1
ATOM 3974 C C . TRP A 1 505 ? 25.953 -3.534 20.501 1.00 56.50 544 TRP A C 1
ATOM 3975 O O . TRP A 1 505 ? 25.717 -2.900 19.476 1.00 74.78 544 TRP A O 1
ATOM 3986 N N . ASN A 1 506 ? 25.300 -4.633 20.845 1.00 56.09 545 ASN A N 1
ATOM 3987 C CA . ASN A 1 506 ? 24.182 -5.159 20.087 1.00 58.03 545 ASN A CA 1
ATOM 3988 C C . ASN A 1 506 ? 23.071 -5.481 21.067 1.00 57.25 545 ASN A C 1
ATOM 3989 O O . ASN A 1 506 ? 23.299 -5.466 22.275 1.00 62.98 545 ASN A O 1
ATOM 3994 N N . SER A 1 507 ? 21.875 -5.750 20.554 1.00 59.34 546 SER A N 1
ATOM 3995 C CA . SER A 1 507 ? 20.708 -5.976 21.401 1.00 59.39 546 SER A CA 1
ATOM 3996 C C . SER A 1 507 ? 20.983 -6.987 22.514 1.00 57.75 546 SER A C 1
ATOM 3997 O O . SER A 1 507 ? 20.584 -6.783 23.659 1.00 56.54 546 SER A O 1
ATOM 4000 N N . PHE A 1 508 ? 21.704 -8.052 22.183 1.00 58.11 547 PHE A N 1
ATOM 4001 C CA . PHE A 1 508 ? 21.980 -9.101 23.153 1.00 57.47 547 PHE A CA 1
ATOM 4002 C C . PHE A 1 508 ? 22.830 -8.597 24.312 1.00 54.80 547 PHE A C 1
ATOM 4003 O O . PHE A 1 508 ? 22.489 -8.813 25.466 1.00 54.06 547 PHE A O 1
ATOM 4011 N N . ASN A 1 509 ? 23.931 -7.920 24.005 1.00 58.19 548 ASN A N 1
ATOM 4012 C CA . ASN A 1 509 ? 24.817 -7.413 25.046 1.00 51.72 548 ASN A CA 1
ATOM 4013 C C . ASN A 1 509 ? 24.111 -6.431 25.974 1.00 50.36 548 ASN A C 1
ATOM 4014 O O . ASN A 1 509 ? 24.251 -6.507 27.198 1.00 49.16 548 ASN A O 1
ATOM 4019 N N . ARG A 1 510 ? 23.345 -5.517 25.386 1.00 51.01 549 ARG A N 1
ATOM 4020 C CA . ARG A 1 510 ? 22.580 -4.547 26.159 1.00 50.41 549 ARG A CA 1
ATOM 4021 C C . ARG A 1 510 ? 21.573 -5.236 27.071 1.00 50.62 549 ARG A C 1
ATOM 4022 O O . ARG A 1 510 ? 21.545 -4.992 28.277 1.00 57.05 549 ARG A O 1
ATOM 4030 N N . ASP A 1 511 ? 20.749 -6.099 26.486 1.00 52.57 550 ASP A N 1
ATOM 4031 C CA . ASP A 1 511 ? 19.701 -6.778 27.234 1.00 53.60 550 ASP A CA 1
ATOM 4032 C C . ASP A 1 511 ? 20.267 -7.643 28.354 1.00 52.59 550 ASP A C 1
ATOM 4033 O O . ASP A 1 511 ? 19.690 -7.719 29.436 1.00 52.62 550 ASP A O 1
ATOM 4038 N N . VAL A 1 512 ? 21.403 -8.281 28.096 1.00 52.16 551 VAL A N 1
ATOM 4039 C CA . VAL A 1 512 ? 22.051 -9.115 29.101 1.00 51.87 551 VAL A CA 1
ATOM 4040 C C . VAL A 1 512 ? 22.671 -8.254 30.202 1.00 49.69 551 VAL A C 1
ATOM 4041 O O . VAL A 1 512 ? 22.693 -8.649 31.364 1.00 49.67 551 VAL A O 1
ATOM 4045 N N . LEU A 1 513 ? 23.159 -7.071 29.846 1.00 48.29 552 LEU A N 1
ATOM 4046 C CA . LEU A 1 513 ? 23.657 -6.144 30.859 1.00 46.63 552 LEU A CA 1
ATOM 4047 C C . LEU A 1 513 ? 22.527 -5.686 31.782 1.00 46.58 552 LEU A C 1
ATOM 4048 O O . LEU A 1 513 ? 22.655 -5.703 33.015 1.00 47.45 552 LEU A O 1
ATOM 4053 N N . LYS A 1 514 ? 21.414 -5.293 31.169 1.00 47.60 553 LYS A N 1
ATOM 4054 C CA . LYS A 1 514 ? 20.231 -4.854 31.900 1.00 48.27 553 LYS A CA 1
ATOM 4055 C C . LYS A 1 514 ? 19.725 -5.972 32.818 1.00 49.24 553 LYS A C 1
ATOM 4056 O O . LYS A 1 514 ? 19.333 -5.738 33.970 1.00 49.20 553 LYS A O 1
ATOM 4062 N N . ALA A 1 515 ? 19.757 -7.192 32.293 1.00 50.51 554 ALA A N 1
ATOM 4063 C CA . ALA A 1 515 ? 19.381 -8.375 33.052 1.00 52.14 554 ALA A CA 1
ATOM 4064 C C . ALA A 1 515 ? 20.308 -8.570 34.243 1.00 51.08 554 ALA A C 1
ATOM 4065 O O . ALA A 1 515 ? 19.866 -8.919 35.335 1.00 52.07 554 ALA A O 1
ATOM 4067 N N . LEU A 1 516 ? 21.596 -8.339 34.021 1.00 49.50 555 LEU A N 1
ATOM 4068 C CA . LEU A 1 516 ? 22.598 -8.456 35.071 1.00 48.89 555 LEU A CA 1
ATOM 4069 C C . LEU A 1 516 ? 22.297 -7.483 36.195 1.00 47.84 555 LEU A C 1
ATOM 4070 O O . LEU A 1 516 ? 22.320 -7.848 37.368 1.00 48.56 555 LEU A O 1
ATOM 4075 N N . TYR A 1 517 ? 22.018 -6.238 35.828 1.00 49.41 556 TYR A N 1
ATOM 4076 C CA . TYR A 1 517 ? 21.671 -5.227 36.820 1.00 45.96 556 TYR A CA 1
ATOM 4077 C C . TYR A 1 517 ? 20.379 -5.568 37.558 1.00 47.59 556 TYR A C 1
ATOM 4078 O O . TYR A 1 517 ? 20.232 -5.248 38.734 1.00 47.69 556 TYR A O 1
ATOM 4087 N N . SER A 1 518 ? 19.436 -6.195 36.863 1.00 52.12 557 SER A N 1
ATOM 4088 C CA . SER A 1 518 ? 18.166 -6.556 37.490 1.00 51.45 557 SER A CA 1
ATOM 4089 C C . SER A 1 518 ? 18.235 -7.847 38.305 1.00 53.15 557 SER A C 1
ATOM 4090 O O . SER A 1 518 ? 17.298 -8.172 39.034 1.00 55.32 557 SER A O 1
ATOM 4093 N N . PHE A 1 519 ? 19.332 -8.585 38.175 1.00 52.74 558 PHE A N 1
ATOM 4094 C CA . PHE A 1 519 ? 19.474 -9.864 38.868 1.00 55.06 558 PHE A CA 1
ATOM 4095 C C . PHE A 1 519 ? 20.566 -9.866 39.935 1.00 54.49 558 PHE A C 1
ATOM 4096 O O . PHE A 1 519 ? 20.288 -10.055 41.117 1.00 63.84 558 PHE A O 1
ATOM 4104 N N . ALA A 1 520 ? 21.805 -9.668 39.495 1.00 52.83 559 ALA A N 1
ATOM 4105 C CA . ALA A 1 520 ? 23.003 -9.921 40.299 1.00 54.28 559 ALA A CA 1
ATOM 4106 C C . ALA A 1 520 ? 23.026 -9.215 41.653 1.00 55.02 559 ALA A C 1
ATOM 4107 O O . ALA A 1 520 ? 22.509 -8.109 41.790 1.00 51.16 559 ALA A O 1
ATOM 4109 N N . PRO A 1 521 ? 23.634 -9.869 42.660 1.00 54.80 560 PRO A N 1
ATOM 4110 C CA . PRO A 1 521 ? 23.820 -9.325 44.009 1.00 55.03 560 PRO A CA 1
ATOM 4111 C C . PRO A 1 521 ? 24.656 -8.054 44.012 1.00 52.46 560 PRO A C 1
ATOM 4112 O O . PRO A 1 521 ? 25.410 -7.807 43.072 1.00 51.06 560 PRO A O 1
ATOM 4116 N N . ILE A 1 522 ? 24.527 -7.258 45.065 1.00 52.24 561 ILE A N 1
ATOM 4117 C CA . ILE A 1 522 ? 25.198 -5.971 45.108 1.00 50.26 561 ILE A CA 1
ATOM 4118 C C . ILE A 1 522 ? 26.266 -5.881 46.190 1.00 51.55 561 ILE A C 1
ATOM 4119 O O . ILE A 1 522 ? 26.130 -6.451 47.271 1.00 53.82 561 ILE A O 1
ATOM 4124 N N . SER A 1 523 ? 27.337 -5.162 45.882 1.00 56.26 562 SER A N 1
ATOM 4125 C CA . SER A 1 523 ? 28.248 -4.696 46.907 1.00 51.71 562 SER A CA 1
ATOM 4126 C C . SER A 1 523 ? 27.632 -3.449 47.512 1.00 50.67 562 SER A C 1
ATOM 4127 O O . SER A 1 523 ? 27.358 -2.466 46.813 1.00 48.76 562 SER A O 1
ATOM 4130 N N . MET A 1 524 ? 27.400 -3.515 48.815 1.00 52.42 563 MET A N 1
ATOM 4131 C CA . MET A 1 524 ? 26.705 -2.470 49.541 1.00 52.10 563 MET A CA 1
ATOM 4132 C C . MET A 1 524 ? 27.690 -1.573 50.270 1.00 52.87 563 MET A C 1
ATOM 4133 O O . MET A 1 524 ? 28.616 -2.053 50.917 1.00 54.91 563 MET A O 1
ATOM 4138 N N . HIS A 1 525 ? 27.509 -0.267 50.142 1.00 51.72 564 HIS A N 1
ATOM 4139 C CA . HIS A 1 525 ? 28.291 0.669 50.927 1.00 52.92 564 HIS A CA 1
ATOM 4140 C C . HIS A 1 525 ? 27.413 1.374 51.945 1.00 53.76 564 HIS A C 1
ATOM 4141 O O . HIS A 1 525 ? 26.594 2.238 51.610 1.00 55.26 564 HIS A O 1
ATOM 4148 N N . CYS A 1 526 ? 27.615 0.985 53.196 1.00 56.06 565 CYS A N 1
ATOM 4149 C CA . CYS A 1 526 ? 27.095 1.683 54.352 1.00 57.60 565 CYS A CA 1
ATOM 4150 C C . CYS A 1 526 ? 28.283 2.324 55.047 1.00 59.43 565 CYS A C 1
ATOM 4151 O O . CYS A 1 526 ? 29.095 1.624 55.645 1.00 66.98 565 CYS A O 1
ATOM 4154 N N . ASN A 1 527 ? 28.393 3.645 54.985 1.00 59.29 566 ASN A N 1
ATOM 4155 C CA . ASN A 1 527 ? 29.587 4.297 55.513 1.00 61.33 566 ASN A CA 1
ATOM 4156 C C . ASN A 1 527 ? 29.174 5.344 56.538 1.00 63.16 566 ASN A C 1
ATOM 4157 O O . ASN A 1 527 ? 28.064 5.867 56.486 1.00 63.97 566 ASN A O 1
ATOM 4162 N N . LYS A 1 528 ? 30.072 5.654 57.465 1.00 65.98 567 LYS A N 1
ATOM 4163 C CA . LYS A 1 528 ? 29.801 6.670 58.473 1.00 68.21 567 LYS A CA 1
ATOM 4164 C C . LYS A 1 528 ? 30.347 8.037 58.096 1.00 76.53 567 LYS A C 1
ATOM 4165 O O . LYS A 1 528 ? 31.027 8.189 57.083 1.00 75.21 567 LYS A O 1
ATOM 4171 N N . SER A 1 529 ? 30.037 9.029 58.927 1.00 91.28 568 SER A N 1
ATOM 4172 C CA . SER A 1 529 ? 30.594 10.374 58.796 1.00 102.09 568 SER A CA 1
ATOM 4173 C C . SER A 1 529 ? 32.115 10.363 58.906 1.00 112.52 568 SER A C 1
ATOM 4174 O O . SER A 1 529 ? 32.784 11.334 58.558 1.00 115.38 568 SER A O 1
ATOM 4177 N N . SER A 1 530 ? 32.644 9.252 59.403 1.00 104.15 569 SER A N 1
ATOM 4178 C CA . SER A 1 530 ? 34.047 9.115 59.758 1.00 105.19 569 SER A CA 1
ATOM 4179 C C . SER A 1 530 ? 34.802 8.586 58.545 1.00 107.35 569 SER A C 1
ATOM 4180 O O . SER A 1 530 ? 36.022 8.425 58.584 1.00 116.72 569 SER A O 1
ATOM 4183 N N . ALA A 1 531 ? 34.047 8.301 57.482 1.00 102.50 570 ALA A N 1
ATOM 4184 C CA . ALA A 1 531 ? 34.564 7.713 56.245 1.00 94.68 570 ALA A CA 1
ATOM 4185 C C . ALA A 1 531 ? 35.103 6.317 56.520 1.00 85.47 570 ALA A C 1
ATOM 4186 O O . ALA A 1 531 ? 36.226 5.978 56.153 1.00 83.60 570 ALA A O 1
ATOM 4188 N N . VAL A 1 532 ? 34.281 5.537 57.217 1.00 74.41 571 VAL A N 1
ATOM 4189 C CA . VAL A 1 532 ? 34.542 4.142 57.556 1.00 72.75 571 VAL A CA 1
ATOM 4190 C C . VAL A 1 532 ? 33.218 3.394 57.414 1.00 70.07 571 VAL A C 1
ATOM 4191 O O . VAL A 1 532 ? 32.151 3.987 57.570 1.00 68.62 571 VAL A O 1
ATOM 4195 N N . ARG A 1 533 ? 33.274 2.110 57.087 1.00 72.01 572 ARG A N 1
ATOM 4196 C CA . ARG A 1 533 ? 32.050 1.325 56.989 1.00 68.00 572 ARG A CA 1
ATOM 4197 C C . ARG A 1 533 ? 31.464 0.935 58.340 1.00 70.49 572 ARG A C 1
ATOM 4198 O O . ARG A 1 533 ? 32.130 0.996 59.371 1.00 74.89 572 ARG A O 1
ATOM 4206 N N . PHE A 1 534 ? 30.200 0.529 58.303 1.00 69.06 573 PHE A N 1
ATOM 4207 C CA . PHE A 1 534 ? 29.531 -0.084 59.436 1.00 71.59 573 PHE A CA 1
ATOM 4208 C C . PHE A 1 534 ? 29.931 -1.541 59.431 1.00 73.60 573 PHE A C 1
ATOM 4209 O O . PHE A 1 534 ? 29.820 -2.204 58.403 1.00 71.71 573 PHE A O 1
ATOM 4217 N N . GLN A 1 535 ? 30.439 -2.040 60.549 1.00 77.87 574 GLN A N 1
ATOM 4218 C CA . GLN A 1 535 ? 30.915 -3.412 60.571 1.00 80.70 574 GLN A CA 1
ATOM 4219 C C . GLN A 1 535 ? 29.807 -4.399 60.222 1.00 80.01 574 GLN A C 1
ATOM 4220 O O . GLN A 1 535 ? 28.648 -4.243 60.598 1.00 79.52 574 GLN A O 1
ATOM 4226 N N . GLY A 1 536 ? 30.199 -5.380 59.428 1.00 80.20 575 GLY A N 1
ATOM 4227 C CA . GLY A 1 536 ? 29.339 -6.435 58.943 1.00 80.07 575 GLY A CA 1
ATOM 4228 C C . GLY A 1 536 ? 29.995 -6.779 57.630 1.00 78.08 575 GLY A C 1
ATOM 4229 O O . GLY A 1 536 ? 31.018 -6.186 57.292 1.00 77.26 575 GLY A O 1
ATOM 4230 N N . GLU A 1 537 ? 29.443 -7.719 56.880 1.00 80.23 576 GLU A N 1
ATOM 4231 C CA . GLU A 1 537 ? 30.000 -7.981 55.563 1.00 83.70 576 GLU A CA 1
ATOM 4232 C C . GLU A 1 537 ? 29.001 -7.468 54.535 1.00 82.57 576 GLU A C 1
ATOM 4233 O O . GLU A 1 537 ? 27.928 -8.046 54.355 1.00 91.06 576 GLU A O 1
ATOM 4239 N N . TRP A 1 538 ? 29.349 -6.375 53.868 1.00 69.20 577 TRP A N 1
ATOM 4240 C CA . TRP A 1 538 ? 28.404 -5.705 52.988 1.00 67.72 577 TRP A CA 1
ATOM 4241 C C . TRP A 1 538 ? 28.533 -6.090 51.513 1.00 65.79 577 TRP A C 1
ATOM 4242 O O . TRP A 1 538 ? 27.770 -5.615 50.679 1.00 64.97 577 TRP A O 1
ATOM 4253 N N . ASN A 1 539 ? 29.504 -6.936 51.192 1.00 65.78 578 ASN A N 1
ATOM 4254 C CA . ASN A 1 539 ? 29.646 -7.445 49.834 1.00 64.28 578 ASN A CA 1
ATOM 4255 C C . ASN A 1 539 ? 28.650 -8.559 49.533 1.00 63.27 578 ASN A C 1
ATOM 4256 O O . ASN A 1 539 ? 28.257 -9.302 50.427 1.00 63.92 578 ASN A O 1
ATOM 4261 N N . LEU A 1 540 ? 28.250 -8.655 48.268 1.00 68.04 579 LEU A N 1
ATOM 4262 C CA . LEU A 1 540 ? 27.425 -9.755 47.767 1.00 65.34 579 LEU A CA 1
ATOM 4263 C C . LEU A 1 540 ? 26.082 -9.851 48.479 1.00 62.10 579 LEU A C 1
ATOM 4264 O O . LEU A 1 540 ? 25.567 -10.944 48.713 1.00 65.94 579 LEU A O 1
ATOM 4269 N N . GLN A 1 541 ? 25.513 -8.697 48.805 1.00 61.30 580 GLN A N 1
ATOM 4270 C CA . GLN A 1 541 ? 24.200 -8.635 49.429 1.00 61.67 580 GLN A CA 1
ATOM 4271 C C . GLN A 1 541 ? 23.116 -9.028 48.436 1.00 60.61 580 GLN A C 1
ATOM 4272 O O . GLN A 1 541 ? 23.229 -8.738 47.247 1.00 59.51 580 GLN A O 1
ATOM 4278 N N . PRO A 1 542 ? 22.058 -9.694 48.919 1.00 61.12 581 PRO A N 1
ATOM 4279 C CA . PRO A 1 542 ? 20.956 -10.051 48.023 1.00 60.46 581 PRO A CA 1
ATOM 4280 C C . PRO A 1 542 ? 20.277 -8.806 47.469 1.00 59.96 581 PRO A C 1
ATOM 4281 O O . PRO A 1 542 ? 20.020 -7.860 48.211 1.00 60.66 581 PRO A O 1
ATOM 4285 N N . LEU A 1 543 ? 19.990 -8.812 46.174 1.00 58.89 582 LEU A N 1
ATOM 4286 C CA . LEU A 1 543 ? 19.372 -7.660 45.538 1.00 58.34 582 LEU A CA 1
ATOM 4287 C C . LEU A 1 543 ? 17.967 -7.458 46.068 1.00 59.27 582 LEU A C 1
ATOM 4288 O O . LEU A 1 543 ? 17.149 -8.375 46.020 1.00 59.73 582 LEU A O 1
ATOM 4293 N N . PRO A 1 544 ? 17.683 -6.252 46.579 1.00 59.75 583 PRO A N 1
ATOM 4294 C CA . PRO A 1 544 ? 16.330 -5.951 47.041 1.00 60.87 583 PRO A CA 1
ATOM 4295 C C . PRO A 1 544 ? 15.369 -6.068 45.880 1.00 60.30 583 PRO A C 1
ATOM 4296 O O . PRO A 1 544 ? 15.665 -5.570 44.799 1.00 59.03 583 PRO A O 1
ATOM 4300 N N . LYS A 1 545 ? 14.231 -6.708 46.086 1.00 61.37 584 LYS A N 1
ATOM 4301 C CA . LYS A 1 545 ? 13.260 -6.774 45.013 1.00 67.70 584 LYS A CA 1
ATOM 4302 C C . LYS A 1 545 ? 11.852 -6.520 45.495 1.00 62.82 584 LYS A C 1
ATOM 4303 O O . LYS A 1 545 ? 11.511 -6.747 46.656 1.00 64.32 584 LYS A O 1
ATOM 4309 N N . VAL A 1 546 ? 11.048 -6.013 44.573 1.00 62.67 585 VAL A N 1
ATOM 4310 C CA . VAL A 1 546 ? 9.728 -5.517 44.890 1.00 64.32 585 VAL A CA 1
ATOM 4311 C C . VAL A 1 546 ? 8.678 -6.450 44.303 1.00 65.23 585 VAL A C 1
ATOM 4312 O O . VAL A 1 546 ? 8.585 -6.621 43.088 1.00 65.66 585 VAL A O 1
ATOM 4316 N N . ILE A 1 547 ? 7.883 -7.042 45.187 1.00 67.21 586 ILE A N 1
ATOM 4317 C CA . ILE A 1 547 ? 6.801 -7.961 44.838 1.00 75.02 586 ILE A CA 1
ATOM 4318 C C . ILE A 1 547 ? 5.696 -7.116 44.198 1.00 82.79 586 ILE A C 1
ATOM 4319 O O . ILE A 1 547 ? 4.652 -7.619 43.781 1.00 90.54 586 ILE A O 1
ATOM 4324 N N . SER A 1 548 ? 5.967 -5.811 44.183 1.00 97.04 587 SER A N 1
ATOM 4325 C CA . SER A 1 548 ? 5.033 -4.695 44.090 1.00 93.20 587 SER A CA 1
ATOM 4326 C C . SER A 1 548 ? 5.289 -3.564 43.098 1.00 98.69 587 SER A C 1
ATOM 4327 O O . SER A 1 548 ? 6.383 -3.425 42.535 1.00 107.11 587 SER A O 1
ATOM 4330 N N . THR A 1 549 ? 4.236 -2.763 42.918 1.00 103.10 588 THR A N 1
ATOM 4331 C CA . THR A 1 549 ? 4.341 -1.364 42.528 1.00 98.95 588 THR A CA 1
ATOM 4332 C C . THR A 1 549 ? 3.207 -0.553 43.180 1.00 97.48 588 THR A C 1
ATOM 4333 O O . THR A 1 549 ? 2.174 -1.103 43.570 1.00 96.55 588 THR A O 1
ATOM 4337 N N . LEU A 1 550 ? 3.424 0.754 43.327 1.00 101.26 589 LEU A N 1
ATOM 4338 C CA . LEU A 1 550 ? 2.359 1.677 43.749 1.00 103.81 589 LEU A CA 1
ATOM 4339 C C . LEU A 1 550 ? 1.667 2.291 42.536 1.00 108.65 589 LEU A C 1
ATOM 4340 O O . LEU A 1 550 ? 2.301 2.572 41.524 1.00 112.46 589 LEU A O 1
ATOM 4345 N N . GLU A 1 551 ? 0.360 2.496 42.663 1.00 109.12 590 GLU A N 1
ATOM 4346 C CA . GLU A 1 551 ? -0.459 2.915 41.534 1.00 114.11 590 GLU A CA 1
ATOM 4347 C C . GLU A 1 551 ? -0.821 4.394 41.627 1.00 117.48 590 GLU A C 1
ATOM 4348 O O . GLU A 1 551 ? -1.270 4.869 42.677 1.00 121.18 590 GLU A O 1
ATOM 4354 N N . GLU A 1 552 ? -0.579 5.152 40.564 1.00 117.40 591 GLU A N 1
ATOM 4355 C CA . GLU A 1 552 ? -1.045 6.535 40.535 1.00 125.48 591 GLU A CA 1
ATOM 4356 C C . GLU A 1 552 ? -2.291 6.679 39.661 1.00 146.14 591 GLU A C 1
ATOM 4357 O O . GLU A 1 552 ? -2.242 6.354 38.477 1.00 134.85 591 GLU A O 1
ATOM 4363 N N . PRO A 1 553 ? -3.406 7.166 40.231 1.00 154.65 592 PRO A N 1
ATOM 4364 C CA . PRO A 1 553 ? -4.616 7.408 39.428 1.00 153.77 592 PRO A CA 1
ATOM 4365 C C . PRO A 1 553 ? -4.576 8.704 38.627 1.00 152.31 592 PRO A C 1
ATOM 4366 O O . PRO A 1 553 ? -5.198 9.682 39.020 1.00 151.75 592 PRO A O 1
ATOM 4370 N N . THR A 1 569 ? -12.153 27.948 20.264 1.00 95.93 608 THR A N 1
ATOM 4371 C CA . THR A 1 569 ? -12.504 29.359 20.160 1.00 94.60 608 THR A CA 1
ATOM 4372 C C . THR A 1 569 ? -11.301 30.253 20.448 1.00 97.19 608 THR A C 1
ATOM 4373 O O . THR A 1 569 ? -10.427 29.901 21.236 1.00 97.77 608 THR A O 1
ATOM 4377 N N . VAL A 1 570 ? -11.269 31.413 19.801 1.00 97.34 609 VAL A N 1
ATOM 4378 C CA . VAL A 1 570 ? -10.159 32.351 19.938 1.00 81.88 609 VAL A CA 1
ATOM 4379 C C . VAL A 1 570 ? -10.578 33.708 20.487 1.00 78.74 609 VAL A C 1
ATOM 4380 O O . VAL A 1 570 ? -11.299 34.460 19.831 1.00 75.96 609 VAL A O 1
ATOM 4384 N N . VAL A 1 571 ? -10.123 34.014 21.697 1.00 80.37 610 VAL A N 1
ATOM 4385 C CA . VAL A 1 571 ? -10.537 35.225 22.393 1.00 79.56 610 VAL A CA 1
ATOM 4386 C C . VAL A 1 571 ? -9.828 36.445 21.791 1.00 76.60 610 VAL A C 1
ATOM 4387 O O . VAL A 1 571 ? -8.953 36.301 20.937 1.00 80.36 610 VAL A O 1
ATOM 4391 N N . SER A 1 572 ? -10.209 37.641 22.234 1.00 74.01 611 SER A N 1
ATOM 4392 C CA . SER A 1 572 ? -9.552 38.872 21.810 1.00 70.54 611 SER A CA 1
ATOM 4393 C C . SER A 1 572 ? -9.324 39.812 22.988 1.00 72.34 611 SER A C 1
ATOM 4394 O O . SER A 1 572 ? -8.637 40.825 22.861 1.00 70.84 611 SER A O 1
ATOM 4397 N N . PRO B 1 7 ? -33.174 -1.801 11.020 1.00 100.80 46 PRO B N 1
ATOM 4398 C CA . PRO B 1 7 ? -32.457 -3.070 10.860 1.00 94.68 46 PRO B CA 1
ATOM 4399 C C . PRO B 1 7 ? -31.001 -2.978 11.304 1.00 83.88 46 PRO B C 1
ATOM 4400 O O . PRO B 1 7 ? -30.237 -2.210 10.716 1.00 88.24 46 PRO B O 1
ATOM 4404 N N . LEU B 1 8 ? -30.610 -3.761 12.305 1.00 107.58 47 LEU B N 1
ATOM 4405 C CA . LEU B 1 8 ? -29.204 -3.813 12.697 1.00 78.61 47 LEU B CA 1
ATOM 4406 C C . LEU B 1 8 ? -28.506 -5.061 12.166 1.00 65.42 47 LEU B C 1
ATOM 4407 O O . LEU B 1 8 ? -28.943 -6.185 12.411 1.00 63.41 47 LEU B O 1
ATOM 4412 N N . PRO B 1 9 ? -27.406 -4.851 11.432 1.00 65.40 48 PRO B N 1
ATOM 4413 C CA . PRO B 1 9 ? -26.741 -5.891 10.640 1.00 65.84 48 PRO B CA 1
ATOM 4414 C C . PRO B 1 9 ? -26.110 -7.026 11.436 1.00 62.73 48 PRO B C 1
ATOM 4415 O O . PRO B 1 9 ? -26.187 -8.167 10.983 1.00 63.60 48 PRO B O 1
ATOM 4419 N N . TYR B 1 10 ? -25.512 -6.747 12.591 1.00 59.68 49 TYR B N 1
ATOM 4420 C CA . TYR B 1 10 ? -24.810 -7.821 13.292 1.00 57.37 49 TYR B CA 1
ATOM 4421 C C . TYR B 1 10 ? -25.590 -8.308 14.504 1.00 55.15 49 TYR B C 1
ATOM 4422 O O . TYR B 1 10 ? -26.310 -7.541 15.111 1.00 54.62 49 TYR B O 1
ATOM 4431 N N . HIS B 1 11 ? -25.505 -9.597 14.817 1.00 55.01 50 HIS B N 1
ATOM 4432 C CA . HIS B 1 11 ? -26.195 -10.112 15.999 1.00 52.79 50 HIS B CA 1
ATOM 4433 C C . HIS B 1 11 ? -25.531 -11.337 16.634 1.00 55.13 50 HIS B C 1
ATOM 4434 O O . HIS B 1 11 ? -24.943 -12.173 15.950 1.00 60.41 50 HIS B O 1
ATOM 4441 N N . ILE B 1 12 ? -25.650 -11.426 17.956 1.00 49.82 51 ILE B N 1
ATOM 4442 C CA . ILE B 1 12 ? -25.173 -12.563 18.736 1.00 49.16 51 ILE B CA 1
ATOM 4443 C C . ILE B 1 12 ? -26.110 -12.870 19.893 1.00 48.89 51 ILE B C 1
ATOM 4444 O O . ILE B 1 12 ? -26.809 -11.982 20.390 1.00 64.89 51 ILE B O 1
ATOM 4449 N N . PRO B 1 13 ? -26.149 -14.140 20.310 1.00 49.20 52 PRO B N 1
ATOM 4450 C CA . PRO B 1 13 ? -26.746 -14.476 21.600 1.00 48.82 52 PRO B CA 1
ATOM 4451 C C . PRO B 1 13 ? -25.778 -14.136 22.728 1.00 47.14 52 PRO B C 1
ATOM 4452 O O . PRO B 1 13 ? -24.570 -14.157 22.503 1.00 46.74 52 PRO B O 1
ATOM 4456 N N . LEU B 1 14 ? -26.288 -13.829 23.915 1.00 46.62 53 LEU B N 1
ATOM 4457 C CA . LEU B 1 14 ? -25.417 -13.585 25.058 1.00 45.61 53 LEU B CA 1
ATOM 4458 C C . LEU B 1 14 ? -25.500 -14.754 26.018 1.00 46.71 53 LEU B C 1
ATOM 4459 O O . LEU B 1 14 ? -24.587 -15.571 26.104 1.00 47.27 53 LEU B O 1
ATOM 4464 N N . ASP B 1 15 ? -26.626 -14.837 26.715 1.00 53.63 54 ASP B N 1
ATOM 4465 C CA . ASP B 1 15 ? -26.893 -15.931 27.633 1.00 54.70 54 ASP B CA 1
ATOM 4466 C C . ASP B 1 15 ? -27.310 -17.188 26.881 1.00 51.08 54 ASP B C 1
ATOM 4467 O O . ASP B 1 15 ? -27.902 -17.102 25.806 1.00 55.29 54 ASP B O 1
ATOM 4472 N N . PRO B 1 16 ? -26.993 -18.363 27.444 1.00 52.86 55 PRO B N 1
ATOM 4473 C CA . PRO B 1 16 ? -27.371 -19.657 26.870 1.00 55.38 55 PRO B CA 1
ATOM 4474 C C . PRO B 1 16 ? -28.881 -19.839 26.773 1.00 57.07 55 PRO B C 1
ATOM 4475 O O . PRO B 1 16 ? -29.362 -20.453 25.824 1.00 59.28 55 PRO B O 1
ATOM 4479 N N . GLU B 1 17 ? -29.613 -19.319 27.753 1.00 57.11 56 GLU B N 1
ATOM 4480 C CA . GLU B 1 17 ? -31.064 -19.455 27.781 1.00 59.21 56 GLU B CA 1
ATOM 4481 C C . GLU B 1 17 ? -31.698 -18.721 26.615 1.00 58.54 56 GLU B C 1
ATOM 4482 O O . GLU B 1 17 ? -32.796 -19.056 26.181 1.00 60.85 56 GLU B O 1
ATOM 4488 N N . GLY B 1 18 ? -31.001 -17.706 26.122 1.00 55.82 57 GLY B N 1
ATOM 4489 C CA . GLY B 1 18 ? -31.467 -16.942 24.984 1.00 55.43 57 GLY B CA 1
ATOM 4490 C C . GLY B 1 18 ? -32.532 -15.924 25.328 1.00 55.73 57 GLY B C 1
ATOM 4491 O O . GLY B 1 18 ? -33.291 -15.509 24.462 1.00 56.73 57 GLY B O 1
ATOM 4492 N N . SER B 1 19 ? -32.599 -15.524 26.592 1.00 55.36 58 SER B N 1
ATOM 4493 C CA . SER B 1 19 ? -33.517 -14.468 26.994 1.00 55.93 58 SER B CA 1
ATOM 4494 C C . SER B 1 19 ? -32.927 -13.107 26.660 1.00 53.68 58 SER B C 1
ATOM 4495 O O . SER B 1 19 ? -33.622 -12.093 26.684 1.00 54.33 58 SER B O 1
ATOM 4498 N N . LEU B 1 20 ? -31.638 -13.096 26.343 1.00 51.52 59 LEU B N 1
ATOM 4499 C CA . LEU B 1 20 ? -30.939 -11.868 25.990 1.00 49.72 59 LEU B CA 1
ATOM 4500 C C . LEU B 1 20 ? -30.268 -12.005 24.634 1.00 49.04 59 LEU B C 1
ATOM 4501 O O . LEU B 1 20 ? -29.470 -12.915 24.424 1.00 48.65 59 LEU B O 1
ATOM 4506 N N . GLU B 1 21 ? -30.584 -11.094 23.721 1.00 49.36 60 GLU B N 1
ATOM 4507 C CA . GLU B 1 21 ? -29.988 -11.115 22.385 1.00 49.27 60 GLU B CA 1
ATOM 4508 C C . GLU B 1 21 ? -29.469 -9.738 21.992 1.00 48.55 60 GLU B C 1
ATOM 4509 O O . GLU B 1 21 ? -30.168 -8.744 22.135 1.00 49.33 60 GLU B O 1
ATOM 4515 N N . LEU B 1 22 ? -28.238 -9.678 21.500 1.00 48.27 61 LEU B N 1
ATOM 4516 C CA . LEU B 1 22 ? -27.629 -8.397 21.154 1.00 47.24 61 LEU B CA 1
ATOM 4517 C C . LEU B 1 22 ? -27.456 -8.206 19.653 1.00 56.82 61 LEU B C 1
ATOM 4518 O O . LEU B 1 22 ? -26.952 -9.089 18.969 1.00 82.41 61 LEU B O 1
ATOM 4523 N N . SER B 1 23 ? -27.884 -7.058 19.140 1.00 49.88 62 SER B N 1
ATOM 4524 C CA . SER B 1 23 ? -27.613 -6.726 17.745 1.00 51.60 62 SER B CA 1
ATOM 4525 C C . SER B 1 23 ? -26.902 -5.385 17.664 1.00 51.83 62 SER B C 1
ATOM 4526 O O . SER B 1 23 ? -27.132 -4.516 18.492 1.00 51.52 62 SER B O 1
ATOM 4529 N N . TRP B 1 24 ? -26.021 -5.212 16.685 1.00 52.80 63 TRP B N 1
ATOM 4530 C CA . TRP B 1 24 ? -25.301 -3.956 16.592 1.00 53.51 63 TRP B CA 1
ATOM 4531 C C . TRP B 1 24 ? -24.937 -3.482 15.183 1.00 56.26 63 TRP B C 1
ATOM 4532 O O . TRP B 1 24 ? -24.957 -4.230 14.187 1.00 57.54 63 TRP B O 1
ATOM 4543 N N . ASN B 1 25 ? -24.611 -2.192 15.186 1.00 57.54 64 ASN B N 1
ATOM 4544 C CA . ASN B 1 25 ? -24.345 -1.307 14.058 1.00 72.23 64 ASN B CA 1
ATOM 4545 C C . ASN B 1 25 ? -23.031 -0.546 14.258 1.00 68.80 64 ASN B C 1
ATOM 4546 O O . ASN B 1 25 ? -22.737 -0.129 15.365 1.00 62.59 64 ASN B O 1
ATOM 4551 N N . VAL B 1 26 ? -22.237 -0.373 13.202 1.00 67.88 65 VAL B N 1
ATOM 4552 C CA . VAL B 1 26 ? -20.948 0.321 13.339 1.00 66.61 65 VAL B CA 1
ATOM 4553 C C . VAL B 1 26 ? -20.823 1.597 12.497 1.00 68.54 65 VAL B C 1
ATOM 4554 O O . VAL B 1 26 ? -21.175 1.595 11.319 1.00 85.26 65 VAL B O 1
ATOM 4558 N N . SER B 1 27 ? -20.304 2.676 13.083 1.00 69.40 66 SER B N 1
ATOM 4559 C CA . SER B 1 27 ? -20.025 3.889 12.304 1.00 73.95 66 SER B CA 1
ATOM 4560 C C . SER B 1 27 ? -18.584 4.378 12.475 1.00 75.19 66 SER B C 1
ATOM 4561 O O . SER B 1 27 ? -18.181 4.755 13.572 1.00 73.78 66 SER B O 1
ATOM 4564 N N . TYR B 1 28 ? -17.810 4.377 11.394 1.00 78.28 67 TYR B N 1
ATOM 4565 C CA . TYR B 1 28 ? -16.395 4.737 11.485 1.00 85.06 67 TYR B CA 1
ATOM 4566 C C . TYR B 1 28 ? -16.103 6.221 11.269 1.00 84.53 67 TYR B C 1
ATOM 4567 O O . TYR B 1 28 ? -15.001 6.692 11.549 1.00 86.15 67 TYR B O 1
ATOM 4576 N N . THR B 1 29 ? -17.092 6.949 10.764 1.00 91.94 68 THR B N 1
ATOM 4577 C CA . THR B 1 29 ? -17.001 8.397 10.624 1.00 91.94 68 THR B CA 1
ATOM 4578 C C . THR B 1 29 ? -17.261 9.053 11.967 1.00 90.23 68 THR B C 1
ATOM 4579 O O . THR B 1 29 ? -16.549 9.954 12.409 1.00 92.60 68 THR B O 1
ATOM 4583 N N . GLN B 1 30 ? -18.323 8.566 12.588 1.00 86.58 69 GLN B N 1
ATOM 4584 C CA . GLN B 1 30 ? -18.753 8.942 13.919 1.00 84.54 69 GLN B CA 1
ATOM 4585 C C . GLN B 1 30 ? -17.903 8.263 15.007 1.00 80.56 69 GLN B C 1
ATOM 4586 O O . GLN B 1 30 ? -17.906 8.685 16.165 1.00 79.69 69 GLN B O 1
ATOM 4592 N N . GLU B 1 31 ? -17.147 7.241 14.604 1.00 78.81 70 GLU B N 1
ATOM 4593 C CA . GLU B 1 31 ? -16.291 6.461 15.501 1.00 75.52 70 GLU B CA 1
ATOM 4594 C C . GLU B 1 31 ? -17.049 5.903 16.697 1.00 71.32 70 GLU B C 1
ATOM 4595 O O . GLU B 1 31 ? -16.644 6.097 17.843 1.00 70.32 70 GLU B O 1
ATOM 4601 N N . ALA B 1 32 ? -18.143 5.201 16.425 1.00 69.30 71 ALA B N 1
ATOM 4602 C CA . ALA B 1 32 ? -18.976 4.668 17.490 1.00 65.86 71 ALA B CA 1
ATOM 4603 C C . ALA B 1 32 ? -19.709 3.379 17.126 1.00 63.21 71 ALA B C 1
ATOM 4604 O O . ALA B 1 32 ? -19.904 3.052 15.954 1.00 64.44 71 ALA B O 1
ATOM 4606 N N . ILE B 1 33 ? -20.105 2.657 18.169 1.00 60.01 72 ILE B N 1
ATOM 4607 C CA . ILE B 1 33 ? -20.895 1.444 18.060 1.00 57.67 72 ILE B CA 1
ATOM 4608 C C . ILE B 1 33 ? -22.308 1.716 18.562 1.00 57.49 72 ILE B C 1
ATOM 4609 O O . ILE B 1 33 ? -22.505 2.379 19.585 1.00 57.53 72 ILE B O 1
ATOM 4614 N N . HIS B 1 34 ? -23.287 1.213 17.820 1.00 57.80 73 HIS B N 1
ATOM 4615 C CA . HIS B 1 34 ? -24.675 1.258 18.233 1.00 57.85 73 HIS B CA 1
ATOM 4616 C C . HIS B 1 34 ? -25.129 -0.127 18.660 1.00 55.14 73 HIS B C 1
ATOM 4617 O O . HIS B 1 34 ? -25.183 -1.055 17.850 1.00 54.89 73 HIS B O 1
ATOM 4624 N N . PHE B 1 35 ? -25.433 -0.249 19.947 1.00 53.57 74 PHE B N 1
ATOM 4625 C CA . PHE B 1 35 ? -25.948 -1.473 20.535 1.00 51.51 74 PHE B CA 1
ATOM 4626 C C . PHE B 1 35 ? -27.465 -1.452 20.633 1.00 52.71 74 PHE B C 1
ATOM 4627 O O . PHE B 1 35 ? -28.065 -0.422 20.934 1.00 59.19 74 PHE B O 1
ATOM 4635 N N . GLN B 1 36 ? -28.076 -2.597 20.368 1.00 52.14 75 GLN B N 1
ATOM 4636 C CA . GLN B 1 36 ? -29.471 -2.824 20.694 1.00 53.19 75 GLN B CA 1
ATOM 4637 C C . GLN B 1 36 ? -29.565 -4.112 21.488 1.00 51.28 75 GLN B C 1
ATOM 4638 O O . GLN B 1 36 ? -29.174 -5.182 21.008 1.00 50.92 75 GLN B O 1
ATOM 4644 N N . LEU B 1 37 ? -30.072 -3.995 22.710 1.00 51.18 76 LEU B N 1
ATOM 4645 C CA . LEU B 1 37 ? -30.205 -5.133 23.602 1.00 49.95 76 LEU B CA 1
ATOM 4646 C C . LEU B 1 37 ? -31.660 -5.564 23.669 1.00 51.82 76 LEU B C 1
ATOM 4647 O O . LEU B 1 37 ? -32.549 -4.762 23.948 1.00 60.05 76 LEU B O 1
ATOM 4652 N N . LEU B 1 38 ? -31.898 -6.834 23.379 1.00 51.66 77 LEU B N 1
ATOM 4653 C CA . LEU B 1 38 ? -33.233 -7.395 23.431 1.00 53.78 77 LEU B CA 1
ATOM 4654 C C . LEU B 1 38 ? -33.373 -8.310 24.636 1.00 53.36 77 LEU B C 1
ATOM 4655 O O . LEU B 1 38 ? -32.640 -9.292 24.772 1.00 51.92 77 LEU B O 1
ATOM 4660 N N . VAL B 1 39 ? -34.310 -7.975 25.513 1.00 55.10 78 VAL B N 1
ATOM 4661 C CA . VAL B 1 39 ? -34.613 -8.813 26.658 1.00 55.56 78 VAL B CA 1
ATOM 4662 C C . VAL B 1 39 ? -35.965 -9.480 26.451 1.00 58.51 78 VAL B C 1
ATOM 4663 O O . VAL B 1 39 ? -37.008 -8.832 26.530 1.00 61.04 78 VAL B O 1
ATOM 4667 N N . ARG B 1 40 ? -35.939 -10.784 26.201 1.00 58.64 79 ARG B N 1
ATOM 4668 C CA . ARG B 1 40 ? -37.157 -11.540 25.945 1.00 61.80 79 ARG B CA 1
ATOM 4669 C C . ARG B 1 40 ? -37.883 -11.782 27.253 1.00 72.71 79 ARG B C 1
ATOM 4670 O O . ARG B 1 40 ? -39.096 -11.608 27.352 1.00 73.50 79 ARG B O 1
ATOM 4678 N N . ARG B 1 41 ? -37.119 -12.181 28.258 1.00 62.37 80 ARG B N 1
ATOM 4679 C CA . ARG B 1 41 ? -37.651 -12.390 29.591 1.00 64.45 80 ARG B CA 1
ATOM 4680 C C . ARG B 1 41 ? -36.974 -11.403 30.523 1.00 65.23 80 ARG B C 1
ATOM 4681 O O . ARG B 1 41 ? -35.765 -11.468 30.743 1.00 60.26 80 ARG B O 1
ATOM 4689 N N . LEU B 1 42 ? -37.760 -10.489 31.076 1.00 76.20 81 LEU B N 1
ATOM 4690 C CA . LEU B 1 42 ? -37.209 -9.473 31.953 1.00 79.70 81 LEU B CA 1
ATOM 4691 C C . LEU B 1 42 ? -37.495 -9.801 33.408 1.00 85.40 81 LEU B C 1
ATOM 4692 O O . LEU B 1 42 ? -38.633 -9.754 33.870 1.00 94.26 81 LEU B O 1
ATOM 4697 N N . LYS B 1 43 ? -36.425 -10.133 34.115 1.00 73.63 82 LYS B N 1
ATOM 4698 C CA . LYS B 1 43 ? -36.450 -10.364 35.546 1.00 67.18 82 LYS B CA 1
ATOM 4699 C C . LYS B 1 43 ? -36.088 -9.050 36.210 1.00 67.26 82 LYS B C 1
ATOM 4700 O O . LYS B 1 43 ? -36.145 -8.009 35.559 1.00 76.09 82 LYS B O 1
ATOM 4706 N N . ALA B 1 44 ? -35.782 -9.086 37.503 1.00 72.75 83 ALA B N 1
ATOM 4707 C CA . ALA B 1 44 ? -35.492 -7.872 38.263 1.00 69.85 83 ALA B CA 1
ATOM 4708 C C . ALA B 1 44 ? -34.532 -6.936 37.535 1.00 74.36 83 ALA B C 1
ATOM 4709 O O . ALA B 1 44 ? -34.804 -5.742 37.417 1.00 77.37 83 ALA B O 1
ATOM 4711 N N . GLY B 1 45 ? -33.412 -7.458 37.051 1.00 77.28 84 GLY B N 1
ATOM 4712 C CA . GLY B 1 45 ? -32.485 -6.607 36.328 1.00 74.31 84 GLY B CA 1
ATOM 4713 C C . GLY B 1 45 ? -31.668 -7.273 35.240 1.00 73.44 84 GLY B C 1
ATOM 4714 O O . GLY B 1 45 ? -31.676 -8.492 35.095 1.00 72.70 84 GLY B O 1
ATOM 4715 N N . VAL B 1 46 ? -30.978 -6.451 34.454 1.00 70.79 85 VAL B N 1
ATOM 4716 C CA . VAL B 1 46 ? -30.095 -6.925 33.394 1.00 62.39 85 VAL B CA 1
ATOM 4717 C C . VAL B 1 46 ? -28.872 -6.017 33.342 1.00 52.74 85 VAL B C 1
ATOM 4718 O O . VAL B 1 46 ? -29.010 -4.795 33.387 1.00 56.83 85 VAL B O 1
ATOM 4722 N N . LEU B 1 47 ? -27.681 -6.598 33.243 1.00 49.73 86 LEU B N 1
ATOM 4723 C CA . LEU B 1 47 ? -26.478 -5.789 33.076 1.00 50.58 86 LEU B CA 1
ATOM 4724 C C . LEU B 1 47 ? -25.690 -6.270 31.864 1.00 55.85 86 LEU B C 1
ATOM 4725 O O . LEU B 1 47 ? -25.684 -7.456 31.544 1.00 65.65 86 LEU B O 1
ATOM 4730 N N . PHE B 1 48 ? -25.024 -5.341 31.193 1.00 46.35 87 PHE B N 1
ATOM 4731 C CA . PHE B 1 48 ? -24.279 -5.668 29.986 1.00 44.95 87 PHE B CA 1
ATOM 4732 C C . PHE B 1 48 ? -23.047 -4.784 29.884 1.00 45.08 87 PHE B C 1
ATOM 4733 O O . PHE B 1 48 ? -23.057 -3.663 30.356 1.00 46.26 87 PHE B O 1
ATOM 4741 N N . GLY B 1 49 ? -21.985 -5.274 29.264 1.00 44.33 88 GLY B N 1
ATOM 4742 C CA . GLY B 1 49 ? -20.785 -4.472 29.135 1.00 50.83 88 GLY B CA 1
ATOM 4743 C C . GLY B 1 49 ? -19.618 -5.213 28.526 1.00 50.12 88 GLY B C 1
ATOM 4744 O O . GLY B 1 49 ? -19.805 -6.222 27.861 1.00 53.92 88 GLY B O 1
ATOM 4745 N N . MET B 1 50 ? -18.410 -4.706 28.741 1.00 45.51 89 MET B N 1
ATOM 4746 C CA . MET B 1 50 ? -17.227 -5.365 28.203 1.00 45.75 89 MET B CA 1
ATOM 4747 C C . MET B 1 50 ? -16.042 -5.296 29.153 1.00 47.25 89 MET B C 1
ATOM 4748 O O . MET B 1 50 ? -15.919 -4.369 29.948 1.00 48.38 89 MET B O 1
ATOM 4753 N N . SER B 1 51 ? -15.166 -6.287 29.055 1.00 47.73 90 SER B N 1
ATOM 4754 C CA . SER B 1 51 ? -13.982 -6.342 29.898 1.00 49.67 90 SER B CA 1
ATOM 4755 C C . SER B 1 51 ? -12.865 -7.044 29.139 1.00 50.74 90 SER B C 1
ATOM 4756 O O . SER B 1 51 ? -13.113 -7.669 28.111 1.00 55.07 90 SER B O 1
ATOM 4759 N N . ASP B 1 52 ? -11.637 -6.908 29.627 1.00 53.02 91 ASP B N 1
ATOM 4760 C CA . ASP B 1 52 ? -10.468 -7.417 28.919 1.00 54.75 91 ASP B CA 1
ATOM 4761 C C . ASP B 1 52 ? -10.608 -8.896 28.547 1.00 54.37 91 ASP B C 1
ATOM 4762 O O . ASP B 1 52 ? -10.757 -9.226 27.372 1.00 66.23 91 ASP B O 1
ATOM 4767 N N . ARG B 1 53 ? -10.552 -9.783 29.536 1.00 55.21 92 ARG B N 1
ATOM 4768 C CA . ARG B 1 53 ? -10.707 -11.212 29.267 1.00 55.42 92 ARG B CA 1
ATOM 4769 C C . ARG B 1 53 ? -12.102 -11.779 29.523 1.00 53.36 92 ARG B C 1
ATOM 4770 O O . ARG B 1 53 ? -12.314 -12.979 29.371 1.00 53.86 92 ARG B O 1
ATOM 4778 N N . GLY B 1 54 ? -13.044 -10.934 29.927 1.00 51.56 93 GLY B N 1
ATOM 4779 C CA . GLY B 1 54 ? -14.412 -11.380 30.121 1.00 49.96 93 GLY B CA 1
ATOM 4780 C C . GLY B 1 54 ? -14.823 -11.604 31.563 1.00 51.46 93 GLY B C 1
ATOM 4781 O O . GLY B 1 54 ? -15.914 -12.105 31.831 1.00 53.04 93 GLY B O 1
ATOM 4782 N N . GLU B 1 55 ? -13.949 -11.242 32.494 1.00 67.23 94 GLU B N 1
ATOM 4783 C CA . GLU B 1 55 ? -14.264 -11.333 33.915 1.00 53.99 94 GLU B CA 1
ATOM 4784 C C . GLU B 1 55 ? -15.176 -10.182 34.332 1.00 52.82 94 GLU B C 1
ATOM 4785 O O . GLU B 1 55 ? -15.238 -9.157 33.657 1.00 51.53 94 GLU B O 1
ATOM 4791 N N . LEU B 1 56 ? -15.899 -10.360 35.432 1.00 53.72 95 LEU B N 1
ATOM 4792 C CA . LEU B 1 56 ? -16.758 -9.302 35.954 1.00 53.36 95 LEU B CA 1
ATOM 4793 C C . LEU B 1 56 ? -15.936 -8.159 36.547 1.00 55.05 95 LEU B C 1
ATOM 4794 O O . LEU B 1 56 ? -16.385 -7.015 36.595 1.00 54.76 95 LEU B O 1
ATOM 4799 N N . GLU B 1 57 ? -14.730 -8.473 37.005 1.00 57.29 96 GLU B N 1
ATOM 4800 C CA . GLU B 1 57 ? -13.861 -7.467 37.603 1.00 59.56 96 GLU B CA 1
ATOM 4801 C C . GLU B 1 57 ? -13.346 -6.480 36.558 1.00 58.51 96 GLU B C 1
ATOM 4802 O O . GLU B 1 57 ? -13.063 -6.861 35.424 1.00 56.97 96 GLU B O 1
ATOM 4808 N N . ASN B 1 58 ? -13.224 -5.218 36.957 1.00 59.86 97 ASN B N 1
ATOM 4809 C CA . ASN B 1 58 ? -12.710 -4.159 36.092 1.00 59.73 97 ASN B CA 1
ATOM 4810 C C . ASN B 1 58 ? -13.438 -4.064 34.753 1.00 56.61 97 ASN B C 1
ATOM 4811 O O . ASN B 1 58 ? -12.812 -4.096 33.694 1.00 56.09 97 ASN B O 1
ATOM 4816 N N . ALA B 1 59 ? -14.761 -3.955 34.804 1.00 55.01 98 ALA B N 1
ATOM 4817 C CA . ALA B 1 59 ? -15.580 -4.004 33.597 1.00 52.41 98 ALA B CA 1
ATOM 4818 C C . ALA B 1 59 ? -16.256 -2.670 33.296 1.00 52.50 98 ALA B C 1
ATOM 4819 O O . ALA B 1 59 ? -16.546 -1.890 34.200 1.00 54.19 98 ALA B O 1
ATOM 4821 N N . ASP B 1 60 ? -16.497 -2.419 32.014 1.00 51.15 99 ASP B N 1
ATOM 4822 C CA . ASP B 1 60 ? -17.194 -1.219 31.567 1.00 51.52 99 ASP B CA 1
ATOM 4823 C C . ASP B 1 60 ? -18.646 -1.573 31.269 1.00 49.88 99 ASP B C 1
ATOM 4824 O O . ASP B 1 60 ? -18.928 -2.323 30.338 1.00 48.17 99 ASP B O 1
ATOM 4829 N N . LEU B 1 61 ? -19.564 -1.026 32.060 1.00 50.86 100 LEU B N 1
ATOM 4830 C CA . LEU B 1 61 ? -20.914 -1.571 32.143 1.00 49.90 100 LEU B CA 1
ATOM 4831 C C . LEU B 1 61 ? -22.071 -0.594 31.960 1.00 50.95 100 LEU B C 1
ATOM 4832 O O . LEU B 1 61 ? -21.909 0.623 32.009 1.00 52.84 100 LEU B O 1
ATOM 4837 N N . VAL B 1 62 ? -23.241 -1.181 31.727 1.00 50.11 101 VAL B N 1
ATOM 4838 C CA . VAL B 1 62 ? -24.533 -0.512 31.759 1.00 51.52 101 VAL B CA 1
ATOM 4839 C C . VAL B 1 62 ? -25.523 -1.442 32.446 1.00 51.45 101 VAL B C 1
ATOM 4840 O O . VAL B 1 62 ? -25.462 -2.661 32.277 1.00 49.81 101 VAL B O 1
ATOM 4844 N N . VAL B 1 63 ? -26.405 -0.872 33.256 1.00 53.72 102 VAL B N 1
ATOM 4845 C CA . VAL B 1 63 ? -27.350 -1.666 34.024 1.00 54.41 102 VAL B CA 1
ATOM 4846 C C . VAL B 1 63 ? -28.763 -1.107 33.881 1.00 61.79 102 VAL B C 1
ATOM 4847 O O . VAL B 1 63 ? -28.963 0.112 33.794 1.00 69.27 102 VAL B O 1
ATOM 4851 N N . LEU B 1 64 ? -29.730 -2.021 33.862 1.00 64.42 103 LEU B N 1
ATOM 4852 C CA . LEU B 1 64 ? -31.150 -1.697 33.917 1.00 62.60 103 LEU B CA 1
ATOM 4853 C C . LEU B 1 64 ? -31.791 -2.516 35.030 1.00 60.54 103 LEU B C 1
ATOM 4854 O O . LEU B 1 64 ? -31.890 -3.739 34.927 1.00 60.68 103 LEU B O 1
ATOM 4859 N N . ALA B 1 71 ? -38.636 2.755 33.532 1.00 82.76 110 ALA B N 1
ATOM 4860 C CA . ALA B 1 71 ? -37.485 2.459 32.687 1.00 89.00 110 ALA B CA 1
ATOM 4861 C C . ALA B 1 71 ? -36.274 3.301 33.076 1.00 87.66 110 ALA B C 1
ATOM 4862 O O . ALA B 1 71 ? -36.188 4.479 32.725 1.00 86.51 110 ALA B O 1
ATOM 4864 N N . TYR B 1 72 ? -35.337 2.693 33.796 1.00 101.15 111 TYR B N 1
ATOM 4865 C CA . TYR B 1 72 ? -34.163 3.416 34.265 1.00 101.80 111 TYR B CA 1
ATOM 4866 C C . TYR B 1 72 ? -32.894 2.724 33.784 1.00 100.89 111 TYR B C 1
ATOM 4867 O O . TYR B 1 72 ? -32.772 1.502 33.840 1.00 100.16 111 TYR B O 1
ATOM 4876 N N . PHE B 1 73 ? -31.945 3.529 33.327 1.00 87.61 112 PHE B N 1
ATOM 4877 C CA . PHE B 1 73 ? -30.741 3.032 32.679 1.00 77.81 112 PHE B CA 1
ATOM 4878 C C . PHE B 1 73 ? -29.527 3.749 33.247 1.00 84.81 112 PHE B C 1
ATOM 4879 O O . PHE B 1 73 ? -29.544 4.973 33.372 1.00 96.85 112 PHE B O 1
ATOM 4887 N N . ALA B 1 74 ? -28.470 3.021 33.590 1.00 79.99 113 ALA B N 1
ATOM 4888 C CA . ALA B 1 74 ? -27.325 3.711 34.175 1.00 74.46 113 ALA B CA 1
ATOM 4889 C C . ALA B 1 74 ? -25.992 3.133 33.734 1.00 61.10 113 ALA B C 1
ATOM 4890 O O . ALA B 1 74 ? -25.851 1.930 33.564 1.00 62.50 113 ALA B O 1
ATOM 4892 N N . ASP B 1 75 ? -25.008 4.009 33.567 1.00 62.04 114 ASP B N 1
ATOM 4893 C CA . ASP B 1 75 ? -23.658 3.578 33.246 1.00 60.08 114 ASP B CA 1
ATOM 4894 C C . ASP B 1 75 ? -22.908 3.223 34.515 1.00 60.69 114 ASP B C 1
ATOM 4895 O O . ASP B 1 75 ? -22.972 3.946 35.503 1.00 63.68 114 ASP B O 1
ATOM 4900 N N . ALA B 1 76 ? -22.194 2.108 34.483 1.00 58.31 115 ALA B N 1
ATOM 4901 C CA . ALA B 1 76 ? -21.511 1.619 35.668 1.00 64.83 115 ALA B CA 1
ATOM 4902 C C . ALA B 1 76 ? -20.130 1.083 35.334 1.00 61.92 115 ALA B C 1
ATOM 4903 O O . ALA B 1 76 ? -19.784 0.918 34.169 1.00 63.19 115 ALA B O 1
ATOM 4905 N N . TRP B 1 77 ? -19.334 0.841 36.367 1.00 59.39 116 TRP B N 1
ATOM 4906 C CA . TRP B 1 77 ? -18.050 0.177 36.208 1.00 58.75 116 TRP B CA 1
ATOM 4907 C C . TRP B 1 77 ? -17.812 -0.699 37.425 1.00 59.83 116 TRP B C 1
ATOM 4908 O O . TRP B 1 77 ? -18.408 -0.478 38.468 1.00 61.80 116 TRP B O 1
ATOM 4919 N N . SER B 1 78 ? -16.945 -1.693 37.301 1.00 60.51 117 SER B N 1
ATOM 4920 C CA . SER B 1 78 ? -16.700 -2.604 38.410 1.00 60.45 117 SER B CA 1
ATOM 4921 C C . SER B 1 78 ? -15.253 -2.521 38.884 1.00 62.97 117 SER B C 1
ATOM 4922 O O . SER B 1 78 ? -14.340 -2.301 38.094 1.00 65.90 117 SER B O 1
ATOM 4925 N N . ASP B 1 79 ? -15.058 -2.683 40.188 1.00 65.96 118 ASP B N 1
ATOM 4926 C CA . ASP B 1 79 ? -13.739 -2.569 40.795 1.00 69.20 118 ASP B CA 1
ATOM 4927 C C . ASP B 1 79 ? -12.985 -3.895 40.747 1.00 69.10 118 ASP B C 1
ATOM 4928 O O . ASP B 1 79 ? -13.419 -4.839 40.090 1.00 66.31 118 ASP B O 1
ATOM 4933 N N . GLN B 1 80 ? -11.857 -3.957 41.446 1.00 76.58 119 GLN B N 1
ATOM 4934 C CA . GLN B 1 80 ? -10.971 -5.117 41.389 1.00 76.09 119 GLN B CA 1
ATOM 4935 C C . GLN B 1 80 ? -11.587 -6.392 41.963 1.00 80.56 119 GLN B C 1
ATOM 4936 O O . GLN B 1 80 ? -11.178 -7.496 41.619 1.00 87.69 119 GLN B O 1
ATOM 4942 N N . LYS B 1 81 ? -12.545 -6.238 42.866 1.00 74.32 120 LYS B N 1
ATOM 4943 C CA . LYS B 1 81 ? -13.259 -7.384 43.427 1.00 74.66 120 LYS B CA 1
ATOM 4944 C C . LYS B 1 81 ? -14.590 -7.662 42.724 1.00 70.78 120 LYS B C 1
ATOM 4945 O O . LYS B 1 81 ? -15.289 -8.621 43.053 1.00 77.18 120 LYS B O 1
ATOM 4951 N N . GLY B 1 82 ? -14.942 -6.809 41.768 1.00 67.80 121 GLY B N 1
ATOM 4952 C CA . GLY B 1 82 ? -16.111 -7.041 40.939 1.00 64.32 121 GLY B CA 1
ATOM 4953 C C . GLY B 1 82 ? -17.386 -6.385 41.424 1.00 64.53 121 GLY B C 1
ATOM 4954 O O . GLY B 1 82 ? -18.461 -6.648 40.895 1.00 62.36 121 GLY B O 1
ATOM 4955 N N . GLN B 1 83 ? -17.277 -5.538 42.437 1.00 67.62 122 GLN B N 1
ATOM 4956 C CA . GLN B 1 83 ? -18.438 -4.813 42.936 1.00 68.54 122 GLN B CA 1
ATOM 4957 C C . GLN B 1 83 ? -18.798 -3.675 41.979 1.00 66.46 122 GLN B C 1
ATOM 4958 O O . GLN B 1 83 ? -17.915 -3.021 41.433 1.00 66.11 122 GLN B O 1
ATOM 4964 N N . ILE B 1 84 ? -20.092 -3.434 41.786 1.00 65.59 123 ILE B N 1
ATOM 4965 C CA . ILE B 1 84 ? -20.547 -2.483 40.774 1.00 63.76 123 ILE B CA 1
ATOM 4966 C C . ILE B 1 84 ? -20.773 -1.086 41.342 1.00 66.72 123 ILE B C 1
ATOM 4967 O O . ILE B 1 84 ? -21.470 -0.915 42.337 1.00 69.46 123 ILE B O 1
ATOM 4972 N N . HIS B 1 85 ? -20.186 -0.092 40.685 1.00 66.56 124 HIS B N 1
ATOM 4973 C CA . HIS B 1 85 ? -20.296 1.305 41.088 1.00 69.70 124 HIS B CA 1
ATOM 4974 C C . HIS B 1 85 ? -20.814 2.156 39.942 1.00 68.37 124 HIS B C 1
ATOM 4975 O O . HIS B 1 85 ? -20.592 1.839 38.779 1.00 65.29 124 HIS B O 1
ATOM 4982 N N . LEU B 1 86 ? -21.500 3.243 40.271 1.00 71.20 125 LEU B N 1
ATOM 4983 C CA . LEU B 1 86 ? -22.048 4.122 39.250 1.00 70.80 125 LEU B CA 1
ATOM 4984 C C . LEU B 1 86 ? -20.937 4.859 38.520 1.00 71.13 125 LEU B C 1
ATOM 4985 O O . LEU B 1 86 ? -19.866 5.090 39.074 1.00 74.15 125 LEU B O 1
ATOM 4990 N N . ASP B 1 87 ? -21.197 5.226 37.271 1.00 69.42 126 ASP B N 1
ATOM 4991 C CA . ASP B 1 87 ? -20.185 5.878 36.458 1.00 69.75 126 ASP B CA 1
ATOM 4992 C C . ASP B 1 87 ? -20.526 7.363 36.308 1.00 74.27 126 ASP B C 1
ATOM 4993 O O . ASP B 1 87 ? -21.497 7.708 35.635 1.00 78.08 126 ASP B O 1
ATOM 4998 N N . PRO B 1 88 ? -19.751 8.246 36.961 1.00 79.03 127 PRO B N 1
ATOM 4999 C CA . PRO B 1 88 ? -19.996 9.694 36.891 1.00 93.53 127 PRO B CA 1
ATOM 5000 C C . PRO B 1 88 ? -19.830 10.219 35.473 1.00 110.11 127 PRO B C 1
ATOM 5001 O O . PRO B 1 88 ? -20.633 11.019 34.993 1.00 110.14 127 PRO B O 1
ATOM 5005 N N . GLN B 1 89 ? -18.768 9.772 34.817 1.00 129.10 128 GLN B N 1
ATOM 5006 C CA . GLN B 1 89 ? -18.609 9.975 33.391 1.00 127.01 128 GLN B CA 1
ATOM 5007 C C . GLN B 1 89 ? -19.527 8.955 32.736 1.00 126.03 128 GLN B C 1
ATOM 5008 O O . GLN B 1 89 ? -19.872 7.956 33.362 1.00 128.05 128 GLN B O 1
ATOM 5014 N N . GLN B 1 90 ? -19.938 9.180 31.494 1.00 114.46 129 GLN B N 1
ATOM 5015 C CA . GLN B 1 90 ? -20.550 8.079 30.763 1.00 94.74 129 GLN B CA 1
ATOM 5016 C C . GLN B 1 90 ? -20.115 7.958 29.310 1.00 76.78 129 GLN B C 1
ATOM 5017 O O . GLN B 1 90 ? -20.247 8.878 28.508 1.00 79.79 129 GLN B O 1
ATOM 5023 N N . ASP B 1 91 ? -19.584 6.778 29.018 1.00 64.53 130 ASP B N 1
ATOM 5024 C CA . ASP B 1 91 ? -19.185 6.363 27.690 1.00 63.15 130 ASP B CA 1
ATOM 5025 C C . ASP B 1 91 ? -20.384 5.901 26.871 1.00 62.67 130 ASP B C 1
ATOM 5026 O O . ASP B 1 91 ? -20.503 6.225 25.693 1.00 62.43 130 ASP B O 1
ATOM 5031 N N . TYR B 1 92 ? -21.276 5.152 27.511 1.00 69.00 131 TYR B N 1
ATOM 5032 C CA . TYR B 1 92 ? -22.510 4.707 26.880 1.00 58.68 131 TYR B CA 1
ATOM 5033 C C . TYR B 1 92 ? -23.581 5.787 26.905 1.00 64.44 131 TYR B C 1
ATOM 5034 O O . TYR B 1 92 ? -23.806 6.427 27.930 1.00 78.15 131 TYR B O 1
ATOM 5043 N N . GLN B 1 93 ? -24.248 5.974 25.772 1.00 62.39 132 GLN B N 1
ATOM 5044 C CA . GLN B 1 93 ? -25.327 6.949 25.663 1.00 65.71 132 GLN B CA 1
ATOM 5045 C C . GLN B 1 93 ? -26.649 6.287 25.301 1.00 64.98 132 GLN B C 1
ATOM 5046 O O . GLN B 1 93 ? -26.788 5.730 24.216 1.00 69.47 132 GLN B O 1
ATOM 5052 N N . LEU B 1 94 ? -27.618 6.353 26.205 1.00 65.96 133 LEU B N 1
ATOM 5053 C CA . LEU B 1 94 ? -28.918 5.746 25.957 1.00 65.86 133 LEU B CA 1
ATOM 5054 C C . LEU B 1 94 ? -29.706 6.555 24.936 1.00 69.33 133 LEU B C 1
ATOM 5055 O O . LEU B 1 94 ? -29.794 7.776 25.038 1.00 72.99 133 LEU B O 1
ATOM 5060 N N . LEU B 1 95 ? -30.280 5.872 23.953 1.00 68.66 134 LEU B N 1
ATOM 5061 C CA . LEU B 1 95 ? -31.045 6.547 22.916 1.00 72.30 134 LEU B CA 1
ATOM 5062 C C . LEU B 1 95 ? -32.531 6.253 23.063 1.00 73.99 134 LEU B C 1
ATOM 5063 O O . LEU B 1 95 ? -33.327 7.155 23.320 1.00 77.98 134 LEU B O 1
ATOM 5068 N N . GLN B 1 96 ? -32.904 4.989 22.897 1.00 71.42 135 GLN B N 1
ATOM 5069 C CA . GLN B 1 96 ? -34.317 4.627 22.927 1.00 73.38 135 GLN B CA 1
ATOM 5070 C C . GLN B 1 96 ? -34.583 3.372 23.756 1.00 76.17 135 GLN B C 1
ATOM 5071 O O . GLN B 1 96 ? -33.759 2.464 23.808 1.00 82.24 135 GLN B O 1
ATOM 5077 N N . VAL B 1 97 ? -35.741 3.333 24.405 1.00 72.78 136 VAL B N 1
ATOM 5078 C CA . VAL B 1 97 ? -36.197 2.140 25.104 1.00 71.07 136 VAL B CA 1
ATOM 5079 C C . VAL B 1 97 ? -37.617 1.868 24.646 1.00 74.30 136 VAL B C 1
ATOM 5080 O O . VAL B 1 97 ? -38.514 2.678 24.868 1.00 82.51 136 VAL B O 1
ATOM 5084 N N . GLN B 1 98 ? -37.828 0.716 24.024 1.00 72.87 137 GLN B N 1
ATOM 5085 C CA . GLN B 1 98 ? -39.113 0.449 23.398 1.00 79.45 137 GLN B CA 1
ATOM 5086 C C . GLN B 1 98 ? -39.572 -0.986 23.622 1.00 75.16 137 GLN B C 1
ATOM 5087 O O . GLN B 1 98 ? -38.765 -1.908 23.642 1.00 74.14 137 GLN B O 1
ATOM 5093 N N . ARG B 1 99 ? -40.877 -1.164 23.784 1.00 81.10 138 ARG B N 1
ATOM 5094 C CA . ARG B 1 99 ? -41.449 -2.476 24.057 1.00 79.15 138 ARG B CA 1
ATOM 5095 C C . ARG B 1 99 ? -42.034 -3.084 22.788 1.00 82.85 138 ARG B C 1
ATOM 5096 O O . ARG B 1 99 ? -42.813 -2.441 22.087 1.00 89.78 138 ARG B O 1
ATOM 5104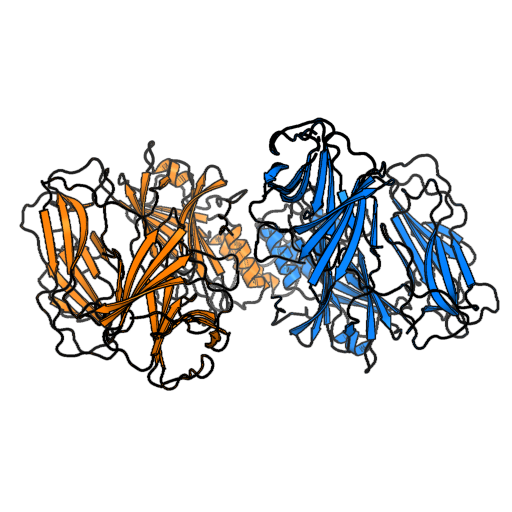 N N . THR B 1 100 ? -41.650 -4.322 22.491 1.00 83.53 139 THR B N 1
ATOM 5105 C CA . THR B 1 100 ? -42.047 -4.959 21.241 1.00 79.87 139 THR B CA 1
ATOM 5106 C C . THR B 1 100 ? -42.593 -6.361 21.553 1.00 81.26 139 THR B C 1
ATOM 5107 O O . THR B 1 100 ? -42.552 -6.791 22.705 1.00 87.28 139 THR B O 1
ATOM 5111 N N . PRO B 1 101 ? -43.115 -7.078 20.540 1.00 82.77 140 PRO B N 1
ATOM 5112 C CA . PRO B 1 101 ? -43.511 -8.468 20.792 1.00 83.41 140 PRO B CA 1
ATOM 5113 C C . PRO B 1 101 ? -42.365 -9.379 21.218 1.00 85.01 140 PRO B C 1
ATOM 5114 O O . PRO B 1 101 ? -42.575 -10.290 22.016 1.00 96.73 140 PRO B O 1
ATOM 5118 N N . GLU B 1 102 ? -41.175 -9.138 20.682 1.00 91.62 141 GLU B N 1
ATOM 5119 C CA . GLU B 1 102 ? -40.014 -9.962 20.995 1.00 91.59 141 GLU B CA 1
ATOM 5120 C C . GLU B 1 102 ? -39.540 -9.767 22.432 1.00 84.89 141 GLU B C 1
ATOM 5121 O O . GLU B 1 102 ? -38.987 -10.683 23.039 1.00 87.29 141 GLU B O 1
ATOM 5127 N N . GLY B 1 103 ? -39.753 -8.572 22.972 1.00 71.53 142 GLY B N 1
ATOM 5128 C CA . GLY B 1 103 ? -39.301 -8.259 24.314 1.00 69.06 142 GLY B CA 1
ATOM 5129 C C . GLY B 1 103 ? -39.073 -6.774 24.505 1.00 68.71 142 GLY B C 1
ATOM 5130 O O . GLY B 1 103 ? -39.669 -5.955 23.808 1.00 69.90 142 GLY B O 1
ATOM 5131 N N . LEU B 1 104 ? -38.227 -6.425 25.468 1.00 65.04 143 LEU B N 1
ATOM 5132 C CA . LEU B 1 104 ? -37.869 -5.031 25.690 1.00 64.98 143 LEU B CA 1
ATOM 5133 C C . LEU B 1 104 ? -36.549 -4.714 24.998 1.00 61.97 143 LEU B C 1
ATOM 5134 O O . LEU B 1 104 ? -35.544 -5.384 25.222 1.00 59.03 143 LEU B O 1
ATOM 5139 N N . THR B 1 105 ? -36.553 -3.688 24.156 1.00 63.20 144 THR B N 1
ATOM 5140 C CA . THR B 1 105 ? -35.366 -3.343 23.385 1.00 62.00 144 THR B CA 1
ATOM 5141 C C . THR B 1 105 ? -34.762 -2.007 23.794 1.00 61.17 144 THR B C 1
ATOM 5142 O O . THR B 1 105 ? -35.474 -1.013 23.953 1.00 65.88 144 THR B O 1
ATOM 5146 N N . LEU B 1 106 ? -33.442 -1.998 23.952 1.00 58.38 145 LEU B N 1
ATOM 5147 C CA . LEU B 1 106 ? -32.704 -0.787 24.291 1.00 59.71 145 LEU B CA 1
ATOM 5148 C C . LEU B 1 106 ? -31.660 -0.438 23.245 1.00 64.57 145 LEU B C 1
ATOM 5149 O O . LEU B 1 106 ? -30.712 -1.190 23.037 1.00 60.88 145 LEU B O 1
ATOM 5154 N N . LEU B 1 107 ? -31.830 0.709 22.599 1.00 73.76 146 LEU B N 1
ATOM 5155 C CA . LEU B 1 107 ? -30.834 1.206 21.663 1.00 65.01 146 LEU B CA 1
ATOM 5156 C C . LEU B 1 107 ? -29.977 2.260 22.350 1.00 61.15 146 LEU B C 1
ATOM 5157 O O . LEU B 1 107 ? -30.490 3.288 22.800 1.00 69.55 146 LEU B O 1
ATOM 5162 N N . PHE B 1 108 ? -28.677 1.988 22.439 1.00 58.28 147 PHE B N 1
ATOM 5163 C CA . PHE B 1 108 ? -27.724 2.908 23.054 1.00 58.71 147 PHE B CA 1
ATOM 5164 C C . PHE B 1 108 ? -26.391 2.934 22.301 1.00 58.02 147 PHE B C 1
ATOM 5165 O O . PHE B 1 108 ? -26.106 2.056 21.500 1.00 56.62 147 PHE B O 1
ATOM 5173 N N . LYS B 1 109 ? -25.581 3.952 22.572 1.00 59.48 148 LYS B N 1
ATOM 5174 C CA . LYS B 1 109 ? -24.389 4.248 21.782 1.00 60.06 148 LYS B CA 1
ATOM 5175 C C . LYS B 1 109 ? -23.130 4.309 22.635 1.00 59.07 148 LYS B C 1
ATOM 5176 O O . LYS B 1 109 ? -23.178 4.810 23.755 1.00 64.37 148 LYS B O 1
ATOM 5182 N N . ARG B 1 110 ? -22.007 3.797 22.133 1.00 58.04 149 ARG B N 1
ATOM 5183 C CA . ARG B 1 110 ? -20.742 4.069 22.817 1.00 58.20 149 ARG B CA 1
ATOM 5184 C C . ARG B 1 110 ? -19.634 4.366 21.805 1.00 59.85 149 ARG B C 1
ATOM 5185 O O . ARG B 1 110 ? -19.560 3.728 20.764 1.00 59.35 149 ARG B O 1
ATOM 5193 N N . PRO B 1 111 ? -18.758 5.332 22.113 1.00 62.27 150 PRO B N 1
ATOM 5194 C CA . PRO B 1 111 ? -17.583 5.554 21.264 1.00 64.16 150 PRO B CA 1
ATOM 5195 C C . PRO B 1 111 ? -16.587 4.405 21.343 1.00 62.03 150 PRO B C 1
ATOM 5196 O O . PRO B 1 111 ? -16.627 3.623 22.291 1.00 59.48 150 PRO B O 1
ATOM 5200 N N . PHE B 1 112 ? -15.709 4.307 20.350 1.00 63.54 151 PHE B N 1
ATOM 5201 C CA . PHE B 1 112 ? -14.674 3.281 20.334 1.00 62.39 151 PHE B CA 1
ATOM 5202 C C . PHE B 1 112 ? -13.795 3.411 21.567 1.00 62.57 151 PHE B C 1
ATOM 5203 O O . PHE B 1 112 ? -13.419 2.416 22.188 1.00 60.58 151 PHE B O 1
ATOM 5211 N N . GLY B 1 113 ? -13.476 4.654 21.912 1.00 65.47 152 GLY B N 1
ATOM 5212 C CA . GLY B 1 113 ? -12.662 4.951 23.073 1.00 66.51 152 GLY B CA 1
ATOM 5213 C C . GLY B 1 113 ? -12.994 6.310 23.654 1.00 69.10 152 GLY B C 1
ATOM 5214 O O . GLY B 1 113 ? -13.576 7.162 22.981 1.00 70.99 152 GLY B O 1
ATOM 5215 N N . THR B 1 114 ? -12.621 6.509 24.912 1.00 69.67 153 THR B N 1
ATOM 5216 C CA . THR B 1 114 ? -12.876 7.763 25.605 1.00 74.28 153 THR B CA 1
ATOM 5217 C C . THR B 1 114 ? -11.560 8.334 26.104 1.00 76.19 153 THR B C 1
ATOM 5218 O O . THR B 1 114 ? -10.559 7.624 26.178 1.00 75.85 153 THR B O 1
ATOM 5222 N N . CYS B 1 115 ? -11.554 9.618 26.443 1.00 84.57 154 CYS B N 1
ATOM 5223 C CA . CYS B 1 115 ? -10.348 10.236 26.978 1.00 85.42 154 CYS B CA 1
ATOM 5224 C C . CYS B 1 115 ? -10.086 9.753 28.400 1.00 92.49 154 CYS B C 1
ATOM 5225 O O . CYS B 1 115 ? -9.011 9.972 28.949 1.00 100.16 154 CYS B O 1
ATOM 5228 N N . ASP B 1 116 ? -11.071 9.080 28.982 1.00 87.80 155 ASP B N 1
ATOM 5229 C CA . ASP B 1 116 ? -10.884 8.410 30.259 1.00 91.48 155 ASP B CA 1
ATOM 5230 C C . ASP B 1 116 ? -10.114 7.112 30.033 1.00 93.03 155 ASP B C 1
ATOM 5231 O O . ASP B 1 116 ? -10.608 6.204 29.362 1.00 98.15 155 ASP B O 1
ATOM 5236 N N . PRO B 1 117 ? -8.898 7.019 30.592 1.00 97.00 156 PRO B N 1
ATOM 5237 C CA . PRO B 1 117 ? -8.065 5.822 30.421 1.00 93.79 156 PRO B CA 1
ATOM 5238 C C . PRO B 1 117 ? -8.628 4.604 31.146 1.00 86.07 156 PRO B C 1
ATOM 5239 O O . PRO B 1 117 ? -8.298 3.472 30.790 1.00 78.37 156 PRO B O 1
ATOM 5243 N N . LYS B 1 118 ? -9.458 4.839 32.157 1.00 104.37 157 LYS B N 1
ATOM 5244 C CA . LYS B 1 118 ? -10.058 3.755 32.926 1.00 110.12 157 LYS B CA 1
ATOM 5245 C C . LYS B 1 118 ? -10.954 2.885 32.053 1.00 115.26 157 LYS B C 1
ATOM 5246 O O . LYS B 1 118 ? -11.005 1.666 32.216 1.00 119.45 157 LYS B O 1
ATOM 5252 N N . ASP B 1 119 ? -11.651 3.523 31.118 1.00 98.97 158 ASP B N 1
ATOM 5253 C CA . ASP B 1 119 ? -12.640 2.839 30.296 1.00 81.16 158 ASP B CA 1
ATOM 5254 C C . ASP B 1 119 ? -12.006 1.878 29.296 1.00 68.37 158 ASP B C 1
ATOM 5255 O O . ASP B 1 119 ? -10.836 2.007 28.940 1.00 62.91 158 ASP B O 1
ATOM 5260 N N . TYR B 1 120 ? -12.801 0.909 28.858 1.00 57.77 159 TYR B N 1
ATOM 5261 C CA . TYR B 1 120 ? -12.389 -0.063 27.854 1.00 56.59 159 TYR B CA 1
ATOM 5262 C C . TYR B 1 120 ? -12.149 0.599 26.500 1.00 59.56 159 TYR B C 1
ATOM 5263 O O . TYR B 1 120 ? -12.815 1.572 26.148 1.00 67.89 159 TYR B O 1
ATOM 5272 N N . LEU B 1 121 ? -11.191 0.074 25.745 1.00 62.45 160 LEU B N 1
ATOM 5273 C CA . LEU B 1 121 ? -10.918 0.583 24.409 1.00 60.17 160 LEU B CA 1
ATOM 5274 C C . LEU B 1 121 ? -11.318 -0.429 23.343 1.00 58.43 160 LEU B C 1
ATOM 5275 O O . LEU B 1 121 ? -10.756 -1.520 23.275 1.00 58.07 160 LEU B O 1
ATOM 5280 N N . ILE B 1 122 ? -12.291 -0.067 22.514 1.00 57.81 161 ILE B N 1
ATOM 5281 C CA . ILE B 1 122 ? -12.701 -0.937 21.421 1.00 56.78 161 ILE B CA 1
ATOM 5282 C C . ILE B 1 122 ? -11.733 -0.796 20.253 1.00 59.60 161 ILE B C 1
ATOM 5283 O O . ILE B 1 122 ? -11.422 0.312 19.814 1.00 62.19 161 ILE B O 1
ATOM 5288 N N . GLU B 1 123 ? -11.260 -1.926 19.746 1.00 59.56 162 GLU B N 1
ATOM 5289 C CA . GLU B 1 123 ? -10.317 -1.910 18.645 1.00 62.65 162 GLU B CA 1
ATOM 5290 C C . GLU B 1 123 ? -10.458 -3.168 17.808 1.00 62.91 162 GLU B C 1
ATOM 5291 O O . GLU B 1 123 ? -11.370 -3.967 18.020 1.00 59.58 162 GLU B O 1
ATOM 5297 N N . ASP B 1 124 ? -9.559 -3.332 16.845 1.00 83.62 163 ASP B N 1
ATOM 5298 C CA . ASP B 1 124 ? -9.590 -4.490 15.967 1.00 93.86 163 ASP B CA 1
ATOM 5299 C C . ASP B 1 124 ? -9.436 -5.769 16.779 1.00 91.17 163 ASP B C 1
ATOM 5300 O O . ASP B 1 124 ? -8.761 -5.783 17.807 1.00 96.65 163 ASP B O 1
ATOM 5305 N N . GLY B 1 125 ? -10.079 -6.837 16.323 1.00 87.04 164 GLY B N 1
ATOM 5306 C CA . GLY B 1 125 ? -9.967 -8.119 16.988 1.00 72.21 164 GLY B CA 1
ATOM 5307 C C . GLY B 1 125 ? -11.081 -8.431 17.964 1.00 63.28 164 GLY B C 1
ATOM 5308 O O . GLY B 1 125 ? -12.154 -7.831 17.922 1.00 60.96 164 GLY B O 1
ATOM 5309 N N . THR B 1 126 ? -10.810 -9.382 18.851 1.00 57.98 165 THR B N 1
ATOM 5310 C CA . THR B 1 126 ? -11.799 -9.882 19.792 1.00 55.22 165 THR B CA 1
ATOM 5311 C C . THR B 1 126 ? -12.128 -8.863 20.876 1.00 53.39 165 THR B C 1
ATOM 5312 O O . THR B 1 126 ? -11.270 -8.112 21.332 1.00 54.47 165 THR B O 1
ATOM 5316 N N . VAL B 1 127 ? -13.402 -8.831 21.241 1.00 51.06 166 VAL B N 1
ATOM 5317 C CA . VAL B 1 127 ? -13.905 -8.099 22.384 1.00 49.49 166 VAL B CA 1
ATOM 5318 C C . VAL B 1 127 ? -14.665 -9.080 23.263 1.00 48.04 166 VAL B C 1
ATOM 5319 O O . VAL B 1 127 ? -15.480 -9.879 22.771 1.00 47.49 166 VAL B O 1
ATOM 5323 N N . HIS B 1 128 ? -14.361 -9.039 24.558 1.00 65.22 167 HIS B N 1
ATOM 5324 C CA . HIS B 1 128 ? -15.049 -9.854 25.545 1.00 47.08 167 HIS B CA 1
ATOM 5325 C C . HIS B 1 128 ? -16.194 -9.070 26.157 1.00 45.62 167 HIS B C 1
ATOM 5326 O O . HIS B 1 128 ? -15.986 -8.079 26.861 1.00 49.16 167 HIS B O 1
ATOM 5333 N N . LEU B 1 129 ? -17.406 -9.528 25.879 1.00 44.60 168 LEU B N 1
ATOM 5334 C CA . LEU B 1 129 ? -18.608 -8.931 26.428 1.00 43.67 168 LEU B CA 1
ATOM 5335 C C . LEU B 1 129 ? -19.012 -9.670 27.688 1.00 43.76 168 LEU B C 1
ATOM 5336 O O . LEU B 1 129 ? -18.936 -10.892 27.744 1.00 44.23 168 LEU B O 1
ATOM 5341 N N . VAL B 1 130 ? -19.430 -8.927 28.703 1.00 44.85 169 VAL B N 1
ATOM 5342 C CA . VAL B 1 130 ? -19.938 -9.529 29.922 1.00 47.71 169 VAL B CA 1
ATOM 5343 C C . VAL B 1 130 ? -21.418 -9.215 30.066 1.00 45.03 169 VAL B C 1
ATOM 5344 O O . VAL B 1 130 ? -21.857 -8.097 29.819 1.00 51.83 169 VAL B O 1
ATOM 5348 N N . TYR B 1 131 ? -22.191 -10.221 30.443 1.00 47.39 170 TYR B N 1
ATOM 5349 C CA . TYR B 1 131 ? -23.614 -10.036 30.678 1.00 44.67 170 TYR B CA 1
ATOM 5350 C C . TYR B 1 131 ? -24.017 -10.607 32.022 1.00 46.16 170 TYR B C 1
ATOM 5351 O O . TYR B 1 131 ? -23.369 -11.516 32.545 1.00 52.75 170 TYR B O 1
ATOM 5360 N N . GLY B 1 132 ? -25.118 -10.100 32.556 1.00 46.97 171 GLY B N 1
ATOM 5361 C CA . GLY B 1 132 ? -25.708 -10.701 33.728 1.00 48.87 171 GLY B CA 1
ATOM 5362 C C . GLY B 1 132 ? -27.196 -10.475 33.847 1.00 50.38 171 GLY B C 1
ATOM 5363 O O . GLY B 1 132 ? -27.740 -9.499 33.332 1.00 56.88 171 GLY B O 1
ATOM 5364 N N . ILE B 1 133 ? -27.851 -11.398 34.542 1.00 52.39 172 ILE B N 1
ATOM 5365 C CA . ILE B 1 133 ? -29.275 -11.304 34.829 1.00 53.74 172 ILE B CA 1
ATOM 5366 C C . ILE B 1 133 ? -29.485 -11.239 36.331 1.00 56.37 172 ILE B C 1
ATOM 5367 O O . ILE B 1 133 ? -29.110 -12.158 37.056 1.00 58.88 172 ILE B O 1
ATOM 5372 N N . LEU B 1 134 ? -30.076 -10.147 36.796 1.00 57.54 173 LEU B N 1
ATOM 5373 C CA . LEU B 1 134 ? -30.315 -9.962 38.217 1.00 60.54 173 LEU B CA 1
ATOM 5374 C C . LEU B 1 134 ? -31.663 -10.524 38.660 1.00 63.59 173 LEU B C 1
ATOM 5375 O O . LEU B 1 134 ? -32.717 -10.044 38.241 1.00 65.28 173 LEU B O 1
ATOM 5380 N N . GLU B 1 135 ? -31.611 -11.551 39.505 1.00 65.79 174 GLU B N 1
ATOM 5381 C CA . GLU B 1 135 ? -32.803 -12.203 40.052 1.00 84.94 174 GLU B CA 1
ATOM 5382 C C . GLU B 1 135 ? -33.482 -11.314 41.082 1.00 82.07 174 GLU B C 1
ATOM 5383 O O . GLU B 1 135 ? -34.709 -11.246 41.154 1.00 82.32 174 GLU B O 1
ATOM 5389 N N . GLU B 1 136 ? -32.659 -10.639 41.880 1.00 92.33 175 GLU B N 1
ATOM 5390 C CA . GLU B 1 136 ? -33.113 -9.946 43.074 1.00 95.97 175 GLU B CA 1
ATOM 5391 C C . GLU B 1 136 ? -33.237 -8.452 42.812 1.00 87.35 175 GLU B C 1
ATOM 5392 O O . GLU B 1 136 ? -32.328 -7.843 42.246 1.00 87.19 175 GLU B O 1
ATOM 5398 N N . PRO B 1 137 ? -34.373 -7.859 43.205 1.00 79.62 176 PRO B N 1
ATOM 5399 C CA . PRO B 1 137 ? -34.509 -6.408 43.077 1.00 79.95 176 PRO B CA 1
ATOM 5400 C C . PRO B 1 137 ? -33.462 -5.721 43.935 1.00 80.70 176 PRO B C 1
ATOM 5401 O O . PRO B 1 137 ? -33.332 -6.061 45.109 1.00 83.91 176 PRO B O 1
ATOM 5405 N N . PHE B 1 138 ? -32.733 -4.771 43.364 1.00 78.25 177 PHE B N 1
ATOM 5406 C CA . PHE B 1 138 ? -31.682 -4.092 44.103 1.00 79.15 177 PHE B CA 1
ATOM 5407 C C . PHE B 1 138 ? -31.910 -2.590 44.062 1.00 80.82 177 PHE B C 1
ATOM 5408 O O . PHE B 1 138 ? -32.327 -2.046 43.042 1.00 79.18 177 PHE B O 1
ATOM 5416 N N . ARG B 1 139 ? -31.612 -1.921 45.173 1.00 84.52 178 ARG B N 1
ATOM 5417 C CA . ARG B 1 139 ? -31.818 -0.483 45.261 1.00 87.03 178 ARG B CA 1
ATOM 5418 C C . ARG B 1 139 ? -30.553 0.329 45.030 1.00 85.54 178 ARG B C 1
ATOM 5419 O O . ARG B 1 139 ? -30.589 1.559 45.042 1.00 87.72 178 ARG B O 1
ATOM 5427 N N . SER B 1 140 ? -29.433 -0.354 44.826 1.00 86.65 179 SER B N 1
ATOM 5428 C CA . SER B 1 140 ? -28.204 0.339 44.474 1.00 87.53 179 SER B CA 1
ATOM 5429 C C . SER B 1 140 ? -27.445 -0.504 43.467 1.00 83.41 179 SER B C 1
ATOM 5430 O O . SER B 1 140 ? -27.920 -1.559 43.054 1.00 88.39 179 SER B O 1
ATOM 5433 N N . LEU B 1 141 ? -26.256 -0.053 43.088 1.00 80.33 180 LEU B N 1
ATOM 5434 C CA . LEU B 1 141 ? -25.340 -0.885 42.322 1.00 76.73 180 LEU B CA 1
ATOM 5435 C C . LEU B 1 141 ? -24.511 -1.786 43.228 1.00 78.72 180 LEU B C 1
ATOM 5436 O O . LEU B 1 141 ? -24.274 -2.951 42.916 1.00 79.92 180 LEU B O 1
ATOM 5441 N N . GLU B 1 142 ? -24.054 -1.230 44.345 1.00 80.01 181 GLU B N 1
ATOM 5442 C CA . GLU B 1 142 ? -23.097 -1.914 45.204 1.00 76.84 181 GLU B CA 1
ATOM 5443 C C . GLU B 1 142 ? -23.780 -3.043 45.964 1.00 78.35 181 GLU B C 1
ATOM 5444 O O . GLU B 1 142 ? -23.122 -3.924 46.518 1.00 79.34 181 GLU B O 1
ATOM 5450 N N . ALA B 1 143 ? -25.108 -3.011 45.977 1.00 78.97 182 ALA B N 1
ATOM 5451 C CA . ALA B 1 143 ? -25.899 -4.062 46.601 1.00 80.67 182 ALA B CA 1
ATOM 5452 C C . ALA B 1 143 ? -25.795 -5.366 45.826 1.00 77.17 182 ALA B C 1
ATOM 5453 O O . ALA B 1 143 ? -25.969 -6.444 46.391 1.00 78.74 182 ALA B O 1
ATOM 5455 N N . ILE B 1 144 ? -25.523 -5.260 44.529 1.00 72.90 183 ILE B N 1
ATOM 5456 C CA . ILE B 1 144 ? -25.470 -6.428 43.655 1.00 69.72 183 ILE B CA 1
ATOM 5457 C C . ILE B 1 144 ? -24.456 -7.471 44.122 1.00 74.40 183 ILE B C 1
ATOM 5458 O O . ILE B 1 144 ? -23.293 -7.165 44.374 1.00 78.30 183 ILE B O 1
ATOM 5463 N N . ASN B 1 145 ? -24.927 -8.710 44.221 1.00 96.81 184 ASN B N 1
ATOM 5464 C CA . ASN B 1 145 ? -24.236 -9.788 44.919 1.00 99.07 184 ASN B CA 1
ATOM 5465 C C . ASN B 1 145 ? -24.116 -10.987 43.984 1.00 103.21 184 ASN B C 1
ATOM 5466 O O . ASN B 1 145 ? -24.791 -11.037 42.960 1.00 100.73 184 ASN B O 1
ATOM 5471 N N . GLY B 1 146 ? -23.246 -11.934 44.324 1.00 102.43 185 GLY B N 1
ATOM 5472 C CA . GLY B 1 146 ? -23.165 -13.191 43.599 1.00 96.77 185 GLY B CA 1
ATOM 5473 C C . GLY B 1 146 ? -24.525 -13.862 43.643 1.00 99.15 185 GLY B C 1
ATOM 5474 O O . GLY B 1 146 ? -24.980 -14.450 42.661 1.00 97.59 185 GLY B O 1
ATOM 5475 N N . SER B 1 147 ? -25.163 -13.784 44.807 1.00 99.68 186 SER B N 1
ATOM 5476 C CA . SER B 1 147 ? -26.563 -14.157 44.951 1.00 102.99 186 SER B CA 1
ATOM 5477 C C . SER B 1 147 ? -27.454 -13.345 44.021 1.00 106.01 186 SER B C 1
ATOM 5478 O O . SER B 1 147 ? -27.366 -12.116 43.976 1.00 89.45 186 SER B O 1
ATOM 5481 N N . GLY B 1 148 ? -28.319 -14.034 43.287 1.00 102.84 187 GLY B N 1
ATOM 5482 C CA . GLY B 1 148 ? -29.283 -13.362 42.439 1.00 89.27 187 GLY B CA 1
ATOM 5483 C C . GLY B 1 148 ? -28.620 -12.760 41.221 1.00 84.00 187 GLY B C 1
ATOM 5484 O O . GLY B 1 148 ? -29.130 -11.807 40.634 1.00 80.18 187 GLY B O 1
ATOM 5485 N N . LEU B 1 149 ? -27.479 -13.322 40.839 1.00 94.75 188 LEU B N 1
ATOM 5486 C CA . LEU B 1 149 ? -26.745 -12.832 39.684 1.00 80.38 188 LEU B CA 1
ATOM 5487 C C . LEU B 1 149 ? -26.318 -13.950 38.752 1.00 75.51 188 LEU B C 1
ATOM 5488 O O . LEU B 1 149 ? -25.566 -14.847 39.132 1.00 74.08 188 LEU B O 1
ATOM 5493 N N . GLN B 1 150 ? -26.820 -13.886 37.525 1.00 82.47 189 GLN B N 1
ATOM 5494 C CA . GLN B 1 150 ? -26.532 -14.893 36.522 1.00 81.88 189 GLN B CA 1
ATOM 5495 C C . GLN B 1 150 ? -25.475 -14.325 35.587 1.00 72.60 189 GLN B C 1
ATOM 5496 O O . GLN B 1 150 ? -25.776 -13.442 34.795 1.00 73.63 189 GLN B O 1
ATOM 5502 N N . MET B 1 151 ? -24.251 -14.834 35.660 1.00 63.78 190 MET B N 1
ATOM 5503 C CA . MET B 1 151 ? -23.122 -14.150 35.030 1.00 60.16 190 MET B CA 1
ATOM 5504 C C . MET B 1 151 ? -22.538 -14.916 33.856 1.00 60.36 190 MET B C 1
ATOM 5505 O O . MET B 1 151 ? -22.370 -16.131 33.918 1.00 62.82 190 MET B O 1
ATOM 5510 N N . GLY B 1 152 ? -22.238 -14.203 32.777 1.00 52.45 191 GLY B N 1
ATOM 5511 C CA . GLY B 1 152 ? -21.630 -14.845 31.630 1.00 50.63 191 GLY B CA 1
ATOM 5512 C C . GLY B 1 152 ? -20.794 -13.949 30.743 1.00 49.51 191 GLY B C 1
ATOM 5513 O O . GLY B 1 152 ? -20.784 -12.728 30.896 1.00 50.10 191 GLY B O 1
ATOM 5514 N N . LEU B 1 153 ? -20.084 -14.571 29.809 1.00 48.09 192 LEU B N 1
ATOM 5515 C CA . LEU B 1 153 ? -19.303 -13.834 28.825 1.00 48.27 192 LEU B CA 1
ATOM 5516 C C . LEU B 1 153 ? -19.625 -14.300 27.407 1.00 46.00 192 LEU B C 1
ATOM 5517 O O . LEU B 1 153 ? -20.070 -15.425 27.197 1.00 45.82 192 LEU B O 1
ATOM 5522 N N . GLN B 1 154 ? -19.389 -13.426 26.439 1.00 45.50 193 GLN B N 1
ATOM 5523 C CA . GLN B 1 154 ? -19.493 -13.783 25.032 1.00 44.67 193 GLN B CA 1
ATOM 5524 C C . GLN B 1 154 ? -18.368 -13.099 24.274 1.00 44.02 193 GLN B C 1
ATOM 5525 O O . GLN B 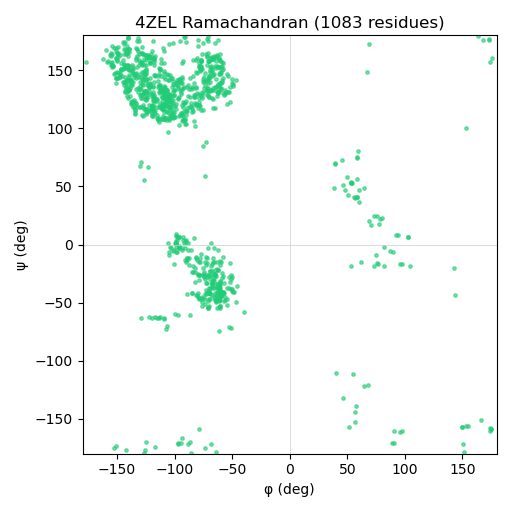1 154 ? -18.164 -11.899 24.416 1.00 50.22 193 GLN B O 1
ATOM 5531 N N . ARG B 1 155 ? -17.652 -13.854 23.454 1.00 43.18 194 ARG B N 1
ATOM 5532 C CA . ARG B 1 155 ? -16.556 -13.287 22.681 1.00 42.65 194 ARG B CA 1
ATOM 5533 C C . ARG B 1 155 ? -17.043 -12.950 21.280 1.00 54.10 194 ARG B C 1
ATOM 5534 O O . ARG B 1 155 ? -17.727 -13.754 20.651 1.00 61.43 194 ARG B O 1
ATOM 5542 N N . VAL B 1 156 ? -16.692 -11.767 20.786 1.00 55.02 195 VAL B N 1
ATOM 5543 C CA . VAL B 1 156 ? -17.183 -11.348 19.472 1.00 50.16 195 VAL B CA 1
ATOM 5544 C C . VAL B 1 156 ? -16.246 -10.333 18.831 1.00 48.45 195 VAL B C 1
ATOM 5545 O O . VAL B 1 156 ? -15.402 -9.774 19.505 1.00 51.40 195 VAL B O 1
ATOM 5549 N N . GLN B 1 157 ? -16.378 -10.093 17.532 1.00 47.43 196 GLN B N 1
ATOM 5550 C CA . GLN B 1 157 ? -15.620 -9.008 16.925 1.00 45.92 196 GLN B CA 1
ATOM 5551 C C . GLN B 1 157 ? -16.523 -7.791 16.784 1.00 46.77 196 GLN B C 1
ATOM 5552 O O . GLN B 1 157 ? -17.431 -7.774 15.959 1.00 49.66 196 GLN B O 1
ATOM 5558 N N . LEU B 1 158 ? -16.261 -6.764 17.587 1.00 45.90 197 LEU B N 1
ATOM 5559 C CA . LEU B 1 158 ? -17.126 -5.592 17.603 1.00 48.43 197 LEU B CA 1
ATOM 5560 C C . LEU B 1 158 ? -16.920 -4.719 16.380 1.00 48.41 197 LEU B C 1
ATOM 5561 O O . LEU B 1 158 ? -17.888 -4.305 15.746 1.00 51.63 197 LEU B O 1
ATOM 5566 N N . LEU B 1 159 ? -15.668 -4.455 16.022 1.00 48.10 198 LEU B N 1
ATOM 5567 C CA . LEU B 1 159 ? -15.450 -3.665 14.829 1.00 49.33 198 LEU B CA 1
ATOM 5568 C C . LEU B 1 159 ? -15.276 -4.626 13.681 1.00 57.01 198 LEU B C 1
ATOM 5569 O O . LEU B 1 159 ? -14.241 -5.277 13.545 1.00 62.85 198 LEU B O 1
ATOM 5574 N N . LYS B 1 160 ? -16.297 -4.701 12.844 1.00 55.44 199 LYS B N 1
ATOM 5575 C CA . LYS B 1 160 ? -16.221 -5.481 11.632 1.00 49.70 199 LYS B CA 1
ATOM 5576 C C . LYS B 1 160 ? -15.790 -4.544 10.526 1.00 51.23 199 LYS B C 1
ATOM 5577 O O . LYS B 1 160 ? -15.968 -3.339 10.648 1.00 60.34 199 LYS B O 1
ATOM 5583 N N . PRO B 1 161 ? -15.194 -5.076 9.457 1.00 51.35 200 PRO B N 1
ATOM 5584 C CA . PRO B 1 161 ? -14.920 -4.164 8.347 1.00 53.18 200 PRO B CA 1
ATOM 5585 C C . PRO B 1 161 ? -16.240 -3.737 7.734 1.00 71.70 200 PRO B C 1
ATOM 5586 O O . PRO B 1 161 ? -17.184 -4.526 7.778 1.00 58.72 200 PRO B O 1
ATOM 5590 N N . ASN B 1 162 ? -16.337 -2.545 7.162 1.00 74.29 201 ASN B N 1
ATOM 5591 C CA . ASN B 1 162 ? -17.590 -2.256 6.504 1.00 91.64 201 ASN B CA 1
ATOM 5592 C C . ASN B 1 162 ? -17.396 -2.682 5.065 1.00 95.99 201 ASN B C 1
ATOM 5593 O O . ASN B 1 162 ? -16.692 -2.046 4.281 1.00 105.82 201 ASN B O 1
ATOM 5598 N N . ILE B 1 163 ? -18.035 -3.795 4.737 1.00 97.74 202 ILE B N 1
ATOM 5599 C CA . ILE B 1 163 ? -17.996 -4.335 3.397 1.00 84.70 202 ILE B CA 1
ATOM 5600 C C . ILE B 1 163 ? -19.385 -4.405 2.799 1.00 90.43 202 ILE B C 1
ATOM 5601 O O . ILE B 1 163 ? -20.279 -5.048 3.348 1.00 95.24 202 ILE B O 1
ATOM 5606 N N . PRO B 1 164 ? -19.587 -3.710 1.680 1.00 80.22 203 PRO B N 1
ATOM 5607 C CA . PRO B 1 164 ? -20.863 -3.889 0.997 1.00 72.99 203 PRO B CA 1
ATOM 5608 C C . PRO B 1 164 ? -20.884 -5.258 0.339 1.00 68.44 203 PRO B C 1
ATOM 5609 O O . PRO B 1 164 ? -19.854 -5.700 -0.170 1.00 66.11 203 PRO B O 1
ATOM 5613 N N . GLU B 1 165 ? -22.026 -5.931 0.374 1.00 77.79 204 GLU B N 1
ATOM 5614 C CA . GLU B 1 165 ? -22.177 -7.189 -0.336 1.00 82.85 204 GLU B CA 1
ATOM 5615 C C . GLU B 1 165 ? -22.070 -6.920 -1.829 1.00 83.29 204 GLU B C 1
ATOM 5616 O O . GLU B 1 165 ? -22.880 -6.182 -2.394 1.00 78.44 204 GLU B O 1
ATOM 5622 N N . PRO B 1 166 ? -21.055 -7.510 -2.471 1.00 91.86 205 PRO B N 1
ATOM 5623 C CA . PRO B 1 166 ? -20.830 -7.383 -3.911 1.00 90.49 205 PRO B CA 1
ATOM 5624 C C . PRO B 1 166 ? -21.997 -7.922 -4.714 1.00 92.85 205 PRO B C 1
ATOM 5625 O O . PRO B 1 166 ? -22.769 -8.735 -4.207 1.00 100.38 205 PRO B O 1
ATOM 5629 N N . GLU B 1 167 ? -22.126 -7.469 -5.955 1.00 86.09 206 GLU B N 1
ATOM 5630 C CA . GLU B 1 167 ? -23.138 -8.014 -6.839 1.00 83.06 206 GLU B CA 1
ATOM 5631 C C . GLU B 1 167 ? -22.756 -9.462 -7.105 1.00 78.88 206 GLU B C 1
ATOM 5632 O O . GLU B 1 167 ? -21.612 -9.859 -6.889 1.00 83.97 206 GLU B O 1
ATOM 5638 N N . LEU B 1 168 ? -23.701 -10.253 -7.587 1.00 84.09 207 LEU B N 1
ATOM 5639 C CA . LEU B 1 168 ? -23.428 -11.650 -7.839 1.00 84.15 207 LEU B CA 1
ATOM 5640 C C . LEU B 1 168 ? -23.401 -11.845 -9.342 1.00 90.60 207 LEU B C 1
ATOM 5641 O O . LEU B 1 168 ? -24.102 -11.147 -10.072 1.00 100.70 207 LEU B O 1
ATOM 5646 N N . PRO B 1 169 ? -22.591 -12.801 -9.812 1.00 91.37 208 PRO B N 1
ATOM 5647 C CA . PRO B 1 169 ? -22.372 -13.030 -11.244 1.00 96.59 208 PRO B CA 1
ATOM 5648 C C . PRO B 1 169 ? -23.639 -13.391 -12.017 1.00 99.17 208 PRO B C 1
ATOM 5649 O O . PRO B 1 169 ? -23.602 -13.376 -13.248 1.00 107.28 208 PRO B O 1
ATOM 5653 N N . SER B 1 170 ? -24.704 -13.748 -11.295 1.00 95.83 209 SER B N 1
ATOM 5654 C CA . SER B 1 170 ? -26.001 -14.171 -11.844 1.00 103.38 209 SER B CA 1
ATOM 5655 C C . SER B 1 170 ? -25.862 -15.603 -12.343 1.00 96.60 209 SER B C 1
ATOM 5656 O O . SER B 1 170 ? -26.844 -16.307 -12.573 1.00 92.11 209 SER B O 1
ATOM 5659 N N . ASP B 1 171 ? -24.610 -16.004 -12.509 1.00 95.42 210 ASP B N 1
ATOM 5660 C CA . ASP B 1 171 ? -24.216 -17.366 -12.792 1.00 97.62 210 ASP B CA 1
ATOM 5661 C C . ASP B 1 171 ? -24.242 -18.086 -11.456 1.00 100.52 210 ASP B C 1
ATOM 5662 O O . ASP B 1 171 ? -24.421 -19.302 -11.374 1.00 103.29 210 ASP B O 1
ATOM 5667 N N . ALA B 1 172 ? -24.055 -17.287 -10.410 1.00 98.57 211 ALA B N 1
ATOM 5668 C CA . ALA B 1 172 ? -23.867 -17.766 -9.050 1.00 92.15 211 ALA B CA 1
ATOM 5669 C C . ALA B 1 172 ? -25.004 -18.656 -8.577 1.00 84.57 211 ALA B C 1
ATOM 5670 O O . ALA B 1 172 ? -26.179 -18.330 -8.735 1.00 84.48 211 ALA B O 1
ATOM 5672 N N . CYS B 1 173 ? -24.631 -19.785 -7.993 1.00 78.83 212 CYS B N 1
ATOM 5673 C CA . CYS B 1 173 ? -25.586 -20.714 -7.424 1.00 77.96 212 CYS B CA 1
ATOM 5674 C C . CYS B 1 173 ? -25.208 -21.000 -5.979 1.00 74.50 212 CYS B C 1
ATOM 5675 O O . CYS B 1 173 ? -24.043 -20.873 -5.584 1.00 73.16 212 CYS B O 1
ATOM 5678 N N . THR B 1 174 ? -26.207 -21.375 -5.193 1.00 82.91 213 THR B N 1
ATOM 5679 C CA . THR B 1 174 ? -26.009 -21.664 -3.785 1.00 70.19 213 THR B CA 1
ATOM 5680 C C . THR B 1 174 ? -26.066 -23.152 -3.507 1.00 70.11 213 THR B C 1
ATOM 5681 O O . THR B 1 174 ? -26.970 -23.844 -3.964 1.00 77.58 213 THR B O 1
ATOM 5685 N N . MET B 1 175 ? -25.099 -23.645 -2.747 1.00 68.45 214 MET B N 1
ATOM 5686 C CA . MET B 1 175 ? -25.169 -25.015 -2.267 1.00 68.21 214 MET B CA 1
ATOM 5687 C C . MET B 1 175 ? -25.191 -24.999 -0.748 1.00 65.36 214 MET B C 1
ATOM 5688 O O . MET B 1 175 ? -24.336 -24.393 -0.112 1.00 63.64 214 MET B O 1
ATOM 5693 N N . GLU B 1 176 ? -26.181 -25.665 -0.172 1.00 65.03 215 GLU B N 1
ATOM 5694 C CA . GLU B 1 176 ? -26.397 -25.610 1.265 1.00 62.64 215 GLU B CA 1
ATOM 5695 C C . GLU B 1 176 ? -25.949 -26.882 1.960 1.00 62.20 215 GLU B C 1
ATOM 5696 O O . GLU B 1 176 ? -26.496 -27.946 1.717 1.00 63.53 215 GLU B O 1
ATOM 5702 N N . VAL B 1 177 ? -24.961 -26.767 2.837 1.00 60.50 216 VAL B N 1
ATOM 5703 C CA . VAL B 1 177 ? -24.519 -27.912 3.617 1.00 60.12 216 VAL B CA 1
ATOM 5704 C C . VAL B 1 177 ? -25.080 -27.798 5.024 1.00 58.27 216 VAL B C 1
ATOM 5705 O O . VAL B 1 177 ? -24.662 -26.949 5.795 1.00 56.54 216 VAL B O 1
ATOM 5709 N N . GLN B 1 178 ? -26.029 -28.664 5.355 1.00 58.81 217 GLN B N 1
ATOM 5710 C CA . GLN B 1 178 ? -26.699 -28.611 6.646 1.00 57.41 217 GLN B CA 1
ATOM 5711 C C . GLN B 1 178 ? -26.730 -29.968 7.323 1.00 57.86 217 GLN B C 1
ATOM 5712 O O . GLN B 1 178 ? -26.652 -31.001 6.660 1.00 59.59 217 GLN B O 1
ATOM 5718 N N . ALA B 1 179 ? -26.820 -29.964 8.649 1.00 57.82 218 ALA B N 1
ATOM 5719 C CA . ALA B 1 179 ? -27.090 -31.194 9.375 1.00 57.14 218 ALA B CA 1
ATOM 5720 C C . ALA B 1 179 ? -28.417 -31.767 8.897 1.00 58.54 218 ALA B C 1
ATOM 5721 O O . ALA B 1 179 ? -29.372 -31.026 8.665 1.00 58.30 218 ALA B O 1
ATOM 5723 N N . PRO B 1 180 ? -28.489 -33.096 8.774 1.00 60.16 219 PRO B N 1
ATOM 5724 C CA . PRO B 1 180 ? -29.724 -33.759 8.350 1.00 61.68 219 PRO B CA 1
ATOM 5725 C C . PRO B 1 180 ? -30.818 -33.803 9.414 1.00 61.07 219 PRO B C 1
ATOM 5726 O O . PRO B 1 180 ? -31.240 -34.893 9.792 1.00 62.20 219 PRO B O 1
ATOM 5730 N N . ASN B 1 181 ? -31.253 -32.635 9.884 1.00 59.49 220 ASN B N 1
ATOM 5731 C CA . ASN B 1 181 ? -32.304 -32.536 10.894 1.00 58.98 220 ASN B CA 1
ATOM 5732 C C . ASN B 1 181 ? -32.021 -33.443 12.091 1.00 59.02 220 ASN B C 1
ATOM 5733 O O . ASN B 1 181 ? -32.799 -34.346 12.399 1.00 60.15 220 ASN B O 1
ATOM 5738 N N . ILE B 1 182 ? -30.883 -33.248 12.743 1.00 61.39 221 ILE B N 1
ATOM 5739 C CA . ILE B 1 182 ? -30.453 -34.223 13.731 1.00 58.48 221 ILE B CA 1
ATOM 5740 C C . ILE B 1 182 ? -30.736 -33.737 15.137 1.00 57.38 221 ILE B C 1
ATOM 5741 O O . ILE B 1 182 ? -31.141 -32.598 15.349 1.00 56.17 221 ILE B O 1
ATOM 5746 N N . GLN B 1 183 ? -30.500 -34.616 16.098 1.00 58.06 222 GLN B N 1
ATOM 5747 C CA . GLN B 1 183 ? -30.802 -34.330 17.487 1.00 57.49 222 GLN B CA 1
ATOM 5748 C C . GLN B 1 183 ? -29.517 -34.128 18.264 1.00 56.74 222 GLN B C 1
ATOM 5749 O O . GLN B 1 183 ? -28.621 -34.970 18.224 1.00 57.57 222 GLN B O 1
ATOM 5755 N N . ILE B 1 184 ? -29.423 -33.010 18.970 1.00 55.34 223 ILE B N 1
ATOM 5756 C CA . ILE B 1 184 ? -28.221 -32.732 19.732 1.00 54.65 223 ILE B CA 1
ATOM 5757 C C . ILE B 1 184 ? -28.216 -33.572 20.999 1.00 55.75 223 ILE B C 1
ATOM 5758 O O . ILE B 1 184 ? -29.170 -33.543 21.778 1.00 56.14 223 ILE B O 1
ATOM 5763 N N . PRO B 1 185 ? -27.129 -34.335 21.200 1.00 65.14 224 PRO B N 1
ATOM 5764 C CA . PRO B 1 185 ? -26.971 -35.259 22.325 1.00 67.86 224 PRO B CA 1
ATOM 5765 C C . PRO B 1 185 ? -26.978 -34.484 23.627 1.00 64.90 224 PRO B C 1
ATOM 5766 O O . PRO B 1 185 ? -26.774 -33.271 23.579 1.00 55.66 224 PRO B O 1
ATOM 5770 N N . SER B 1 186 ? -27.191 -35.132 24.768 1.00 75.45 225 SER B N 1
ATOM 5771 C CA . SER B 1 186 ? -27.166 -34.338 25.974 1.00 66.37 225 SER B CA 1
ATOM 5772 C C . SER B 1 186 ? -25.726 -34.396 26.394 1.00 68.30 225 SER B C 1
ATOM 5773 O O . SER B 1 186 ? -25.259 -35.371 26.977 1.00 80.07 225 SER B O 1
ATOM 5776 N N . GLN B 1 187 ? -25.056 -33.291 26.126 1.00 60.75 226 GLN B N 1
ATOM 5777 C CA . GLN B 1 187 ? -23.690 -33.040 26.503 1.00 56.13 226 GLN B CA 1
ATOM 5778 C C . GLN B 1 187 ? -23.568 -31.547 26.386 1.00 54.25 226 GLN B C 1
ATOM 5779 O O . GLN B 1 187 ? -24.372 -30.901 25.723 1.00 53.34 226 GLN B O 1
ATOM 5785 N N . GLU B 1 188 ? -22.574 -31.010 27.053 1.00 53.86 227 GLU B N 1
ATOM 5786 C CA . GLU B 1 188 ? -22.242 -29.601 27.030 1.00 57.97 227 GLU B CA 1
ATOM 5787 C C . GLU B 1 188 ? -21.611 -29.197 25.720 1.00 52.47 227 GLU B C 1
ATOM 5788 O O . GLU B 1 188 ? -21.858 -28.126 25.157 1.00 60.05 227 GLU B O 1
ATOM 5794 N N . THR B 1 189 ? -20.724 -30.072 25.279 1.00 51.46 228 THR B N 1
ATOM 5795 C CA . THR B 1 189 ? -19.964 -29.841 24.085 1.00 50.56 228 THR B CA 1
ATOM 5796 C C . THR B 1 189 ? -20.152 -31.029 23.193 1.00 51.58 228 THR B C 1
ATOM 5797 O O . THR B 1 189 ? -20.025 -32.176 23.622 1.00 57.19 228 THR B O 1
ATOM 5801 N N . THR B 1 190 ? -20.469 -30.734 21.943 1.00 58.48 229 THR B N 1
ATOM 5802 C CA . THR B 1 190 ? -20.601 -31.762 20.935 1.00 61.55 229 THR B CA 1
ATOM 5803 C C . THR B 1 190 ? -19.996 -31.276 19.631 1.00 55.81 229 THR B C 1
ATOM 5804 O O . THR B 1 190 ? -20.250 -30.162 19.209 1.00 54.75 229 THR B O 1
ATOM 5808 N N . TYR B 1 191 ? -19.192 -32.111 18.990 1.00 53.19 230 TYR B N 1
ATOM 5809 C CA . TYR B 1 191 ? -18.781 -31.835 17.620 1.00 52.08 230 TYR B CA 1
ATOM 5810 C C . TYR B 1 191 ? -19.317 -32.891 16.680 1.00 59.07 230 TYR B C 1
ATOM 5811 O O . TYR B 1 191 ? -19.095 -34.084 16.868 1.00 73.43 230 TYR B O 1
ATOM 5820 N N . TRP B 1 192 ? -20.027 -32.432 15.658 1.00 66.10 231 TRP B N 1
ATOM 5821 C CA . TRP B 1 192 ? -20.846 -33.318 14.857 1.00 62.85 231 TRP B CA 1
ATOM 5822 C C . TRP B 1 192 ? -20.364 -33.291 13.414 1.00 64.86 231 TRP B C 1
ATOM 5823 O O . TRP B 1 192 ? -20.388 -32.249 12.764 1.00 66.27 231 TRP B O 1
ATOM 5834 N N . CYS B 1 193 ? -19.910 -34.439 12.927 1.00 57.52 232 CYS B N 1
ATOM 5835 C CA . CYS B 1 193 ? -19.499 -34.574 11.539 1.00 58.64 232 CYS B CA 1
ATOM 5836 C C . CYS B 1 193 ? -20.613 -35.172 10.694 1.00 60.19 232 CYS B C 1
ATOM 5837 O O . CYS B 1 193 ? -21.316 -36.093 11.114 1.00 61.28 232 CYS B O 1
ATOM 5840 N N . TYR B 1 194 ? -20.760 -34.627 9.494 1.00 60.41 233 TYR B N 1
ATOM 5841 C CA . TYR B 1 194 ? -21.748 -35.090 8.533 1.00 62.03 233 TYR B CA 1
ATOM 5842 C C . TYR B 1 194 ? -21.134 -35.045 7.145 1.00 63.41 233 TYR B C 1
ATOM 5843 O O . TYR B 1 194 ? -20.403 -34.118 6.823 1.00 62.42 233 TYR B O 1
ATOM 5852 N N . ILE B 1 195 ? -21.435 -36.033 6.313 1.00 65.89 234 ILE B N 1
ATOM 5853 C CA . ILE B 1 195 ? -20.827 -36.090 4.990 1.00 67.64 234 ILE B CA 1
ATOM 5854 C C . ILE B 1 195 ? -21.842 -35.813 3.891 1.00 70.40 234 ILE B C 1
ATOM 5855 O O . ILE B 1 195 ? -22.826 -36.538 3.740 1.00 70.05 234 ILE B O 1
ATOM 5860 N N . LYS B 1 196 ? -21.587 -34.760 3.121 1.00 78.11 235 LYS B N 1
ATOM 5861 C CA . LYS B 1 196 ? -22.480 -34.370 2.036 1.00 87.90 235 LYS B CA 1
ATOM 5862 C C . LYS B 1 196 ? -21.722 -34.466 0.710 1.00 86.35 235 LYS B C 1
ATOM 5863 O O . LYS B 1 196 ? -20.484 -34.411 0.699 1.00 94.57 235 LYS B O 1
ATOM 5869 N N . GLU B 1 197 ? -22.437 -34.614 -0.407 1.00 73.79 236 GLU B N 1
ATOM 5870 C CA . GLU B 1 197 ? -21.744 -34.630 -1.687 1.00 76.17 236 GLU B CA 1
ATOM 5871 C C . GLU B 1 197 ? -22.371 -33.929 -2.907 1.00 77.75 236 GLU B C 1
ATOM 5872 O O . GLU B 1 197 ? -23.586 -33.780 -3.037 1.00 77.71 236 GLU B O 1
ATOM 5878 N N . LEU B 1 198 ? -21.460 -33.544 -3.800 1.00 78.87 237 LEU B N 1
ATOM 5879 C CA . LEU B 1 198 ? -21.653 -32.821 -5.041 1.00 80.58 237 LEU B CA 1
ATOM 5880 C C . LEU B 1 198 ? -22.035 -33.814 -6.140 1.00 84.39 237 LEU B C 1
ATOM 5881 O O . LEU B 1 198 ? -21.792 -35.009 -6.012 1.00 85.80 237 LEU B O 1
ATOM 5886 N N . PRO B 1 199 ? -22.659 -33.339 -7.219 1.00 86.31 238 PRO B N 1
ATOM 5887 C CA . PRO B 1 199 ? -22.825 -34.226 -8.377 1.00 90.35 238 PRO B CA 1
ATOM 5888 C C . PRO B 1 199 ? -21.475 -34.649 -8.966 1.00 92.44 238 PRO B C 1
ATOM 5889 O O . PRO B 1 199 ? -20.508 -33.902 -8.824 1.00 91.03 238 PRO B O 1
ATOM 5893 N N . LYS B 1 200 ? -21.397 -35.813 -9.608 1.00 98.53 239 LYS B N 1
ATOM 5894 C CA . LYS B 1 200 ? -20.138 -36.238 -10.219 1.00 99.52 239 LYS B CA 1
ATOM 5895 C C . LYS B 1 200 ? -19.897 -35.351 -11.437 1.00 103.84 239 LYS B C 1
ATOM 5896 O O . LYS B 1 200 ? -20.769 -34.562 -11.803 1.00 106.84 239 LYS B O 1
ATOM 5902 N N . GLY B 1 201 ? -18.751 -35.495 -12.096 1.00 102.39 240 GLY B N 1
ATOM 5903 C CA . GLY B 1 201 ? -18.374 -34.495 -13.077 1.00 103.72 240 GLY B CA 1
ATOM 5904 C C . GLY B 1 201 ? -18.190 -33.252 -12.232 1.00 99.48 240 GLY B C 1
ATOM 5905 O O . GLY B 1 201 ? -17.359 -33.273 -11.322 1.00 98.38 240 GLY B O 1
ATOM 5906 N N . PHE B 1 202 ? -18.927 -32.180 -12.520 1.00 102.77 241 PHE B N 1
ATOM 5907 C CA . PHE B 1 202 ? -18.802 -30.955 -11.729 1.00 99.63 241 PHE B CA 1
ATOM 5908 C C . PHE B 1 202 ? -17.383 -30.395 -11.741 1.00 100.86 241 PHE B C 1
ATOM 5909 O O . PHE B 1 202 ? -16.653 -30.524 -10.762 1.00 99.91 241 PHE B O 1
ATOM 5917 N N . SER B 1 203 ? -16.990 -29.795 -12.860 1.00 124.74 242 SER B N 1
ATOM 5918 C CA . SER B 1 203 ? -15.658 -29.212 -12.994 1.00 126.06 242 SER B CA 1
ATOM 5919 C C . SER B 1 203 ? -15.553 -27.937 -12.158 1.00 126.61 242 SER B C 1
ATOM 5920 O O . SER B 1 203 ? -16.528 -27.517 -11.537 1.00 137.37 242 SER B O 1
ATOM 5923 N N . ARG B 1 204 ? -14.372 -27.327 -12.131 1.00 92.44 243 ARG B N 1
ATOM 5924 C CA . ARG B 1 204 ? -14.067 -26.356 -11.088 1.00 88.61 243 ARG B CA 1
ATOM 5925 C C . ARG B 1 204 ? -14.832 -25.037 -11.186 1.00 87.75 243 ARG B C 1
ATOM 5926 O O . ARG B 1 204 ? -15.103 -24.513 -12.264 1.00 90.39 243 ARG B O 1
ATOM 5934 N N . HIS B 1 205 ? -15.175 -24.541 -10.002 1.00 89.50 244 HIS B N 1
ATOM 5935 C CA . HIS B 1 205 ? -15.947 -23.335 -9.761 1.00 82.74 244 HIS B CA 1
ATOM 5936 C C . HIS B 1 205 ? -15.198 -22.519 -8.727 1.00 79.53 244 HIS B C 1
ATOM 5937 O O . HIS B 1 205 ? -14.322 -23.042 -8.031 1.00 78.04 244 HIS B O 1
ATOM 5944 N N . HIS B 1 206 ? -15.561 -21.247 -8.618 1.00 78.65 245 HIS B N 1
ATOM 5945 C CA . HIS B 1 206 ? -15.035 -20.372 -7.581 1.00 75.66 245 HIS B CA 1
ATOM 5946 C C . HIS B 1 206 ? -16.095 -20.094 -6.520 1.00 73.15 245 HIS B C 1
ATOM 5947 O O . HIS B 1 206 ? -17.205 -19.689 -6.849 1.00 73.98 245 HIS B O 1
ATOM 5954 N N . ILE B 1 207 ? -15.754 -20.288 -5.251 1.00 70.25 246 ILE B N 1
ATOM 5955 C CA . ILE B 1 207 ? -16.637 -19.848 -4.186 1.00 67.91 246 ILE B CA 1
ATOM 5956 C C . ILE B 1 207 ? -16.315 -18.399 -3.976 1.00 67.07 246 ILE B C 1
ATOM 5957 O O . ILE B 1 207 ? -15.185 -18.046 -3.626 1.00 68.76 246 ILE B O 1
ATOM 5962 N N . ILE B 1 208 ? -17.291 -17.556 -4.276 1.00 67.80 247 ILE B N 1
ATOM 5963 C CA . ILE B 1 208 ? -17.156 -16.139 -4.036 1.00 67.22 247 ILE B CA 1
ATOM 5964 C C . ILE B 1 208 ? -17.868 -15.648 -2.776 1.00 64.85 247 ILE B C 1
ATOM 5965 O O . ILE B 1 208 ? -17.742 -14.479 -2.414 1.00 64.25 247 ILE B O 1
ATOM 5970 N N . LYS B 1 209 ? -18.615 -16.526 -2.110 1.00 63.70 248 LYS B N 1
ATOM 5971 C CA . LYS B 1 209 ? -19.285 -16.118 -0.872 1.00 61.60 248 LYS B CA 1
ATOM 5972 C C . LYS B 1 209 ? -19.654 -17.306 0.015 1.00 60.09 248 LYS B C 1
ATOM 5973 O O . LYS B 1 209 ? -19.769 -18.423 -0.478 1.00 76.19 248 LYS B O 1
ATOM 5979 N N . TYR B 1 210 ? -19.825 -17.081 1.318 1.00 57.94 249 TYR B N 1
ATOM 5980 C CA . TYR B 1 210 ? -20.600 -18.032 2.126 1.00 58.81 249 TYR B CA 1
ATOM 5981 C C . TYR B 1 210 ? -21.226 -17.370 3.348 1.00 55.30 249 TYR B C 1
ATOM 5982 O O . TYR B 1 210 ? -20.728 -16.369 3.848 1.00 54.45 249 TYR B O 1
ATOM 5991 N N . GLU B 1 211 ? -22.329 -17.940 3.821 1.00 55.04 250 GLU B N 1
ATOM 5992 C CA . GLU B 1 211 ? -23.050 -17.374 4.954 1.00 53.82 250 GLU B CA 1
ATOM 5993 C C . GLU B 1 211 ? -23.627 -18.479 5.834 1.00 52.94 250 GLU B C 1
ATOM 5994 O O . GLU B 1 211 ? -23.839 -19.589 5.369 1.00 53.69 250 GLU B O 1
ATOM 6000 N N . PRO B 1 212 ? -23.854 -18.187 7.124 1.00 52.15 251 PRO B N 1
ATOM 6001 C CA . PRO B 1 212 ? -24.371 -19.219 8.027 1.00 50.84 251 PRO B CA 1
ATOM 6002 C C . PRO B 1 212 ? -25.866 -19.482 7.870 1.00 51.70 251 PRO B C 1
ATOM 6003 O O . PRO B 1 212 ? -26.627 -18.601 7.476 1.00 52.47 251 PRO B O 1
ATOM 6007 N N . ILE B 1 213 ? -26.265 -20.708 8.184 1.00 51.70 252 ILE B N 1
ATOM 6008 C CA . ILE B 1 213 ? -27.663 -21.088 8.316 1.00 52.29 252 ILE B CA 1
ATOM 6009 C C . ILE B 1 213 ? -27.866 -21.677 9.700 1.00 56.24 252 ILE B C 1
ATOM 6010 O O . ILE B 1 213 ? -27.292 -22.710 10.025 1.00 66.16 252 ILE B O 1
ATOM 6015 N N . VAL B 1 214 ? -28.688 -21.031 10.516 1.00 51.88 253 VAL B N 1
ATOM 6016 C CA . VAL B 1 214 ? -28.925 -21.529 11.860 1.00 50.08 253 VAL B CA 1
ATOM 6017 C C . VAL B 1 214 ? -30.413 -21.669 12.126 1.00 50.74 253 VAL B C 1
ATOM 6018 O O . VAL B 1 214 ? -31.186 -20.743 11.887 1.00 54.11 253 VAL B O 1
ATOM 6022 N N . THR B 1 215 ? -30.809 -22.839 12.615 1.00 50.90 254 THR B N 1
ATOM 6023 C CA . THR B 1 215 ? -32.206 -23.108 12.921 1.00 51.58 254 THR B CA 1
ATOM 6024 C C . THR B 1 215 ? -32.690 -22.192 14.042 1.00 51.13 254 THR B C 1
ATOM 6025 O O . THR B 1 215 ? -31.947 -21.912 14.980 1.00 50.24 254 THR B O 1
ATOM 6029 N N . LYS B 1 216 ? -33.932 -21.730 13.948 1.00 51.91 255 LYS B N 1
ATOM 6030 C CA . LYS B 1 216 ? -34.439 -20.749 14.897 1.00 51.83 255 LYS B CA 1
ATOM 6031 C C . LYS B 1 216 ? -34.631 -21.387 16.268 1.00 51.54 255 LYS B C 1
ATOM 6032 O O . LYS B 1 216 ? -35.288 -22.416 16.402 1.00 52.05 255 LYS B O 1
ATOM 6038 N N . GLY B 1 217 ? -34.038 -20.766 17.281 1.00 50.91 256 GLY B N 1
ATOM 6039 C CA . GLY B 1 217 ? -34.114 -21.258 18.643 1.00 51.75 256 GLY B CA 1
ATOM 6040 C C . GLY B 1 217 ? -32.808 -21.912 19.052 1.00 50.00 256 GLY B C 1
ATOM 6041 O O . GLY B 1 217 ? -32.539 -22.088 20.237 1.00 53.84 256 GLY B O 1
ATOM 6042 N N . ASN B 1 218 ? -31.997 -22.279 18.063 1.00 49.59 257 ASN B N 1
ATOM 6043 C CA . ASN B 1 218 ? -30.723 -22.947 18.316 1.00 48.96 257 ASN B CA 1
ATOM 6044 C C . ASN B 1 218 ? -29.530 -21.992 18.302 1.00 48.08 257 ASN B C 1
ATOM 6045 O O . ASN B 1 218 ? -28.384 -22.425 18.400 1.00 47.56 257 ASN B O 1
ATOM 6050 N N . GLU B 1 219 ? -29.810 -20.703 18.142 1.00 48.07 258 GLU B N 1
ATOM 6051 C CA . GLU B 1 219 ? -28.775 -19.679 18.018 1.00 47.43 258 GLU B CA 1
ATOM 6052 C C . GLU B 1 219 ? -27.716 -19.757 19.118 1.00 46.76 258 GLU B C 1
ATOM 6053 O O . GLU B 1 219 ? -26.530 -19.570 18.861 1.00 46.12 258 GLU B O 1
ATOM 6059 N N . ALA B 1 220 ? -28.148 -20.029 20.343 1.00 51.72 259 ALA B N 1
ATOM 6060 C CA . ALA B 1 220 ? -27.227 -20.127 21.469 1.00 46.72 259 ALA B CA 1
ATOM 6061 C C . ALA B 1 220 ? -26.412 -21.418 21.445 1.00 46.49 259 ALA B C 1
ATOM 6062 O O . ALA B 1 220 ? -25.316 -21.472 21.995 1.00 54.71 259 ALA B O 1
ATOM 6064 N N . LEU B 1 221 ? -26.949 -22.454 20.810 1.00 53.70 260 LEU B N 1
ATOM 6065 C CA . LEU B 1 221 ? -26.296 -23.764 20.772 1.00 51.18 260 LEU B CA 1
ATOM 6066 C C . LEU B 1 221 ? -25.165 -23.847 19.749 1.00 46.84 260 LEU B C 1
ATOM 6067 O O . LEU B 1 221 ? -24.201 -24.584 19.947 1.00 52.07 260 LEU B O 1
ATOM 6072 N N . VAL B 1 222 ? -25.283 -23.100 18.658 1.00 46.31 261 VAL B N 1
ATOM 6073 C CA . VAL B 1 222 ? -24.290 -23.147 17.587 1.00 46.06 261 VAL B CA 1
ATOM 6074 C C . VAL B 1 222 ? -23.164 -22.160 17.866 1.00 52.72 261 VAL B C 1
ATOM 6075 O O . VAL B 1 222 ? -23.380 -20.950 17.932 1.00 65.38 261 VAL B O 1
ATOM 6079 N N . HIS B 1 223 ? -21.956 -22.691 18.002 1.00 44.98 262 HIS B N 1
ATOM 6080 C CA . HIS B 1 223 ? -20.781 -21.909 18.367 1.00 48.02 262 HIS B CA 1
ATOM 6081 C C . HIS B 1 223 ? -19.928 -21.617 17.141 1.00 44.35 262 HIS B C 1
ATOM 6082 O O . HIS B 1 223 ? -19.702 -20.460 16.801 1.00 52.15 262 HIS B O 1
ATOM 6089 N N A HIS B 1 224 ? -19.483 -22.668 16.462 0.40 47.15 263 HIS B N 1
ATOM 6090 N N B HIS B 1 224 ? -19.402 -22.667 16.511 0.60 47.42 263 HIS B N 1
ATOM 6091 C CA A HIS B 1 224 ? -18.774 -22.483 15.207 0.40 49.68 263 HIS B CA 1
ATOM 6092 C CA B HIS B 1 224 ? -18.745 -22.518 15.216 0.60 50.25 263 HIS B CA 1
ATOM 6093 C C A HIS B 1 224 ? -19.041 -23.644 14.251 0.40 47.50 263 HIS B C 1
ATOM 6094 C C B HIS B 1 224 ? -19.228 -23.581 14.239 0.60 47.00 263 HIS B C 1
ATOM 6095 O O A HIS B 1 224 ? -19.316 -24.767 14.674 0.40 47.71 263 HIS B O 1
ATOM 6096 O O B HIS B 1 224 ? -19.824 -24.582 14.636 0.60 46.35 263 HIS B O 1
ATOM 6109 N N . MET B 1 225 ? -18.962 -23.349 12.956 1.00 52.01 264 MET B N 1
ATOM 6110 C CA . MET B 1 225 ? -19.260 -24.317 11.901 1.00 54.34 264 MET B CA 1
ATOM 6111 C C . MET B 1 225 ? -18.173 -24.318 10.830 1.00 49.22 264 MET B C 1
ATOM 6112 O O . MET B 1 225 ? -17.648 -23.269 10.478 1.00 49.95 264 MET B O 1
ATOM 6117 N N . GLU B 1 226 ? -17.840 -25.494 10.311 1.00 57.59 265 GLU B N 1
ATOM 6118 C CA . GLU B 1 226 ? -16.797 -25.595 9.294 1.00 62.31 265 GLU B CA 1
ATOM 6119 C C . GLU B 1 226 ? -17.139 -26.558 8.164 1.00 55.61 265 GLU B C 1
ATOM 6120 O O . GLU B 1 226 ? -17.719 -27.618 8.390 1.00 57.69 265 GLU B O 1
ATOM 6126 N N . VAL B 1 227 ? -16.766 -26.177 6.945 1.00 53.18 266 VAL B N 1
ATOM 6127 C CA . VAL B 1 227 ? -16.924 -27.033 5.779 1.00 55.32 266 VAL B CA 1
ATOM 6128 C C . VAL B 1 227 ? -15.561 -27.360 5.171 1.00 56.35 266 VAL B C 1
ATOM 6129 O O . VAL B 1 227 ? -14.789 -26.457 4.817 1.00 55.98 266 VAL B O 1
ATOM 6133 N N . PHE B 1 228 ? -15.302 -28.661 5.040 1.00 57.83 267 PHE B N 1
ATOM 6134 C CA . PHE B 1 228 ? -14.023 -29.215 4.600 1.00 59.09 267 PHE B CA 1
ATOM 6135 C C . PHE B 1 228 ? -14.140 -30.077 3.346 1.00 68.05 267 PHE B C 1
ATOM 6136 O O . PHE B 1 228 ? -15.212 -30.611 3.029 1.00 72.43 267 PHE B O 1
ATOM 6144 N N . GLN B 1 229 ? -12.992 -30.275 2.702 1.00 67.69 268 GLN B N 1
ATOM 6145 C CA . GLN B 1 229 ? -12.838 -31.168 1.558 1.00 67.62 268 GLN B CA 1
ATOM 6146 C C . GLN B 1 229 ? -12.034 -32.376 1.993 1.00 79.94 268 GLN B C 1
ATOM 6147 O O . GLN B 1 229 ? -10.954 -32.231 2.562 1.00 80.94 268 GLN B O 1
ATOM 6153 N N . CYS B 1 230 ? -12.542 -33.569 1.712 1.00 88.82 269 CYS B N 1
ATOM 6154 C CA . CYS B 1 230 ? -11.795 -34.773 2.041 1.00 90.89 269 CYS B CA 1
ATOM 6155 C C . CYS B 1 230 ? -10.579 -34.974 1.163 1.00 94.66 269 CYS B C 1
ATOM 6156 O O . CYS B 1 230 ? -10.399 -34.282 0.175 1.00 97.02 269 CYS B O 1
ATOM 6159 N N . ALA B 1 231 ? -9.689 -35.857 1.597 1.00 99.45 270 ALA B N 1
ATOM 6160 C CA . ALA B 1 231 ? -8.540 -36.216 0.785 1.00 103.61 270 ALA B CA 1
ATOM 6161 C C . ALA B 1 231 ? -9.001 -36.915 -0.488 1.00 114.38 270 ALA B C 1
ATOM 6162 O O . ALA B 1 231 ? -9.875 -37.782 -0.439 1.00 118.13 270 ALA B O 1
ATOM 6164 N N . PRO B 1 232 ? -8.418 -36.530 -1.633 1.00 119.05 271 PRO B N 1
ATOM 6165 C CA . PRO B 1 232 ? -8.702 -37.108 -2.952 1.00 115.62 271 PRO B CA 1
ATOM 6166 C C . PRO B 1 232 ? -8.638 -38.635 -2.971 1.00 122.89 271 PRO B C 1
ATOM 6167 O O . PRO B 1 232 ? -9.440 -39.264 -3.660 1.00 122.25 271 PRO B O 1
ATOM 6171 N N . GLU B 1 233 ? -7.692 -39.211 -2.234 1.00 128.94 272 GLU B N 1
ATOM 6172 C CA . GLU B 1 233 ? -7.439 -40.650 -2.279 1.00 131.44 272 GLU B CA 1
ATOM 6173 C C . GLU B 1 233 ? -8.666 -41.457 -1.860 1.00 133.21 272 GLU B C 1
ATOM 6174 O O . GLU B 1 233 ? -9.579 -40.934 -1.219 1.00 128.93 272 GLU B O 1
ATOM 6180 N N . VAL B 1 237 ? -14.958 -40.601 3.132 1.00 108.09 276 VAL B N 1
ATOM 6181 C CA . VAL B 1 237 ? -15.784 -40.893 1.963 1.00 107.67 276 VAL B CA 1
ATOM 6182 C C . VAL B 1 237 ? -17.072 -41.728 2.147 1.00 114.99 276 VAL B C 1
ATOM 6183 O O . VAL B 1 237 ? -18.108 -41.382 1.562 1.00 119.87 276 VAL B O 1
ATOM 6187 N N . PRO B 1 238 ? -17.043 -42.818 2.934 1.00 105.29 277 PRO B N 1
ATOM 6188 C CA . PRO B 1 238 ? -18.390 -43.360 3.131 1.00 102.78 277 PRO B CA 1
ATOM 6189 C C . PRO B 1 238 ? -19.263 -42.419 3.957 1.00 107.74 277 PRO B C 1
ATOM 6190 O O . PRO B 1 238 ? -18.738 -41.574 4.688 1.00 105.45 277 PRO B O 1
ATOM 6194 N N . HIS B 1 239 ? -20.577 -42.581 3.863 1.00 109.41 278 HIS B N 1
ATOM 6195 C CA . HIS B 1 239 ? -21.490 -41.620 4.464 1.00 98.54 278 HIS B CA 1
ATOM 6196 C C . HIS B 1 239 ? -21.611 -41.761 5.969 1.00 94.27 278 HIS B C 1
ATOM 6197 O O . HIS B 1 239 ? -21.795 -42.856 6.493 1.00 99.50 278 HIS B O 1
ATOM 6204 N N . PHE B 1 240 ? -21.496 -40.630 6.654 1.00 89.76 279 PHE B N 1
ATOM 6205 C CA . PHE B 1 240 ? -21.442 -40.610 8.103 1.00 84.16 279 PHE B CA 1
ATOM 6206 C C . PHE B 1 240 ? -22.177 -39.391 8.636 1.00 81.23 279 PHE B C 1
ATOM 6207 O O . PHE B 1 240 ? -21.966 -38.276 8.163 1.00 85.34 279 PHE B O 1
ATOM 6215 N N . SER B 1 241 ? -23.047 -39.609 9.615 1.00 83.35 280 SER B N 1
ATOM 6216 C CA . SER B 1 241 ? -23.629 -38.511 10.373 1.00 72.36 280 SER B CA 1
ATOM 6217 C C . SER B 1 241 ? -23.559 -38.882 11.847 1.00 71.99 280 SER B C 1
ATOM 6218 O O . SER B 1 241 ? -24.187 -39.847 12.279 1.00 79.40 280 SER B O 1
ATOM 6221 N N . GLY B 1 242 ? -22.797 -38.117 12.620 1.00 67.33 281 GLY B N 1
ATOM 6222 C CA . GLY B 1 242 ? -22.657 -38.401 14.037 1.00 63.28 281 GLY B CA 1
ATOM 6223 C C . GLY B 1 242 ? -21.457 -37.681 14.611 1.00 61.76 281 GLY B C 1
ATOM 6224 O O . GLY B 1 242 ? -20.748 -37.001 13.882 1.00 64.83 281 GLY B O 1
ATOM 6225 N N . PRO B 1 243 ? -21.213 -37.839 15.920 1.00 61.52 282 PRO B N 1
ATOM 6226 C CA . PRO B 1 243 ? -20.106 -37.142 16.587 1.00 61.71 282 PRO B CA 1
ATOM 6227 C C . PRO B 1 243 ? -18.751 -37.478 15.956 1.00 65.75 282 PRO B C 1
ATOM 6228 O O . PRO B 1 243 ? -18.611 -38.524 15.327 1.00 71.20 282 PRO B O 1
ATOM 6232 N N . CYS B 1 244 ? -17.768 -36.601 16.138 1.00 63.45 283 CYS B N 1
ATOM 6233 C CA . CYS B 1 244 ? -16.468 -36.739 15.481 1.00 67.72 283 CYS B CA 1
ATOM 6234 C C . CYS B 1 244 ? -15.486 -37.590 16.265 1.00 84.23 283 CYS B C 1
ATOM 6235 O O . CYS B 1 244 ? -14.445 -37.994 15.745 1.00 84.44 283 CYS B O 1
ATOM 6238 N N . ASP B 1 245 ? -15.831 -37.877 17.513 1.00 98.43 284 ASP B N 1
ATOM 6239 C CA . ASP B 1 245 ? -15.062 -38.820 18.322 1.00 106.53 284 ASP B CA 1
ATOM 6240 C C . ASP B 1 245 ? -15.681 -40.216 18.386 1.00 116.93 284 ASP B C 1
ATOM 6241 O O . ASP B 1 245 ? -15.148 -41.105 19.036 1.00 125.40 284 ASP B O 1
ATOM 6246 N N . SER B 1 246 ? -16.800 -40.392 17.697 1.00 118.01 285 SER B N 1
ATOM 6247 C CA . SER B 1 246 ? -17.587 -41.621 17.803 1.00 122.11 285 SER B CA 1
ATOM 6248 C C . SER B 1 246 ? -16.982 -42.983 17.414 1.00 136.57 285 SER B C 1
ATOM 6249 O O . SER B 1 246 ? -17.510 -44.004 17.849 1.00 130.99 285 SER B O 1
ATOM 6252 N N . LYS B 1 247 ? -15.887 -43.003 16.655 1.00 112.60 286 LYS B N 1
ATOM 6253 C CA . LYS B 1 247 ? -15.160 -44.246 16.367 1.00 112.52 286 LYS B CA 1
ATOM 6254 C C . LYS B 1 247 ? -16.156 -45.181 15.683 1.00 102.84 286 LYS B C 1
ATOM 6255 O O . LYS B 1 247 ? -16.437 -46.259 16.206 1.00 108.14 286 LYS B O 1
ATOM 6261 N N . MET B 1 248 ? -16.752 -44.728 14.570 1.00 112.14 287 MET B N 1
ATOM 6262 C CA . MET B 1 248 ? -17.710 -45.545 13.826 1.00 101.48 287 MET B CA 1
ATOM 6263 C C . MET B 1 248 ? -17.347 -47.047 13.719 1.00 105.16 287 MET B C 1
ATOM 6264 O O . MET B 1 248 ? -16.187 -47.439 13.682 1.00 103.79 287 MET B O 1
ATOM 6269 N N . LEU B 1 253 ? -11.033 -42.759 10.469 1.00 107.13 292 LEU B N 1
ATOM 6270 C CA . LEU B 1 253 ? -11.017 -43.249 9.090 1.00 110.30 292 LEU B CA 1
ATOM 6271 C C . LEU B 1 253 ? -10.685 -42.154 8.098 1.00 109.22 292 LEU B C 1
ATOM 6272 O O . LEU B 1 253 ? -10.308 -42.422 6.953 1.00 111.02 292 LEU B O 1
ATOM 6277 N N . ASN B 1 254 ? -10.877 -40.919 8.542 1.00 112.40 293 ASN B N 1
ATOM 6278 C CA . ASN B 1 254 ? -10.696 -39.733 7.717 1.00 130.41 293 ASN B CA 1
ATOM 6279 C C . ASN B 1 254 ? -9.595 -38.818 8.246 1.00 138.48 293 ASN B C 1
ATOM 6280 O O . ASN B 1 254 ? -9.437 -38.697 9.456 1.00 129.78 293 ASN B O 1
ATOM 6285 N N . TYR B 1 255 ? -8.768 -38.240 7.389 1.00 130.51 294 TYR B N 1
ATOM 6286 C CA . TYR B 1 255 ? -8.675 -36.801 7.530 1.00 123.31 294 TYR B CA 1
ATOM 6287 C C . TYR B 1 255 ? -8.973 -36.118 6.213 1.00 112.07 294 TYR B C 1
ATOM 6288 O O . TYR B 1 255 ? -8.272 -36.233 5.207 1.00 112.29 294 TYR B O 1
ATOM 6297 N N . CYS B 1 256 ? -10.106 -35.447 6.297 1.00 129.85 295 CYS B N 1
ATOM 6298 C CA . CYS B 1 256 ? -10.726 -34.613 5.306 1.00 103.64 295 CYS B CA 1
ATOM 6299 C C . CYS B 1 256 ? -10.362 -33.189 5.667 1.00 90.92 295 CYS B C 1
ATOM 6300 O O . CYS B 1 256 ? -10.929 -32.238 5.130 1.00 97.82 295 CYS B O 1
ATOM 6303 N N . ARG B 1 257 ? -9.455 -33.048 6.636 1.00 77.06 296 ARG B N 1
ATOM 6304 C CA . ARG B 1 257 ? -8.953 -31.723 6.953 1.00 75.85 296 ARG B CA 1
ATOM 6305 C C . ARG B 1 257 ? -8.424 -31.092 5.688 1.00 100.04 296 ARG B C 1
ATOM 6306 O O . ARG B 1 257 ? -7.613 -31.683 4.999 1.00 103.46 296 ARG B O 1
ATOM 6314 N N . HIS B 1 258 ? -9.014 -29.948 5.364 1.00 120.72 297 HIS B N 1
ATOM 6315 C CA . HIS B 1 258 ? -8.449 -28.767 4.709 1.00 115.37 297 HIS B CA 1
ATOM 6316 C C . HIS B 1 258 ? -9.711 -27.930 4.518 1.00 100.68 297 HIS B C 1
ATOM 6317 O O . HIS B 1 258 ? -10.797 -28.498 4.435 1.00 105.32 297 HIS B O 1
ATOM 6324 N N . VAL B 1 259 ? -9.596 -26.615 4.379 1.00 85.42 298 VAL B N 1
ATOM 6325 C CA . VAL B 1 259 ? -10.763 -25.777 4.660 1.00 58.02 298 VAL B CA 1
ATOM 6326 C C . VAL B 1 259 ? -11.359 -24.954 3.520 1.00 56.57 298 VAL B C 1
ATOM 6327 O O . VAL B 1 259 ? -10.726 -24.035 3.004 1.00 56.64 298 VAL B O 1
ATOM 6331 N N . LEU B 1 260 ? -12.581 -25.307 3.129 1.00 57.40 299 LEU B N 1
ATOM 6332 C CA . LEU B 1 260 ? -13.373 -24.466 2.233 1.00 58.10 299 LEU B CA 1
ATOM 6333 C C . LEU B 1 260 ? -14.039 -23.302 2.961 1.00 57.28 299 LEU B C 1
ATOM 6334 O O . LEU B 1 260 ? -14.005 -22.171 2.479 1.00 64.00 299 LEU B O 1
ATOM 6339 N N . ALA B 1 261 ? -14.646 -23.567 4.117 1.00 57.74 300 ALA B N 1
ATOM 6340 C CA . ALA B 1 261 ? -15.406 -22.509 4.787 1.00 53.62 300 ALA B CA 1
ATOM 6341 C C . ALA B 1 261 ? -15.379 -22.589 6.312 1.00 72.48 300 ALA B C 1
ATOM 6342 O O . ALA B 1 261 ? -15.348 -23.672 6.889 1.00 73.97 300 ALA B O 1
ATOM 6344 N N . ALA B 1 262 ? -15.394 -21.426 6.958 1.00 49.98 301 ALA B N 1
ATOM 6345 C CA . ALA B 1 262 ? -15.408 -21.351 8.412 1.00 48.38 301 ALA B CA 1
ATOM 6346 C C . ALA B 1 262 ? -16.295 -20.217 8.916 1.00 47.59 301 ALA B C 1
ATOM 6347 O O . ALA B 1 262 ? -16.243 -19.101 8.404 1.00 48.63 301 ALA B O 1
ATOM 6349 N N . TRP B 1 263 ? -17.101 -20.511 9.930 1.00 46.92 302 TRP B N 1
ATOM 6350 C CA . TRP B 1 263 ? -17.972 -19.522 10.553 1.00 46.33 302 TRP B CA 1
ATOM 6351 C C . TRP B 1 263 ? -17.941 -19.595 12.073 1.00 51.23 302 TRP B C 1
ATOM 6352 O O . TRP B 1 263 ? -17.844 -20.676 12.653 1.00 45.10 302 TRP B O 1
ATOM 6363 N N . ALA B 1 264 ? -18.034 -18.431 12.708 1.00 51.91 303 ALA B N 1
ATOM 6364 C CA . ALA B 1 264 ? -18.087 -18.343 14.159 1.00 55.20 303 ALA B CA 1
ATOM 6365 C C . ALA B 1 264 ? -19.095 -17.278 14.567 1.00 50.94 303 ALA B C 1
ATOM 6366 O O . ALA B 1 264 ? -19.516 -16.471 13.740 1.00 50.81 303 ALA B O 1
ATOM 6368 N N . LEU B 1 265 ? -19.467 -17.276 15.845 1.00 43.48 304 LEU B N 1
ATOM 6369 C CA . LEU B 1 265 ? -20.516 -16.396 16.356 1.00 43.77 304 LEU B CA 1
ATOM 6370 C C . LEU B 1 265 ? -20.290 -14.928 16.032 1.00 43.99 304 LEU B C 1
ATOM 6371 O O . LEU B 1 265 ? -19.213 -14.387 16.271 1.00 43.57 304 LEU B O 1
ATOM 6376 N N . GLY B 1 266 ? -21.332 -14.286 15.516 1.00 44.80 305 GLY B N 1
ATOM 6377 C CA . GLY B 1 266 ? -21.298 -12.870 15.201 1.00 47.70 305 GLY B CA 1
ATOM 6378 C C . GLY B 1 266 ? -21.011 -12.564 13.749 1.00 51.71 305 GLY B C 1
ATOM 6379 O O . GLY B 1 266 ? -21.283 -11.462 13.281 1.00 59.84 305 GLY B O 1
ATOM 6380 N N . ALA B 1 267 ? -20.499 -13.551 13.024 1.00 52.45 306 ALA B N 1
ATOM 6381 C CA . ALA B 1 267 ? -20.139 -13.371 11.622 1.00 46.61 306 ALA B CA 1
ATOM 6382 C C . ALA B 1 267 ? -21.384 -13.352 10.744 1.00 51.28 306 ALA B C 1
ATOM 6383 O O . ALA B 1 267 ? -22.246 -14.224 10.855 1.00 51.84 306 ALA B O 1
ATOM 6385 N N . LYS B 1 268 ? -21.475 -12.348 9.878 1.00 54.49 307 LYS B N 1
ATOM 6386 C CA . LYS B 1 268 ? -22.617 -12.214 8.980 1.00 53.54 307 LYS B CA 1
ATOM 6387 C C . LYS B 1 268 ? -22.374 -13.028 7.704 1.00 63.09 307 LYS B C 1
ATOM 6388 O O . LYS B 1 268 ? -23.160 -13.917 7.390 1.00 74.73 307 LYS B O 1
ATOM 6394 N N . ALA B 1 269 ? -21.325 -12.713 6.955 1.00 56.00 308 ALA B N 1
ATOM 6395 C CA . ALA B 1 269 ? -21.038 -13.388 5.700 1.00 52.79 308 ALA B CA 1
ATOM 6396 C C . ALA B 1 269 ? -19.565 -13.240 5.360 1.00 52.62 308 ALA B C 1
ATOM 6397 O O . ALA B 1 269 ? -18.896 -12.338 5.861 1.00 52.48 308 ALA B O 1
ATOM 6399 N N . PHE B 1 270 ? -19.051 -14.132 4.525 1.00 53.25 309 PHE B N 1
ATOM 6400 C CA . PHE B 1 270 ? -17.663 -14.037 4.112 1.00 53.33 309 PHE B CA 1
ATOM 6401 C C . PHE B 1 270 ? -17.641 -13.852 2.607 1.00 55.56 309 PHE B C 1
ATOM 6402 O O . PHE B 1 270 ? -18.240 -14.638 1.863 1.00 70.45 309 PHE B O 1
ATOM 6410 N N . TYR B 1 271 ? -16.949 -12.804 2.174 1.00 62.90 310 TYR B N 1
ATOM 6411 C CA . TYR B 1 271 ? -16.881 -12.447 0.766 1.00 58.67 310 TYR B CA 1
ATOM 6412 C C . TYR B 1 271 ? -15.461 -12.502 0.232 1.00 59.10 310 TYR B C 1
ATOM 6413 O O . TYR B 1 271 ? -14.547 -11.945 0.831 1.00 57.98 310 TYR B O 1
ATOM 6422 N N . TYR B 1 272 ? -15.278 -13.156 -0.906 1.00 60.91 311 TYR B N 1
ATOM 6423 C CA . TYR B 1 272 ? -13.984 -13.157 -1.564 1.00 61.80 311 TYR B CA 1
ATOM 6424 C C . TYR B 1 272 ? -13.864 -11.890 -2.406 1.00 63.76 311 TYR B C 1
ATOM 6425 O O . TYR B 1 272 ? -14.860 -11.410 -2.947 1.00 65.30 311 TYR B O 1
ATOM 6434 N N . PRO B 1 273 ? -12.649 -11.329 -2.503 1.00 63.83 312 PRO B N 1
ATOM 6435 C CA . PRO B 1 273 ? -12.420 -10.072 -3.226 1.00 66.00 312 PRO B CA 1
ATOM 6436 C C . PRO B 1 273 ? -12.787 -10.202 -4.706 1.00 82.71 312 PRO B C 1
ATOM 6437 O O . PRO B 1 273 ? -12.855 -11.321 -5.210 1.00 87.37 312 PRO B O 1
ATOM 6441 N N . GLU B 1 274 ? -13.017 -9.083 -5.387 1.00 77.87 313 GLU B N 1
ATOM 6442 C CA . GLU B 1 274 ? -13.448 -9.110 -6.784 1.00 76.66 313 GLU B CA 1
ATOM 6443 C C . GLU B 1 274 ? -12.463 -9.831 -7.706 1.00 76.01 313 GLU B C 1
ATOM 6444 O O . GLU B 1 274 ? -12.845 -10.344 -8.756 1.00 78.51 313 GLU B O 1
ATOM 6450 N N . GLU B 1 275 ? -11.203 -9.883 -7.293 1.00 74.68 314 GLU B N 1
ATOM 6451 C CA . GLU B 1 275 ? -10.142 -10.516 -8.072 1.00 76.14 314 GLU B CA 1
ATOM 6452 C C . GLU B 1 275 ? -10.051 -12.035 -7.927 1.00 75.31 314 GLU B C 1
ATOM 6453 O O . GLU B 1 275 ? -9.448 -12.699 -8.769 1.00 77.23 314 GLU B O 1
ATOM 6459 N N . ALA B 1 276 ? -10.620 -12.587 -6.859 1.00 80.07 315 ALA B N 1
ATOM 6460 C CA . ALA B 1 276 ? -10.390 -13.998 -6.552 1.00 72.15 315 ALA B CA 1
ATOM 6461 C C . ALA B 1 276 ? -11.606 -14.746 -6.010 1.00 70.55 315 ALA B C 1
ATOM 6462 O O . ALA B 1 276 ? -12.595 -14.146 -5.593 1.00 69.79 315 ALA B O 1
ATOM 6464 N N . GLY B 1 277 ? -11.510 -16.072 -6.042 1.00 70.64 316 GLY B N 1
ATOM 6465 C CA . GLY B 1 277 ? -12.506 -16.964 -5.476 1.00 69.55 316 GLY B CA 1
ATOM 6466 C C . GLY B 1 277 ? -11.827 -18.263 -5.084 1.00 68.86 316 GLY B C 1
ATOM 6467 O O . GLY B 1 277 ? -10.668 -18.473 -5.436 1.00 69.65 316 GLY B O 1
ATOM 6468 N N . LEU B 1 278 ? -12.519 -19.133 -4.353 1.00 67.55 317 LEU B N 1
ATOM 6469 C CA . LEU B 1 278 ? -11.882 -20.377 -3.908 1.00 67.03 317 LEU B CA 1
ATOM 6470 C C . LEU B 1 278 ? -12.328 -21.595 -4.727 1.00 74.67 317 LEU B C 1
ATOM 6471 O O . LEU B 1 278 ? -13.504 -21.916 -4.791 1.00 81.73 317 LEU B O 1
ATOM 6476 N N . ALA B 1 279 ? -11.373 -22.308 -5.310 1.00 71.12 318 ALA B N 1
ATOM 6477 C CA . ALA B 1 279 ? -11.684 -23.310 -6.326 1.00 74.11 318 ALA B CA 1
ATOM 6478 C C . ALA B 1 279 ? -12.114 -24.681 -5.787 1.00 73.86 318 ALA B C 1
ATOM 6479 O O . ALA B 1 279 ? -11.439 -25.266 -4.943 1.00 72.48 318 ALA B O 1
ATOM 6481 N N . PHE B 1 280 ? -13.245 -25.184 -6.286 1.00 84.98 319 PHE B N 1
ATOM 6482 C CA . PHE B 1 280 ? -13.677 -26.565 -6.013 1.00 91.35 319 PHE B CA 1
ATOM 6483 C C . PHE B 1 280 ? -14.436 -27.097 -7.239 1.00 97.84 319 PHE B C 1
ATOM 6484 O O . PHE B 1 280 ? -15.188 -26.359 -7.855 1.00 97.44 319 PHE B O 1
ATOM 6492 N N . GLY B 1 281 ? -14.284 -28.383 -7.562 1.00 98.49 320 GLY B N 1
ATOM 6493 C CA . GLY B 1 281 ? -14.607 -28.834 -8.910 1.00 110.05 320 GLY B CA 1
ATOM 6494 C C . GLY B 1 281 ? -14.096 -30.212 -9.292 1.00 116.71 320 GLY B C 1
ATOM 6495 O O . GLY B 1 281 ? -14.118 -31.123 -8.478 1.00 117.78 320 GLY B O 1
ATOM 6496 N N . GLY B 1 282 ? -13.841 -30.416 -10.583 1.00 127.16 321 GLY B N 1
ATOM 6497 C CA . GLY B 1 282 ? -13.216 -31.640 -11.064 1.00 127.72 321 GLY B CA 1
ATOM 6498 C C . GLY B 1 282 ? -11.795 -31.734 -10.520 1.00 126.89 321 GLY B C 1
ATOM 6499 O O . GLY B 1 282 ? -11.297 -30.765 -9.948 1.00 131.93 321 GLY B O 1
ATOM 6500 N N . PRO B 1 283 ? -11.108 -32.872 -10.746 1.00 96.06 322 PRO B N 1
ATOM 6501 C CA . PRO B 1 283 ? -9.779 -33.122 -10.162 1.00 95.24 322 PRO B CA 1
ATOM 6502 C C . PRO B 1 283 ? -8.751 -32.076 -10.580 1.00 107.27 322 PRO B C 1
ATOM 6503 O O . PRO B 1 283 ? -8.867 -31.581 -11.702 1.00 120.24 322 PRO B O 1
ATOM 6507 N N . GLY B 1 284 ? -7.766 -31.735 -9.742 1.00 161.31 323 GLY B N 1
ATOM 6508 C CA . GLY B 1 284 ? -7.369 -32.410 -8.507 1.00 163.04 323 GLY B CA 1
ATOM 6509 C C . GLY B 1 284 ? -8.275 -32.417 -7.284 1.00 161.74 323 GLY B C 1
ATOM 6510 O O . GLY B 1 284 ? -7.906 -32.940 -6.224 1.00 163.14 323 GLY B O 1
ATOM 6511 N N . SER B 1 285 ? -9.447 -31.808 -7.425 1.00 147.43 324 SER B N 1
ATOM 6512 C CA . SER B 1 285 ? -10.471 -31.811 -6.383 1.00 126.92 324 SER B CA 1
ATOM 6513 C C . SER B 1 285 ? -10.798 -33.185 -5.832 1.00 123.45 324 SER B C 1
ATOM 6514 O O . SER B 1 285 ? -10.837 -34.182 -6.557 1.00 122.62 324 SER B O 1
ATOM 6517 N N . SER B 1 286 ? -11.033 -33.225 -4.527 1.00 122.64 325 SER B N 1
ATOM 6518 C CA . SER B 1 286 ? -11.669 -34.385 -3.945 1.00 116.13 325 SER B CA 1
ATOM 6519 C C . SER B 1 286 ? -13.120 -34.477 -4.342 1.00 108.81 325 SER B C 1
ATOM 6520 O O . SER B 1 286 ? -13.748 -33.482 -4.702 1.00 104.17 325 SER B O 1
ATOM 6523 N N . ARG B 1 287 ? -13.642 -35.692 -4.260 1.00 97.40 326 ARG B N 1
ATOM 6524 C CA . ARG B 1 287 ? -15.043 -35.951 -4.527 1.00 91.07 326 ARG B CA 1
ATOM 6525 C C . ARG B 1 287 ? -15.983 -35.527 -3.394 1.00 81.42 326 ARG B C 1
ATOM 6526 O O . ARG B 1 287 ? -16.847 -34.694 -3.620 1.00 82.74 326 ARG B O 1
ATOM 6534 N N . TYR B 1 288 ? -15.729 -35.985 -2.164 1.00 79.73 327 TYR B N 1
ATOM 6535 C CA . TYR B 1 288 ? -16.722 -35.938 -1.076 1.00 77.40 327 TYR B CA 1
ATOM 6536 C C . TYR B 1 288 ? -16.456 -34.828 -0.031 1.00 75.05 327 TYR B C 1
ATOM 6537 O O . TYR B 1 288 ? -15.304 -34.540 0.290 1.00 74.16 327 TYR B O 1
ATOM 6546 N N . LEU B 1 289 ? -17.528 -34.240 0.521 1.00 82.67 328 LEU B N 1
ATOM 6547 C CA . LEU B 1 289 ? -17.408 -33.129 1.485 1.00 82.82 328 LEU B CA 1
ATOM 6548 C C . LEU B 1 289 ? -17.751 -33.444 2.937 1.00 85.81 328 LEU B C 1
ATOM 6549 O O . LEU B 1 289 ? -18.701 -34.183 3.211 1.00 95.01 328 LEU B O 1
ATOM 6554 N N . ARG B 1 290 ? -16.993 -32.852 3.861 1.00 64.53 329 ARG B N 1
ATOM 6555 C CA . ARG B 1 290 ? -17.250 -33.051 5.290 1.00 62.85 329 ARG B CA 1
ATOM 6556 C C . ARG B 1 290 ? -17.607 -31.777 6.067 1.00 60.15 329 ARG B C 1
ATOM 6557 O O . ARG B 1 290 ? -16.842 -30.823 6.090 1.00 58.94 329 ARG B O 1
ATOM 6565 N N . LEU B 1 291 ? -18.760 -31.787 6.728 1.00 59.37 330 LEU B N 1
ATOM 6566 C CA . LEU B 1 291 ? -19.210 -30.672 7.557 1.00 57.11 330 LEU B CA 1
ATOM 6567 C C . LEU B 1 291 ? -19.048 -30.977 9.041 1.00 55.95 330 LEU B C 1
ATOM 6568 O O . LEU B 1 291 ? -19.472 -32.030 9.509 1.00 56.82 330 LEU B O 1
ATOM 6573 N N . GLU B 1 292 ? -18.426 -30.062 9.779 1.00 54.18 331 GLU B N 1
ATOM 6574 C CA . GLU B 1 292 ? -18.310 -30.216 11.226 1.00 67.11 331 GLU B CA 1
ATOM 6575 C C . GLU B 1 292 ? -18.984 -29.055 11.953 1.00 51.42 331 GLU B C 1
ATOM 6576 O O . GLU B 1 292 ? -18.620 -27.896 11.760 1.00 50.39 331 GLU B O 1
ATOM 6582 N N . VAL B 1 293 ? -19.990 -29.370 12.764 1.00 51.32 332 VAL B N 1
ATOM 6583 C CA . VAL B 1 293 ? -20.715 -28.352 13.520 1.00 50.00 332 VAL B CA 1
ATOM 6584 C C . VAL B 1 293 ? -20.472 -28.483 15.022 1.00 49.36 332 VAL B C 1
ATOM 6585 O O . VAL B 1 293 ? -20.594 -29.570 15.583 1.00 50.23 332 VAL B O 1
ATOM 6589 N N . HIS B 1 294 ? -20.129 -27.369 15.664 1.00 48.05 333 HIS B N 1
ATOM 6590 C CA . HIS B 1 294 ? -19.846 -27.354 17.098 1.00 47.57 333 HIS B CA 1
ATOM 6591 C C . HIS B 1 294 ? -21.017 -26.818 17.921 1.00 47.21 333 HIS B C 1
ATOM 6592 O O . HIS B 1 294 ? -21.431 -25.668 17.772 1.00 52.10 333 HIS B O 1
ATOM 6599 N N . TYR B 1 295 ? -21.526 -27.662 18.808 1.00 47.91 334 TYR B N 1
ATOM 6600 C CA . TYR B 1 295 ? -22.624 -27.307 19.691 1.00 47.85 334 TYR B CA 1
ATOM 6601 C C . TYR B 1 295 ? -22.101 -27.077 21.094 1.00 47.64 334 TYR B C 1
ATOM 6602 O O . TYR B 1 295 ? -21.487 -27.964 21.698 1.00 51.31 334 TYR B O 1
ATOM 6611 N N . HIS B 1 296 ? -22.364 -25.882 21.609 1.00 46.92 335 HIS B N 1
ATOM 6612 C CA . HIS B 1 296 ? -22.018 -25.550 22.975 1.00 46.94 335 HIS B CA 1
ATOM 6613 C C . HIS B 1 296 ? -23.314 -25.601 23.764 1.00 47.64 335 HIS B C 1
ATOM 6614 O O . HIS B 1 296 ? -24.220 -24.807 23.530 1.00 47.40 335 HIS B O 1
ATOM 6621 N N . ASN B 1 297 ? -23.400 -26.520 24.716 1.00 48.68 336 ASN B N 1
ATOM 6622 C CA . ASN B 1 297 ? -24.678 -26.768 25.364 1.00 49.60 336 ASN B CA 1
ATOM 6623 C C . ASN B 1 297 ? -24.629 -26.763 26.885 1.00 58.38 336 ASN B C 1
ATOM 6624 O O . ASN B 1 297 ? -24.807 -27.802 27.522 1.00 62.24 336 ASN B O 1
ATOM 6629 N N . PRO B 1 298 ? -24.368 -25.588 27.478 1.00 52.40 337 PRO B N 1
ATOM 6630 C CA . PRO B 1 298 ? -24.546 -25.500 28.923 1.00 53.00 337 PRO B CA 1
ATOM 6631 C C . PRO B 1 298 ? -26.032 -25.685 29.176 1.00 66.05 337 PRO B C 1
ATOM 6632 O O . PRO B 1 298 ? -26.802 -25.533 28.224 1.00 69.26 337 PRO B O 1
ATOM 6636 N N . LEU B 1 299 ? -26.420 -26.017 30.403 1.00 53.59 338 LEU B N 1
ATOM 6637 C CA . LEU B 1 299 ? -27.818 -26.272 30.771 1.00 54.73 338 LEU B CA 1
ATOM 6638 C C . LEU B 1 299 ? -28.227 -27.649 30.257 1.00 55.29 338 LEU B C 1
ATOM 6639 O O . LEU B 1 299 ? -29.232 -28.205 30.697 1.00 59.80 338 LEU B O 1
ATOM 6644 N N . VAL B 1 300 ? -27.430 -28.187 29.336 1.00 54.49 339 VAL B N 1
ATOM 6645 C CA . VAL B 1 300 ? -27.694 -29.468 28.690 1.00 55.08 339 VAL B CA 1
ATOM 6646 C C . VAL B 1 300 ? -29.150 -29.584 28.258 1.00 55.41 339 VAL B C 1
ATOM 6647 O O . VAL B 1 300 ? -29.939 -30.292 28.884 1.00 56.87 339 VAL B O 1
ATOM 6651 N N . ILE B 1 301 ? -29.516 -28.850 27.213 1.00 54.18 340 ILE B N 1
ATOM 6652 C CA . ILE B 1 301 ? -30.857 -28.956 26.665 1.00 54.50 340 ILE B CA 1
ATOM 6653 C C . ILE B 1 301 ? -30.973 -30.357 26.053 1.00 55.31 340 ILE B C 1
ATOM 6654 O O . ILE B 1 301 ? -29.958 -30.983 25.752 1.00 55.27 340 ILE B O 1
ATOM 6659 N N . GLU B 1 302 ? -32.193 -30.843 25.842 1.00 57.45 341 GLU B N 1
ATOM 6660 C CA . GLU B 1 302 ? -32.405 -32.219 25.394 1.00 58.81 341 GLU B CA 1
ATOM 6661 C C . GLU B 1 302 ? -33.597 -32.362 24.462 1.00 58.25 341 GLU B C 1
ATOM 6662 O O . GLU B 1 302 ? -34.603 -31.669 24.609 1.00 64.73 341 GLU B O 1
ATOM 6668 N N . GLY B 1 303 ? -33.465 -33.267 23.499 1.00 57.98 342 GLY B N 1
ATOM 6669 C CA . GLY B 1 303 ? -34.463 -33.437 22.462 1.00 58.26 342 GLY B CA 1
ATOM 6670 C C . GLY B 1 303 ? -34.531 -32.272 21.500 1.00 61.44 342 GLY B C 1
ATOM 6671 O O . GLY B 1 303 ? -35.524 -32.099 20.800 1.00 64.84 342 GLY B O 1
ATOM 6672 N N . ARG B 1 304 ? -33.463 -31.487 21.445 1.00 55.59 343 ARG B N 1
ATOM 6673 C CA . ARG B 1 304 ? -33.424 -30.306 20.593 1.00 54.40 343 ARG B CA 1
ATOM 6674 C C . ARG B 1 304 ? -32.861 -30.659 19.223 1.00 54.34 343 ARG B C 1
ATOM 6675 O O . ARG B 1 304 ? -31.755 -31.184 19.117 1.00 54.32 343 ARG B O 1
ATOM 6683 N N . ASN B 1 305 ? -33.641 -30.403 18.177 1.00 54.54 344 ASN B N 1
ATOM 6684 C CA . ASN B 1 305 ? -33.257 -30.781 16.821 1.00 54.88 344 ASN B CA 1
ATOM 6685 C C . ASN B 1 305 ? -32.646 -29.623 16.035 1.00 53.83 344 ASN B C 1
ATOM 6686 O O . ASN B 1 305 ? -33.089 -28.482 16.159 1.00 60.14 344 ASN B O 1
ATOM 6691 N N . ASP B 1 306 ? -31.622 -29.917 15.238 1.00 53.86 345 ASP B N 1
ATOM 6692 C CA . ASP B 1 306 ? -30.855 -28.874 14.557 1.00 52.96 345 ASP B CA 1
ATOM 6693 C C . ASP B 1 306 ? -30.625 -29.248 13.095 1.00 53.86 345 ASP B C 1
ATOM 6694 O O . ASP B 1 306 ? -30.069 -30.303 12.795 1.00 54.71 345 ASP B O 1
ATOM 6699 N N . SER B 1 307 ? -31.063 -28.382 12.190 1.00 53.93 346 SER B N 1
ATOM 6700 C CA . SER B 1 307 ? -30.682 -28.461 10.779 1.00 54.81 346 SER B CA 1
ATOM 6701 C C . SER B 1 307 ? -29.530 -27.551 10.345 1.00 54.03 346 SER B C 1
ATOM 6702 O O . SER B 1 307 ? -29.263 -27.437 9.163 1.00 55.07 346 SER B O 1
ATOM 6705 N N . SER B 1 308 ? -28.885 -26.871 11.283 1.00 52.61 347 SER B N 1
ATOM 6706 C CA . SER B 1 308 ? -27.951 -25.788 10.959 1.00 51.82 347 SER B CA 1
ATOM 6707 C C . SER B 1 308 ? -26.707 -26.228 10.166 1.00 52.23 347 SER B C 1
ATOM 6708 O O . SER B 1 308 ? -26.330 -27.399 10.168 1.00 52.89 347 SER B O 1
ATOM 6711 N N . GLY B 1 309 ? -26.088 -25.269 9.480 1.00 52.03 348 GLY B N 1
ATOM 6712 C CA . GLY B 1 309 ? -24.963 -25.515 8.591 1.00 52.61 348 GLY B CA 1
ATOM 6713 C C . GLY B 1 309 ? -24.548 -24.244 7.863 1.00 52.51 348 GLY B C 1
ATOM 6714 O O . GLY B 1 309 ? -24.837 -23.157 8.330 1.00 51.65 348 GLY B O 1
ATOM 6715 N N . ILE B 1 310 ? -23.859 -24.366 6.733 1.00 53.58 349 ILE B N 1
ATOM 6716 C CA . ILE B 1 310 ? -23.406 -23.193 5.987 1.00 53.76 349 ILE B CA 1
ATOM 6717 C C . ILE B 1 310 ? -23.853 -23.235 4.520 1.00 55.79 349 ILE B C 1
ATOM 6718 O O . ILE B 1 310 ? -23.905 -24.301 3.912 1.00 57.14 349 ILE B O 1
ATOM 6723 N N . ARG B 1 311 ? -24.180 -22.072 3.962 1.00 56.22 350 ARG B N 1
ATOM 6724 C CA . ARG B 1 311 ? -24.533 -21.958 2.551 1.00 58.36 350 ARG B CA 1
ATOM 6725 C C . ARG B 1 311 ? -23.435 -21.278 1.738 1.00 59.03 350 ARG B C 1
ATOM 6726 O O . ARG B 1 311 ? -22.994 -20.176 2.062 1.00 58.12 350 ARG B O 1
ATOM 6734 N N . LEU B 1 312 ? -23.021 -21.941 0.665 1.00 60.85 351 LEU B N 1
ATOM 6735 C CA . LEU B 1 312 ? -21.967 -21.444 -0.209 1.00 61.88 351 LEU B CA 1
ATOM 6736 C C . LEU B 1 312 ? -22.540 -20.798 -1.462 1.00 64.15 351 LEU B C 1
ATOM 6737 O O . LEU B 1 312 ? -23.465 -21.326 -2.067 1.00 65.78 351 LEU B O 1
ATOM 6742 N N . TYR B 1 313 ? -21.978 -19.658 -1.847 1.00 64.46 352 TYR B N 1
ATOM 6743 C CA . TYR B 1 313 ? -22.295 -19.029 -3.122 1.00 73.05 352 TYR B CA 1
ATOM 6744 C C . TYR B 1 313 ? -21.097 -19.168 -4.049 1.00 76.07 352 TYR B C 1
ATOM 6745 O O . TYR B 1 313 ? -20.028 -18.587 -3.784 1.00 90.86 352 TYR B O 1
ATOM 6754 N N . TYR B 1 314 ? -21.280 -19.928 -5.130 1.00 71.06 353 TYR B N 1
ATOM 6755 C CA . TYR B 1 314 ? -20.187 -20.212 -6.060 1.00 72.92 353 TYR B CA 1
ATOM 6756 C C . TYR B 1 314 ? -20.576 -19.918 -7.501 1.00 76.35 353 TYR B C 1
ATOM 6757 O O . TYR B 1 314 ? -21.755 -19.917 -7.839 1.00 77.51 353 TYR B O 1
ATOM 6766 N N . THR B 1 315 ? -19.589 -19.672 -8.356 1.00 78.15 354 THR B N 1
ATOM 6767 C CA . THR B 1 315 ? -19.888 -19.401 -9.757 1.00 81.77 354 THR B CA 1
ATOM 6768 C C . THR B 1 315 ? -19.152 -20.319 -10.737 1.00 84.43 354 THR B C 1
ATOM 6769 O O . THR B 1 315 ? -18.046 -20.788 -10.473 1.00 83.66 354 THR B O 1
ATOM 6773 N N . ALA B 1 316 ? -19.796 -20.556 -11.875 1.00 87.79 355 ALA B N 1
ATOM 6774 C CA . ALA B 1 316 ? -19.285 -21.421 -12.936 1.00 91.02 355 ALA B CA 1
ATOM 6775 C C . ALA B 1 316 ? -18.122 -20.755 -13.657 1.00 92.70 355 ALA B C 1
ATOM 6776 O O . ALA B 1 316 ? -17.136 -21.403 -14.008 1.00 93.87 355 ALA B O 1
ATOM 6778 N N . LYS B 1 317 ? -18.262 -19.455 -13.900 1.00 93.08 356 LYS B N 1
ATOM 6779 C CA . LYS B 1 317 ? -17.183 -18.676 -14.488 1.00 94.50 356 LYS B CA 1
ATOM 6780 C C . LYS B 1 317 ? -16.239 -18.049 -13.469 1.00 91.16 356 LYS B C 1
ATOM 6781 O O . LYS B 1 317 ? -16.589 -17.131 -12.726 1.00 88.94 356 LYS B O 1
ATOM 6787 N N . LEU B 1 318 ? -15.020 -18.574 -13.482 1.00 91.12 357 LEU B N 1
ATOM 6788 C CA . LEU B 1 318 ? -13.933 -18.172 -12.601 1.00 88.33 357 LEU B CA 1
ATOM 6789 C C . LEU B 1 318 ? -13.626 -16.690 -12.745 1.00 88.48 357 LEU B C 1
ATOM 6790 O O . LEU B 1 318 ? -13.694 -16.143 -13.844 1.00 93.82 357 LEU B O 1
ATOM 6795 N N . ARG B 1 319 ? -13.285 -16.038 -11.639 1.00 85.23 358 ARG B N 1
ATOM 6796 C CA . ARG B 1 319 ? -12.661 -14.726 -11.738 1.00 89.96 358 ARG B CA 1
ATOM 6797 C C . ARG B 1 319 ? -11.158 -14.876 -11.904 1.00 90.20 358 ARG B C 1
ATOM 6798 O O . ARG B 1 319 ? -10.638 -15.989 -11.965 1.00 85.89 358 ARG B O 1
ATOM 6806 N N . ARG B 1 320 ? -10.475 -13.743 -12.001 1.00 85.98 359 ARG B N 1
ATOM 6807 C CA . ARG B 1 320 ? -9.110 -13.712 -12.512 1.00 87.34 359 ARG B CA 1
ATOM 6808 C C . ARG B 1 320 ? -8.119 -14.602 -11.770 1.00 85.14 359 ARG B C 1
ATOM 6809 O O . ARG B 1 320 ? -7.325 -15.298 -12.400 1.00 87.00 359 ARG B O 1
ATOM 6817 N N . PHE B 1 321 ? -8.149 -14.583 -10.443 1.00 93.50 360 PHE B N 1
ATOM 6818 C CA . PHE B 1 321 ? -7.160 -15.337 -9.683 1.00 79.44 360 PHE B CA 1
ATOM 6819 C C . PHE B 1 321 ? -7.768 -16.418 -8.810 1.00 77.31 360 PHE B C 1
ATOM 6820 O O . PHE B 1 321 ? -8.925 -16.339 -8.411 1.00 76.28 360 PHE B O 1
ATOM 6828 N N . ASN B 1 322 ? -6.963 -17.436 -8.531 1.00 76.87 361 ASN B N 1
ATOM 6829 C CA . ASN B 1 322 ? -7.287 -18.436 -7.529 1.00 74.66 361 ASN B CA 1
ATOM 6830 C C . ASN B 1 322 ? -6.808 -17.970 -6.164 1.00 71.23 361 ASN B C 1
ATOM 6831 O O . ASN B 1 322 ? -5.682 -17.500 -6.020 1.00 70.82 361 ASN B O 1
ATOM 6836 N N . ALA B 1 323 ? -7.675 -18.100 -5.169 1.00 76.43 362 ALA B N 1
ATOM 6837 C CA . ALA B 1 323 ? -7.371 -17.670 -3.812 1.00 65.83 362 ALA B CA 1
ATOM 6838 C C . ALA B 1 323 ? -6.652 -18.783 -3.073 1.00 64.71 362 ALA B C 1
ATOM 6839 O O . ALA B 1 323 ? -6.956 -19.962 -3.257 1.00 65.61 362 ALA B O 1
ATOM 6841 N N . GLY B 1 324 ? -5.693 -18.409 -2.234 1.00 66.36 363 GLY B N 1
ATOM 6842 C CA . GLY B 1 324 ? -4.952 -19.399 -1.479 1.00 76.48 363 GLY B CA 1
ATOM 6843 C C . GLY B 1 324 ? -4.616 -18.996 -0.058 1.00 74.04 363 GLY B C 1
ATOM 6844 O O . GLY B 1 324 ? -4.813 -17.849 0.356 1.00 79.10 363 GLY B O 1
ATOM 6845 N N . ILE B 1 325 ? -4.105 -19.969 0.689 1.00 67.50 364 ILE B N 1
ATOM 6846 C CA . ILE B 1 325 ? -3.803 -19.797 2.099 1.00 59.42 364 ILE B CA 1
ATOM 6847 C C . ILE B 1 325 ? -2.331 -20.056 2.404 1.00 58.85 364 ILE B C 1
ATOM 6848 O O . ILE B 1 325 ? -1.775 -21.080 2.015 1.00 63.42 364 ILE B O 1
ATOM 6853 N N . MET B 1 326 ? -1.711 -19.118 3.111 1.00 54.38 365 MET B N 1
ATOM 6854 C CA . MET B 1 326 ? -0.304 -19.218 3.472 1.00 54.18 365 MET B CA 1
ATOM 6855 C C . MET B 1 326 ? -0.151 -19.234 4.985 1.00 52.05 365 MET B C 1
ATOM 6856 O O . MET B 1 326 ? -0.787 -18.455 5.688 1.00 50.54 365 MET B O 1
ATOM 6861 N N . GLU B 1 327 ? 0.705 -20.118 5.480 1.00 52.58 366 GLU B N 1
ATOM 6862 C CA . GLU B 1 327 ? 0.913 -20.258 6.914 1.00 50.48 366 GLU B CA 1
ATOM 6863 C C . GLU B 1 327 ? 2.096 -19.419 7.380 1.00 49.70 366 GLU B C 1
ATOM 6864 O O . GLU B 1 327 ? 3.239 -19.710 7.048 1.00 50.65 366 GLU B O 1
ATOM 6870 N N . LEU B 1 328 ? 1.812 -18.382 8.160 1.00 48.12 367 LEU B N 1
ATOM 6871 C CA . LEU B 1 328 ? 2.851 -17.527 8.724 1.00 47.34 367 LEU B CA 1
ATOM 6872 C C . LEU B 1 328 ? 3.057 -17.895 10.180 1.00 46.15 367 LEU B C 1
ATOM 6873 O O . LEU B 1 328 ? 2.114 -18.287 10.840 1.00 45.53 367 LEU B O 1
ATOM 6878 N N . GLY B 1 329 ? 4.286 -17.852 10.678 1.00 46.04 368 GLY B N 1
ATOM 6879 C CA . GLY B 1 329 ? 4.459 -18.093 12.097 1.00 45.07 368 GLY B CA 1
ATOM 6880 C C . GLY B 1 329 ? 5.746 -18.735 12.563 1.00 45.55 368 GLY B C 1
ATOM 6881 O O . GLY B 1 329 ? 6.794 -18.680 11.908 1.00 46.40 368 GLY B O 1
ATOM 6882 N N . LEU B 1 330 ? 5.650 -19.341 13.739 1.00 45.15 369 LEU B N 1
ATOM 6883 C CA . LEU B 1 330 ? 6.728 -20.148 14.272 1.00 45.86 369 LEU B CA 1
ATOM 6884 C C . LEU B 1 330 ? 6.586 -21.585 13.794 1.00 47.32 369 LEU B C 1
ATOM 6885 O O . LEU B 1 330 ? 5.484 -22.127 13.767 1.00 47.37 369 LEU B O 1
ATOM 6890 N N . VAL B 1 331 ? 7.702 -22.191 13.404 1.00 48.66 370 VAL B N 1
ATOM 6891 C CA . VAL B 1 331 ? 7.726 -23.608 13.071 1.00 50.38 370 VAL B CA 1
ATOM 6892 C C . VAL B 1 331 ? 7.465 -24.355 14.370 1.00 59.39 370 VAL B C 1
ATOM 6893 O O . VAL B 1 331 ? 7.670 -23.795 15.445 1.00 53.43 370 VAL B O 1
ATOM 6897 N N . TYR B 1 332 ? 7.023 -25.606 14.305 1.00 55.03 371 TYR B N 1
ATOM 6898 C CA . TYR B 1 332 ? 6.715 -26.293 15.547 1.00 58.38 371 TYR B CA 1
ATOM 6899 C C . TYR B 1 332 ? 7.966 -27.025 16.002 1.00 67.83 371 TYR B C 1
ATOM 6900 O O . TYR B 1 332 ? 8.363 -28.035 15.423 1.00 83.90 371 TYR B O 1
ATOM 6909 N N . THR B 1 333 ? 8.573 -26.500 17.061 1.00 60.49 372 THR B N 1
ATOM 6910 C CA . THR B 1 333 ? 9.811 -27.035 17.604 1.00 60.14 372 THR B CA 1
ATOM 6911 C C . THR B 1 333 ? 9.826 -26.785 19.103 1.00 56.06 372 THR B C 1
ATOM 6912 O O . THR B 1 333 ? 9.286 -25.779 19.560 1.00 51.33 372 THR B O 1
ATOM 6916 N N . PRO B 1 334 ? 10.446 -27.685 19.877 1.00 54.72 373 PRO B N 1
ATOM 6917 C CA . PRO B 1 334 ? 10.579 -27.414 21.311 1.00 54.37 373 PRO B CA 1
ATOM 6918 C C . PRO B 1 334 ? 11.520 -26.245 21.596 1.00 53.29 373 PRO B C 1
ATOM 6919 O O . PRO B 1 334 ? 11.495 -25.708 22.700 1.00 62.23 373 PRO B O 1
ATOM 6923 N N . VAL B 1 335 ? 12.339 -25.864 20.621 1.00 53.27 374 VAL B N 1
ATOM 6924 C CA . VAL B 1 335 ? 13.345 -24.826 20.833 1.00 52.53 374 VAL B CA 1
ATOM 6925 C C . VAL B 1 335 ? 12.721 -23.477 21.176 1.00 50.40 374 VAL B C 1
ATOM 6926 O O . VAL B 1 335 ? 13.373 -22.616 21.764 1.00 49.83 374 VAL B O 1
ATOM 6930 N N . MET B 1 336 ? 11.460 -23.294 20.804 1.00 49.43 375 MET B N 1
ATOM 6931 C CA . MET B 1 336 ? 10.725 -22.095 21.179 1.00 47.70 375 MET B CA 1
ATOM 6932 C C . MET B 1 336 ? 9.959 -22.358 22.461 1.00 47.69 375 MET B C 1
ATOM 6933 O O . MET B 1 336 ? 9.121 -23.256 22.517 1.00 48.94 375 MET B O 1
ATOM 6938 N N . ALA B 1 337 ? 10.258 -21.583 23.496 1.00 51.61 376 ALA B N 1
ATOM 6939 C CA . ALA B 1 337 ? 9.684 -21.848 24.806 1.00 47.63 376 ALA B CA 1
ATOM 6940 C C . ALA B 1 337 ? 9.248 -20.592 25.543 1.00 46.54 376 ALA B C 1
ATOM 6941 O O . ALA B 1 337 ? 9.792 -19.511 25.338 1.00 45.78 376 ALA B O 1
ATOM 6943 N N . ILE B 1 338 ? 8.230 -20.750 26.378 1.00 46.63 377 ILE B N 1
ATOM 6944 C CA . ILE B 1 338 ? 7.768 -19.685 27.256 1.00 46.04 377 ILE B CA 1
ATOM 6945 C C . ILE B 1 338 ? 8.013 -20.064 28.713 1.00 47.39 377 ILE B C 1
ATOM 6946 O O . ILE B 1 338 ? 7.489 -21.070 29.187 1.00 59.24 377 ILE B O 1
ATOM 6951 N N . PRO B 1 339 ? 8.830 -19.274 29.424 1.00 47.63 378 PRO B N 1
ATOM 6952 C CA . PRO B 1 339 ? 9.063 -19.533 30.849 1.00 49.12 378 PRO B CA 1
ATOM 6953 C C . PRO B 1 339 ? 7.768 -19.433 31.648 1.00 49.30 378 PRO B C 1
ATOM 6954 O O . PRO B 1 339 ? 6.855 -18.715 31.244 1.00 48.09 378 PRO B O 1
ATOM 6958 N N . PRO B 1 340 ? 7.685 -20.149 32.773 1.00 50.99 379 PRO B N 1
ATOM 6959 C CA . PRO B 1 340 ? 6.472 -20.137 33.595 1.00 51.48 379 PRO B CA 1
ATOM 6960 C C . PRO B 1 340 ? 6.265 -18.818 34.334 1.00 51.34 379 PRO B C 1
ATOM 6961 O O . PRO B 1 340 ? 7.196 -18.027 34.450 1.00 51.25 379 PRO B O 1
ATOM 6965 N N . ARG B 1 341 ? 5.039 -18.591 34.800 1.00 51.43 380 ARG B N 1
ATOM 6966 C CA . ARG B 1 341 ? 4.679 -17.416 35.597 1.00 51.72 380 ARG B CA 1
ATOM 6967 C C . ARG B 1 341 ? 4.951 -16.087 34.896 1.00 50.24 380 ARG B C 1
ATOM 6968 O O . ARG B 1 341 ? 5.415 -15.137 35.520 1.00 50.80 380 ARG B O 1
ATOM 6976 N N . GLU B 1 342 ? 4.651 -16.019 33.604 1.00 48.57 381 GLU B N 1
ATOM 6977 C CA . GLU B 1 342 ? 4.789 -14.773 32.856 1.00 47.32 381 GLU B CA 1
ATOM 6978 C C . GLU B 1 342 ? 3.426 -14.162 32.553 1.00 48.51 381 GLU B C 1
ATOM 6979 O O . GLU B 1 342 ? 2.524 -14.845 32.072 1.00 46.15 381 GLU B O 1
ATOM 6985 N N . THR B 1 343 ? 3.277 -12.877 32.858 1.00 59.34 382 THR B N 1
ATOM 6986 C CA . THR B 1 343 ? 2.049 -12.153 32.554 1.00 55.48 382 THR B CA 1
ATOM 6987 C C . THR B 1 343 ? 1.929 -11.952 31.051 1.00 56.19 382 THR B C 1
ATOM 6988 O O . THR B 1 343 ? 0.905 -12.264 30.444 1.00 52.34 382 THR B O 1
ATOM 6992 N N . ALA B 1 344 ? 2.983 -11.401 30.462 1.00 50.19 383 ALA B N 1
ATOM 6993 C CA . ALA B 1 344 ? 3.077 -11.277 29.017 1.00 45.04 383 ALA B CA 1
ATOM 6994 C C . ALA B 1 344 ? 4.464 -11.688 28.539 1.00 53.95 383 ALA B C 1
ATOM 6995 O O . ALA B 1 344 ? 5.459 -11.065 28.907 1.00 81.70 383 ALA B O 1
ATOM 6997 N N . PHE B 1 345 ? 4.534 -12.731 27.720 1.00 42.37 384 PHE B N 1
ATOM 6998 C CA . PHE B 1 345 ? 5.809 -13.141 27.136 1.00 42.29 384 PHE B CA 1
ATOM 6999 C C . PHE B 1 345 ? 5.643 -13.290 25.631 1.00 41.50 384 PHE B C 1
ATOM 7000 O O . PHE B 1 345 ? 4.736 -13.976 25.171 1.00 48.38 384 PHE B O 1
ATOM 7008 N N . ILE B 1 346 ? 6.520 -12.651 24.867 1.00 41.25 385 ILE B N 1
ATOM 7009 C CA . ILE B 1 346 ? 6.324 -12.546 23.426 1.00 40.74 385 ILE B CA 1
ATOM 7010 C C . ILE B 1 346 ? 7.244 -13.454 22.615 1.00 40.95 385 ILE B C 1
ATOM 7011 O O . ILE B 1 346 ? 8.462 -13.404 22.753 1.00 41.29 385 ILE B O 1
ATOM 7016 N N . LEU B 1 347 ? 6.640 -14.279 21.765 1.00 40.89 386 LEU B N 1
ATOM 7017 C CA . LEU B 1 347 ? 7.374 -15.104 20.808 1.00 41.31 386 LEU B CA 1
ATOM 7018 C C . LEU B 1 347 ? 7.119 -14.627 19.387 1.00 41.14 386 LEU B C 1
ATOM 7019 O O . LEU B 1 347 ? 5.975 -14.404 19.005 1.00 40.80 386 LEU B O 1
ATOM 7024 N N . THR B 1 348 ? 8.176 -14.489 18.595 1.00 41.52 387 THR B N 1
ATOM 7025 C CA . THR B 1 348 ? 8.017 -13.956 17.250 1.00 41.63 387 THR B CA 1
ATOM 7026 C C . THR B 1 348 ? 8.566 -14.863 16.155 1.00 42.51 387 THR B C 1
ATOM 7027 O O . THR B 1 348 ? 9.684 -15.361 16.252 1.00 64.65 387 THR B O 1
ATOM 7031 N N . GLY B 1 349 ? 7.760 -15.073 15.118 1.00 42.78 388 GLY B N 1
ATOM 7032 C CA . GLY B 1 349 ? 8.200 -15.729 13.903 1.00 43.88 388 GLY B CA 1
ATOM 7033 C C . GLY B 1 349 ? 8.294 -14.739 12.757 1.00 44.25 388 GLY B C 1
ATOM 7034 O O . GLY B 1 349 ? 7.754 -13.628 12.837 1.00 43.67 388 GLY B O 1
ATOM 7035 N N . TYR B 1 350 ? 8.939 -15.160 11.671 1.00 45.99 389 TYR B N 1
ATOM 7036 C CA . TYR B 1 350 ? 9.310 -14.246 10.592 1.00 46.18 389 TYR B CA 1
ATOM 7037 C C . TYR B 1 350 ? 9.115 -14.851 9.210 1.00 47.67 389 TYR B C 1
ATOM 7038 O O . TYR B 1 350 ? 9.299 -16.050 9.015 1.00 48.49 389 TYR B O 1
ATOM 7047 N N . CYS B 1 351 ? 8.739 -14.007 8.256 1.00 54.74 390 CYS B N 1
ATOM 7048 C CA . CYS B 1 351 ? 8.878 -14.310 6.840 1.00 50.06 390 CYS B CA 1
ATOM 7049 C C . CYS B 1 351 ? 9.872 -13.306 6.267 1.00 50.84 390 CYS B C 1
ATOM 7050 O O . CYS B 1 351 ? 9.559 -12.119 6.127 1.00 50.63 390 CYS B O 1
ATOM 7053 N N . THR B 1 352 ? 11.063 -13.797 5.934 1.00 51.91 391 THR B N 1
ATOM 7054 C CA . THR B 1 352 ? 12.199 -12.959 5.544 1.00 52.65 391 THR B CA 1
ATOM 7055 C C . THR B 1 352 ? 12.123 -12.419 4.118 1.00 54.50 391 THR B C 1
ATOM 7056 O O . THR B 1 352 ? 11.423 -12.971 3.274 1.00 55.64 391 THR B O 1
ATOM 7060 N N . ASP B 1 353 ? 12.855 -11.336 3.865 1.00 54.95 392 ASP B N 1
ATOM 7061 C CA . ASP B 1 353 ? 12.907 -10.705 2.547 1.00 56.95 392 ASP B CA 1
ATOM 7062 C C . ASP B 1 353 ? 13.391 -11.645 1.449 1.00 65.26 392 ASP B C 1
ATOM 7063 O O . ASP B 1 353 ? 13.005 -11.504 0.292 1.00 68.37 392 ASP B O 1
ATOM 7068 N N . LYS B 1 354 ? 14.219 -12.613 1.822 1.00 67.39 393 LYS B N 1
ATOM 7069 C CA . LYS B 1 354 ? 14.777 -13.556 0.868 1.00 63.96 393 LYS B CA 1
ATOM 7070 C C . LYS B 1 354 ? 13.679 -14.483 0.357 1.00 65.00 393 LYS B C 1
ATOM 7071 O O . LYS B 1 354 ? 13.540 -14.719 -0.854 1.00 79.75 393 LYS B O 1
ATOM 7077 N N . CYS B 1 355 ? 12.844 -14.926 1.288 1.00 60.35 394 CYS B N 1
ATOM 7078 C CA . CYS B 1 355 ? 11.746 -15.825 0.979 1.00 60.81 394 CYS B CA 1
ATOM 7079 C C . CYS B 1 355 ? 10.695 -15.172 0.102 1.00 61.56 394 CYS B C 1
ATOM 7080 O O . CYS B 1 355 ? 10.230 -15.767 -0.868 1.00 63.47 394 CYS B O 1
ATOM 7083 N N . THR B 1 356 ? 10.320 -13.947 0.441 1.00 60.27 395 THR B N 1
ATOM 7084 C CA . THR B 1 356 ? 9.324 -13.245 -0.350 1.00 61.11 395 THR B CA 1
ATOM 7085 C C . THR B 1 356 ? 9.882 -12.865 -1.708 1.00 63.87 395 THR B C 1
ATOM 7086 O O . THR B 1 356 ? 9.194 -12.990 -2.714 1.00 65.69 395 THR B O 1
ATOM 7090 N N . GLN B 1 357 ? 11.128 -12.404 -1.737 1.00 68.44 396 GLN B N 1
ATOM 7091 C CA . GLN B 1 357 ? 11.746 -12.047 -3.005 1.00 68.98 396 GLN B CA 1
ATOM 7092 C C . GLN B 1 357 ? 11.735 -13.240 -3.929 1.00 69.46 396 GLN B C 1
ATOM 7093 O O . GLN B 1 357 ? 11.461 -13.116 -5.123 1.00 74.34 396 GLN B O 1
ATOM 7099 N N . LEU B 1 358 ? 12.033 -14.402 -3.370 1.00 68.81 397 LEU B N 1
ATOM 7100 C CA . LEU B 1 358 ? 12.065 -15.605 -4.177 1.00 71.18 397 LEU B CA 1
ATOM 7101 C C . LEU B 1 358 ? 10.700 -16.164 -4.613 1.00 72.96 397 LEU B C 1
ATOM 7102 O O . LEU B 1 358 ? 10.481 -16.414 -5.797 1.00 78.48 397 LEU B O 1
ATOM 7107 N N . ALA B 1 359 ? 9.785 -16.350 -3.669 1.00 70.77 398 ALA B N 1
ATOM 7108 C CA . ALA B 1 359 ? 8.564 -17.100 -3.958 1.00 75.71 398 ALA B CA 1
ATOM 7109 C C . ALA B 1 359 ? 7.349 -16.244 -4.316 1.00 75.60 398 ALA B C 1
ATOM 7110 O O . ALA B 1 359 ? 6.289 -16.779 -4.629 1.00 76.28 398 ALA B O 1
ATOM 7112 N N . LEU B 1 360 ? 7.493 -14.926 -4.266 1.00 69.00 399 LEU B N 1
ATOM 7113 C CA . LEU B 1 360 ? 6.372 -14.044 -4.577 1.00 69.00 399 LEU B CA 1
ATOM 7114 C C . LEU B 1 360 ? 6.435 -13.585 -6.027 1.00 72.26 399 LEU B C 1
ATOM 7115 O O . LEU B 1 360 ? 7.517 -13.331 -6.552 1.00 73.84 399 LEU B O 1
ATOM 7120 N N . PRO B 1 361 ? 5.271 -13.473 -6.679 1.00 73.44 400 PRO B N 1
ATOM 7121 C CA . PRO B 1 361 ? 5.251 -12.926 -8.037 1.00 76.71 400 PRO B CA 1
ATOM 7122 C C . PRO B 1 361 ? 5.694 -11.468 -8.022 1.00 77.10 400 PRO B C 1
ATOM 7123 O O . PRO B 1 361 ? 5.541 -10.810 -6.996 1.00 75.82 400 PRO B O 1
ATOM 7127 N N . PRO B 1 362 ? 6.245 -10.973 -9.142 1.00 85.35 401 PRO B N 1
ATOM 7128 C CA . PRO B 1 362 ? 6.730 -9.591 -9.242 1.00 80.15 401 PRO B CA 1
ATOM 7129 C C . PRO B 1 362 ? 5.679 -8.563 -8.838 1.00 78.98 401 PRO B C 1
ATOM 7130 O O . PRO B 1 362 ? 6.017 -7.550 -8.227 1.00 77.70 401 PRO B O 1
ATOM 7134 N N . SER B 1 363 ? 4.425 -8.823 -9.189 1.00 80.19 402 SER B N 1
ATOM 7135 C CA . SER B 1 363 ? 3.316 -7.972 -8.779 1.00 78.55 402 SER B CA 1
ATOM 7136 C C . SER B 1 363 ? 3.116 -8.033 -7.268 1.00 77.48 402 SER B C 1
ATOM 7137 O O . SER B 1 363 ? 2.673 -7.067 -6.647 1.00 80.33 402 SER B O 1
ATOM 7140 N N . GLY B 1 364 ? 3.451 -9.178 -6.683 1.00 72.99 403 GLY B N 1
ATOM 7141 C CA . GLY B 1 364 ? 3.238 -9.405 -5.266 1.00 69.56 403 GLY B CA 1
ATOM 7142 C C . GLY B 1 364 ? 1.880 -10.028 -5.014 1.00 68.69 403 GLY B C 1
ATOM 7143 O O . GLY B 1 364 ? 1.192 -10.429 -5.950 1.00 70.71 403 GLY B O 1
ATOM 7144 N N . ILE B 1 365 ? 1.491 -10.115 -3.748 1.00 65.82 404 ILE B N 1
ATOM 7145 C CA . ILE B 1 365 ? 0.195 -10.680 -3.396 1.00 64.85 404 ILE B CA 1
ATOM 7146 C C . ILE B 1 365 ? -0.648 -9.707 -2.585 1.00 63.28 404 ILE B C 1
ATOM 7147 O O . ILE B 1 365 ? -0.136 -8.742 -2.023 1.00 62.43 404 ILE B O 1
ATOM 7152 N N . HIS B 1 366 ? -1.950 -9.960 -2.553 1.00 63.11 405 HIS B N 1
ATOM 7153 C CA . HIS B 1 366 ? -2.876 -9.127 -1.798 1.00 65.66 405 HIS B CA 1
ATOM 7154 C C . HIS B 1 366 ? -3.634 -9.960 -0.769 1.00 59.64 405 HIS B C 1
ATOM 7155 O O . HIS B 1 366 ? -4.337 -10.902 -1.121 1.00 60.10 405 HIS B O 1
ATOM 7162 N N . ILE B 1 367 ? -3.483 -9.601 0.502 1.00 57.43 406 ILE B N 1
ATOM 7163 C CA . ILE B 1 367 ? -4.097 -10.329 1.606 1.00 55.36 406 ILE B CA 1
ATOM 7164 C C . ILE B 1 367 ? -5.442 -9.725 1.972 1.00 55.04 406 ILE B C 1
ATOM 7165 O O . ILE B 1 367 ? -5.513 -8.583 2.438 1.00 54.74 406 ILE B O 1
ATOM 7170 N N . PHE B 1 368 ? -6.512 -10.469 1.704 1.00 55.35 407 PHE B N 1
ATOM 7171 C CA . PHE B 1 368 ? -7.843 -10.041 2.108 1.00 55.02 407 PHE B CA 1
ATOM 7172 C C . PHE B 1 368 ? -8.353 -10.678 3.400 1.00 52.89 407 PHE B C 1
ATOM 7173 O O . PHE B 1 368 ? -9.395 -10.266 3.906 1.00 52.48 407 PHE B O 1
ATOM 7181 N N . ALA B 1 369 ? -7.631 -11.646 3.964 1.00 51.70 408 ALA B N 1
ATOM 7182 C CA . ALA B 1 369 ? -8.170 -12.285 5.174 1.00 49.97 408 ALA B CA 1
ATOM 7183 C C . ALA B 1 369 ? -7.117 -12.896 6.093 1.00 48.58 408 ALA B C 1
ATOM 7184 O O . ALA B 1 369 ? -6.015 -13.216 5.660 1.00 49.03 408 ALA B O 1
ATOM 7186 N N . SER B 1 370 ? -7.466 -13.054 7.369 1.00 47.08 409 SER B N 1
ATOM 7187 C CA . SER B 1 370 ? -6.553 -13.671 8.331 1.00 45.91 409 SER B CA 1
ATOM 7188 C C . SER B 1 370 ? -7.255 -14.439 9.456 1.00 44.83 409 SER B C 1
ATOM 7189 O O . SER B 1 370 ? -8.295 -14.021 9.954 1.00 44.47 409 SER B O 1
ATOM 7192 N N . GLN B 1 371 ? -6.658 -15.554 9.863 1.00 44.51 410 GLN B N 1
ATOM 7193 C CA . GLN B 1 371 ? -7.126 -16.324 11.010 1.00 43.65 410 GLN B CA 1
ATOM 7194 C C . GLN B 1 371 ? -5.970 -16.591 11.972 1.00 42.95 410 GLN B C 1
ATOM 7195 O O . GLN B 1 371 ? -4.944 -17.131 11.577 1.00 43.40 410 GLN B O 1
ATOM 7201 N N . LEU B 1 372 ? -6.143 -16.234 13.240 1.00 42.02 411 LEU B N 1
ATOM 7202 C CA . LEU B 1 372 ? -5.058 -16.358 14.207 1.00 41.48 411 LEU B CA 1
ATOM 7203 C C . LEU B 1 372 ? -5.182 -17.632 15.032 1.00 41.43 411 LEU B C 1
ATOM 7204 O O . LEU B 1 372 ? -6.271 -17.992 15.472 1.00 70.60 411 LEU B O 1
ATOM 7209 N N . HIS B 1 373 ? -4.061 -18.313 15.236 1.00 41.66 412 HIS B N 1
ATOM 7210 C CA . HIS B 1 373 ? -4.064 -19.586 15.943 1.00 43.48 412 HIS B CA 1
ATOM 7211 C C . HIS B 1 373 ? -2.926 -19.714 16.951 1.00 48.47 412 HIS B C 1
ATOM 7212 O O . HIS B 1 373 ? -1.741 -19.593 16.612 1.00 42.03 412 HIS B O 1
ATOM 7219 N N . THR B 1 374 ? -3.316 -19.954 18.197 1.00 50.79 413 THR B N 1
ATOM 7220 C CA . THR B 1 374 ? -2.407 -20.343 19.264 1.00 56.13 413 THR B CA 1
ATOM 7221 C C . THR B 1 374 ? -3.103 -21.393 20.108 1.00 50.08 413 THR B C 1
ATOM 7222 O O . THR B 1 374 ? -4.245 -21.756 19.841 1.00 47.90 413 THR B O 1
ATOM 7226 N N . HIS B 1 375 ? -2.410 -21.887 21.123 1.00 47.40 414 HIS B N 1
ATOM 7227 C CA . HIS B 1 375 ? -3.044 -22.743 22.113 1.00 44.90 414 HIS B CA 1
ATOM 7228 C C . HIS B 1 375 ? -3.441 -21.923 23.337 1.00 48.95 414 HIS B C 1
ATOM 7229 O O . HIS B 1 375 ? -3.349 -20.696 23.331 1.00 52.81 414 HIS B O 1
ATOM 7236 N N . LEU B 1 376 ? -3.870 -22.621 24.380 1.00 51.28 415 LEU B N 1
ATOM 7237 C CA . LEU B 1 376 ? -4.586 -22.035 25.511 1.00 43.93 415 LEU B CA 1
ATOM 7238 C C . LEU B 1 376 ? -3.936 -20.833 26.195 1.00 43.47 415 LEU B C 1
ATOM 7239 O O . LEU B 1 376 ? -4.636 -19.994 26.759 1.00 51.27 415 LEU B O 1
ATOM 7244 N N . THR B 1 377 ? -2.614 -20.729 26.145 1.00 43.52 416 THR B N 1
ATOM 7245 C CA . THR B 1 377 ? -1.941 -19.642 26.852 1.00 43.33 416 THR B CA 1
ATOM 7246 C C . THR B 1 377 ? -1.823 -18.389 25.994 1.00 42.23 416 THR B C 1
ATOM 7247 O O . THR B 1 377 ? -1.265 -17.387 26.429 1.00 42.08 416 THR B O 1
ATOM 7251 N N . GLY B 1 378 ? -2.350 -18.455 24.775 1.00 47.00 417 GLY B N 1
ATOM 7252 C CA . GLY B 1 378 ? -2.315 -17.327 23.864 1.00 40.86 417 GLY B CA 1
ATOM 7253 C C . GLY B 1 378 ? -3.259 -16.214 24.277 1.00 43.78 417 GLY B C 1
ATOM 7254 O O . GLY B 1 378 ? -4.410 -16.458 24.636 1.00 42.78 417 GLY B O 1
ATOM 7255 N N . ARG B 1 379 ? -2.769 -14.983 24.225 1.00 40.35 418 ARG B N 1
ATOM 7256 C CA A ARG B 1 379 ? -3.545 -13.811 24.618 0.56 40.40 418 ARG B CA 1
ATOM 7257 C CA B ARG B 1 379 ? -3.590 -13.837 24.585 0.44 40.39 418 ARG B CA 1
ATOM 7258 C C . ARG B 1 379 ? -3.551 -12.760 23.513 1.00 44.79 418 ARG B C 1
ATOM 7259 O O . ARG B 1 379 ? -4.594 -12.388 22.992 1.00 62.06 418 ARG B O 1
ATOM 7274 N N . LYS B 1 380 ? -2.373 -12.243 23.190 1.00 39.91 419 LYS B N 1
ATOM 7275 C CA . LYS B 1 380 ? -2.309 -11.280 22.092 1.00 39.77 419 LYS B CA 1
ATOM 7276 C C . LYS B 1 380 ? -1.676 -11.909 20.850 1.00 39.55 419 LYS B C 1
ATOM 7277 O O . LYS B 1 380 ? -0.819 -12.774 20.961 1.00 39.53 419 LYS B O 1
ATOM 7283 N N . VAL B 1 381 ? -2.129 -11.497 19.669 1.00 39.60 420 VAL B N 1
ATOM 7284 C CA . VAL B 1 381 ? -1.508 -11.904 18.403 1.00 39.69 420 VAL B CA 1
ATOM 7285 C C . VAL B 1 381 ? -1.478 -10.734 17.420 1.00 40.04 420 VAL B C 1
ATOM 7286 O O . VAL B 1 381 ? -2.474 -10.037 17.255 1.00 40.28 420 VAL B O 1
ATOM 7290 N N . VAL B 1 382 ? -0.337 -10.514 16.773 1.00 44.23 421 VAL B N 1
ATOM 7291 C CA . VAL B 1 382 ? -0.228 -9.444 15.785 1.00 49.30 421 VAL B CA 1
ATOM 7292 C C . VAL B 1 382 ? 0.668 -9.830 14.605 1.00 46.84 421 VAL B C 1
ATOM 7293 O O . VAL B 1 382 ? 1.688 -10.485 14.776 1.00 52.23 421 VAL B O 1
ATOM 7297 N N . THR B 1 383 ? 0.261 -9.445 13.401 1.00 47.13 422 THR B N 1
ATOM 7298 C CA . THR B 1 383 ? 1.097 -9.597 12.217 1.00 42.85 422 THR B CA 1
ATOM 7299 C C . THR B 1 383 ? 1.248 -8.262 11.515 1.00 43.75 422 THR B C 1
ATOM 7300 O O . THR B 1 383 ? 0.250 -7.617 11.169 1.00 49.82 422 THR B O 1
ATOM 7304 N N . VAL B 1 384 ? 2.499 -7.856 11.311 1.00 44.09 423 VAL B N 1
ATOM 7305 C CA . VAL B 1 384 ? 2.801 -6.588 10.661 1.00 45.14 423 VAL B CA 1
ATOM 7306 C C . VAL B 1 384 ? 3.651 -6.753 9.401 1.00 46.28 423 VAL B C 1
ATOM 7307 O O . VAL B 1 384 ? 4.368 -7.746 9.231 1.00 46.16 423 VAL B O 1
ATOM 7311 N N . LEU B 1 385 ? 3.555 -5.756 8.525 1.00 47.62 424 LEU B N 1
ATOM 7312 C CA . LEU B 1 385 ? 4.310 -5.717 7.282 1.00 49.07 424 LEU B CA 1
ATOM 7313 C C . LEU B 1 385 ? 5.440 -4.709 7.376 1.00 49.55 424 LEU B C 1
ATOM 7314 O O . LEU B 1 385 ? 5.230 -3.552 7.731 1.00 51.41 424 LEU B O 1
ATOM 7319 N N . VAL B 1 386 ? 6.640 -5.151 7.031 1.00 49.86 425 VAL B N 1
ATOM 7320 C CA . VAL B 1 386 ? 7.816 -4.314 7.150 1.00 50.28 425 VAL B CA 1
ATOM 7321 C C . VAL B 1 386 ? 8.514 -4.189 5.807 1.00 52.14 425 VAL B C 1
ATOM 7322 O O . VAL B 1 386 ? 8.805 -5.186 5.148 1.00 52.61 425 VAL B O 1
ATOM 7326 N N . ARG B 1 387 ? 8.756 -2.949 5.399 1.00 53.43 426 ARG B N 1
ATOM 7327 C CA . ARG B 1 387 ? 9.477 -2.679 4.168 1.00 55.44 426 ARG B CA 1
ATOM 7328 C C . ARG B 1 387 ? 10.762 -1.932 4.471 1.00 55.69 426 ARG B C 1
ATOM 7329 O O . ARG B 1 387 ? 10.752 -0.898 5.139 1.00 57.29 426 ARG B O 1
ATOM 7337 N N . ASP B 1 388 ? 11.858 -2.457 3.940 1.00 56.36 427 ASP B N 1
ATOM 7338 C CA . ASP B 1 388 ? 13.199 -1.944 4.177 1.00 56.62 427 ASP B CA 1
ATOM 7339 C C . ASP B 1 388 ? 13.481 -1.709 5.659 1.00 59.67 427 ASP B C 1
ATOM 7340 O O . ASP B 1 388 ? 14.007 -0.665 6.029 1.00 70.08 427 ASP B O 1
ATOM 7345 N N . GLY B 1 389 ? 13.151 -2.671 6.513 1.00 75.16 428 GLY B N 1
ATOM 7346 C CA . GLY B 1 389 ? 13.498 -2.559 7.921 1.00 75.61 428 GLY B CA 1
ATOM 7347 C C . GLY B 1 389 ? 12.712 -1.514 8.706 1.00 76.69 428 GLY B C 1
ATOM 7348 O O . GLY B 1 389 ? 13.104 -1.176 9.821 1.00 78.20 428 GLY B O 1
ATOM 7349 N N . ARG B 1 390 ? 11.589 -1.072 8.138 1.00 67.12 429 ARG B N 1
ATOM 7350 C CA . ARG B 1 390 ? 10.676 -0.063 8.673 1.00 66.07 429 ARG B CA 1
ATOM 7351 C C . ARG B 1 390 ? 9.269 -0.598 8.654 1.00 51.21 429 ARG B C 1
ATOM 7352 O O . ARG B 1 390 ? 8.826 -1.135 7.641 1.00 51.87 429 ARG B O 1
ATOM 7360 N N . GLU B 1 391 ? 8.548 -0.416 9.755 1.00 50.18 430 GLU B N 1
ATOM 7361 C CA . GLU B 1 391 ? 7.215 -0.975 9.856 1.00 51.00 430 GLU B CA 1
ATOM 7362 C C . GLU B 1 391 ? 6.291 -0.083 9.066 1.00 58.96 430 GLU B C 1
ATOM 7363 O O . GLU B 1 391 ? 6.149 1.105 9.362 1.00 52.21 430 GLU B O 1
ATOM 7369 N N . TRP B 1 392 ? 5.668 -0.680 8.060 1.00 61.54 431 TRP B N 1
ATOM 7370 C CA . TRP B 1 392 ? 4.813 0.049 7.146 1.00 69.23 431 TRP B CA 1
ATOM 7371 C C . TRP B 1 392 ? 3.347 -0.143 7.538 1.00 65.32 431 TRP B C 1
ATOM 7372 O O . TRP B 1 392 ? 2.658 0.848 7.820 1.00 66.32 431 TRP B O 1
ATOM 7383 N N . GLU B 1 393 ? 2.843 -1.377 7.563 1.00 65.53 432 GLU B N 1
ATOM 7384 C CA . GLU B 1 393 ? 1.427 -1.568 7.852 1.00 60.49 432 GLU B CA 1
ATOM 7385 C C . GLU B 1 393 ? 1.146 -2.761 8.772 1.00 49.34 432 GLU B C 1
ATOM 7386 O O . GLU B 1 393 ? 1.897 -3.737 8.803 1.00 48.53 432 GLU B O 1
ATOM 7392 N N . ILE B 1 394 ? 0.029 -2.679 9.492 1.00 48.80 433 ILE B N 1
ATOM 7393 C CA . ILE B 1 394 ? -0.448 -3.763 10.342 1.00 47.22 433 ILE B CA 1
ATOM 7394 C C . ILE B 1 394 ? -1.357 -4.677 9.544 1.00 47.41 433 ILE B C 1
ATOM 7395 O O . ILE B 1 394 ? -2.421 -4.262 9.095 1.00 48.29 433 ILE B O 1
ATOM 7400 N N . VAL B 1 395 ? -0.928 -5.916 9.351 1.00 46.78 434 VAL B N 1
ATOM 7401 C CA . VAL B 1 395 ? -1.735 -6.878 8.627 1.00 47.05 434 VAL B CA 1
ATOM 7402 C C . VAL B 1 395 ? -2.939 -7.303 9.457 1.00 46.12 434 VAL B C 1
ATOM 7403 O O . VAL B 1 395 ? -4.078 -7.200 9.002 1.00 51.31 434 VAL B O 1
ATOM 7407 N N . ASN B 1 396 ? -2.694 -7.775 10.678 1.00 66.96 435 ASN B N 1
ATOM 7408 C CA . ASN B 1 396 ? -3.804 -8.141 11.560 1.00 50.31 435 ASN B CA 1
ATOM 7409 C C . ASN B 1 396 ? -3.459 -7.966 13.034 1.00 51.03 435 ASN B C 1
ATOM 7410 O O . ASN B 1 396 ? -2.332 -8.214 13.442 1.00 51.45 435 ASN B O 1
ATOM 7415 N N . GLN B 1 397 ? -4.426 -7.537 13.837 1.00 49.61 436 GLN B N 1
ATOM 7416 C CA . GLN B 1 397 ? -4.167 -7.323 15.258 1.00 54.59 436 GLN B CA 1
ATOM 7417 C C . GLN B 1 397 ? -5.311 -7.765 16.166 1.00 51.87 436 GLN B C 1
ATOM 7418 O O . GLN B 1 397 ? -6.453 -7.355 15.977 1.00 61.37 436 GLN B O 1
ATOM 7424 N N . ASP B 1 398 ? -5.005 -8.607 17.148 1.00 45.48 437 ASP B N 1
ATOM 7425 C CA . ASP B 1 398 ? -5.924 -8.841 18.255 1.00 42.24 437 ASP B CA 1
ATOM 7426 C C . ASP B 1 398 ? -5.177 -8.803 19.584 1.00 42.81 437 ASP B C 1
ATOM 7427 O O . ASP B 1 398 ? -4.368 -9.685 19.859 1.00 44.18 437 ASP B O 1
ATOM 7432 N N . ASN B 1 399 ? -5.455 -7.806 20.419 1.00 45.04 438 ASN B N 1
ATOM 7433 C CA . ASN B 1 399 ? -4.849 -7.762 21.747 1.00 41.17 438 ASN B CA 1
ATOM 7434 C C . ASN B 1 399 ? -5.616 -8.594 22.763 1.00 41.89 438 ASN B C 1
ATOM 7435 O O . ASN B 1 399 ? -5.084 -9.002 23.791 1.00 53.15 438 ASN B O 1
ATOM 7440 N N . HIS B 1 400 ? -6.889 -8.805 22.469 1.00 46.73 439 HIS B N 1
ATOM 7441 C CA . HIS B 1 400 ? -7.802 -9.549 23.328 1.00 42.81 439 HIS B CA 1
ATOM 7442 C C . HIS B 1 400 ? -7.994 -11.006 22.909 1.00 40.75 439 HIS B C 1
ATOM 7443 O O . HIS B 1 400 ? -8.878 -11.684 23.418 1.00 40.90 439 HIS B O 1
ATOM 7450 N N . TYR B 1 401 ? -7.210 -11.455 21.936 1.00 40.27 440 TYR B N 1
ATOM 7451 C CA . TYR B 1 401 ? -7.390 -12.768 21.324 1.00 39.98 440 TYR B CA 1
ATOM 7452 C C . TYR B 1 401 ? -7.518 -13.922 22.310 1.00 40.06 440 TYR B C 1
ATOM 7453 O O . TYR B 1 401 ? -6.817 -13.984 23.314 1.00 44.95 440 TYR B O 1
ATOM 7462 N N . SER B 1 402 ? -8.446 -14.824 22.014 1.00 48.87 441 SER B N 1
ATOM 7463 C CA . SER B 1 402 ? -8.637 -16.035 22.797 1.00 52.17 441 SER B CA 1
ATOM 7464 C C . SER B 1 402 ? -8.644 -17.265 21.901 1.00 53.43 441 SER B C 1
ATOM 7465 O O . SER B 1 402 ? -9.170 -17.223 20.792 1.00 64.31 441 SER B O 1
ATOM 7468 N N . PRO B 1 403 ? -8.062 -18.368 22.384 1.00 40.80 442 PRO B N 1
ATOM 7469 C CA . PRO B 1 403 ? -8.045 -19.647 21.670 1.00 41.17 442 PRO B CA 1
ATOM 7470 C C . PRO B 1 403 ? -9.439 -20.242 21.508 1.00 48.33 442 PRO B C 1
ATOM 7471 O O . PRO B 1 403 ? -9.674 -21.030 20.595 1.00 51.42 442 PRO B O 1
ATOM 7475 N N . HIS B 1 404 ? -10.351 -19.887 22.406 1.00 41.54 443 HIS B N 1
ATOM 7476 C CA . HIS B 1 404 ? -11.709 -20.426 22.358 1.00 46.33 443 HIS B CA 1
ATOM 7477 C C . HIS B 1 404 ? -12.549 -19.807 21.248 1.00 44.16 443 HIS B C 1
ATOM 7478 O O . HIS B 1 404 ? -13.497 -20.409 20.759 1.00 44.85 443 HIS B O 1
ATOM 7485 N N . PHE B 1 405 ? -12.205 -18.587 20.870 1.00 41.10 444 PHE B N 1
ATOM 7486 C CA . PHE B 1 405 ? -12.827 -17.913 19.734 1.00 41.01 444 PHE B CA 1
ATOM 7487 C C . PHE B 1 405 ? -11.828 -17.689 18.631 1.00 47.66 444 PHE B C 1
ATOM 7488 O O . PHE B 1 405 ? -10.990 -16.818 18.767 1.00 61.56 444 PHE B O 1
ATOM 7496 N N . GLN B 1 406 ? -11.894 -18.410 17.527 1.00 41.26 445 GLN B N 1
ATOM 7497 C CA . GLN B 1 406 ? -10.899 -18.115 16.530 1.00 43.88 445 GLN B CA 1
ATOM 7498 C C . GLN B 1 406 ? -11.689 -18.118 15.267 1.00 57.03 445 GLN B C 1
ATOM 7499 O O . GLN B 1 406 ? -12.201 -19.186 14.945 1.00 71.76 445 GLN B O 1
ATOM 7505 N N . GLU B 1 407 ? -11.739 -17.044 14.492 1.00 62.01 446 GLU B N 1
ATOM 7506 C CA . GLU B 1 407 ? -12.506 -17.103 13.252 1.00 64.10 446 GLU B CA 1
ATOM 7507 C C . GLU B 1 407 ? -11.702 -16.518 12.095 1.00 59.48 446 GLU B C 1
ATOM 7508 O O . GLU B 1 407 ? -10.732 -15.797 12.314 1.00 58.92 446 GLU B O 1
ATOM 7514 N N . ILE B 1 408 ? -12.072 -16.843 10.860 1.00 56.13 447 ILE B N 1
ATOM 7515 C CA . ILE B 1 408 ? -11.399 -16.210 9.731 1.00 45.14 447 ILE B CA 1
ATOM 7516 C C . ILE B 1 408 ? -11.997 -14.817 9.555 1.00 45.38 447 ILE B C 1
ATOM 7517 O O . ILE B 1 408 ? -13.193 -14.669 9.322 1.00 57.83 447 ILE B O 1
ATOM 7522 N N . ARG B 1 409 ? -11.155 -13.797 9.670 1.00 45.19 448 ARG B N 1
ATOM 7523 C CA . ARG B 1 409 ? -11.614 -12.413 9.635 1.00 45.56 448 ARG B CA 1
ATOM 7524 C C . ARG B 1 409 ? -11.198 -11.701 8.357 1.00 46.90 448 ARG B C 1
ATOM 7525 O O . ARG B 1 409 ? -10.039 -11.762 7.944 1.00 54.44 448 ARG B O 1
ATOM 7533 N N . MET B 1 410 ? -12.163 -11.031 7.738 1.00 48.02 449 MET B N 1
ATOM 7534 C CA . MET B 1 410 ? -11.900 -10.147 6.616 1.00 49.58 449 MET B CA 1
ATOM 7535 C C . MET B 1 410 ? -11.197 -8.880 7.069 1.00 49.47 449 MET B C 1
ATOM 7536 O O . MET B 1 410 ? -11.645 -8.214 7.998 1.00 48.95 449 MET B O 1
ATOM 7541 N N . LEU B 1 411 ? -10.093 -8.549 6.414 1.00 50.11 450 LEU B N 1
ATOM 7542 C CA . LEU B 1 411 ? -9.383 -7.313 6.709 1.00 50.28 450 LEU B CA 1
ATOM 7543 C C . LEU B 1 411 ? -10.141 -6.132 6.128 1.00 52.02 450 LEU B C 1
ATOM 7544 O O . LEU B 1 411 ? -10.680 -6.211 5.024 1.00 53.54 450 LEU B O 1
ATOM 7549 N N . LYS B 1 412 ? -10.184 -5.041 6.882 1.00 51.99 451 LYS B N 1
ATOM 7550 C CA . LYS B 1 412 ? -10.843 -3.826 6.430 1.00 69.54 451 LYS B CA 1
ATOM 7551 C C . LYS B 1 412 ? -10.223 -3.301 5.143 1.00 65.61 451 LYS B C 1
ATOM 7552 O O . LYS B 1 412 ? -10.926 -2.926 4.204 1.00 72.42 451 LYS B O 1
ATOM 7558 N N . LYS B 1 413 ? -8.896 -3.296 5.109 1.00 80.00 452 LYS B N 1
ATOM 7559 C CA . LYS B 1 413 ? -8.140 -2.900 3.932 1.00 68.00 452 LYS B CA 1
ATOM 7560 C C . LYS B 1 413 ? -7.290 -4.061 3.442 1.00 62.09 452 LYS B C 1
ATOM 7561 O O . LYS B 1 413 ? -6.517 -4.630 4.208 1.00 62.16 452 LYS B O 1
ATOM 7567 N N . VAL B 1 414 ? -7.448 -4.425 2.174 1.00 59.16 453 VAL B N 1
ATOM 7568 C CA . VAL B 1 414 ? -6.637 -5.481 1.582 1.00 58.11 453 VAL B CA 1
ATOM 7569 C C . VAL B 1 414 ? -5.176 -5.048 1.602 1.00 58.10 453 VAL B C 1
ATOM 7570 O O . VAL B 1 414 ? -4.852 -3.933 1.198 1.00 59.58 453 VAL B O 1
ATOM 7574 N N . VAL B 1 415 ? -4.292 -5.922 2.074 1.00 56.58 454 VAL B N 1
ATOM 7575 C CA . VAL B 1 415 ? -2.909 -5.511 2.303 1.00 56.30 454 VAL B CA 1
ATOM 7576 C C . VAL B 1 415 ? -1.946 -6.097 1.277 1.00 57.54 454 VAL B C 1
ATOM 7577 O O . VAL B 1 415 ? -1.887 -7.305 1.090 1.00 57.22 454 VAL B O 1
ATOM 7581 N N . SER B 1 416 ? -1.172 -5.234 0.630 1.00 59.11 455 SER B N 1
ATOM 7582 C CA . SER B 1 416 ? -0.283 -5.670 -0.439 1.00 60.73 455 SER B CA 1
ATOM 7583 C C . SER B 1 416 ? 1.116 -6.006 0.056 1.00 59.62 455 SER B C 1
ATOM 7584 O O . SER B 1 416 ? 1.788 -5.172 0.657 1.00 59.01 455 SER B O 1
ATOM 7587 N N . VAL B 1 417 ? 1.546 -7.236 -0.200 1.00 59.54 456 VAL B N 1
ATOM 7588 C CA . VAL B 1 417 ? 2.898 -7.663 0.131 1.00 58.87 456 VAL B CA 1
ATOM 7589 C C . VAL B 1 417 ? 3.701 -7.874 -1.146 1.00 61.28 456 VAL B C 1
ATOM 7590 O O . VAL B 1 417 ? 3.307 -8.651 -2.013 1.00 62.73 456 VAL B O 1
ATOM 7594 N N . HIS B 1 418 ? 4.832 -7.188 -1.254 1.00 61.86 457 HIS B N 1
ATOM 7595 C CA . HIS B 1 418 ? 5.632 -7.245 -2.467 1.00 64.39 457 HIS B CA 1
ATOM 7596 C C . HIS B 1 418 ? 6.874 -8.108 -2.273 1.00 64.00 457 HIS B C 1
ATOM 7597 O O . HIS B 1 418 ? 7.149 -8.549 -1.159 1.00 61.76 457 HIS B O 1
ATOM 7604 N N . PRO B 1 419 ? 7.626 -8.366 -3.358 1.00 66.40 458 PRO B N 1
ATOM 7605 C CA . PRO B 1 419 ? 8.894 -9.076 -3.171 1.00 66.25 458 PRO B CA 1
ATOM 7606 C C . PRO B 1 419 ? 9.872 -8.293 -2.298 1.00 64.80 458 PRO B C 1
ATOM 7607 O O . PRO B 1 419 ? 9.984 -7.075 -2.441 1.00 65.36 458 PRO B O 1
ATOM 7611 N N . GLY B 1 420 ? 10.564 -8.984 -1.401 1.00 63.14 459 GLY B N 1
ATOM 7612 C CA . GLY B 1 420 ? 11.532 -8.334 -0.540 1.00 61.85 459 GLY B CA 1
ATOM 7613 C C . GLY B 1 420 ? 10.959 -7.762 0.741 1.00 59.38 459 GLY B C 1
ATOM 7614 O O . GLY B 1 420 ? 11.701 -7.264 1.585 1.00 58.22 459 GLY B O 1
ATOM 7615 N N . ASP B 1 421 ? 9.640 -7.813 0.887 1.00 58.72 460 ASP B N 1
ATOM 7616 C CA . ASP B 1 421 ? 9.009 -7.363 2.121 1.00 56.53 460 ASP B CA 1
ATOM 7617 C C . ASP B 1 421 ? 9.139 -8.422 3.206 1.00 54.62 460 ASP B C 1
ATOM 7618 O O . ASP B 1 421 ? 9.233 -9.610 2.916 1.00 55.00 460 ASP B O 1
ATOM 7623 N N . VAL B 1 422 ? 9.135 -7.985 4.459 1.00 53.16 461 VAL B N 1
ATOM 7624 C CA . VAL B 1 422 ? 9.239 -8.901 5.587 1.00 51.13 461 VAL B CA 1
ATOM 7625 C C . VAL B 1 422 ? 7.938 -8.942 6.377 1.00 49.76 461 VAL B C 1
ATOM 7626 O O . VAL B 1 422 ? 7.365 -7.905 6.686 1.00 56.78 461 VAL B O 1
ATOM 7630 N N . LEU B 1 423 ? 7.462 -10.141 6.690 1.00 49.15 462 LEU B N 1
ATOM 7631 C CA . LEU B 1 423 ? 6.262 -10.273 7.510 1.00 47.88 462 LEU B CA 1
ATOM 7632 C C . LEU B 1 423 ? 6.609 -10.711 8.926 1.00 46.38 462 LEU B C 1
ATOM 7633 O O . LEU B 1 423 ? 7.188 -11.772 9.129 1.00 46.36 462 LEU B O 1
ATOM 7638 N N . ILE B 1 424 ? 6.266 -9.890 9.909 1.00 45.36 463 ILE B N 1
ATOM 7639 C CA . ILE B 1 424 ? 6.631 -10.205 11.286 1.00 48.32 463 ILE B CA 1
ATOM 7640 C C . ILE B 1 424 ? 5.412 -10.585 12.124 1.00 47.83 463 ILE B C 1
ATOM 7641 O O . ILE B 1 424 ? 4.474 -9.798 12.252 1.00 49.71 463 ILE B O 1
ATOM 7646 N N . THR B 1 425 ? 5.427 -11.793 12.687 1.00 51.84 464 THR B N 1
ATOM 7647 C CA . THR B 1 425 ? 4.287 -12.278 13.468 1.00 56.46 464 THR B CA 1
ATOM 7648 C C . THR B 1 425 ? 4.657 -12.518 14.933 1.00 51.40 464 THR B C 1
ATOM 7649 O O . THR B 1 425 ? 5.549 -13.296 15.225 1.00 51.85 464 THR B O 1
ATOM 7653 N N . SER B 1 426 ? 3.948 -11.876 15.854 1.00 52.42 465 SER B N 1
ATOM 7654 C CA . SER B 1 426 ? 4.275 -11.982 17.272 1.00 50.67 465 SER B CA 1
ATOM 7655 C C . SER B 1 426 ? 3.075 -12.371 18.130 1.00 47.32 465 SER B C 1
ATOM 7656 O O . SER B 1 426 ? 1.968 -11.870 17.934 1.00 45.60 465 SER B O 1
ATOM 7659 N N . CYS B 1 427 ? 3.310 -13.265 19.085 1.00 49.37 466 CYS B N 1
ATOM 7660 C CA . CYS B 1 427 ? 2.277 -13.688 20.022 1.00 40.75 466 CYS B CA 1
ATOM 7661 C C . CYS B 1 427 ? 2.673 -13.430 21.475 1.00 41.54 466 CYS B C 1
ATOM 7662 O O . CYS B 1 427 ? 3.793 -13.720 21.883 1.00 40.16 466 CYS B O 1
ATOM 7665 N N . THR B 1 428 ? 1.732 -12.895 22.246 1.00 39.83 467 THR B N 1
ATOM 7666 C CA . THR B 1 428 ? 1.921 -12.638 23.666 1.00 40.16 467 THR B CA 1
ATOM 7667 C C . THR B 1 428 ? 1.145 -13.651 24.499 1.00 40.45 467 THR B C 1
ATOM 7668 O O . THR B 1 428 ? -0.080 -13.769 24.368 1.00 40.33 467 THR B O 1
ATOM 7672 N N . TYR B 1 429 ? 1.876 -14.361 25.358 1.00 40.99 468 TYR B N 1
ATOM 7673 C CA . TYR B 1 429 ? 1.350 -15.465 26.158 1.00 41.58 468 TYR B CA 1
ATOM 7674 C C . TYR B 1 429 ? 1.330 -15.168 27.656 1.00 42.37 468 TYR B C 1
ATOM 7675 O O . TYR B 1 429 ? 2.156 -14.402 28.157 1.00 42.62 468 TYR B O 1
ATOM 7684 N N . ASN B 1 430 ? 0.392 -15.796 28.361 1.00 42.92 469 ASN B N 1
ATOM 7685 C CA . ASN B 1 430 ? 0.335 -15.738 29.819 1.00 44.03 469 ASN B CA 1
ATOM 7686 C C . ASN B 1 430 ? 0.481 -17.127 30.441 1.00 45.07 469 ASN B C 1
ATOM 7687 O O . ASN B 1 430 ? -0.411 -17.965 30.334 1.00 45.23 469 ASN B O 1
ATOM 7692 N N . THR B 1 431 ? 1.615 -17.349 31.098 1.00 45.93 470 THR B N 1
ATOM 7693 C CA . THR B 1 431 ? 1.949 -18.635 31.713 1.00 47.24 470 THR B CA 1
ATOM 7694 C C . THR B 1 431 ? 1.638 -18.745 33.206 1.00 48.85 470 THR B C 1
ATOM 7695 O O . THR B 1 431 ? 2.012 -19.731 33.836 1.00 57.54 470 THR B O 1
ATOM 7699 N N . GLU B 1 432 ? 0.979 -17.736 33.769 1.00 50.27 471 GLU B N 1
ATOM 7700 C CA . GLU B 1 432 ? 0.807 -17.607 35.220 1.00 56.75 471 GLU B CA 1
ATOM 7701 C C . GLU B 1 432 ? 0.287 -18.872 35.909 1.00 63.84 471 GLU B C 1
ATOM 7702 O O . GLU B 1 432 ? 0.562 -19.101 37.084 1.00 53.99 471 GLU B O 1
ATOM 7708 N N . ASP B 1 433 ? -0.462 -19.688 35.177 1.00 66.33 472 ASP B N 1
ATOM 7709 C CA . ASP B 1 433 ? -1.020 -20.925 35.715 1.00 69.33 472 ASP B CA 1
ATOM 7710 C C . ASP B 1 433 ? -0.139 -22.161 35.486 1.00 65.52 472 ASP B C 1
ATOM 7711 O O . ASP B 1 433 ? -0.533 -23.274 35.830 1.00 72.87 472 ASP B O 1
ATOM 7716 N N . ARG B 1 434 ? 1.042 -21.970 34.902 1.00 63.32 473 ARG B N 1
ATOM 7717 C CA . ARG B 1 434 ? 1.921 -23.089 34.554 1.00 58.32 473 ARG B CA 1
ATOM 7718 C C . ARG B 1 434 ? 3.165 -23.151 35.439 1.00 59.21 473 ARG B C 1
ATOM 7719 O O . ARG B 1 434 ? 3.816 -22.135 35.668 1.00 56.94 473 ARG B O 1
ATOM 7727 N N . GLU B 1 435 ? 3.498 -24.343 35.929 1.00 57.35 474 GLU B N 1
ATOM 7728 C CA . GLU B 1 435 ? 4.672 -24.515 36.783 1.00 59.16 474 GLU B CA 1
ATOM 7729 C C . GLU B 1 435 ? 5.937 -24.805 35.968 1.00 58.84 474 GLU B C 1
ATOM 7730 O O . GLU B 1 435 ? 7.056 -24.678 36.466 1.00 59.86 474 GLU B O 1
ATOM 7736 N N . LEU B 1 436 ? 5.765 -25.125 34.693 1.00 58.71 475 LEU B N 1
ATOM 7737 C CA . LEU B 1 436 ? 6.907 -25.500 33.871 1.00 59.47 475 LEU B CA 1
ATOM 7738 C C . LEU B 1 436 ? 7.012 -24.669 32.604 1.00 56.70 475 LEU B C 1
ATOM 7739 O O . LEU B 1 436 ? 6.054 -24.016 32.194 1.00 55.76 475 LEU B O 1
ATOM 7744 N N . ALA B 1 437 ? 8.191 -24.695 31.993 1.00 61.23 476 ALA B N 1
ATOM 7745 C CA . ALA B 1 437 ? 8.403 -24.028 30.720 1.00 58.13 476 ALA B CA 1
ATOM 7746 C C . ALA B 1 437 ? 7.517 -24.648 29.653 1.00 53.41 476 ALA B C 1
ATOM 7747 O O . ALA B 1 437 ? 7.473 -25.867 29.501 1.00 56.92 476 ALA B O 1
ATOM 7749 N N . THR B 1 438 ? 6.812 -23.797 28.918 1.00 57.34 477 THR B N 1
ATOM 7750 C CA . THR B 1 438 ? 5.953 -24.239 27.831 1.00 49.99 477 THR B CA 1
ATOM 7751 C C . THR B 1 438 ? 6.717 -24.140 26.522 1.00 49.45 477 THR B C 1
ATOM 7752 O O . THR B 1 438 ? 7.336 -23.122 26.245 1.00 50.19 477 THR B O 1
ATOM 7756 N N . VAL B 1 439 ? 6.662 -25.193 25.716 1.00 50.27 478 VAL B N 1
ATOM 7757 C CA . VAL B 1 439 ? 7.475 -25.287 24.510 1.00 50.30 478 VAL B CA 1
ATOM 7758 C C . VAL B 1 439 ? 6.592 -25.368 23.273 1.00 49.61 478 VAL B C 1
ATOM 7759 O O . VAL B 1 439 ? 5.410 -25.650 23.378 1.00 49.43 478 VAL B O 1
ATOM 7763 N N . GLY B 1 440 ? 7.149 -25.064 22.109 1.00 49.30 479 GLY B N 1
ATOM 7764 C CA . GLY B 1 440 ? 6.404 -25.202 20.871 1.00 49.01 479 GLY B CA 1
ATOM 7765 C C . GLY B 1 440 ? 6.106 -26.658 20.566 1.00 50.72 479 GLY B C 1
ATOM 7766 O O . GLY B 1 440 ? 6.981 -27.511 20.692 1.00 52.36 479 GLY B O 1
ATOM 7767 N N . GLY B 1 441 ? 4.868 -26.948 20.175 1.00 50.50 480 GLY B N 1
ATOM 7768 C CA . GLY B 1 441 ? 4.471 -28.314 19.881 1.00 52.22 480 GLY B CA 1
ATOM 7769 C C . GLY B 1 441 ? 2.990 -28.484 19.602 1.00 51.78 480 GLY B C 1
ATOM 7770 O O . GLY B 1 441 ? 2.219 -27.534 19.711 1.00 50.95 480 GLY B O 1
ATOM 7771 N N . PHE B 1 442 ? 2.597 -29.703 19.244 1.00 72.73 481 PHE B N 1
ATOM 7772 C CA . PHE B 1 442 ? 1.209 -30.011 18.910 1.00 68.48 481 PHE B CA 1
ATOM 7773 C C . PHE B 1 442 ? 0.324 -30.195 20.139 1.00 63.72 481 PHE B C 1
ATOM 7774 O O . PHE B 1 442 ? -0.884 -29.981 20.073 1.00 69.53 481 PHE B O 1
ATOM 7782 N N . GLY B 1 443 ? 0.931 -30.594 21.254 1.00 53.98 482 GLY B N 1
ATOM 7783 C CA . GLY B 1 443 ? 0.197 -30.934 22.462 1.00 54.35 482 GLY B CA 1
ATOM 7784 C C . GLY B 1 443 ? -0.588 -29.794 23.077 1.00 65.26 482 GLY B C 1
ATOM 7785 O O . GLY B 1 443 ? -0.348 -28.627 22.769 1.00 63.43 482 GLY B O 1
ATOM 7786 N N . ILE B 1 444 ? -1.544 -30.138 23.940 1.00 88.75 483 ILE B N 1
ATOM 7787 C CA . ILE B 1 444 ? -2.408 -29.147 24.577 1.00 88.73 483 ILE B CA 1
ATOM 7788 C C . ILE B 1 444 ? -1.595 -28.270 25.542 1.00 79.82 483 ILE B C 1
ATOM 7789 O O . ILE B 1 444 ? -1.851 -27.070 25.660 1.00 80.98 483 ILE B O 1
ATOM 7794 N N . LEU B 1 445 ? -0.573 -28.857 26.160 1.00 73.42 484 LEU B N 1
ATOM 7795 C CA . LEU B 1 445 ? 0.251 -28.164 27.150 1.00 78.25 484 LEU B CA 1
ATOM 7796 C C . LEU B 1 445 ? 1.462 -27.487 26.527 1.00 72.85 484 LEU B C 1
ATOM 7797 O O . LEU B 1 445 ? 2.296 -26.919 27.230 1.00 84.78 484 LEU B O 1
ATOM 7802 N N . GLU B 1 446 ? 1.562 -27.556 25.206 1.00 54.16 485 GLU B N 1
ATOM 7803 C CA . GLU B 1 446 ? 2.634 -26.873 24.496 1.00 50.11 485 GLU B CA 1
ATOM 7804 C C . GLU B 1 446 ? 2.002 -25.864 23.546 1.00 48.32 485 GLU B C 1
ATOM 7805 O O . GLU B 1 446 ? 0.781 -25.816 23.422 1.00 49.23 485 GLU B O 1
ATOM 7811 N N . GLU B 1 447 ? 2.815 -25.060 22.875 1.00 47.53 486 GLU B N 1
ATOM 7812 C CA . GLU B 1 447 ? 2.274 -23.855 22.262 1.00 45.93 486 GLU B CA 1
ATOM 7813 C C . GLU B 1 447 ? 2.510 -23.697 20.760 1.00 52.96 486 GLU B C 1
ATOM 7814 O O . GLU B 1 447 ? 3.378 -24.339 20.175 1.00 55.70 486 GLU B O 1
ATOM 7820 N N . MET B 1 448 ? 1.712 -22.823 20.154 1.00 44.61 487 MET B N 1
ATOM 7821 C CA . MET B 1 448 ? 1.809 -22.498 18.741 1.00 44.47 487 MET B CA 1
ATOM 7822 C C . MET B 1 448 ? 1.687 -21.000 18.538 1.00 43.23 487 MET B C 1
ATOM 7823 O O . MET B 1 448 ? 0.988 -20.323 19.288 1.00 42.45 487 MET B O 1
ATOM 7828 N N . CYS B 1 449 ? 2.389 -20.481 17.537 1.00 52.96 488 CYS B N 1
ATOM 7829 C CA . CYS B 1 449 ? 2.092 -19.151 17.027 1.00 46.48 488 CYS B CA 1
ATOM 7830 C C . CYS B 1 449 ? 1.928 -19.240 15.519 1.00 46.38 488 CYS B C 1
ATOM 7831 O O . CYS B 1 449 ? 2.904 -19.448 14.793 1.00 57.89 488 CYS B O 1
ATOM 7834 N N . VAL B 1 450 ? 0.700 -19.046 15.044 1.00 42.81 489 VAL B N 1
ATOM 7835 C CA . VAL B 1 450 ? 0.401 -19.195 13.622 1.00 43.60 489 VAL B CA 1
ATOM 7836 C C . VAL B 1 450 ? -0.617 -18.160 13.153 1.00 43.14 489 VAL B C 1
ATOM 7837 O O . VAL B 1 450 ? -1.574 -17.856 13.856 1.00 42.43 489 VAL B O 1
ATOM 7841 N N . ASN B 1 451 ? -0.390 -17.612 11.967 1.00 43.76 490 ASN B N 1
ATOM 7842 C CA . ASN B 1 451 ? -1.361 -16.772 11.289 1.00 43.81 490 ASN B CA 1
ATOM 7843 C C . ASN B 1 451 ? -1.644 -17.334 9.900 1.00 45.18 490 ASN B C 1
ATOM 7844 O O . ASN B 1 451 ? -0.768 -17.355 9.036 1.00 46.16 490 ASN B O 1
ATOM 7849 N N . TYR B 1 452 ? -2.875 -17.784 9.691 1.00 45.40 491 TYR B N 1
ATOM 7850 C CA . TYR B 1 452 ? -3.301 -18.274 8.392 1.00 46.86 491 TYR B CA 1
ATOM 7851 C C . TYR B 1 452 ? -3.762 -17.094 7.557 1.00 47.28 491 TYR B C 1
ATOM 7852 O O . TYR B 1 452 ? -4.715 -16.408 7.908 1.00 46.64 491 TYR B O 1
ATOM 7861 N N . VAL B 1 453 ? -3.090 -16.867 6.439 1.00 48.59 492 VAL B N 1
ATOM 7862 C CA . VAL B 1 453 ? -3.366 -15.699 5.620 1.00 49.30 492 VAL B CA 1
ATOM 7863 C C . VAL B 1 453 ? -4.050 -16.087 4.312 1.00 51.12 492 VAL B C 1
ATOM 7864 O O . VAL B 1 453 ? -3.598 -16.984 3.608 1.00 52.43 492 VAL B O 1
ATOM 7868 N N . HIS B 1 454 ? -5.165 -15.427 4.018 1.00 51.37 493 HIS B N 1
ATOM 7869 C CA . HIS B 1 454 ? -5.907 -15.669 2.789 1.00 53.24 493 HIS B CA 1
ATOM 7870 C C . HIS B 1 454 ? -5.656 -14.549 1.787 1.00 55.25 493 HIS B C 1
ATOM 7871 O O . HIS B 1 454 ? -5.994 -13.373 2.049 1.00 57.08 493 HIS B O 1
ATOM 7878 N N . TYR B 1 455 ? -5.081 -14.942 0.645 1.00 56.68 494 TYR B N 1
ATOM 7879 C CA . TYR B 1 455 ? -4.502 -14.019 -0.333 1.00 58.37 494 TYR B CA 1
ATOM 7880 C C . TYR B 1 455 ? -4.739 -14.416 -1.797 1.00 63.72 494 TYR B C 1
ATOM 7881 O O . TYR B 1 455 ? -5.118 -15.551 -2.101 1.00 61.90 494 TYR B O 1
ATOM 7890 N N . TYR B 1 456 ? -4.475 -13.476 -2.701 1.00 62.95 495 TYR B N 1
ATOM 7891 C CA . TYR B 1 456 ? -4.430 -13.759 -4.131 1.00 65.97 495 TYR B CA 1
ATOM 7892 C C . TYR B 1 456 ? -3.295 -12.961 -4.777 1.00 67.44 495 TYR B C 1
ATOM 7893 O O . TYR B 1 456 ? -2.916 -11.908 -4.267 1.00 68.38 495 TYR B O 1
ATOM 7902 N N . PRO B 1 457 ? -2.745 -13.455 -5.899 1.00 70.04 496 PRO B N 1
ATOM 7903 C CA . PRO B 1 457 ? -3.031 -14.744 -6.534 1.00 71.64 496 PRO B CA 1
ATOM 7904 C C . PRO B 1 457 ? -2.345 -15.889 -5.810 1.00 70.24 496 PRO B C 1
ATOM 7905 O O . PRO B 1 457 ? -1.295 -15.669 -5.209 1.00 68.96 496 PRO B O 1
ATOM 7909 N N . GLN B 1 458 ? -2.913 -17.087 -5.882 1.00 70.69 497 GLN B N 1
ATOM 7910 C CA . GLN B 1 458 ? -2.330 -18.233 -5.199 1.00 69.67 497 GLN B CA 1
ATOM 7911 C C . GLN B 1 458 ? -0.931 -18.493 -5.740 1.00 71.34 497 GLN B C 1
ATOM 7912 O O . GLN B 1 458 ? -0.692 -18.407 -6.942 1.00 74.22 497 GLN B O 1
ATOM 7918 N N . THR B 1 459 ? -0.010 -18.808 -4.839 1.00 69.67 498 THR B N 1
ATOM 7919 C CA . THR B 1 459 ? 1.368 -19.075 -5.212 1.00 71.06 498 THR B CA 1
ATOM 7920 C C . THR B 1 459 ? 1.806 -20.427 -4.684 1.00 70.91 498 THR B C 1
ATOM 7921 O O . THR B 1 459 ? 1.015 -21.160 -4.095 1.00 69.88 498 THR B O 1
ATOM 7925 N N . GLN B 1 460 ? 3.072 -20.756 -4.898 1.00 72.10 499 GLN B N 1
ATOM 7926 C CA . GLN B 1 460 ? 3.605 -22.021 -4.424 1.00 72.32 499 GLN B CA 1
ATOM 7927 C C . GLN B 1 460 ? 4.071 -21.900 -2.983 1.00 69.29 499 GLN B C 1
ATOM 7928 O O . GLN B 1 460 ? 4.460 -22.886 -2.364 1.00 69.11 499 GLN B O 1
ATOM 7934 N N . LEU B 1 461 ? 4.011 -20.689 -2.443 1.00 67.11 500 LEU B N 1
ATOM 7935 C CA . LEU B 1 461 ? 4.386 -20.480 -1.054 1.00 64.33 500 LEU B CA 1
ATOM 7936 C C . LEU B 1 461 ? 3.229 -20.917 -0.173 1.00 63.73 500 LEU B C 1
ATOM 7937 O O . LEU B 1 461 ? 2.124 -20.384 -0.266 1.00 75.88 500 LEU B O 1
ATOM 7942 N N . GLU B 1 462 ? 3.488 -21.888 0.691 1.00 61.91 501 GLU B N 1
ATOM 7943 C CA . GLU B 1 462 ? 2.465 -22.380 1.597 1.00 60.38 501 GLU B CA 1
ATOM 7944 C C . GLU B 1 462 ? 2.856 -22.082 3.035 1.00 57.93 501 GLU B C 1
ATOM 7945 O O . GLU B 1 462 ? 2.154 -21.355 3.737 1.00 55.98 501 GLU B O 1
ATOM 7951 N N . LEU B 1 463 ? 3.964 -22.662 3.482 1.00 61.32 502 LEU B N 1
ATOM 7952 C CA . LEU B 1 463 ? 4.468 -22.355 4.811 1.00 61.68 502 LEU B CA 1
ATOM 7953 C C . LEU B 1 463 ? 5.618 -21.362 4.744 1.00 65.72 502 LEU B C 1
ATOM 7954 O O . LEU B 1 463 ? 6.704 -21.701 4.310 1.00 70.27 502 LEU B O 1
ATOM 7959 N N . CYS B 1 464 ? 5.384 -20.136 5.191 1.00 61.61 503 CYS B N 1
ATOM 7960 C CA . CYS B 1 464 ? 6.476 -19.211 5.445 1.00 56.04 503 CYS B CA 1
ATOM 7961 C C . CYS B 1 464 ? 6.583 -19.039 6.954 1.00 54.42 503 CYS B C 1
ATOM 7962 O O . CYS B 1 464 ? 5.749 -18.382 7.569 1.00 61.01 503 CYS B O 1
ATOM 7965 N N . LYS B 1 465 ? 7.627 -19.608 7.543 1.00 59.51 504 LYS B N 1
ATOM 7966 C CA . LYS B 1 465 ? 7.724 -19.695 8.999 1.00 59.19 504 LYS B CA 1
ATOM 7967 C C . LYS B 1 465 ? 9.166 -19.659 9.452 1.00 50.35 504 LYS B C 1
ATOM 7968 O O . LYS B 1 465 ? 10.066 -19.829 8.644 1.00 51.78 504 LYS B O 1
ATOM 7974 N N . SER B 1 466 ? 9.399 -19.418 10.736 1.00 49.05 505 SER B N 1
ATOM 7975 C CA . SER B 1 466 ? 10.775 -19.454 11.219 1.00 49.34 505 SER B CA 1
ATOM 7976 C C . SER B 1 466 ? 10.892 -20.052 12.614 1.00 48.81 505 SER B C 1
ATOM 7977 O O . SER B 1 466 ? 9.893 -20.349 13.264 1.00 48.10 505 SER B O 1
ATOM 7980 N N . ALA B 1 467 ? 12.130 -20.223 13.062 1.00 49.31 506 ALA B N 1
ATOM 7981 C CA . ALA B 1 467 ? 12.404 -20.672 14.422 1.00 49.03 506 ALA B CA 1
ATOM 7982 C C . ALA B 1 467 ? 13.800 -20.224 14.812 1.00 49.20 506 ALA B C 1
ATOM 7983 O O . ALA B 1 467 ? 14.584 -19.856 13.949 1.00 49.83 506 ALA B O 1
ATOM 7985 N N . VAL B 1 468 ? 14.114 -20.228 16.101 1.00 48.77 507 VAL B N 1
ATOM 7986 C CA . VAL B 1 468 ? 15.459 -19.860 16.526 1.00 49.07 507 VAL B CA 1
ATOM 7987 C C . VAL B 1 468 ? 16.437 -20.945 16.081 1.00 51.00 507 VAL B C 1
ATOM 7988 O O . VAL B 1 468 ? 16.067 -22.113 15.972 1.00 52.79 507 VAL B O 1
ATOM 7992 N N . ASP B 1 469 ? 17.675 -20.558 15.790 1.00 51.58 508 ASP B N 1
ATOM 7993 C CA . ASP B 1 469 ? 18.695 -21.535 15.429 1.00 53.60 508 ASP B CA 1
ATOM 7994 C C . ASP B 1 469 ? 19.049 -22.376 16.645 1.00 54.33 508 ASP B C 1
ATOM 7995 O O . ASP B 1 469 ? 19.297 -21.840 17.722 1.00 55.19 508 ASP B O 1
ATOM 8000 N N . ALA B 1 470 ? 19.086 -23.692 16.464 1.00 56.15 509 ALA B N 1
ATOM 8001 C CA . ALA B 1 470 ? 19.298 -24.619 17.570 1.00 57.21 509 ALA B CA 1
ATOM 8002 C C . ALA B 1 470 ? 20.625 -24.383 18.287 1.00 57.79 509 ALA B C 1
ATOM 8003 O O . ALA B 1 470 ? 20.687 -24.413 19.517 1.00 57.64 509 ALA B O 1
ATOM 8005 N N . GLY B 1 471 ? 21.678 -24.142 17.511 1.00 58.59 510 GLY B N 1
ATOM 8006 C CA . GLY B 1 471 ? 23.005 -23.928 18.060 1.00 59.31 510 GLY B CA 1
ATOM 8007 C C . GLY B 1 471 ? 23.073 -22.746 19.004 1.00 57.48 510 GLY B C 1
ATOM 8008 O O . GLY B 1 471 ? 23.719 -22.805 20.052 1.00 85.06 510 GLY B O 1
ATOM 8009 N N . PHE B 1 472 ? 22.407 -21.662 18.632 1.00 55.56 511 PHE B N 1
ATOM 8010 C CA . PHE B 1 472 ? 22.376 -20.479 19.476 1.00 53.95 511 PHE B CA 1
ATOM 8011 C C . PHE B 1 472 ? 21.598 -20.747 20.759 1.00 53.50 511 PHE B C 1
ATOM 8012 O O . PHE B 1 472 ? 21.916 -20.195 21.811 1.00 53.13 511 PHE B O 1
ATOM 8020 N N . LEU B 1 473 ? 20.584 -21.599 20.672 1.00 53.70 512 LEU B N 1
ATOM 8021 C CA . LEU B 1 473 ? 19.845 -22.006 21.858 1.00 63.29 512 LEU B CA 1
ATOM 8022 C C . LEU B 1 473 ? 20.759 -22.816 22.766 1.00 65.63 512 LEU B C 1
ATOM 8023 O O . LEU B 1 473 ? 20.673 -22.742 23.996 1.00 72.40 512 LEU B O 1
ATOM 8028 N N . GLN B 1 474 ? 21.636 -23.596 22.145 1.00 59.19 513 GLN B N 1
ATOM 8029 C CA . GLN B 1 474 ? 22.615 -24.374 22.886 1.00 59.27 513 GLN B CA 1
ATOM 8030 C C . GLN B 1 474 ? 23.553 -23.429 23.620 1.00 58.87 513 GLN B C 1
ATOM 8031 O O . GLN B 1 474 ? 23.871 -23.631 24.802 1.00 64.75 513 GLN B O 1
ATOM 8037 N N . LYS B 1 475 ? 23.978 -22.383 22.920 1.00 57.68 514 LYS B N 1
ATOM 8038 C CA . LYS B 1 475 ? 24.802 -21.372 23.550 1.00 57.20 514 LYS B CA 1
ATOM 8039 C C . LYS B 1 475 ? 24.041 -20.734 24.697 1.00 56.98 514 LYS B C 1
ATOM 8040 O O . LYS B 1 475 ? 24.635 -20.391 25.704 1.00 63.73 514 LYS B O 1
ATOM 8046 N N . TYR B 1 476 ? 22.724 -20.613 24.569 1.00 59.98 515 TYR B N 1
ATOM 8047 C CA . TYR B 1 476 ? 21.927 -20.093 25.675 1.00 57.18 515 TYR B CA 1
ATOM 8048 C C . TYR B 1 476 ? 22.006 -21.008 26.891 1.00 60.73 515 TYR B C 1
ATOM 8049 O O . TYR B 1 476 ? 22.352 -20.562 27.987 1.00 64.46 515 TYR B O 1
ATOM 8058 N N . PHE B 1 477 ? 21.689 -22.286 26.693 1.00 66.30 516 PHE B N 1
ATOM 8059 C CA . PHE B 1 477 ? 21.674 -23.228 27.808 1.00 62.52 516 PHE B CA 1
ATOM 8060 C C . PHE B 1 477 ? 23.027 -23.307 28.498 1.00 67.10 516 PHE B C 1
ATOM 8061 O O . PHE B 1 477 ? 23.103 -23.306 29.729 1.00 70.02 516 PHE B O 1
ATOM 8069 N N . HIS B 1 478 ? 24.099 -23.339 27.714 1.00 68.36 517 HIS B N 1
ATOM 8070 C CA . HIS B 1 478 ? 25.421 -23.446 28.314 1.00 62.57 517 HIS B CA 1
ATOM 8071 C C . HIS B 1 478 ? 25.845 -22.134 28.963 1.00 62.68 517 HIS B C 1
ATOM 8072 O O . HIS B 1 478 ? 26.573 -22.139 29.956 1.00 62.93 517 HIS B O 1
ATOM 8079 N N . LEU B 1 479 ? 25.358 -21.015 28.435 1.00 70.23 518 LEU B N 1
ATOM 8080 C CA . LEU B 1 479 ? 25.674 -19.718 29.023 1.00 72.97 518 LEU B CA 1
ATOM 8081 C C . LEU B 1 479 ? 25.000 -19.534 30.371 1.00 70.09 518 LEU B C 1
ATOM 8082 O O . LEU B 1 479 ? 25.638 -19.094 31.320 1.00 73.59 518 LEU B O 1
ATOM 8087 N N . ILE B 1 480 ? 23.711 -19.848 30.461 1.00 61.06 519 ILE B N 1
ATOM 8088 C CA . ILE B 1 480 ? 23.027 -19.703 31.741 1.00 58.60 519 ILE B CA 1
ATOM 8089 C C . ILE B 1 480 ? 23.521 -20.751 32.729 1.00 60.96 519 ILE B C 1
ATOM 8090 O O . ILE B 1 480 ? 23.6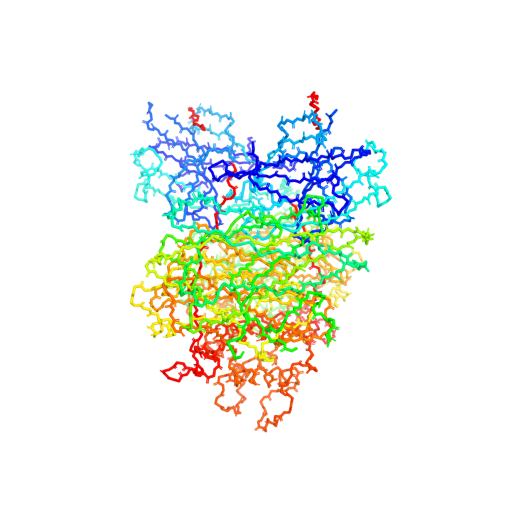61 -20.466 33.920 1.00 62.02 519 ILE B O 1
ATOM 8095 N N . ASN B 1 481 ? 23.783 -21.957 32.231 1.00 62.18 520 ASN B N 1
ATOM 8096 C CA . ASN B 1 481 ? 24.343 -23.014 33.062 1.00 68.37 520 ASN B CA 1
ATOM 8097 C C . ASN B 1 481 ? 25.659 -22.594 33.691 1.00 66.21 520 ASN B C 1
ATOM 8098 O O . ASN B 1 481 ? 25.863 -22.752 34.892 1.00 68.01 520 ASN B O 1
ATOM 8103 N N . ARG B 1 482 ? 26.553 -22.055 32.871 1.00 65.41 521 ARG B N 1
ATOM 8104 C CA . ARG B 1 482 ? 27.849 -21.618 33.367 1.00 66.55 521 ARG B CA 1
ATOM 8105 C C . ARG B 1 482 ? 27.788 -20.319 34.165 1.00 65.69 521 ARG B C 1
ATOM 8106 O O . ARG B 1 482 ? 28.682 -20.044 34.957 1.00 67.10 521 ARG B O 1
ATOM 8114 N N . PHE B 1 483 ? 26.764 -19.502 33.940 1.00 64.79 522 PHE B N 1
ATOM 8115 C CA . PHE B 1 483 ? 26.612 -18.284 34.732 1.00 62.98 522 PHE B CA 1
ATOM 8116 C C . PHE B 1 483 ? 26.028 -18.480 36.126 1.00 73.54 522 PHE B C 1
ATOM 8117 O O . PHE B 1 483 ? 26.554 -17.937 37.097 1.00 65.66 522 PHE B O 1
ATOM 8125 N N . ASN B 1 484 ? 24.954 -19.259 36.243 1.00 80.05 523 ASN B N 1
ATOM 8126 C CA . ASN B 1 484 ? 24.359 -19.443 37.564 1.00 92.17 523 ASN B CA 1
ATOM 8127 C C . ASN B 1 484 ? 25.163 -20.413 38.420 1.00 94.13 523 ASN B C 1
ATOM 8128 O O . ASN B 1 484 ? 24.900 -20.573 39.611 1.00 83.78 523 ASN B O 1
ATOM 8133 N N . ASN B 1 485 ? 26.150 -21.052 37.803 1.00 106.58 524 ASN B N 1
ATOM 8134 C CA . ASN B 1 485 ? 27.111 -21.863 38.532 1.00 113.59 524 ASN B CA 1
ATOM 8135 C C . ASN B 1 485 ? 28.320 -20.959 38.613 1.00 125.05 524 ASN B C 1
ATOM 8136 O O . ASN B 1 485 ? 28.658 -20.289 37.642 1.00 131.91 524 ASN B O 1
ATOM 8141 N N . GLU B 1 486 ? 28.972 -20.919 39.764 1.00 118.67 525 GLU B N 1
ATOM 8142 C CA . GLU B 1 486 ? 29.855 -19.798 40.034 1.00 118.14 525 GLU B CA 1
ATOM 8143 C C . GLU B 1 486 ? 31.344 -20.091 39.926 1.00 129.55 525 GLU B C 1
ATOM 8144 O O . GLU B 1 486 ? 31.876 -20.935 40.643 1.00 119.48 525 GLU B O 1
ATOM 8150 N N . ASP B 1 487 ? 31.944 -19.462 38.917 1.00 144.65 526 ASP B N 1
ATOM 8151 C CA . ASP B 1 487 ? 33.369 -19.119 38.811 1.00 140.05 526 ASP B CA 1
ATOM 8152 C C . ASP B 1 487 ? 33.656 -18.498 37.455 1.00 131.35 526 ASP B C 1
ATOM 8153 O O . ASP B 1 487 ? 32.899 -18.660 36.498 1.00 130.01 526 ASP B O 1
ATOM 8158 N N . VAL B 1 488 ? 34.777 -17.793 37.395 1.00 122.65 527 VAL B N 1
ATOM 8159 C CA . VAL B 1 488 ? 35.226 -17.128 36.187 1.00 111.61 527 VAL B CA 1
ATOM 8160 C C . VAL B 1 488 ? 36.395 -17.866 35.531 1.00 108.70 527 VAL B C 1
ATOM 8161 O O . VAL B 1 488 ? 37.271 -18.394 36.219 1.00 115.19 527 VAL B O 1
ATOM 8165 N N . CYS B 1 489 ? 36.390 -17.899 34.200 1.00 117.46 528 CYS B N 1
ATOM 8166 C CA . CYS B 1 489 ? 37.547 -18.312 33.407 1.00 120.44 528 CYS B CA 1
ATOM 8167 C C . CYS B 1 489 ? 38.048 -19.721 33.695 1.00 106.90 528 CYS B C 1
ATOM 8168 O O . CYS B 1 489 ? 39.069 -19.905 34.350 1.00 108.00 528 CYS B O 1
ATOM 8171 N N . THR B 1 490 ? 37.317 -20.714 33.209 1.00 100.51 529 THR B N 1
ATOM 8172 C CA . THR B 1 490 ? 37.764 -22.096 33.293 1.00 105.46 529 THR B CA 1
ATOM 8173 C C . THR B 1 490 ? 37.425 -22.751 31.967 1.00 109.51 529 THR B C 1
ATOM 8174 O O . THR B 1 490 ? 36.289 -22.646 31.509 1.00 91.84 529 THR B O 1
ATOM 8178 N N . CYS B 1 491 ? 38.382 -23.401 31.309 1.00 132.39 530 CYS B N 1
ATOM 8179 C CA . CYS B 1 491 ? 37.981 -23.954 30.026 1.00 136.34 530 CYS B CA 1
ATOM 8180 C C . CYS B 1 491 ? 38.196 -25.434 29.668 1.00 185.52 530 CYS B C 1
ATOM 8181 O O . CYS B 1 491 ? 38.813 -25.718 28.640 1.00 189.81 530 CYS B O 1
ATOM 8184 N N . PRO B 1 492 ? 37.684 -26.390 30.478 1.00 180.65 531 PRO B N 1
ATOM 8185 C CA . PRO B 1 492 ? 37.157 -27.693 30.017 1.00 176.99 531 PRO B CA 1
ATOM 8186 C C . PRO B 1 492 ? 35.789 -27.742 29.295 1.00 147.13 531 PRO B C 1
ATOM 8187 O O . PRO B 1 492 ? 35.661 -28.374 28.245 1.00 143.76 531 PRO B O 1
ATOM 8191 N N . GLN B 1 493 ? 34.796 -27.062 29.876 1.00 139.78 532 GLN B N 1
ATOM 8192 C CA . GLN B 1 493 ? 33.388 -27.025 29.416 1.00 129.17 532 GLN B CA 1
ATOM 8193 C C . GLN B 1 493 ? 32.797 -28.327 28.904 1.00 127.74 532 GLN B C 1
ATOM 8194 O O . GLN B 1 493 ? 32.541 -28.464 27.708 1.00 121.15 532 GLN B O 1
ATOM 8200 N N . ALA B 1 494 ? 32.573 -29.282 29.786 1.00 132.29 533 ALA B N 1
ATOM 8201 C CA . ALA B 1 494 ? 31.845 -30.468 29.377 1.00 128.43 533 ALA B CA 1
ATOM 8202 C C . ALA B 1 494 ? 30.353 -30.166 29.268 1.00 125.59 533 ALA B C 1
ATOM 8203 O O . ALA B 1 494 ? 29.746 -29.643 30.197 1.00 131.80 533 ALA B O 1
ATOM 8205 N N . SER B 1 495 ? 29.754 -30.494 28.134 1.00 137.86 534 SER B N 1
ATOM 8206 C CA . SER B 1 495 ? 28.341 -30.198 27.886 1.00 136.06 534 SER B CA 1
ATOM 8207 C C . SER B 1 495 ? 27.388 -31.232 28.502 1.00 147.27 534 SER B C 1
ATOM 8208 O O . SER B 1 495 ? 27.487 -32.400 28.173 1.00 152.91 534 SER B O 1
ATOM 8211 N N . VAL B 1 496 ? 26.478 -30.811 29.383 1.00 157.34 535 VAL B N 1
ATOM 8212 C CA . VAL B 1 496 ? 25.531 -31.754 29.954 1.00 161.26 535 VAL B CA 1
ATOM 8213 C C . VAL B 1 496 ? 24.016 -31.597 29.765 1.00 159.09 535 VAL B C 1
ATOM 8214 O O . VAL B 1 496 ? 23.427 -32.500 29.173 1.00 168.26 535 VAL B O 1
ATOM 8218 N N . SER B 1 497 ? 23.329 -30.551 30.238 1.00 120.75 536 SER B N 1
ATOM 8219 C CA . SER B 1 497 ? 21.869 -30.465 29.952 1.00 102.90 536 SER B CA 1
ATOM 8220 C C . SER B 1 497 ? 21.344 -29.517 28.854 1.00 101.86 536 SER B C 1
ATOM 8221 O O . SER B 1 497 ? 21.424 -28.291 29.004 1.00 95.68 536 SER B O 1
ATOM 8224 N N . GLN B 1 498 ? 20.809 -30.104 27.773 1.00 99.07 537 GLN B N 1
ATOM 8225 C CA . GLN B 1 498 ? 20.288 -29.388 26.600 1.00 97.41 537 GLN B CA 1
ATOM 8226 C C . GLN B 1 498 ? 18.803 -28.942 26.525 1.00 83.82 537 GLN B C 1
ATOM 8227 O O . GLN B 1 498 ? 18.455 -28.150 25.645 1.00 84.22 537 GLN B O 1
ATOM 8233 N N . GLN B 1 499 ? 17.913 -29.454 27.374 1.00 92.14 538 GLN B N 1
ATOM 8234 C CA . GLN B 1 499 ? 16.484 -29.103 27.246 1.00 82.64 538 GLN B CA 1
ATOM 8235 C C . GLN B 1 499 ? 15.845 -28.243 28.351 1.00 70.78 538 GLN B C 1
ATOM 8236 O O . GLN B 1 499 ? 16.304 -28.209 29.490 1.00 74.31 538 GLN B O 1
ATOM 8242 N N . PHE B 1 500 ? 14.763 -27.564 27.968 1.00 70.78 539 PHE B N 1
ATOM 8243 C CA . PHE B 1 500 ? 14.087 -26.532 28.768 1.00 64.18 539 PHE B CA 1
ATOM 8244 C C . PHE B 1 500 ? 13.523 -26.958 30.118 1.00 74.91 539 PHE B C 1
ATOM 8245 O O . PHE B 1 500 ? 13.578 -26.189 31.075 1.00 71.21 539 PHE B O 1
ATOM 8253 N N . THR B 1 501 ? 12.943 -28.148 30.200 1.00 81.21 540 THR B N 1
ATOM 8254 C CA . THR B 1 501 ? 12.518 -28.649 31.499 1.00 85.92 540 THR B CA 1
ATOM 8255 C C . THR B 1 501 ? 13.778 -28.832 32.335 1.00 94.04 540 THR B C 1
ATOM 8256 O O . THR B 1 501 ? 14.855 -29.027 31.771 1.00 96.97 540 THR B O 1
ATOM 8260 N N . SER B 1 502 ? 13.634 -28.719 33.658 1.00 113.77 541 SER B N 1
ATOM 8261 C CA . SER B 1 502 ? 14.734 -28.791 34.637 1.00 119.15 541 SER B CA 1
ATOM 8262 C C . SER B 1 502 ? 15.484 -27.463 34.789 1.00 108.13 541 SER B C 1
ATOM 8263 O O . SER B 1 502 ? 16.409 -27.362 35.592 1.00 119.46 541 SER B O 1
ATOM 8266 N N . VAL B 1 503 ? 15.098 -26.452 34.016 1.00 75.43 542 VAL B N 1
ATOM 8267 C CA . VAL B 1 503 ? 15.752 -25.144 34.091 1.00 60.40 542 VAL B CA 1
ATOM 8268 C C . VAL B 1 503 ? 15.184 -24.292 35.230 1.00 62.57 542 VAL B C 1
ATOM 8269 O O . VAL B 1 503 ? 13.975 -24.107 35.330 1.00 63.85 542 VAL B O 1
ATOM 8273 N N . PRO B 1 504 ? 16.076 -23.784 36.098 1.00 72.75 543 PRO B N 1
ATOM 8274 C CA . PRO B 1 504 ? 15.862 -22.890 37.246 1.00 69.90 543 PRO B CA 1
ATOM 8275 C C . PRO B 1 504 ? 15.540 -21.452 36.848 1.00 63.10 543 PRO B C 1
ATOM 8276 O O . PRO B 1 504 ? 16.452 -20.633 36.747 1.00 64.05 543 PRO B O 1
ATOM 8280 N N . TRP B 1 505 ? 14.266 -21.141 36.635 1.00 54.60 544 TRP B N 1
ATOM 8281 C CA . TRP B 1 505 ? 13.908 -19.848 36.071 1.00 52.05 544 TRP B CA 1
ATOM 8282 C C . TRP B 1 505 ? 13.933 -18.730 37.102 1.00 52.03 544 TRP B C 1
ATOM 8283 O O . TRP B 1 505 ? 13.186 -18.725 38.076 1.00 52.50 544 TRP B O 1
ATOM 8294 N N . ASN B 1 506 ? 14.816 -17.776 36.843 1.00 51.70 545 ASN B N 1
ATOM 8295 C CA . ASN B 1 506 ? 14.951 -16.556 37.617 1.00 51.75 545 ASN B CA 1
ATOM 8296 C C . ASN B 1 506 ? 15.026 -15.417 36.614 1.00 54.97 545 ASN B C 1
ATOM 8297 O O . ASN B 1 506 ? 15.132 -15.671 35.416 1.00 62.88 545 ASN B O 1
ATOM 8302 N N . SER B 1 507 ? 14.938 -14.179 37.087 1.00 49.70 546 SER B N 1
ATOM 8303 C CA . SER B 1 507 ? 14.894 -13.023 36.197 1.00 48.28 546 SER B CA 1
ATOM 8304 C C . SER B 1 507 ? 15.985 -13.053 35.127 1.00 48.38 546 SER B C 1
ATOM 8305 O O . SER B 1 507 ? 15.725 -12.748 33.963 1.00 56.47 546 SER B O 1
ATOM 8308 N N . PHE B 1 508 ? 17.190 -13.459 35.511 1.00 50.20 547 PHE B N 1
ATOM 8309 C CA . PHE B 1 508 ? 18.313 -13.491 34.579 1.00 50.66 547 PHE B CA 1
ATOM 8310 C C . PHE B 1 508 ? 18.090 -14.487 33.447 1.00 52.22 547 PHE B C 1
ATOM 8311 O O . PHE B 1 508 ? 18.284 -14.151 32.286 1.00 58.70 547 PHE B O 1
ATOM 8319 N N . ASN B 1 509 ? 17.691 -15.708 33.783 1.00 54.25 548 ASN B N 1
ATOM 8320 C CA . ASN B 1 509 ? 17.458 -16.737 32.774 1.00 55.65 548 ASN B CA 1
ATOM 8321 C C . ASN B 1 509 ? 16.379 -16.332 31.777 1.00 47.66 548 ASN B C 1
ATOM 8322 O O . ASN B 1 509 ? 16.534 -16.505 30.565 1.00 49.37 548 ASN B O 1
ATOM 8327 N N . ARG B 1 510 ? 15.291 -15.784 32.305 1.00 46.60 549 ARG B N 1
ATOM 8328 C CA . ARG B 1 510 ? 14.179 -15.314 31.494 1.00 44.84 549 ARG B CA 1
ATOM 8329 C C . ARG B 1 510 ? 14.634 -14.212 30.550 1.00 44.27 549 ARG B C 1
ATOM 8330 O O . ARG B 1 510 ? 14.440 -14.295 29.336 1.00 44.64 549 ARG B O 1
ATOM 8338 N N . ASP B 1 511 ? 15.254 -13.187 31.123 1.00 44.81 550 ASP B N 1
ATOM 8339 C CA . ASP B 1 511 ? 15.688 -12.024 30.360 1.00 51.44 550 ASP B CA 1
ATOM 8340 C C . ASP B 1 511 ? 16.708 -12.385 29.285 1.00 51.22 550 ASP B C 1
ATOM 8341 O O . ASP B 1 511 ? 16.700 -11.812 28.198 1.00 50.93 550 ASP B O 1
ATOM 8346 N N . VAL B 1 512 ? 17.590 -13.328 29.597 1.00 57.00 551 VAL B N 1
ATOM 8347 C CA . VAL B 1 512 ? 18.591 -13.783 28.642 1.00 49.17 551 VAL B CA 1
ATOM 8348 C C . VAL B 1 512 ? 17.949 -14.632 27.549 1.00 49.29 551 VAL B C 1
ATOM 8349 O O . VAL B 1 512 ? 18.381 -14.595 26.402 1.00 51.71 551 VAL B O 1
ATOM 8353 N N . LEU B 1 513 ? 16.910 -15.384 27.895 1.00 45.87 552 LEU B N 1
ATOM 8354 C CA . LEU B 1 513 ? 16.173 -16.129 26.879 1.00 45.32 552 LEU B CA 1
ATOM 8355 C C . LEU B 1 513 ? 15.528 -15.149 25.903 1.00 48.75 552 LEU B C 1
ATOM 8356 O O . LEU B 1 513 ? 15.605 -15.314 24.680 1.00 48.90 552 LEU B O 1
ATOM 8361 N N . LYS B 1 514 ? 14.900 -14.121 26.462 1.00 43.73 553 LYS B N 1
ATOM 8362 C CA . LYS B 1 514 ? 14.274 -13.072 25.671 1.00 42.64 553 LYS B CA 1
ATOM 8363 C C . LYS B 1 514 ? 15.293 -12.368 24.773 1.00 43.43 553 LYS B C 1
ATOM 8364 O O . LYS B 1 514 ? 15.019 -12.088 23.605 1.00 47.31 553 LYS B O 1
ATOM 8370 N N . ALA B 1 515 ? 16.473 -12.101 25.322 1.00 44.39 554 ALA B N 1
ATOM 8371 C CA . ALA B 1 515 ? 17.561 -11.481 24.572 1.00 45.46 554 ALA B CA 1
ATOM 8372 C C . ALA B 1 515 ? 18.015 -12.368 23.422 1.00 46.04 554 ALA B C 1
ATOM 8373 O O . ALA B 1 515 ? 18.309 -11.886 22.327 1.00 46.60 554 ALA B O 1
ATOM 8375 N N . LEU B 1 516 ? 18.090 -13.665 23.693 1.00 48.00 555 LEU B N 1
ATOM 8376 C CA . LEU B 1 516 ? 18.468 -14.643 22.689 1.00 46.98 555 LEU B CA 1
ATOM 8377 C C . LEU B 1 516 ? 17.474 -14.633 21.546 1.00 46.35 555 LEU B C 1
ATOM 8378 O O . LEU B 1 516 ? 17.859 -14.580 20.380 1.00 47.15 555 LEU B O 1
ATOM 8383 N N . TYR B 1 517 ? 16.190 -14.668 21.887 1.00 55.96 556 TYR B N 1
ATOM 8384 C CA . TYR B 1 517 ? 15.145 -14.641 20.871 1.00 44.74 556 TYR B CA 1
ATOM 8385 C C . TYR B 1 517 ? 15.173 -13.341 20.079 1.00 44.95 556 TYR B C 1
ATOM 8386 O O . TYR B 1 517 ? 14.880 -13.328 18.887 1.00 45.48 556 TYR B O 1
ATOM 8395 N N . SER B 1 518 ? 15.528 -12.249 20.744 1.00 44.84 557 SER B N 1
ATOM 8396 C CA . SER B 1 518 ? 15.575 -10.948 20.088 1.00 45.39 557 SER B CA 1
ATOM 8397 C C . SER B 1 518 ? 16.859 -10.715 19.291 1.00 46.91 557 SER B C 1
ATOM 8398 O O . SER B 1 518 ? 16.950 -9.759 18.525 1.00 51.11 557 SER B O 1
ATOM 8401 N N . PHE B 1 519 ? 17.849 -11.583 19.468 1.00 52.28 558 PHE B N 1
ATOM 8402 C CA . PHE B 1 519 ? 19.137 -11.407 18.798 1.00 50.48 558 PHE B CA 1
ATOM 8403 C C . PHE B 1 519 ? 19.446 -12.472 17.752 1.00 52.71 558 PHE B C 1
ATOM 8404 O O . PHE B 1 519 ? 19.614 -12.165 16.573 1.00 51.04 558 PHE B O 1
ATOM 8412 N N . ALA B 1 520 ? 19.554 -13.716 18.209 1.00 53.24 559 ALA B N 1
ATOM 8413 C CA . ALA B 1 520 ? 20.115 -14.810 17.422 1.00 51.05 559 ALA B CA 1
ATOM 8414 C C . ALA B 1 520 ? 19.463 -14.985 16.057 1.00 51.49 559 ALA B C 1
ATOM 8415 O O . ALA B 1 520 ? 18.262 -14.767 15.902 1.00 50.51 559 ALA B O 1
ATOM 8417 N N . PRO B 1 521 ? 20.267 -15.379 15.056 1.00 53.23 560 PRO B N 1
ATOM 8418 C CA . PRO B 1 521 ? 19.757 -15.668 13.716 1.00 54.13 560 PRO B CA 1
ATOM 8419 C C . PRO B 1 521 ? 18.762 -16.814 13.750 1.00 53.61 560 PRO B C 1
ATOM 8420 O O . PRO B 1 521 ? 18.757 -17.607 14.690 1.00 53.05 560 PRO B O 1
ATOM 8424 N N . ILE B 1 522 ? 17.931 -16.901 12.722 1.00 54.11 561 ILE B N 1
ATOM 8425 C CA . ILE B 1 522 ? 16.857 -17.878 12.705 1.00 53.80 561 ILE B CA 1
ATOM 8426 C C . ILE B 1 522 ? 17.049 -18.937 11.636 1.00 59.83 561 ILE B C 1
ATOM 8427 O O . ILE B 1 522 ? 17.602 -18.673 10.570 1.00 64.77 561 ILE B O 1
ATOM 8432 N N . SER B 1 523 ? 16.598 -20.146 11.945 1.00 64.19 562 SER B N 1
ATOM 8433 C CA . SER B 1 523 ? 16.417 -21.157 10.928 1.00 61.70 562 SER B CA 1
ATOM 8434 C C . SER B 1 523 ? 15.107 -20.832 10.242 1.00 57.91 562 SER B C 1
ATOM 8435 O O . SER B 1 523 ? 14.042 -20.805 10.870 1.00 61.09 562 SER B O 1
ATOM 8438 N N . MET B 1 524 ? 15.199 -20.581 8.944 1.00 64.37 563 MET B N 1
ATOM 8439 C CA . MET B 1 524 ? 14.060 -20.130 8.168 1.00 66.54 563 MET B CA 1
ATOM 8440 C C . MET B 1 524 ? 13.458 -21.286 7.401 1.00 80.38 563 MET B C 1
ATOM 8441 O O . MET B 1 524 ? 14.171 -22.063 6.770 1.00 98.76 563 MET B O 1
ATOM 8446 N N . HIS B 1 525 ? 12.142 -21.411 7.471 1.00 64.60 564 HIS B N 1
ATOM 8447 C CA . HIS B 1 525 ? 11.456 -22.390 6.657 1.00 63.72 564 HIS B CA 1
ATOM 8448 C C . HIS B 1 525 ? 10.633 -21.676 5.609 1.00 64.88 564 HIS B C 1
ATOM 8449 O O . HIS B 1 525 ? 9.608 -21.055 5.911 1.00 63.72 564 HIS B O 1
ATOM 8456 N N . CYS B 1 526 ? 11.099 -21.770 4.371 1.00 67.45 565 CYS B N 1
ATOM 8457 C CA . CYS B 1 526 ? 10.300 -21.376 3.236 1.00 69.44 565 CYS B CA 1
ATOM 8458 C C . CYS B 1 526 ? 9.910 -22.667 2.564 1.00 72.01 565 CYS B C 1
ATOM 8459 O O . CYS B 1 526 ? 10.729 -23.331 1.932 1.00 74.08 565 CYS B O 1
ATOM 8462 N N . ASN B 1 527 ? 8.646 -23.023 2.712 1.00 72.09 566 ASN B N 1
ATOM 8463 C CA . ASN B 1 527 ? 8.187 -24.309 2.240 1.00 74.55 566 ASN B CA 1
ATOM 8464 C C . ASN B 1 527 ? 6.943 -24.300 1.389 1.00 76.73 566 ASN B C 1
ATOM 8465 O O . ASN B 1 527 ? 6.035 -23.467 1.547 1.00 75.73 566 ASN B O 1
ATOM 8470 N N . LYS B 1 528 ? 6.957 -25.247 0.465 1.00 80.04 567 LYS B N 1
ATOM 8471 C CA . LYS B 1 528 ? 5.787 -25.741 -0.202 1.00 83.76 567 LYS B CA 1
ATOM 8472 C C . LYS B 1 528 ? 5.795 -27.185 0.253 1.00 106.75 567 LYS B C 1
ATOM 8473 O O . LYS B 1 528 ? 6.807 -27.633 0.794 1.00 101.75 567 LYS B O 1
ATOM 8479 N N . SER B 1 529 ? 4.675 -27.883 0.136 1.00 125.12 568 SER B N 1
ATOM 8480 C CA . SER B 1 529 ? 4.660 -29.350 0.287 1.00 132.58 568 SER B CA 1
ATOM 8481 C C . SER B 1 529 ? 4.819 -29.883 1.705 1.00 133.04 568 SER B C 1
ATOM 8482 O O . SER B 1 529 ? 4.475 -31.034 1.949 1.00 154.14 568 SER B O 1
ATOM 8485 N N . SER B 1 530 ? 5.325 -29.052 2.619 1.00 110.81 569 SER B N 1
ATOM 8486 C CA . SER B 1 530 ? 5.790 -29.449 3.962 1.00 84.99 569 SER B CA 1
ATOM 8487 C C . SER B 1 530 ? 6.954 -30.440 3.884 1.00 80.52 569 SER B C 1
ATOM 8488 O O . SER B 1 530 ? 7.642 -30.678 4.878 1.00 78.94 569 SER B O 1
ATOM 8491 N N . ALA B 1 531 ? 7.160 -31.019 2.701 1.00 90.04 570 ALA B N 1
ATOM 8492 C CA . ALA B 1 531 ? 8.251 -31.947 2.462 1.00 93.82 570 ALA B CA 1
ATOM 8493 C C . ALA B 1 531 ? 9.417 -31.376 1.663 1.00 92.24 570 ALA B C 1
ATOM 8494 O O . ALA B 1 531 ? 10.440 -32.040 1.518 1.00 104.36 570 ALA B O 1
ATOM 8496 N N . VAL B 1 532 ? 9.285 -30.158 1.145 1.00 85.55 571 VAL B N 1
ATOM 8497 C CA . VAL B 1 532 ? 10.386 -29.589 0.381 1.00 86.23 571 VAL B CA 1
ATOM 8498 C C . VAL B 1 532 ? 10.538 -28.119 0.691 1.00 83.08 571 VAL B C 1
ATOM 8499 O O . VAL B 1 532 ? 9.559 -27.399 0.850 1.00 81.62 571 VAL B O 1
ATOM 8503 N N . ARG B 1 533 ? 11.778 -27.667 0.773 1.00 82.27 572 ARG B N 1
ATOM 8504 C CA . ARG B 1 533 ? 12.017 -26.249 0.918 1.00 83.32 572 ARG B CA 1
ATOM 8505 C C . ARG B 1 533 ? 12.142 -25.608 -0.445 1.00 82.29 572 ARG B C 1
ATOM 8506 O O . ARG B 1 533 ? 12.127 -26.295 -1.487 1.00 85.73 572 ARG B O 1
ATOM 8514 N N . PHE B 1 534 ? 12.250 -24.285 -0.426 1.00 82.50 573 PHE B N 1
ATOM 8515 C CA . PHE B 1 534 ? 12.603 -23.500 -1.611 1.00 82.87 573 PHE B CA 1
ATOM 8516 C C . PHE B 1 534 ? 14.101 -23.338 -1.847 1.00 96.28 573 PHE B C 1
ATOM 8517 O O . PHE B 1 534 ? 14.874 -23.060 -0.898 1.00 96.13 573 PHE B O 1
ATOM 8525 N N . GLN B 1 535 ? 14.531 -23.689 -3.057 1.00 109.02 574 GLN B N 1
ATOM 8526 C CA . GLN B 1 535 ? 15.608 -23.066 -3.840 1.00 116.69 574 GLN B CA 1
ATOM 8527 C C . GLN B 1 535 ? 16.851 -22.593 -3.073 1.00 114.07 574 GLN B C 1
ATOM 8528 O O . GLN B 1 535 ? 17.305 -21.473 -3.316 1.00 124.41 574 GLN B O 1
ATOM 8534 N N . GLY B 1 536 ? 17.443 -23.384 -2.210 1.00 98.78 575 GLY B N 1
ATOM 8535 C CA . GLY B 1 536 ? 18.528 -22.771 -1.463 1.00 83.76 575 GLY B CA 1
ATOM 8536 C C . GLY B 1 536 ? 18.896 -23.206 -0.041 1.00 81.04 575 GLY B C 1
ATOM 8537 O O . GLY B 1 536 ? 18.414 -24.217 0.478 1.00 80.65 575 GLY B O 1
ATOM 8538 N N . GLU B 1 537 ? 19.789 -22.436 0.583 1.00 85.59 576 GLU B N 1
ATOM 8539 C CA . GLU B 1 537 ? 20.233 -22.693 1.947 1.00 87.06 576 GLU B CA 1
ATOM 8540 C C . GLU B 1 537 ? 19.580 -21.724 2.912 1.00 83.87 576 GLU B C 1
ATOM 8541 O O . GLU B 1 537 ? 19.864 -20.529 2.899 1.00 73.12 576 GLU B O 1
ATOM 8547 N N . TRP B 1 538 ? 18.656 -22.256 3.705 1.00 72.10 577 TRP B N 1
ATOM 8548 C CA . TRP B 1 538 ? 17.829 -21.466 4.614 1.00 69.15 577 TRP B CA 1
ATOM 8549 C C . TRP B 1 538 ? 18.291 -21.431 6.063 1.00 66.82 577 TRP B C 1
ATOM 8550 O O . TRP B 1 538 ? 17.626 -20.829 6.901 1.00 64.46 577 TRP B O 1
ATOM 8561 N N . ASN B 1 539 ? 19.403 -22.087 6.372 1.00 67.69 578 ASN B N 1
ATOM 8562 C CA . ASN B 1 539 ? 19.908 -22.079 7.738 1.00 69.00 578 ASN B CA 1
ATOM 8563 C C . ASN B 1 539 ? 20.535 -20.750 8.137 1.00 64.65 578 ASN B C 1
ATOM 8564 O O . ASN B 1 539 ? 21.096 -20.045 7.301 1.00 65.89 578 ASN B O 1
ATOM 8569 N N . LEU B 1 540 ? 20.400 -20.403 9.415 1.00 62.43 579 LEU B N 1
ATOM 8570 C CA . LEU B 1 540 ? 21.132 -19.285 10.006 1.00 61.49 579 LEU B CA 1
ATOM 8571 C C . LEU B 1 540 ? 20.905 -17.962 9.289 1.00 61.49 579 LEU B C 1
ATOM 8572 O O . LEU B 1 540 ? 21.840 -17.189 9.097 1.00 62.31 579 LEU B O 1
ATOM 8577 N N . GLN B 1 541 ? 19.668 -17.708 8.883 1.00 60.89 580 GLN B N 1
ATOM 8578 C CA . GLN B 1 541 ? 19.338 -16.453 8.225 1.00 61.16 580 GLN B CA 1
ATOM 8579 C C . GLN B 1 541 ? 19.460 -15.302 9.210 1.00 59.50 580 GLN B C 1
ATOM 8580 O O . GLN B 1 541 ? 19.162 -15.463 10.390 1.00 57.60 580 GLN B O 1
ATOM 8586 N N . PRO B 1 542 ? 19.907 -14.133 8.729 1.00 60.49 581 PRO B N 1
ATOM 8587 C CA . PRO B 1 542 ? 19.993 -12.969 9.610 1.00 59.30 581 PRO B CA 1
ATOM 8588 C C . PRO B 1 542 ? 18.619 -12.558 10.100 1.00 57.54 581 PRO B C 1
ATOM 8589 O O . PRO B 1 542 ? 17.674 -12.514 9.317 1.00 58.06 581 PRO B O 1
ATOM 8593 N N . LEU B 1 543 ? 18.510 -12.267 11.387 1.00 56.10 582 LEU B N 1
ATOM 8594 C CA . LEU B 1 543 ? 17.237 -11.880 11.962 1.00 54.09 582 LEU B CA 1
ATOM 8595 C C . LEU B 1 543 ? 16.812 -10.526 11.414 1.00 54.98 582 LEU B C 1
ATOM 8596 O O . LEU B 1 543 ? 17.587 -9.569 11.453 1.00 55.88 582 LEU B O 1
ATOM 8601 N N . PRO B 1 544 ? 15.593 -10.452 10.863 1.00 55.08 583 PRO B N 1
ATOM 8602 C CA . PRO B 1 544 ? 15.042 -9.174 10.410 1.00 56.14 583 PRO B CA 1
ATOM 8603 C C . PRO B 1 544 ? 14.915 -8.237 11.593 1.00 54.88 583 PRO B C 1
ATOM 8604 O O . PRO B 1 544 ? 14.493 -8.678 12.664 1.00 52.88 583 PRO B O 1
ATOM 8608 N N . LYS B 1 545 ? 15.280 -6.974 11.423 1.00 60.97 584 LYS B N 1
ATOM 8609 C CA . LYS B 1 545 ? 15.122 -6.037 12.518 1.00 73.32 584 LYS B CA 1
ATOM 8610 C C . LYS B 1 545 ? 14.537 -4.714 12.055 1.00 69.00 584 LYS B C 1
ATOM 8611 O O . LYS B 1 545 ? 14.727 -4.286 10.914 1.00 59.52 584 LYS B O 1
ATOM 8617 N N . VAL B 1 546 ? 13.825 -4.072 12.972 1.00 56.28 585 VAL B N 1
ATOM 8618 C CA . VAL B 1 546 ? 13.064 -2.883 12.671 1.00 57.90 585 VAL B CA 1
ATOM 8619 C C . VAL B 1 546 ? 13.740 -1.712 13.381 1.00 70.28 585 VAL B C 1
ATOM 8620 O O . VAL B 1 546 ? 13.806 -1.689 14.609 1.00 79.35 585 VAL B O 1
ATOM 8624 N N . ILE B 1 547 ? 14.199 -0.734 12.593 1.00 80.30 586 ILE B N 1
ATOM 8625 C CA . ILE B 1 547 ? 14.943 0.460 13.027 1.00 97.60 586 ILE B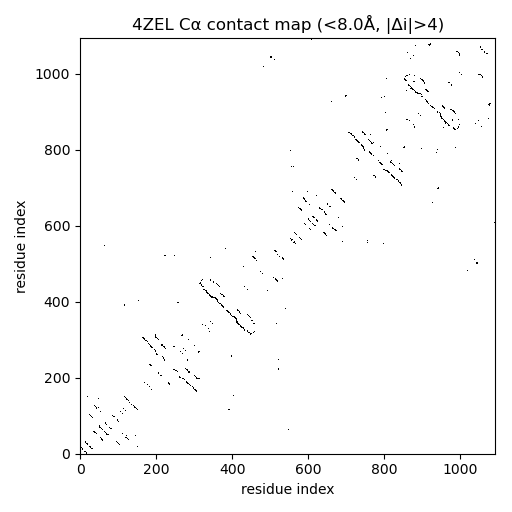 CA 1
ATOM 8626 C C . ILE B 1 547 ? 14.024 1.338 13.864 1.00 105.09 586 ILE B C 1
ATOM 8627 O O . ILE B 1 547 ? 14.485 2.294 14.544 1.00 119.13 586 ILE B O 1
ATOM 8632 N N . SER B 1 548 ? 12.732 0.966 13.797 1.00 119.61 587 SER B N 1
ATOM 8633 C CA . SER B 1 548 ? 11.637 1.889 14.014 1.00 119.76 587 SER B CA 1
ATOM 8634 C C . SER B 1 548 ? 10.276 1.246 14.377 1.00 114.24 587 SER B C 1
ATOM 8635 O O . SER B 1 548 ? 10.148 0.047 14.289 1.00 113.25 587 SER B O 1
ATOM 8638 N N . THR B 1 549 ? 9.292 2.021 14.844 1.00 94.33 588 THR B N 1
ATOM 8639 C CA . THR B 1 549 ? 7.919 1.580 14.510 1.00 95.17 588 THR B CA 1
ATOM 8640 C C . THR B 1 549 ? 6.910 2.719 14.262 1.00 90.84 588 THR B C 1
ATOM 8641 O O . THR B 1 549 ? 7.204 3.900 14.440 1.00 92.80 588 THR B O 1
ATOM 8645 N N . LEU B 1 550 ? 5.708 2.329 13.848 1.00 79.91 589 LEU B N 1
ATOM 8646 C CA . LEU B 1 550 ? 4.579 3.194 13.449 1.00 77.95 589 LEU B CA 1
ATOM 8647 C C . LEU B 1 550 ? 3.730 3.785 14.580 1.00 76.23 589 LEU B C 1
ATOM 8648 O O . LEU B 1 550 ? 3.709 3.265 15.694 1.00 77.73 589 LEU B O 1
ATOM 8653 N N . GLU B 1 551 ? 2.995 4.847 14.268 1.00 91.10 590 GLU B N 1
ATOM 8654 C CA . GLU B 1 551 ? 2.270 5.627 15.264 1.00 95.28 590 GLU B CA 1
ATOM 8655 C C . GLU B 1 551 ? 0.836 5.121 15.455 1.00 104.70 590 GLU B C 1
ATOM 8656 O O . GLU B 1 551 ? 0.108 4.858 14.495 1.00 112.39 590 GLU B O 1
ATOM 8662 N N . GLU B 1 552 ? 0.444 5.027 16.723 1.00 111.65 591 GLU B N 1
ATOM 8663 C CA . GLU B 1 552 ? -0.880 4.563 17.130 1.00 114.23 591 GLU B CA 1
ATOM 8664 C C . GLU B 1 552 ? -1.844 5.743 17.122 1.00 121.33 591 GLU B C 1
ATOM 8665 O O . GLU B 1 552 ? -1.523 6.821 17.624 1.00 109.63 591 GLU B O 1
ATOM 8671 N N . PRO B 1 553 ? -3.032 5.545 16.532 1.00 127.18 592 PRO B N 1
ATOM 8672 C CA . PRO B 1 553 ? -3.953 6.671 16.352 1.00 126.03 592 PRO B CA 1
ATOM 8673 C C . PRO B 1 553 ? -4.626 7.089 17.647 1.00 120.80 592 PRO B C 1
ATOM 8674 O O . PRO B 1 553 ? -4.935 6.245 18.490 1.00 118.72 592 PRO B O 1
ATOM 8678 N N . THR B 1 554 ? -4.836 8.392 17.798 1.00 114.23 593 THR B N 1
ATOM 8679 C CA . THR B 1 554 ? -5.296 8.943 19.060 1.00 111.51 593 THR B CA 1
ATOM 8680 C C . THR B 1 554 ? -6.808 8.820 19.183 1.00 118.26 593 THR B C 1
ATOM 8681 O O . THR B 1 554 ? -7.536 9.046 18.217 1.00 117.82 593 THR B O 1
ATOM 8685 N N . PRO B 1 555 ? -7.276 8.458 20.384 1.00 128.53 594 PRO B N 1
ATOM 8686 C CA . PRO B 1 555 ? -8.684 8.375 20.783 1.00 125.32 594 PRO B CA 1
ATOM 8687 C C . PRO B 1 555 ? -9.264 9.768 21.006 1.00 132.14 594 PRO B C 1
ATOM 8688 O O . PRO B 1 555 ? -9.287 10.245 22.141 1.00 127.51 594 PRO B O 1
ATOM 8692 N N . GLN B 1 556 ? -9.717 10.402 19.926 1.00 129.28 595 GLN B N 1
ATOM 8693 C CA . GLN B 1 556 ? -10.010 11.834 19.903 1.00 123.69 595 GLN B CA 1
ATOM 8694 C C . GLN B 1 556 ? -10.883 12.303 21.061 1.00 117.96 595 GLN B C 1
ATOM 8695 O O . GLN B 1 556 ? -11.864 11.657 21.421 1.00 130.70 595 GLN B O 1
ATOM 8701 N N . CYS B 1 557 ? -10.508 13.438 21.641 1.00 109.40 596 CYS B N 1
ATOM 8702 C CA . CYS B 1 557 ? -11.202 13.968 22.804 1.00 93.99 596 CYS B CA 1
ATOM 8703 C C . CYS B 1 557 ? -11.844 15.314 22.492 1.00 99.78 596 CYS B C 1
ATOM 8704 O O . CYS B 1 557 ? -11.191 16.352 22.548 1.00 102.55 596 CYS B O 1
ATOM 8707 N N . VAL B 1 570 ? -27.987 9.125 36.267 1.00 99.12 609 VAL B N 1
ATOM 8708 C CA . VAL B 1 570 ? -28.924 8.015 36.153 1.00 98.48 609 VAL B CA 1
ATOM 8709 C C . VAL B 1 570 ? -30.110 8.411 35.281 1.00 102.43 609 VAL B C 1
ATOM 8710 O O . VAL B 1 570 ? -30.972 9.173 35.715 1.00 106.29 609 VAL B O 1
ATOM 8714 N N . VAL B 1 571 ? -30.162 7.889 34.059 1.00 101.72 610 VAL B N 1
ATOM 8715 C CA . VAL B 1 571 ? -31.184 8.318 33.108 1.00 105.75 610 VAL B CA 1
ATOM 8716 C C . VAL B 1 571 ? -32.546 7.665 33.365 1.00 107.46 610 VAL B C 1
ATOM 8717 O O . VAL B 1 571 ? -32.631 6.589 33.957 1.00 104.84 610 VAL B O 1
ATOM 8721 N N . SER B 1 572 ? -33.604 8.326 32.900 1.00 112.15 611 SER B N 1
ATOM 8722 C CA . SER B 1 572 ? -34.959 7.787 32.929 1.00 114.48 611 SER B CA 1
ATOM 8723 C C . SER B 1 572 ? -35.666 8.089 31.609 1.00 118.15 611 SER B C 1
ATOM 8724 O O . SER B 1 572 ? -35.818 9.252 31.235 1.00 121.90 611 SER B O 1
ATOM 8727 N N . ILE B 1 573 ? -36.102 7.049 30.907 1.00 117.41 612 ILE B N 1
ATOM 8728 C CA . ILE B 1 573 ? -36.743 7.221 29.607 1.00 126.10 612 ILE B CA 1
ATOM 8729 C C . ILE B 1 573 ? -38.152 6.628 29.601 1.00 145.46 612 ILE B C 1
ATOM 8730 O O . ILE B 1 573 ? -38.384 5.563 30.170 1.00 136.35 612 ILE B O 1
ATOM 8735 N N . GLY B 1 574 ? -39.094 7.333 28.979 1.00 58.40 613 GLY B N 1
ATOM 8736 C CA . GLY B 1 574 ? -40.438 6.815 28.802 1.00 70.34 613 GLY B CA 1
ATOM 8737 C C . GLY B 1 574 ? -40.495 5.679 27.795 1.00 76.73 613 GLY B C 1
ATOM 8738 O O . GLY B 1 574 ? -39.946 5.781 26.697 1.00 82.25 613 GLY B O 1
ATOM 8739 N N . GLY B 1 575 ? -41.166 4.594 28.170 1.00 84.11 614 GLY B N 1
ATOM 8740 C CA . GLY B 1 575 ? -41.290 3.431 27.311 1.00 84.29 614 GLY B CA 1
ATOM 8741 C C . GLY B 1 575 ? -42.251 3.654 26.161 1.00 87.61 614 GLY B C 1
ATOM 8742 O O . GLY B 1 575 ? -42.236 2.916 25.175 1.00 97.40 614 GLY B O 1
#

Radius of gyration: 35.57 Å; Cα contacts (8 Å, |Δi|>4): 2703; chains: 2; bounding box: 95×96×87 Å

Sequence (1094 aa):
PLPYHIPLDPEGSLELSWNVSYTQEAIHFQLLVRRLKAGVLFGMSDRGELENADLVVLWTDGDAYFADAWSDQKGQIHLDPQQDYQLLQVQRTPEGLTLLFKRPFGTCDPKDYLIEDGTVHLVYGILEEPFRSLEAINGSGLQMMGLQRVQLLKPNIPEPELPSDACTMEVQAPNIQIPSQETTYWCYIKELPKGFSRHHIIKYEPIVTKGNEALVHHMEVFQCAPEMDSVPHFSGPCDSKMKPDRLNYCRHVLAAWALGAKAFYYPEEAGLAFGGPGSSRYLRLEVHYHNPLVIEGRNDSSGIRLYYTAKLRRFNAGIMELGLVYTPVMAIPPRETAFILTGYCTDKCTQLALPPSGIHIFASQLHTHLTGRKVVTVLVRDGREWEIVNQDNHYSPHFQEIRMLKKVVSVHPGDVLITSCTYNTEDRELATVGGFGILEEMCVNYVHYYPQTQLELCKSAVDAGFLQKYFHLINRFNNEDVCTCPQASVSQQFTSVPWNSFNRDVLKALYSFAPISMHCNKSSAVRFQGEWNLQPLPKVISTLEEPTVVSPLPYHIPLDPEGSLELSWNVSYTQEAIHFQLLVRRLKAGVLFGMSDRGELENADLVVLAYFADAWSDQKGQIHLDPQQDYQLLQVQRTPEGLTLLFKRPFGTCDPKDYLIEDGTVHLVYGILEEPFRSLEAINGSGLQMGLQRVQLLKPNIPEPELPSDACTMEVQAPNIQIPSQETTYWCYIKELPKGFSRHHIIKYEPIVTKGNEALVHHHMEVFQCAPEVPHFSGPCDSKMLNYCRHVLAAWALGAKAFYYPEEAGLAFGGPGSSRYLRLEVHYHNPLVIEGRNDSSGIRLYYTAKLRRFNAGIMELGLVYTPVMAIPPRETAFILTGYCTDKCTQLALPPSGIHIFASQLHTHLTGRRKVVTVLVRDGREWEIVNQDNHYSPHFQEIRMLKKVVSVHPGDVLITSCTYNTEDRELATVGGFGILEEMCVNYVHYYPQTQLELCKSAVDAGFLQKYFHLINRFNNEDVCTCPQASVSQQFTSVPWNSFNRDVLKALYSFAPISMHCNKSSAVRFQGEWNLQPLPKVISTLEEPTPQCVVSIGG

GO terms:
  GO:0034774 secretory granule lumen (C, IDA)
  GO:0005507 copper ion binding (F, IDA)
  GO:0005576 extracellular region (C, IDA)
  GO:0030667 secretory granule membrane (C, IDA)
  GO:0042420 dopamine catabolic process (P, IDA)
  GO:0004500 dopamine beta-monooxygenase activity (F, IDA)
  GO:0005576 extracellular region (C, EXP)
  GO:0004500 dopamine beta-monooxygenase activity (F, EXP)
  GO:0042421 norepinephrine biosynthetic process (P, IMP)
  GO:0005737 cytoplasm (C, TAS)
  GO:0003824 catalytic activity (F, TAS)
  GO:0016020 membrane (C, TAS)
  GO:0007268 chemical synaptic transmission (P, TAS)
  GO:0034774 secretory granule lumen (C, TAS)
  GO:0005515 protein binding (F, IPI)

B-factor: mean 75.16, std 28.28, range [29.48, 221.03]